Protein AF-A0A015N056-F1 (afdb_monomer)

Foldseek 3Di:
DDDDDDDDDDDPDDQLWDKDLDPVRLVPAPWWKWWPLDPVIMIIGHNADVNVVSCCVVQLATFIKTKDADFAWWWQKWKFWAFPVLQCPDPVRDDPVNVVVLLQCLLLVLCCQQPVPFDPLQKWKKWDADPTTTIIMITGLQAIEGGLQLSQLSLVSSLVSHDPSQNDPNGIPHSNPDNMDIGGFASYFDADPVPSDRDDGIAIDRADVRDRQSRDTDHPPRPHYHRDDGVSSVVCPVPDDDDDDDDLDCDVVVVVVVVVLCVVVVNDQWDWAQDDPVGNQKIKTFGRAWDADPQPRDIDGGWIKIWGDDPPWIKIATPVQQVVDDPPDDGTIHTTDDDQDPLNVVVPDDQADADPDQLLLALPNLQWPVVLQCLQVVLDEDAPNVNLVSLSNFWAWEDDVAIKIWGWDADPVRFIFIDIDSDDPQPPTWHQHVSSVGDTDGSVSSNVSCVVSVRRYAHEEAEDDDAPPDPDDPDSGHYRDSFFQAAADPAQDCLLVVLVLCCLCCFFQVNPPVSSLLVLLQLLCCRHVVLDFLLAEEEGEELDPQSCVCVNVVLCAPPQRRVNQEEEDCPCCCCQNDQVQSQGNHSEYEHEAQDDDPVVLVVRVVVVSCLRHDQWDFHDHVPDDTDIYGGNYYYYYYHNDLQRHDDFFPDLHYAYTHGDCVCGPVVVSVVQSNLSSPPNCSSNSSNNVSNPDDCPVPRSSPHDDDLSSLSSNLVPQDLLLVLLLVVLLPDPDWDKDWAFLVVSLVSSVVVCVVVVHDDDDSVVSVVSCVVLVFDWDWDQDPNDTTITTINGSVVSQVSSVVRHNDGSVSVPPPPPDPPDPDPDPDPDDRDRDDPDPDDDDDDDDDDDDDDDDDDDDDDDDDDDDDDDDDDDDDDDDDDDDDDDDDDDDDDDDDDDDDDDDDDDDDDDDDDDDDDDDDDDDDDDDDDDDDDDDPDDDPVVLLVVLVVVLVVLLVVQLVVCVVVVHHSVVLQDCDPVLVVVLVCLQVLLLVLLVLLVVCVVVVHLSVVVRPDDQSSNSSSVSVVCVVCVVVVNPDDCCHVPPVNVVSQCSCVVSVVYD

Solvent-accessible surface area (backbone atoms only — not comparable to full-atom values): 63271 Å² total; per-residue (Å²): 139,80,87,77,93,79,84,86,85,81,84,70,79,82,69,69,45,48,80,24,75,42,76,72,70,34,61,84,40,80,40,40,33,38,34,70,70,48,85,76,45,37,22,38,13,21,81,51,61,70,21,49,52,48,51,48,64,80,39,53,84,32,27,37,22,43,51,48,72,69,69,58,64,28,34,49,59,50,43,34,46,37,37,42,69,61,45,69,67,35,82,78,77,60,51,73,68,57,49,52,52,48,57,53,45,24,50,56,60,41,49,44,70,59,39,74,86,56,57,75,84,36,51,21,36,34,42,62,55,56,94,59,26,47,29,38,43,41,36,30,68,54,36,22,26,56,19,57,72,48,35,26,50,49,46,56,52,28,44,72,60,33,61,80,88,62,47,50,80,74,26,42,66,75,64,69,82,54,82,53,54,70,47,74,40,66,57,22,21,42,64,34,92,89,76,76,43,72,79,44,58,32,41,76,78,35,60,85,88,72,55,59,61,57,74,46,53,79,40,76,90,72,82,46,53,65,59,80,77,38,65,80,75,54,72,58,69,88,71,76,76,89,79,89,82,89,60,101,64,91,44,69,72,54,51,53,51,53,52,49,44,27,58,80,64,71,56,63,38,58,43,81,44,81,45,47,92,93,40,73,47,39,31,44,24,47,54,76,40,70,34,63,40,96,80,68,80,41,73,38,74,72,72,38,39,33,32,42,59,54,99,91,39,43,29,41,32,48,53,62,58,56,63,81,49,63,92,89,60,80,76,65,62,50,76,43,77,87,77,85,48,60,59,61,57,57,69,69,50,78,82,79,82,64,68,99,61,62,45,55,54,38,73,82,56,81,65,25,42,66,57,57,51,46,52,30,69,64,76,52,68,39,51,64,64,61,54,57,48,48,47,43,21,15,44,36,41,29,57,56,102,56,59,36,37,36,37,28,41,70,46,101,85,74,34,70,36,76,51,76,39,77,70,81,95,41,95,86,37,32,37,22,26,48,92,57,81,41,46,60,36,51,46,54,61,58,51,53,49,33,44,76,69,52,58,31,50,31,65,37,74,35,45,58,52,69,53,81,95,52,80,82,78,92,60,88,36,46,58,63,48,46,68,60,61,35,60,60,39,97,57,69,54,57,75,49,46,49,63,52,51,49,44,43,28,54,26,46,26,47,62,38,60,70,56,31,52,49,51,53,48,55,55,16,43,50,58,74,36,32,79,44,60,59,44,36,34,45,36,43,31,24,90,54,83,71,44,54,74,57,69,57,54,50,44,48,26,44,48,27,39,11,56,57,27,26,46,76,40,58,68,56,52,47,59,73,43,75,62,19,46,71,57,63,63,25,46,39,35,38,38,34,60,49,81,67,56,75,67,51,48,70,67,39,51,65,56,52,53,44,62,41,60,48,58,59,43,78,34,26,44,90,97,47,84,70,45,76,29,49,43,38,43,39,48,36,36,38,26,52,54,87,70,55,65,94,64,58,84,56,57,66,31,71,35,50,32,63,31,28,61,87,60,44,84,44,62,67,58,53,56,49,52,46,55,37,66,71,34,89,59,35,29,11,23,51,42,29,50,38,68,67,59,86,58,91,89,64,57,61,55,73,62,77,88,37,74,56,45,53,47,44,40,53,71,71,42,62,66,70,54,46,50,50,51,57,66,53,62,77,47,82,76,91,48,72,48,66,52,37,54,67,59,50,49,50,54,47,53,52,52,23,65,78,68,76,47,88,83,67,59,68,71,59,36,53,47,55,39,42,77,72,68,42,45,73,48,80,46,75,53,97,92,41,82,45,50,24,37,56,47,42,45,64,68,49,52,51,56,40,43,78,42,57,41,74,69,66,72,82,69,48,87,67,78,71,72,79,75,58,96,74,75,72,76,74,82,76,87,74,71,68,84,78,88,72,94,68,74,90,76,75,81,78,80,84,74,80,81,86,78,82,91,86,83,88,86,90,86,84,83,90,79,90,88,81,92,80,92,78,92,87,88,85,89,87,90,86,92,89,92,86,88,81,91,81,92,84,86,87,83,90,87,91,88,88,90,88,90,88,85,89,85,91,90,86,91,83,91,86,88,87,88,85,88,91,86,80,87,84,82,90,87,92,81,91,83,83,90,80,87,85,78,100,78,78,60,69,70,58,56,54,53,49,51,56,50,52,50,53,56,48,52,52,52,51,34,52,48,21,55,78,71,73,43,59,36,68,68,67,67,54,84,44,74,67,51,58,62,48,39,77,50,37,67,65,51,52,48,47,38,25,54,46,39,53,50,22,61,76,70,78,47,73,42,79,83,72,49,83,67,51,65,66,56,53,58,52,28,52,52,52,53,53,46,54,34,50,77,71,69,46,91,75,52,65,88,78,71,35,70,70,57,45,50,35,51,45,57,26,34,81,69,66,71,43,128

pLDDT: mean 76.14, std 20.43, range [22.56, 98.19]

Mean predicted aligned error: 22.85 Å

InterPro domains:
  IPR027417 P-loop containing nucleoside triphosphate hydrolase [G3DSA:3.40.50.300] (498-680)
  IPR045455 NrS-1 polymerase-like, helicase domain [PF19263] (540-651)

Radius of gyration: 43.73 Å; Cα contacts (8 Å, |Δi|>4): 1463; chains: 1; bounding box: 122×124×116 Å

Secondary structure (DSSP, 8-state):
---------------SSEEESSTTTTTT-SEEEEESSSSSPEEEEESSHHHHHHHHHHTTTS-EEEEEESS--B--EEEEEEEHHHHHH-SSPPPHHHHHHHHHHHHHHHHHHH-TT--GGGEEEEE---SSEEEEEEEESS-BBSSHHHHHHHHHHHHHHS-GGG--TTTB--GGG-SEEEEEPSS-EEEETTTTEEEEE-EEEE-SSSSSTTT-SS-TT----B----THHHHTGGG-S------SS--HHHHHHHHHHHHTTT--SEEE-PPPTT-TTEEEEEE-S-EEETTTTEEESS--EEEEEETTEEEEEEHHHHHSSPTTPPPP-EEE-PPPPHHHHHHHSPPPPPPSS-GGG-TT----HHHHHHHHHS--EE-HHHHHHHHHHHEEEEESSSEEEEEEEE-TTS-EEEEEESS---TT-EEEEGGGTTEEEEHHHHHHHHHHTTSSEES-EE-----TTSPPP--SSEES----SPPPPSS--HHHHHHHHHIIIIIISTT-HHHHHHHHHHHHHHHHSTT---S-EEEEE-SSTTSSHHHHHHIIIIIIIITTTEEEES-SHHHHSS--GGGTT-SEEEEES----HHHHHHHHHHHHHHHH-SEEEEEETTEEEEEEE---EEEEEE-SSS-S---TT-TTEEEEE---TTTT-HHHHHHHHHHHTSTTHHHHHHHHHHHS--TT--TTSPPP-HHHHHHHHHTS-HHHHHHHHHHHT--SS-EE--BHHHHHHHHHHHHHHTTPPPPPHHHHHHHHHHTT--EEEEEETTEEEEEE-EEHHHHHHHHHTTT---TTTTS--------TT------------------PPPP-PPPPPPPP-----------------------------------------------------------------------------PPPS---HHHHHHHHHHHHHHHHHHHHHHHHHTT--HHHHH---HHHHHHHTTHHHHHHHHHHHHHHHHHTT--GGGT-SS-HHHHHHHHHHHHHHHHHTT--S-HHHH-HHHHHHHHHHHHTTS--

Nearest PDB structures (foldseek):
  6k9c-assembly1_A  TM=6.255E-01  e=7.320E-14  Nitratiruptor phage NrS-1
  6k9e-assembly1_D  TM=5.880E-01  e=1.022E-12  Nitratiruptor phage NrS-1
  6k9e-assembly1_C  TM=5.903E-01  e=8.044E-13  Nitratiruptor phage NrS-1
  6k9e-assembly1_E  TM=5.855E-01  e=6.321E-12  Nitratiruptor phage NrS-1
  7ola-assembly1_C  TM=5.613E-01  e=2.293E-07  Staphylococcus aureus

Organism: Rhizophagus irregularis (strain DAOM 197198w) (NCBI:txid1432141)

Structure (mmCIF, N/CA/C/O backbone):
data_AF-A0A015N056-F1
#
_entry.id   AF-A0A015N056-F1
#
loop_
_atom_site.group_PDB
_atom_site.id
_atom_site.type_symbol
_atom_site.label_atom_id
_atom_site.label_alt_id
_atom_site.label_comp_id
_atom_site.label_asym_id
_atom_site.label_entity_id
_atom_site.label_seq_id
_atom_site.pdbx_PDB_ins_code
_atom_site.Cartn_x
_atom_site.Cartn_y
_atom_site.Cartn_z
_atom_site.occupancy
_atom_site.B_iso_or_equiv
_atom_site.auth_seq_id
_atom_site.auth_comp_id
_atom_site.auth_asym_id
_atom_site.auth_atom_id
_atom_site.pdbx_PDB_model_num
ATOM 1 N N . MET A 1 1 ? 27.141 62.924 22.585 1.00 34.44 1 MET A N 1
ATOM 2 C CA . MET A 1 1 ? 28.426 62.820 23.309 1.00 34.44 1 MET A CA 1
ATOM 3 C C . MET A 1 1 ? 28.078 62.685 24.780 1.00 34.44 1 MET A C 1
ATOM 5 O O . MET A 1 1 ? 27.364 63.552 25.261 1.00 34.44 1 MET A O 1
ATOM 9 N N . THR A 1 2 ? 28.452 61.622 25.483 1.00 29.98 2 THR A N 1
ATOM 10 C CA . THR A 1 2 ? 29.375 60.516 25.136 1.00 29.98 2 THR A CA 1
ATOM 11 C C . THR A 1 2 ? 28.718 59.136 25.250 1.00 29.98 2 THR A C 1
ATOM 13 O O . THR A 1 2 ? 27.623 59.002 25.785 1.00 29.98 2 THR A O 1
ATOM 16 N N . GLU A 1 3 ? 29.395 58.126 24.706 1.00 35.88 3 GLU A N 1
ATOM 17 C CA . GLU A 1 3 ? 29.207 56.703 25.036 1.00 35.88 3 GLU A CA 1
ATOM 18 C C . GLU A 1 3 ? 29.796 56.427 26.455 1.00 35.88 3 GLU A C 1
ATOM 20 O O . GLU A 1 3 ? 30.253 57.370 27.104 1.00 35.88 3 GLU A O 1
ATOM 25 N N . GLN A 1 4 ? 29.846 55.226 27.043 1.00 35.41 4 GLN A N 1
ATOM 26 C CA . GLN A 1 4 ? 29.695 53.840 26.562 1.00 35.41 4 GLN A CA 1
ATOM 27 C C . GLN A 1 4 ? 29.465 52.914 27.787 1.00 35.41 4 GLN A C 1
ATOM 29 O O . GLN A 1 4 ? 29.680 53.380 28.899 1.00 35.41 4 GLN A O 1
ATOM 34 N N . SER A 1 5 ? 29.146 51.623 27.573 1.00 33.47 5 SER A N 1
ATOM 35 C CA . SER A 1 5 ? 29.458 50.447 28.446 1.00 33.47 5 SER A CA 1
ATOM 36 C C . SER A 1 5 ? 29.094 50.440 29.957 1.00 33.47 5 SER A C 1
ATOM 38 O O . SER A 1 5 ? 29.302 51.418 30.655 1.00 33.47 5 SER A O 1
ATOM 40 N N . SER A 1 6 ? 28.775 49.336 30.646 1.00 33.00 6 SER A N 1
ATOM 41 C CA . SER A 1 6 ? 28.144 48.022 30.388 1.00 33.00 6 SER A CA 1
ATOM 42 C C . SER A 1 6 ? 28.586 47.066 31.510 1.00 33.00 6 SER A C 1
ATOM 44 O O . SER A 1 6 ? 29.789 46.961 31.731 1.00 33.00 6 SER A O 1
ATOM 46 N N . LEU A 1 7 ? 27.655 46.270 32.052 1.00 34.34 7 LEU A N 1
ATOM 47 C CA . LEU A 1 7 ? 27.890 45.038 32.834 1.00 34.34 7 LEU A CA 1
ATOM 48 C C . LEU A 1 7 ? 28.591 45.139 34.208 1.00 34.34 7 LEU A C 1
ATOM 50 O O . LEU A 1 7 ? 29.398 46.019 34.470 1.00 34.34 7 LEU A O 1
ATOM 54 N N . SER A 1 8 ? 28.260 44.127 35.024 1.00 28.84 8 SER A N 1
ATOM 55 C CA . SER A 1 8 ? 28.696 43.842 36.400 1.00 28.84 8 SER A CA 1
ATOM 56 C C . SER A 1 8 ? 28.289 44.885 37.474 1.00 28.84 8 SER A C 1
ATOM 58 O O . SER A 1 8 ? 28.124 46.067 37.196 1.00 28.84 8 SER A O 1
ATOM 60 N N . GLU A 1 9 ? 27.996 44.504 38.722 1.00 32.72 9 GLU A N 1
ATOM 61 C CA . GLU A 1 9 ? 27.945 43.153 39.301 1.00 32.72 9 GLU A CA 1
ATOM 62 C C . GLU A 1 9 ? 26.992 43.118 40.505 1.00 32.72 9 GLU A C 1
ATOM 64 O O . GLU A 1 9 ? 27.149 43.907 41.430 1.00 32.72 9 GLU A O 1
ATOM 69 N N . PHE A 1 10 ? 26.039 42.185 40.509 1.00 30.64 10 PHE A N 1
ATOM 70 C CA . PHE A 1 10 ? 25.474 41.609 41.732 1.00 30.64 10 PHE A CA 1
ATOM 71 C C . PHE A 1 10 ? 25.014 40.183 41.418 1.00 30.64 10 PHE A C 1
ATOM 73 O O . PHE A 1 10 ? 23.895 39.947 40.968 1.00 30.64 10 PHE A O 1
ATOM 80 N N . PHE A 1 11 ? 25.930 39.236 41.620 1.00 34.66 11 PHE A N 1
ATOM 81 C CA . PHE A 1 11 ? 25.552 37.853 41.869 1.00 34.66 11 PHE A CA 1
ATOM 82 C C . PHE A 1 11 ? 24.885 37.806 43.249 1.00 34.66 11 PHE A C 1
ATOM 84 O O . PHE A 1 11 ? 25.577 37.925 44.258 1.00 34.66 11 PHE A O 1
ATOM 91 N N . ASP A 1 12 ? 23.576 37.577 43.293 1.00 35.56 12 ASP A N 1
ATOM 92 C CA . ASP A 1 12 ? 23.091 36.550 44.215 1.00 35.56 12 ASP A CA 1
ATOM 93 C C . ASP A 1 12 ? 23.238 35.194 43.508 1.00 35.56 12 ASP A C 1
ATOM 95 O O . ASP A 1 12 ? 23.283 35.131 42.275 1.00 35.56 12 ASP A O 1
ATOM 99 N N . ALA A 1 13 ? 23.457 34.132 44.285 1.00 36.78 13 ALA A N 1
ATOM 100 C CA . ALA A 1 13 ? 24.031 32.884 43.785 1.00 36.78 13 ALA A CA 1
ATOM 101 C C . ALA A 1 13 ? 23.263 32.284 42.594 1.00 36.78 13 ALA A C 1
ATOM 103 O O . ALA A 1 13 ? 22.032 32.297 42.554 1.00 36.78 13 ALA A O 1
ATOM 104 N N . SER A 1 14 ? 23.999 31.683 41.653 1.00 44.03 14 SER A N 1
ATOM 105 C CA . SER A 1 14 ? 23.409 30.827 40.624 1.00 44.03 14 SER A CA 1
ATOM 106 C C . SER A 1 14 ? 22.598 29.731 41.308 1.00 44.03 14 SER A C 1
ATOM 108 O O . SER A 1 14 ? 23.179 28.895 42.007 1.00 44.03 14 SER A O 1
ATOM 110 N N . ALA A 1 15 ? 21.277 29.760 41.128 1.00 56.53 15 ALA A N 1
ATOM 111 C CA . ALA A 1 15 ? 20.385 28.761 41.689 1.00 56.53 15 ALA A CA 1
ATOM 112 C C . ALA A 1 15 ? 20.872 27.378 41.247 1.00 56.53 15 ALA A C 1
ATOM 114 O O . ALA A 1 15 ? 20.968 27.104 40.052 1.00 56.53 15 ALA A O 1
ATOM 115 N N . LEU A 1 16 ? 21.221 26.534 42.221 1.00 71.50 16 LEU A N 1
ATOM 116 C CA . LEU A 1 16 ? 21.766 25.197 41.972 1.00 71.50 16 LEU A CA 1
ATOM 117 C C . LEU A 1 16 ? 20.721 24.244 41.377 1.00 71.50 16 LEU A C 1
ATOM 119 O O . LEU A 1 16 ? 21.035 23.099 41.116 1.00 71.50 16 LEU A O 1
ATOM 123 N N . TYR A 1 17 ? 19.482 24.692 41.210 1.00 78.88 17 TYR A N 1
ATOM 124 C CA . TYR A 1 17 ? 18.370 23.940 40.657 1.00 78.88 17 TYR A CA 1
ATOM 125 C C . TYR A 1 17 ? 17.326 24.925 40.104 1.00 78.88 17 TYR A C 1
ATOM 127 O O . TYR A 1 17 ? 17.296 26.103 40.473 1.00 78.88 17 TYR A O 1
ATOM 135 N N . TYR A 1 18 ? 16.446 24.457 39.226 1.00 82.69 18 TYR A N 1
ATOM 136 C CA . TYR A 1 18 ? 15.373 25.256 38.636 1.00 82.69 18 TYR A CA 1
ATOM 137 C C . TYR A 1 18 ? 14.154 25.339 39.565 1.00 82.69 18 TYR A C 1
ATOM 139 O O . TYR A 1 18 ? 13.730 24.339 40.140 1.00 82.69 18 TYR A O 1
ATOM 147 N N . GLN A 1 19 ? 13.524 26.512 39.668 1.00 83.00 19 GLN A N 1
ATOM 148 C CA . GLN A 1 19 ? 12.279 26.705 40.421 1.00 83.00 19 GLN A CA 1
ATOM 149 C C . GLN A 1 19 ? 11.184 27.288 39.520 1.00 83.00 19 GLN A C 1
ATOM 151 O O . GLN A 1 19 ? 11.355 28.349 38.925 1.00 83.00 19 GLN A O 1
ATOM 156 N N . GLY A 1 20 ? 10.036 26.610 39.472 1.00 77.25 20 GLY A N 1
ATOM 157 C CA . GLY A 1 20 ? 8.839 27.002 38.731 1.00 77.25 20 GLY A CA 1
ATOM 158 C C . GLY A 1 20 ? 7.581 27.055 39.603 1.00 77.25 20 GLY A C 1
ATOM 159 O O . GLY A 1 20 ? 7.510 26.447 40.677 1.00 77.25 20 GLY A O 1
ATOM 160 N N . TYR A 1 21 ? 6.560 27.772 39.130 1.00 68.31 21 TYR A N 1
ATOM 161 C CA . TYR A 1 21 ? 5.266 27.906 39.819 1.00 68.31 21 TYR A CA 1
ATOM 162 C C . TYR A 1 21 ? 4.213 26.911 39.303 1.00 68.31 21 TYR A C 1
ATOM 164 O O . TYR A 1 21 ? 3.170 26.722 39.931 1.00 68.31 21 TYR A O 1
ATOM 172 N N . ARG A 1 22 ? 4.477 26.258 38.168 1.00 75.44 22 ARG A N 1
ATOM 173 C CA . ARG A 1 22 ? 3.670 25.191 37.570 1.00 75.44 22 ARG A CA 1
ATOM 174 C C . ARG A 1 22 ? 4.573 24.029 37.143 1.00 75.44 22 ARG A C 1
ATOM 176 O O . ARG A 1 22 ? 5.755 24.206 36.862 1.00 75.44 22 ARG A O 1
ATOM 183 N N . ALA A 1 23 ? 3.996 22.834 37.023 1.00 65.94 23 ALA A N 1
ATOM 184 C CA . ALA A 1 23 ? 4.718 21.633 36.585 1.00 65.94 23 ALA A CA 1
ATOM 185 C C . ALA A 1 23 ? 5.267 21.721 35.143 1.00 65.94 23 ALA A C 1
ATOM 187 O O . ALA A 1 23 ? 6.201 21.000 34.802 1.00 65.94 23 ALA A O 1
ATOM 188 N N . SER A 1 24 ? 4.694 22.599 34.311 1.00 74.38 24 SER A N 1
ATOM 189 C CA . SER A 1 24 ? 5.184 22.944 32.970 1.00 74.38 24 SER A CA 1
ATOM 190 C C . SER A 1 24 ? 6.576 23.569 32.990 1.00 74.38 24 SER A C 1
ATOM 192 O O . SER A 1 24 ? 7.385 23.304 32.106 1.00 74.38 24 SER A O 1
ATOM 194 N N . ASP A 1 25 ? 6.852 24.386 34.003 1.00 73.81 25 ASP A N 1
ATOM 195 C CA . ASP A 1 25 ? 7.953 25.351 33.994 1.00 73.81 25 ASP A CA 1
ATOM 196 C C . ASP A 1 25 ? 9.305 24.658 34.241 1.00 73.81 25 ASP A C 1
ATOM 198 O O . ASP A 1 25 ? 10.341 25.115 33.772 1.00 73.81 25 ASP A O 1
ATOM 202 N N . ILE A 1 26 ? 9.271 23.504 34.918 1.00 76.25 26 ILE A N 1
ATOM 203 C CA . ILE A 1 26 ? 10.396 22.568 35.092 1.00 76.25 26 ILE A CA 1
ATOM 204 C C . ILE A 1 26 ? 10.310 21.371 34.126 1.00 76.25 26 ILE A C 1
ATOM 206 O O . ILE A 1 26 ? 10.886 20.311 34.369 1.00 76.25 26 ILE A O 1
ATOM 210 N N . GLY A 1 27 ? 9.528 21.491 33.046 1.00 68.25 27 GLY A N 1
ATOM 211 C CA . GLY A 1 27 ? 9.158 20.368 32.180 1.00 68.25 27 GLY A CA 1
ATOM 212 C C . GLY A 1 27 ? 10.343 19.635 31.541 1.00 68.25 27 GLY A C 1
ATOM 213 O O . GLY A 1 27 ? 10.231 18.434 31.283 1.00 68.25 27 GLY A O 1
ATOM 214 N N . ALA A 1 28 ? 11.462 20.337 31.340 1.00 71.44 28 ALA A N 1
ATOM 215 C CA . ALA A 1 28 ? 12.691 19.822 30.740 1.00 71.44 28 ALA A CA 1
ATOM 216 C C . ALA A 1 28 ? 13.660 19.136 31.727 1.00 71.44 28 ALA A C 1
ATOM 218 O O . ALA A 1 28 ? 14.518 18.389 31.265 1.00 71.44 28 ALA A O 1
ATOM 219 N N . SER A 1 29 ? 13.533 19.360 33.042 1.00 80.81 29 SER A N 1
ATOM 220 C CA . SER A 1 29 ? 14.469 18.805 34.033 1.00 80.81 29 SER A CA 1
ATOM 221 C C . SER A 1 29 ? 14.294 17.294 34.222 1.00 80.81 29 SER A C 1
ATOM 223 O O . SER A 1 29 ? 13.169 16.785 34.212 1.00 80.81 29 SER A O 1
ATOM 225 N N . LEU A 1 30 ? 15.398 16.578 34.437 1.00 80.88 30 LEU A N 1
ATOM 226 C CA . LEU A 1 30 ? 15.446 15.118 34.588 1.00 80.88 30 LEU A CA 1
ATOM 227 C C . LEU A 1 30 ? 14.758 14.635 35.874 1.00 80.88 30 LEU A C 1
ATOM 229 O O . LEU A 1 30 ? 14.050 13.624 35.865 1.00 80.88 30 LEU A O 1
ATOM 233 N N . TYR A 1 31 ? 14.935 15.372 36.969 1.00 86.75 31 TYR A N 1
ATOM 234 C CA . TYR A 1 31 ? 14.334 15.111 38.272 1.00 86.75 31 TYR A CA 1
ATOM 235 C C . TYR A 1 31 ? 13.395 16.259 38.631 1.00 86.75 31 TYR A C 1
ATOM 237 O O . TYR A 1 31 ? 13.740 17.435 38.525 1.00 86.75 31 TYR A O 1
ATOM 245 N N . LYS A 1 32 ? 12.177 15.915 39.051 1.00 89.62 32 LYS A N 1
ATOM 246 C CA . LYS A 1 32 ? 11.099 16.874 39.307 1.00 89.62 32 LYS A CA 1
ATOM 247 C C . LYS A 1 32 ? 10.556 16.638 40.707 1.00 89.62 32 LYS A C 1
ATOM 249 O O . LYS A 1 32 ? 10.165 15.521 41.038 1.00 89.62 32 LYS A O 1
ATOM 254 N N . ILE A 1 33 ? 10.539 17.675 41.534 1.00 90.00 33 ILE A N 1
ATOM 255 C CA . ILE A 1 33 ? 10.151 17.617 42.945 1.00 90.00 33 ILE A CA 1
ATOM 256 C C . ILE A 1 33 ? 9.014 18.616 43.181 1.00 90.00 33 ILE A C 1
ATOM 258 O O . ILE A 1 33 ? 9.080 19.765 42.750 1.00 90.00 33 ILE A O 1
ATOM 262 N N . ARG A 1 34 ? 7.948 18.190 43.865 1.00 90.25 34 ARG A N 1
ATOM 263 C CA . ARG A 1 34 ? 6.854 19.072 44.298 1.00 90.25 34 ARG A CA 1
ATOM 264 C C . ARG A 1 34 ? 7.034 19.453 45.761 1.00 90.25 34 ARG A C 1
ATOM 266 O O . ARG A 1 34 ? 7.169 18.568 46.607 1.00 90.25 34 ARG A O 1
ATOM 273 N N . ASP A 1 35 ? 6.950 20.746 46.049 1.00 89.12 35 ASP A N 1
ATOM 274 C CA . ASP A 1 35 ? 6.860 21.279 47.405 1.00 89.12 35 ASP A CA 1
ATOM 275 C C . ASP A 1 35 ? 5.388 21.543 47.769 1.00 89.12 35 ASP A C 1
ATOM 277 O O . ASP A 1 35 ? 4.741 22.437 47.217 1.00 89.12 35 ASP A O 1
ATOM 281 N N . ASP A 1 36 ? 4.844 20.740 48.691 1.00 85.44 36 ASP A N 1
ATOM 282 C CA . ASP A 1 36 ? 3.470 20.890 49.193 1.00 85.44 36 ASP A CA 1
ATOM 283 C C . ASP A 1 36 ? 3.344 21.869 50.380 1.00 85.44 36 ASP A C 1
ATOM 285 O O . ASP A 1 36 ? 2.222 22.138 50.818 1.00 85.44 36 ASP A O 1
ATOM 289 N N . SER A 1 37 ? 4.452 22.411 50.901 1.00 82.25 37 SER A N 1
ATOM 290 C CA . SER A 1 37 ? 4.459 23.332 52.053 1.00 82.25 37 SER A CA 1
ATOM 291 C C . SER A 1 37 ? 4.240 24.804 51.682 1.00 82.25 37 SER A C 1
ATOM 293 O O . SER A 1 37 ? 3.995 25.630 52.560 1.00 82.25 37 SER A O 1
ATOM 295 N N . VAL A 1 38 ? 4.280 25.139 50.391 1.00 79.19 38 VAL A N 1
ATOM 296 C CA . VAL A 1 38 ? 4.107 26.501 49.855 1.00 79.19 38 VAL A CA 1
ATOM 297 C C . VAL A 1 38 ? 2.841 26.619 48.996 1.00 79.19 38 VAL A C 1
ATOM 299 O O . VAL A 1 38 ? 2.340 25.628 48.455 1.00 79.19 38 VAL A O 1
ATOM 302 N N . LYS A 1 39 ? 2.272 27.830 48.895 1.00 74.31 39 LYS A N 1
ATOM 303 C CA . LYS A 1 39 ? 1.048 28.110 48.119 1.00 74.31 39 LYS A CA 1
ATOM 304 C C . LYS A 1 39 ? 1.213 29.391 47.275 1.00 74.31 39 LYS A C 1
ATOM 306 O O . LYS A 1 39 ? 1.408 30.446 47.873 1.00 74.31 39 LYS A O 1
ATOM 311 N N . PRO A 1 40 ? 1.083 29.333 45.929 1.00 75.50 40 PRO A N 1
ATOM 312 C CA . PRO A 1 40 ? 0.899 28.128 45.104 1.00 75.50 40 PRO A CA 1
ATOM 313 C C . PRO A 1 40 ? 2.051 27.125 45.279 1.00 75.50 40 PRO A C 1
ATOM 315 O O . PRO A 1 40 ? 3.146 27.505 45.679 1.00 75.50 40 PRO A O 1
ATOM 318 N N . ARG A 1 41 ? 1.784 25.835 45.034 1.00 79.19 41 ARG A N 1
ATOM 319 C CA . ARG A 1 41 ? 2.791 24.771 45.190 1.00 79.19 41 ARG A CA 1
ATOM 320 C C . ARG A 1 41 ? 3.940 25.010 44.220 1.00 79.19 41 ARG A C 1
ATOM 322 O O . ARG A 1 41 ? 3.689 25.190 43.030 1.00 79.19 41 ARG A O 1
ATOM 329 N N . HIS A 1 42 ? 5.170 25.001 44.718 1.00 86.94 42 HIS A N 1
ATOM 330 C CA . HIS A 1 42 ? 6.346 25.149 43.870 1.00 86.94 42 HIS A CA 1
ATOM 331 C C . HIS A 1 42 ? 6.740 23.799 43.269 1.00 86.94 42 HIS A C 1
ATOM 333 O O . HIS A 1 42 ? 6.554 22.734 43.868 1.00 86.94 42 HIS A O 1
ATOM 339 N N . PHE A 1 43 ? 7.299 23.874 42.070 1.00 88.12 43 PHE A N 1
ATOM 340 C CA . PHE A 1 43 ? 7.843 22.751 41.329 1.00 88.12 43 PHE A CA 1
ATOM 341 C C . PHE A 1 43 ? 9.334 23.015 41.141 1.00 88.12 43 PHE A C 1
ATOM 343 O O . PHE A 1 43 ? 9.715 24.048 40.597 1.00 88.12 43 PHE A O 1
ATOM 350 N N . LEU A 1 44 ? 10.169 22.116 41.652 1.00 90.31 44 LEU A N 1
ATOM 351 C CA . LEU A 1 44 ? 11.624 22.237 41.656 1.00 90.31 44 LEU A CA 1
ATOM 352 C C . LEU A 1 44 ? 12.197 21.209 40.672 1.00 90.31 44 LEU A C 1
ATOM 354 O O . LEU A 1 44 ? 11.839 20.031 40.735 1.00 90.31 44 LEU A O 1
ATOM 358 N N . GLY A 1 45 ? 13.024 21.660 39.736 1.00 89.50 45 GLY A N 1
ATOM 359 C CA . GLY A 1 45 ? 13.655 20.851 38.698 1.00 89.50 45 GLY A CA 1
ATOM 360 C C . GLY A 1 45 ? 15.153 20.744 38.945 1.00 89.50 45 GLY A C 1
ATOM 361 O O . GLY A 1 45 ? 15.799 21.751 39.210 1.00 89.50 45 GLY A O 1
ATOM 362 N N . ALA A 1 46 ? 15.697 19.538 38.858 1.00 88.81 46 ALA A N 1
ATOM 363 C CA . ALA A 1 46 ? 17.118 19.254 39.013 1.00 88.81 46 ALA A CA 1
ATOM 364 C C . ALA A 1 46 ? 17.571 18.269 37.930 1.00 88.81 46 ALA A C 1
ATOM 366 O O . ALA A 1 46 ? 16.790 17.417 37.506 1.00 88.81 46 ALA A O 1
ATOM 367 N N . ASP A 1 47 ? 18.832 18.352 37.521 1.00 87.19 47 ASP A N 1
ATOM 368 C CA . ASP A 1 47 ? 19.428 17.533 36.463 1.00 87.19 47 ASP A CA 1
ATOM 369 C C . ASP A 1 47 ? 20.579 16.637 36.956 1.00 87.19 47 ASP A C 1
ATOM 371 O O . ASP A 1 47 ? 20.982 15.703 36.257 1.00 87.19 47 ASP A O 1
ATOM 375 N N . ASN A 1 48 ? 21.077 16.828 38.184 1.00 87.12 48 ASN A N 1
ATOM 376 C CA . ASN A 1 48 ? 22.058 15.929 38.808 1.00 87.12 48 ASN A CA 1
ATOM 377 C C . ASN A 1 48 ? 21.918 15.835 40.346 1.00 87.12 48 ASN A C 1
ATOM 379 O O . ASN A 1 48 ? 20.989 16.382 40.937 1.00 87.12 48 ASN A O 1
ATOM 383 N N . ALA A 1 49 ? 22.803 15.062 40.988 1.00 87.69 49 ALA A N 1
ATOM 384 C CA . ALA A 1 49 ? 22.730 14.745 42.417 1.00 87.69 49 ALA A CA 1
ATOM 385 C C . ALA A 1 49 ? 22.956 15.963 43.326 1.00 87.69 49 ALA A C 1
ATOM 387 O O . ALA A 1 49 ? 22.197 16.146 44.276 1.00 87.69 49 ALA A O 1
ATOM 388 N N . ASP A 1 50 ? 23.938 16.807 43.006 1.00 86.31 50 ASP A N 1
ATOM 389 C CA . ASP A 1 50 ? 24.324 17.970 43.814 1.00 86.31 50 ASP A CA 1
ATOM 390 C C . ASP A 1 50 ? 23.164 18.981 43.898 1.00 86.31 50 ASP A C 1
ATOM 392 O O . ASP A 1 50 ? 22.917 19.594 44.935 1.00 86.31 50 ASP A O 1
ATOM 396 N N . GLU A 1 51 ? 22.389 19.095 42.817 1.00 89.75 51 GLU A N 1
ATOM 397 C CA . GLU A 1 51 ? 21.189 19.933 42.716 1.00 89.75 51 GLU A CA 1
ATOM 398 C C . GLU A 1 51 ? 20.031 19.395 43.573 1.00 89.75 51 GLU A C 1
ATOM 400 O O . GLU A 1 51 ? 19.312 20.160 44.216 1.00 89.75 51 GLU A O 1
ATOM 405 N N . ILE A 1 52 ? 19.871 18.067 43.640 1.00 88.56 52 ILE A N 1
ATOM 406 C CA . ILE A 1 52 ? 18.888 17.412 44.519 1.00 88.56 52 ILE A CA 1
ATOM 407 C C . ILE A 1 52 ? 19.284 17.596 45.990 1.00 88.56 52 ILE A C 1
ATOM 409 O O . ILE A 1 52 ? 18.421 17.884 46.821 1.00 88.56 52 ILE A O 1
ATOM 413 N N . GLU A 1 53 ? 20.570 17.473 46.329 1.00 88.38 53 GLU A N 1
ATOM 414 C CA . GLU A 1 53 ? 21.059 17.745 47.686 1.00 88.38 53 GLU A CA 1
ATOM 415 C C . GLU A 1 53 ? 20.924 19.232 48.056 1.00 88.38 53 GLU A C 1
ATOM 417 O O . GLU A 1 53 ? 20.538 19.542 49.186 1.00 88.38 53 GLU A O 1
ATOM 422 N N . ALA A 1 54 ? 21.120 20.153 47.106 1.00 88.06 54 ALA A N 1
ATOM 423 C CA . ALA A 1 54 ? 20.853 21.579 47.295 1.00 88.06 54 ALA A CA 1
ATOM 424 C C . ALA A 1 54 ? 19.364 21.863 47.571 1.00 88.06 54 ALA A C 1
ATOM 426 O O . ALA A 1 54 ? 19.058 22.563 48.540 1.00 88.06 54 ALA A O 1
ATOM 427 N N . ILE A 1 55 ? 18.442 21.262 46.801 1.00 89.62 55 ILE A N 1
ATOM 428 C CA . ILE A 1 55 ? 16.994 21.314 47.079 1.00 89.62 55 ILE A CA 1
ATOM 429 C C . ILE A 1 55 ? 16.719 20.838 48.506 1.00 89.62 55 ILE A C 1
ATOM 431 O O . ILE A 1 55 ? 16.085 21.549 49.278 1.00 89.62 55 ILE A O 1
ATOM 435 N N . LEU A 1 56 ? 17.198 19.647 48.873 1.00 85.75 56 LEU A N 1
ATOM 436 C CA . LEU A 1 56 ? 16.922 19.039 50.179 1.00 85.75 56 LEU A CA 1
ATOM 437 C C . LEU A 1 56 ? 17.505 19.847 51.347 1.00 85.75 56 LEU A C 1
ATOM 439 O O . LEU A 1 56 ? 16.903 19.866 52.416 1.00 85.75 56 LEU A O 1
ATOM 443 N N . THR A 1 57 ? 18.635 20.525 51.139 1.00 85.69 57 THR A N 1
ATOM 444 C CA . THR A 1 57 ? 19.300 21.353 52.158 1.00 85.69 57 THR A CA 1
ATOM 445 C C . THR A 1 57 ? 18.588 22.691 52.361 1.00 85.69 57 THR A C 1
ATOM 447 O O . THR A 1 57 ? 18.375 23.108 53.494 1.00 85.69 57 THR A O 1
ATOM 450 N N . GLU A 1 58 ? 18.171 23.369 51.287 1.00 87.50 58 GLU A N 1
ATOM 451 C CA . GLU A 1 58 ? 17.398 24.617 51.400 1.00 87.50 58 GLU A CA 1
ATOM 452 C C . GLU A 1 58 ? 15.970 24.365 51.918 1.00 87.50 58 GLU A C 1
ATOM 454 O O . GLU A 1 58 ? 15.355 25.218 52.557 1.00 87.50 58 GLU A O 1
ATOM 459 N N . ARG A 1 59 ? 15.433 23.173 51.639 1.00 86.75 59 ARG A N 1
ATOM 460 C CA . ARG A 1 59 ? 14.043 22.783 51.893 1.00 86.75 59 ARG A CA 1
ATOM 461 C C . ARG A 1 59 ? 13.935 21.687 52.963 1.00 86.75 59 ARG A C 1
ATOM 463 O O . ARG A 1 59 ? 12.995 20.896 52.914 1.00 86.75 59 ARG A O 1
ATOM 470 N N . GLU A 1 60 ? 14.857 21.645 53.931 1.00 80.69 60 GLU A N 1
ATOM 471 C CA . GLU A 1 60 ? 14.966 20.577 54.950 1.00 80.69 60 GLU A CA 1
ATOM 472 C C . GLU A 1 60 ? 13.638 20.333 55.697 1.00 80.69 60 GLU A C 1
ATOM 474 O O . GLU A 1 60 ? 13.177 19.196 55.827 1.00 80.69 60 GLU A O 1
ATOM 479 N N . ASP A 1 61 ? 12.966 21.412 56.106 1.00 81.00 61 ASP A N 1
ATOM 480 C CA . ASP A 1 61 ? 11.665 21.355 56.777 1.00 81.00 61 ASP A CA 1
ATOM 481 C C . ASP A 1 61 ? 10.467 21.159 55.822 1.00 81.00 61 ASP A C 1
ATOM 483 O O . ASP A 1 61 ? 9.347 21.022 56.298 1.00 81.00 61 ASP A O 1
ATOM 487 N N . HIS A 1 62 ? 10.612 21.138 54.493 1.00 87.06 62 HIS A N 1
ATOM 488 C CA . HIS A 1 62 ? 9.474 21.174 53.552 1.00 87.06 62 HIS A CA 1
ATOM 489 C C . HIS A 1 62 ? 8.905 19.794 53.178 1.00 87.06 62 HIS A C 1
ATOM 491 O O . HIS A 1 62 ? 9.583 18.768 53.194 1.00 87.06 62 HIS A O 1
ATOM 497 N N . SER A 1 63 ? 7.631 19.752 52.769 1.00 87.56 63 SER A N 1
ATOM 498 C CA . SER A 1 63 ? 6.927 18.511 52.407 1.00 87.56 63 SER A CA 1
ATOM 499 C C . SER A 1 63 ? 7.167 18.084 50.952 1.00 87.56 63 SER A C 1
ATOM 501 O O . SER A 1 63 ? 6.270 18.088 50.106 1.00 87.56 63 SER A O 1
ATOM 503 N N . LEU A 1 64 ? 8.417 17.715 50.669 1.00 89.56 64 LEU A N 1
ATOM 504 C CA . LEU A 1 64 ? 8.915 17.382 49.333 1.00 89.56 64 LEU A CA 1
ATOM 505 C C . LEU A 1 64 ? 8.477 15.994 48.838 1.00 89.56 64 LEU A C 1
ATOM 507 O O . LEU A 1 64 ? 8.559 14.994 49.568 1.00 89.56 64 LEU A O 1
ATOM 511 N N . HIS A 1 65 ? 8.079 15.934 47.565 1.00 89.94 65 HIS A N 1
ATOM 512 C CA . HIS A 1 65 ? 7.686 14.714 46.857 1.00 89.94 65 HIS A CA 1
ATOM 513 C C . HIS A 1 65 ? 8.385 14.595 45.492 1.00 89.94 65 HIS A C 1
ATOM 515 O O . HIS A 1 65 ? 8.250 15.487 44.660 1.00 89.94 65 HIS A O 1
ATOM 521 N N . GLU A 1 66 ? 9.046 13.465 45.229 1.00 89.75 66 GLU A N 1
ATOM 522 C CA . GLU A 1 66 ? 9.542 13.077 43.899 1.00 89.75 66 GLU A CA 1
ATOM 523 C C . GLU A 1 66 ? 8.344 12.894 42.955 1.00 89.75 66 GLU A C 1
ATOM 525 O O . GLU A 1 66 ? 7.380 12.210 43.312 1.00 89.75 66 GLU A O 1
ATOM 530 N N . ILE A 1 67 ? 8.380 13.501 41.768 1.00 85.94 67 ILE A N 1
ATOM 531 C CA . ILE A 1 67 ? 7.382 13.341 40.705 1.00 85.94 67 ILE A CA 1
ATOM 532 C C . ILE A 1 67 ? 7.906 12.318 39.693 1.00 85.94 67 ILE A C 1
ATOM 534 O O . ILE A 1 67 ? 9.018 12.439 39.175 1.00 85.94 67 ILE A O 1
ATOM 538 N N . ILE A 1 68 ? 7.076 11.323 39.388 1.00 83.12 68 ILE A N 1
ATOM 539 C CA . ILE A 1 68 ? 7.326 10.303 38.373 1.00 83.12 68 ILE A CA 1
ATOM 540 C C . ILE A 1 68 ? 6.388 10.542 37.195 1.00 83.12 68 ILE A C 1
ATOM 542 O O . ILE A 1 68 ? 5.169 10.421 37.327 1.00 83.12 68 ILE A O 1
ATOM 546 N N . ASP A 1 69 ? 6.978 10.885 36.055 1.00 70.62 69 ASP A N 1
ATOM 547 C CA . ASP A 1 69 ? 6.341 11.183 34.775 1.00 70.62 69 ASP A CA 1
ATOM 548 C C . ASP A 1 69 ? 7.140 10.561 33.612 1.00 70.62 69 ASP A C 1
ATOM 550 O O . ASP A 1 69 ? 8.369 10.512 33.649 1.00 70.62 69 ASP A O 1
ATOM 554 N N . GLY A 1 70 ? 6.443 10.077 32.580 1.00 64.44 70 GLY A N 1
ATOM 555 C CA . GLY A 1 70 ? 7.046 9.371 31.440 1.00 64.44 70 GLY A CA 1
ATOM 556 C C . GLY A 1 70 ? 7.063 7.839 31.574 1.00 64.44 70 GLY A C 1
ATOM 557 O O . GLY A 1 70 ? 6.585 7.278 32.559 1.00 64.44 70 GLY A O 1
ATOM 558 N N . ASP A 1 71 ? 7.596 7.163 30.550 1.00 70.06 71 ASP A N 1
ATOM 559 C CA . ASP A 1 71 ? 7.624 5.689 30.423 1.00 70.06 71 ASP A CA 1
ATOM 560 C C . ASP A 1 71 ? 9.042 5.105 30.623 1.00 70.06 71 ASP A C 1
ATOM 562 O O . ASP A 1 71 ? 9.354 4.022 30.139 1.00 70.06 71 ASP A O 1
ATOM 566 N N . GLU A 1 72 ? 9.910 5.842 31.323 1.00 80.25 72 GLU A N 1
ATOM 567 C CA . GLU A 1 72 ? 11.303 5.461 31.604 1.00 80.25 72 GLU A CA 1
ATOM 568 C C . GLU A 1 72 ? 11.426 4.319 32.637 1.00 80.25 72 GLU A C 1
ATOM 570 O O . GLU A 1 72 ? 10.503 4.112 33.434 1.00 80.25 72 GLU A O 1
ATOM 575 N N . PRO A 1 73 ? 12.567 3.595 32.693 1.00 86.56 73 PRO A N 1
ATOM 576 C CA . PRO A 1 73 ? 12.795 2.544 33.682 1.00 86.56 73 PRO A CA 1
ATOM 577 C C . PRO A 1 73 ? 12.778 3.051 35.132 1.00 86.56 73 PRO A C 1
ATOM 579 O O . PRO A 1 73 ? 13.467 4.007 35.486 1.00 86.56 73 PRO A O 1
ATOM 582 N N . LEU A 1 74 ? 12.035 2.351 35.993 1.00 89.31 74 LEU A N 1
ATOM 583 C CA . LEU A 1 74 ? 11.782 2.725 37.390 1.00 89.31 74 LEU A CA 1
ATOM 584 C C . LEU A 1 74 ? 12.205 1.614 38.354 1.00 89.31 74 LEU A C 1
ATOM 586 O O . LEU A 1 74 ? 12.004 0.433 38.063 1.00 89.31 74 LEU A O 1
ATOM 590 N N . ARG A 1 75 ? 12.699 1.962 39.546 1.00 90.50 75 ARG A N 1
ATOM 591 C CA . ARG A 1 75 ? 12.858 0.977 40.633 1.00 90.50 75 ARG A CA 1
ATOM 592 C C . ARG A 1 75 ? 11.492 0.402 41.061 1.00 90.50 75 ARG A C 1
ATOM 594 O O . ARG A 1 75 ? 10.517 1.156 41.131 1.00 90.50 75 ARG A O 1
ATOM 601 N N . PRO A 1 76 ? 11.371 -0.910 41.351 1.00 89.25 76 PRO A N 1
ATOM 602 C CA . PRO A 1 76 ? 10.139 -1.468 41.898 1.00 89.25 76 PRO A CA 1
ATOM 603 C C . PRO A 1 76 ? 9.856 -0.860 43.275 1.00 89.25 76 PRO A C 1
ATOM 605 O O . PRO A 1 76 ? 10.709 -0.915 44.156 1.00 89.25 76 PRO A O 1
ATOM 608 N N . VAL A 1 77 ? 8.650 -0.329 43.481 1.00 87.81 77 VAL A N 1
ATOM 609 C CA . VAL A 1 77 ? 8.234 0.296 44.746 1.00 87.81 77 VAL A CA 1
ATOM 610 C C . VAL A 1 77 ? 6.792 -0.057 45.097 1.00 87.81 77 VAL A C 1
ATOM 612 O O . VAL A 1 77 ? 5.955 -0.296 44.225 1.00 87.81 77 VAL A O 1
ATOM 615 N N . ILE A 1 78 ? 6.497 -0.073 46.395 1.00 87.81 78 ILE A N 1
ATOM 616 C CA . ILE A 1 78 ? 5.140 -0.105 46.934 1.00 87.81 78 ILE A CA 1
ATOM 617 C C . ILE A 1 78 ? 5.036 0.799 48.171 1.00 87.81 78 ILE A C 1
ATOM 619 O O . ILE A 1 78 ? 5.979 0.899 48.960 1.00 87.81 78 ILE A O 1
ATOM 623 N N . ASP A 1 79 ? 3.884 1.448 48.334 1.00 86.62 79 ASP A N 1
ATOM 624 C CA . ASP A 1 79 ? 3.503 2.159 49.557 1.00 86.62 79 ASP A CA 1
ATOM 625 C C . ASP A 1 79 ? 2.382 1.365 50.245 1.00 86.62 79 ASP A C 1
ATOM 627 O O . ASP A 1 79 ? 1.311 1.138 49.669 1.00 86.62 79 ASP A O 1
ATOM 631 N N . PHE A 1 80 ? 2.670 0.856 51.442 1.00 87.69 80 PHE A N 1
ATOM 632 C CA . PHE A 1 80 ? 1.741 0.092 52.266 1.00 87.69 80 PHE A CA 1
ATOM 633 C C . PHE A 1 80 ? 1.183 0.978 53.372 1.00 87.69 80 PHE A C 1
ATOM 635 O O . PHE A 1 80 ? 1.948 1.469 54.196 1.00 87.69 80 PHE A O 1
ATOM 642 N N . ASP A 1 81 ? -0.141 1.087 53.462 1.00 87.69 81 ASP A N 1
ATOM 643 C CA . ASP A 1 81 ? -0.826 2.025 54.356 1.00 87.69 81 ASP A CA 1
ATOM 644 C C . ASP A 1 81 ? -1.933 1.323 55.175 1.00 87.69 81 ASP A C 1
ATOM 646 O O . ASP A 1 81 ? -3.107 1.674 55.151 1.00 87.69 81 ASP A O 1
ATOM 650 N N . LEU A 1 82 ? -1.544 0.266 55.896 1.00 87.00 82 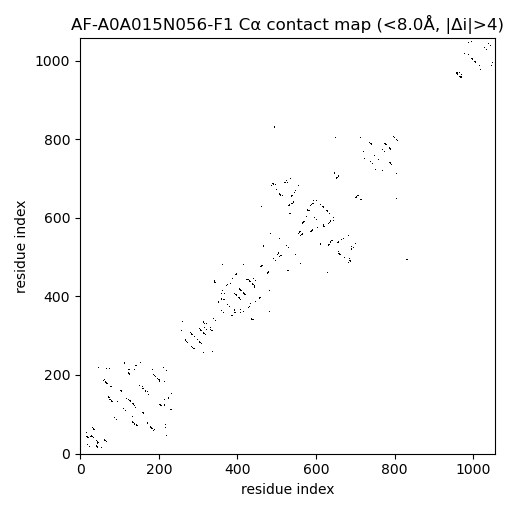LEU A N 1
ATOM 651 C CA . LEU A 1 82 ? -2.414 -0.653 56.641 1.00 87.00 82 LEU A CA 1
ATOM 652 C C . LEU A 1 82 ? -3.027 -0.007 57.904 1.00 87.00 82 LEU A C 1
ATOM 654 O O . LEU A 1 82 ? -2.299 0.200 58.879 1.00 87.00 82 LEU A O 1
ATOM 658 N N . PRO A 1 83 ? -4.353 0.213 57.995 1.00 87.88 83 PRO A N 1
ATOM 659 C CA . PRO A 1 83 ? -4.962 0.762 59.206 1.00 87.88 83 PRO A CA 1
ATOM 660 C C . PRO A 1 83 ? -4.881 -0.211 60.393 1.00 87.88 83 PRO A C 1
ATOM 662 O O . PRO A 1 83 ? -5.118 -1.414 60.255 1.00 87.88 83 PRO A O 1
ATOM 665 N N . ILE A 1 84 ? -4.612 0.315 61.589 1.00 85.50 84 ILE A N 1
ATOM 666 C CA . ILE A 1 84 ? -4.559 -0.448 62.846 1.00 85.50 84 ILE A CA 1
ATOM 667 C C . ILE A 1 84 ? -5.933 -1.050 63.181 1.00 85.50 84 ILE A C 1
ATOM 669 O O . ILE A 1 84 ? -6.007 -2.166 63.690 1.00 85.50 84 ILE A O 1
ATOM 673 N N . GLU A 1 85 ? -7.030 -0.374 62.829 1.00 83.62 85 GLU A N 1
ATOM 674 C CA . GLU A 1 85 ? -8.389 -0.933 62.913 1.00 83.62 85 GLU A CA 1
ATOM 675 C C . GLU A 1 85 ? -8.550 -2.183 62.033 1.00 83.62 85 GLU A C 1
ATOM 677 O O . GLU A 1 85 ? -9.056 -3.207 62.494 1.00 83.62 85 GLU A O 1
ATOM 682 N N . THR A 1 86 ? -8.060 -2.132 60.789 1.00 83.44 86 THR A N 1
ATOM 683 C CA . THR A 1 86 ? -8.089 -3.265 59.856 1.00 83.44 86 THR A CA 1
ATOM 684 C C . THR A 1 86 ? -7.241 -4.423 60.371 1.00 83.44 86 THR A C 1
ATOM 686 O O . THR A 1 86 ? -7.720 -5.553 60.388 1.00 83.44 86 THR A O 1
ATOM 689 N N . LEU A 1 87 ? -6.029 -4.148 60.867 1.00 84.50 87 LEU A N 1
ATOM 690 C CA . LEU A 1 87 ? -5.155 -5.148 61.489 1.00 84.50 87 LEU A CA 1
ATOM 691 C C . LEU A 1 87 ? -5.812 -5.817 62.712 1.00 84.50 87 LEU A C 1
ATOM 693 O O . LEU A 1 87 ? -5.766 -7.038 62.850 1.00 84.50 87 LEU A O 1
ATOM 697 N N . ASN A 1 88 ? -6.465 -5.035 63.576 1.00 84.00 88 ASN A N 1
ATOM 698 C CA . ASN A 1 88 ? -7.152 -5.535 64.770 1.00 84.00 88 ASN A CA 1
ATOM 699 C C . ASN A 1 88 ? -8.388 -6.398 64.462 1.00 84.00 88 ASN A C 1
ATOM 701 O O . ASN A 1 88 ? -8.787 -7.198 65.313 1.00 84.00 88 ASN A O 1
ATOM 705 N N . ALA A 1 89 ? -8.983 -6.250 63.273 1.00 83.56 89 ALA A N 1
ATOM 706 C CA . ALA A 1 89 ? -10.099 -7.067 62.798 1.00 83.56 89 ALA A CA 1
ATOM 707 C C . ALA A 1 89 ? -9.664 -8.425 62.202 1.00 83.56 89 ALA A C 1
ATOM 709 O O . ALA A 1 89 ? -10.504 -9.311 62.021 1.00 83.56 89 ALA A O 1
ATOM 710 N N . ILE A 1 90 ? -8.371 -8.621 61.907 1.00 81.44 90 ILE A N 1
ATOM 711 C CA . ILE A 1 90 ? -7.857 -9.888 61.369 1.00 81.44 90 ILE A CA 1
ATOM 712 C C . ILE A 1 90 ? -7.980 -10.990 62.429 1.00 81.44 90 ILE A C 1
ATOM 714 O O . ILE A 1 90 ? -7.604 -10.815 63.588 1.00 81.44 90 ILE A O 1
ATOM 718 N N . THR A 1 91 ? -8.506 -12.147 62.019 1.00 75.06 91 THR A N 1
ATOM 719 C CA . THR A 1 91 ? -8.654 -13.339 62.863 1.00 75.06 91 THR A CA 1
ATOM 720 C C . THR A 1 91 ? -7.963 -14.531 62.185 1.00 75.06 91 THR A C 1
ATOM 722 O O . THR A 1 91 ? -8.316 -14.834 61.045 1.00 75.06 91 THR A O 1
ATOM 725 N N . PRO A 1 92 ? -7.012 -15.228 62.845 1.00 75.31 92 PRO A N 1
ATOM 726 C CA . PRO A 1 92 ? -6.457 -14.930 64.171 1.00 75.31 92 PRO A CA 1
ATOM 727 C C . PRO A 1 92 ? -5.710 -13.587 64.202 1.00 75.31 92 PRO A C 1
ATOM 729 O O . PRO A 1 92 ? -5.217 -13.122 63.175 1.00 75.31 92 PRO A O 1
ATOM 732 N N . LYS A 1 93 ? -5.635 -12.962 65.385 1.00 79.44 93 LYS A N 1
ATOM 733 C CA . LYS A 1 93 ? -5.002 -11.646 65.551 1.00 79.44 93 LYS A CA 1
ATOM 734 C C . LYS A 1 93 ? -3.529 -11.685 65.150 1.00 79.44 93 LYS A C 1
ATOM 736 O O . LYS A 1 93 ? -2.750 -12.450 65.713 1.00 79.44 93 LYS A O 1
ATOM 741 N N . LEU A 1 94 ? -3.164 -10.811 64.218 1.00 80.06 94 LEU A N 1
ATOM 742 C CA . LEU A 1 94 ? -1.804 -10.628 63.724 1.00 80.06 94 LEU A CA 1
ATOM 743 C C . LEU A 1 94 ? -1.147 -9.460 64.475 1.00 80.06 94 LEU A C 1
ATOM 745 O O . LEU A 1 94 ? -1.747 -8.393 64.602 1.00 80.06 94 LEU A O 1
ATOM 749 N N . SER A 1 95 ? 0.073 -9.632 64.988 1.00 83.00 95 SER A N 1
ATOM 750 C CA . SER A 1 95 ? 0.792 -8.528 65.639 1.00 83.00 95 SER A CA 1
ATOM 751 C C . SER A 1 95 ? 1.315 -7.518 64.612 1.00 83.00 95 SER A C 1
ATOM 753 O O . SER A 1 95 ? 1.574 -7.870 63.461 1.00 83.00 95 SER A O 1
ATOM 755 N N . GLY A 1 96 ? 1.544 -6.266 65.023 1.00 79.31 96 GLY A N 1
ATOM 756 C CA . GLY A 1 96 ? 2.103 -5.241 64.131 1.00 79.31 96 GLY A CA 1
ATOM 757 C C . GLY A 1 96 ? 3.452 -5.640 63.515 1.00 79.31 96 GLY A C 1
ATOM 758 O O . GLY A 1 96 ? 3.685 -5.388 62.337 1.00 79.31 96 GLY A O 1
ATOM 759 N N . GLY A 1 97 ? 4.308 -6.345 64.265 1.00 78.38 97 GLY A N 1
ATOM 760 C CA . GLY A 1 97 ? 5.563 -6.893 63.736 1.00 78.38 97 GLY A CA 1
ATOM 761 C C . GLY A 1 97 ? 5.346 -8.015 62.713 1.00 78.38 97 GLY A C 1
ATOM 762 O O . GLY A 1 97 ? 5.993 -8.032 61.670 1.00 78.38 97 GLY A O 1
ATOM 763 N N . GLN A 1 98 ? 4.389 -8.918 62.956 1.00 80.19 98 GLN A N 1
ATOM 764 C CA . GLN A 1 98 ? 4.031 -9.970 61.995 1.00 80.19 98 GLN A CA 1
ATOM 765 C C . GLN A 1 98 ? 3.400 -9.395 60.717 1.00 80.19 98 GLN A C 1
ATOM 767 O O . GLN A 1 98 ? 3.674 -9.896 59.625 1.00 80.19 98 GLN A O 1
ATOM 772 N N . ALA A 1 99 ? 2.605 -8.327 60.835 1.00 84.31 99 ALA A N 1
ATOM 773 C CA . ALA A 1 99 ? 2.052 -7.598 59.699 1.00 84.31 99 ALA A CA 1
ATOM 774 C C . ALA A 1 99 ? 3.166 -6.976 58.844 1.00 84.31 99 ALA A C 1
ATOM 776 O O . ALA A 1 99 ? 3.265 -7.311 57.667 1.00 84.31 99 ALA A O 1
ATOM 777 N N . LYS A 1 100 ? 4.063 -6.173 59.440 1.00 86.25 100 LYS A N 1
ATOM 778 C CA . LYS A 1 100 ? 5.230 -5.599 58.739 1.00 86.25 100 LYS A CA 1
ATOM 779 C C . LYS A 1 100 ? 6.064 -6.673 58.038 1.00 86.25 100 LYS A C 1
ATOM 781 O O . LYS A 1 100 ? 6.347 -6.547 56.851 1.00 86.25 100 LYS A O 1
ATOM 786 N N . ASN A 1 101 ? 6.381 -7.768 58.733 1.00 84.00 101 ASN A N 1
ATOM 787 C CA . ASN A 1 101 ? 7.142 -8.872 58.148 1.00 84.00 101 ASN A CA 1
ATOM 788 C C . ASN A 1 101 ? 6.411 -9.514 56.957 1.00 84.00 101 ASN A C 1
ATOM 790 O O . ASN A 1 101 ? 7.057 -9.841 55.966 1.00 84.00 101 ASN A O 1
ATOM 794 N N . SER A 1 102 ? 5.083 -9.658 57.018 1.00 84.56 102 SER A N 1
ATOM 795 C CA . SER A 1 102 ? 4.277 -10.199 55.909 1.00 84.56 102 SER A CA 1
ATOM 796 C C . SER A 1 102 ? 4.286 -9.278 54.684 1.00 84.56 102 SER A C 1
ATOM 798 O O . SER A 1 102 ? 4.438 -9.761 53.564 1.00 84.56 102 SER A O 1
ATOM 800 N N . LEU A 1 103 ? 4.176 -7.960 54.895 1.00 88.44 103 LEU A N 1
ATOM 801 C CA . LEU A 1 103 ? 4.239 -6.943 53.837 1.00 88.44 103 LEU A CA 1
ATOM 802 C C . LEU A 1 103 ? 5.609 -6.958 53.132 1.00 88.44 103 LEU A C 1
ATOM 804 O O . LEU A 1 103 ? 5.681 -7.093 51.909 1.00 88.44 103 LEU A O 1
ATOM 808 N N . CYS A 1 104 ? 6.703 -6.912 53.900 1.00 87.75 104 CYS A N 1
ATOM 809 C CA . CYS A 1 104 ? 8.061 -6.911 53.349 1.00 87.75 104 CYS A CA 1
ATOM 810 C C . CYS A 1 104 ? 8.451 -8.255 52.707 1.00 87.75 104 CYS A C 1
ATOM 812 O O . CYS A 1 104 ? 9.140 -8.259 51.687 1.00 87.75 104 CYS A O 1
ATOM 814 N N . CYS A 1 105 ? 7.993 -9.395 53.247 1.00 86.94 105 CYS A N 1
ATOM 815 C CA . CYS A 1 105 ? 8.197 -10.694 52.596 1.00 86.94 105 CYS A CA 1
ATOM 816 C C . CYS A 1 105 ? 7.475 -10.755 51.246 1.00 86.94 105 CYS A C 1
ATOM 818 O O . CYS A 1 105 ? 8.094 -11.150 50.268 1.00 86.94 105 CYS A O 1
ATOM 820 N N . ALA A 1 106 ? 6.222 -10.296 51.143 1.00 88.94 106 ALA A N 1
ATOM 821 C CA . ALA A 1 106 ? 5.500 -10.314 49.869 1.00 88.94 106 ALA A CA 1
ATOM 822 C C . ALA A 1 106 ? 6.187 -9.470 48.775 1.00 88.94 106 ALA A C 1
ATOM 824 O O . ALA A 1 106 ? 6.188 -9.881 47.616 1.00 88.94 106 ALA A O 1
ATOM 825 N N . PHE A 1 107 ? 6.823 -8.347 49.129 1.00 92.56 107 PHE A N 1
ATOM 826 C CA . PHE A 1 107 ? 7.686 -7.592 48.210 1.00 92.56 107 PHE A CA 1
ATOM 827 C C . PHE A 1 107 ? 8.926 -8.407 47.801 1.00 92.56 107 PHE A C 1
ATOM 829 O O . PHE A 1 107 ? 9.092 -8.733 46.626 1.00 92.56 107 PHE A O 1
ATOM 836 N N . ARG A 1 108 ? 9.751 -8.813 48.779 1.00 91.06 108 ARG A N 1
ATOM 837 C CA . ARG A 1 108 ? 11.002 -9.574 48.582 1.00 91.06 108 ARG A CA 1
ATOM 838 C C . ARG A 1 108 ? 10.794 -10.852 47.760 1.00 91.06 108 ARG A C 1
ATOM 840 O O . ARG A 1 108 ? 11.582 -11.164 46.873 1.00 91.06 108 ARG A O 1
ATOM 847 N N . ASP A 1 109 ? 9.725 -11.583 48.046 1.00 89.88 109 ASP A N 1
ATOM 848 C CA . ASP A 1 109 ? 9.402 -12.860 47.408 1.00 89.88 109 ASP A CA 1
ATOM 849 C C . ASP A 1 109 ? 8.753 -12.657 46.026 1.00 89.88 109 ASP A C 1
ATOM 851 O O . ASP A 1 109 ? 8.710 -13.588 45.227 1.00 89.88 109 ASP A O 1
ATOM 855 N N . THR A 1 110 ? 8.291 -11.440 45.702 1.00 91.56 110 THR A N 1
ATOM 856 C CA . THR A 1 110 ? 7.968 -11.056 44.317 1.00 91.56 110 THR A CA 1
ATOM 857 C C . THR A 1 110 ? 9.238 -10.723 43.540 1.00 91.56 110 THR A C 1
ATOM 859 O O . THR A 1 110 ? 9.387 -11.222 42.429 1.00 91.56 110 THR A O 1
ATOM 862 N N . CYS A 1 111 ? 10.175 -9.955 44.117 1.00 90.88 111 CYS A N 1
ATOM 863 C CA . CYS A 1 111 ? 11.469 -9.650 43.491 1.00 90.88 111 CYS A CA 1
ATOM 864 C C . CYS A 1 111 ? 12.197 -10.923 43.035 1.00 90.88 111 CYS A C 1
ATOM 866 O O . CYS A 1 111 ? 12.569 -11.031 41.871 1.00 90.88 111 CYS A O 1
ATOM 868 N N . LEU A 1 112 ? 12.308 -11.918 43.921 1.00 88.31 112 LEU A N 1
ATOM 869 C CA . LEU A 1 112 ? 12.970 -13.200 43.638 1.00 88.31 112 LEU A CA 1
ATOM 870 C C . LEU A 1 112 ? 12.252 -14.061 42.586 1.00 88.31 112 LEU A C 1
ATOM 872 O O . LEU A 1 112 ? 12.881 -14.911 41.963 1.00 88.31 112 LEU A O 1
ATOM 876 N N . GLU A 1 113 ? 10.949 -13.868 42.378 1.00 88.94 113 GLU A N 1
ATOM 877 C CA . GLU A 1 113 ? 10.206 -14.560 41.319 1.00 88.94 113 GLU A CA 1
ATOM 878 C C . GLU A 1 113 ? 10.288 -13.842 39.969 1.00 88.94 113 GLU A C 1
ATOM 880 O O . GLU A 1 113 ? 10.257 -14.507 38.933 1.00 88.94 113 GLU A O 1
ATOM 885 N N . ILE A 1 114 ? 10.404 -12.506 39.951 1.00 89.81 114 ILE A N 1
ATOM 886 C CA . ILE A 1 114 ? 10.574 -11.767 38.692 1.00 89.81 114 ILE A CA 1
ATOM 887 C C . ILE A 1 114 ? 12.028 -11.744 38.205 1.00 89.81 114 ILE A C 1
ATOM 889 O O . ILE A 1 114 ? 12.233 -11.750 36.990 1.00 89.81 114 ILE A O 1
ATOM 893 N N . PHE A 1 115 ? 12.997 -11.759 39.127 1.00 91.06 115 PHE A N 1
ATOM 894 C CA . PHE A 1 115 ? 14.440 -11.770 38.881 1.00 91.06 115 PHE A CA 1
ATOM 895 C C . PHE A 1 115 ? 15.149 -12.648 39.941 1.00 91.06 115 PHE A C 1
ATOM 897 O O . PHE A 1 115 ? 15.484 -12.166 41.023 1.00 91.06 115 PHE A O 1
ATOM 904 N N . PRO A 1 116 ? 15.374 -13.950 39.666 1.00 87.25 116 PRO A N 1
ATOM 905 C CA . PRO A 1 116 ? 15.937 -14.891 40.646 1.00 87.25 116 PRO A CA 1
ATOM 906 C C . PRO A 1 116 ? 17.370 -14.598 41.109 1.00 87.25 116 PRO A C 1
ATOM 908 O O . PRO A 1 116 ? 17.782 -15.102 42.152 1.00 87.25 116 PRO A O 1
ATOM 911 N N . GLU A 1 117 ? 18.117 -13.797 40.348 1.00 85.31 117 GLU A N 1
ATOM 912 C CA . GLU A 1 117 ? 19.492 -13.375 40.658 1.00 85.31 117 GLU A CA 1
ATOM 913 C C . GLU A 1 117 ? 19.537 -12.085 41.504 1.00 85.31 117 GLU A C 1
ATOM 915 O O . GLU A 1 117 ? 20.613 -11.617 41.865 1.00 85.31 117 GLU A O 1
ATOM 920 N N . TRP A 1 118 ? 18.374 -11.527 41.870 1.00 91.75 118 TRP A N 1
ATOM 921 C CA . TRP A 1 118 ? 18.270 -10.332 42.707 1.00 91.75 118 TRP A CA 1
ATOM 922 C C . TRP A 1 118 ? 18.862 -10.534 44.108 1.00 91.75 118 TRP A C 1
ATOM 924 O O . TRP A 1 118 ? 18.405 -11.378 44.891 1.00 91.75 118 TRP A O 1
ATOM 934 N N . ASP A 1 119 ? 19.831 -9.686 44.451 1.00 86.06 119 ASP A N 1
ATOM 935 C CA . ASP A 1 119 ? 20.398 -9.621 45.790 1.00 86.06 119 ASP A CA 1
ATOM 936 C C . ASP A 1 119 ? 19.420 -8.980 46.792 1.00 86.06 119 ASP A C 1
ATOM 938 O O . ASP A 1 119 ? 18.944 -7.854 46.637 1.00 86.06 119 ASP A O 1
ATOM 942 N N . LYS A 1 120 ? 19.158 -9.721 47.869 1.00 83.56 120 LYS A N 1
ATOM 943 C CA . LYS A 1 120 ? 18.202 -9.391 48.931 1.00 83.56 120 LYS A CA 1
ATOM 944 C C . LYS A 1 120 ? 18.734 -8.324 49.884 1.00 83.56 120 LYS A C 1
ATOM 946 O O . LYS A 1 120 ? 17.926 -7.710 50.580 1.00 83.56 120 LYS A O 1
ATOM 951 N N . GLU A 1 121 ? 20.049 -8.101 49.921 1.00 83.56 121 GLU A N 1
ATOM 952 C CA . GLU A 1 121 ? 20.657 -6.997 50.673 1.00 83.56 121 GLU A CA 1
ATOM 953 C C . GLU A 1 121 ? 20.337 -5.638 50.020 1.00 83.56 121 GLU A C 1
ATOM 955 O O . GLU A 1 121 ? 20.394 -4.603 50.680 1.00 83.56 121 GLU A O 1
ATOM 960 N N . THR A 1 122 ? 19.852 -5.633 48.769 1.00 86.94 122 THR A N 1
ATOM 961 C CA . THR A 1 122 ? 19.421 -4.415 48.060 1.00 86.94 122 THR A CA 1
ATOM 962 C C . THR A 1 122 ? 17.985 -3.950 48.350 1.00 86.94 122 THR A C 1
ATOM 964 O O . THR A 1 122 ? 17.440 -3.100 47.638 1.00 86.94 122 THR A O 1
ATOM 967 N N . LEU A 1 123 ? 17.330 -4.516 49.367 1.00 89.12 123 LEU A N 1
ATOM 968 C CA . LEU A 1 123 ? 15.968 -4.171 49.788 1.00 89.12 123 LEU A CA 1
ATOM 969 C C . LEU A 1 123 ? 15.964 -2.912 50.669 1.00 89.12 123 LEU A C 1
ATOM 971 O O . LEU A 1 123 ? 16.500 -2.942 51.776 1.00 89.12 123 LEU A O 1
ATOM 975 N N . THR A 1 124 ? 15.285 -1.841 50.241 1.00 87.00 124 THR A N 1
ATOM 976 C CA . THR A 1 124 ? 15.185 -0.602 51.028 1.00 87.00 124 THR A CA 1
ATOM 977 C C . THR A 1 124 ? 13.805 -0.416 51.658 1.00 87.00 124 THR A C 1
ATOM 979 O O . THR A 1 124 ? 12.766 -0.623 51.029 1.00 87.00 124 THR A O 1
ATOM 982 N N . ILE A 1 125 ? 13.780 -0.059 52.950 1.00 87.19 125 ILE A N 1
ATOM 983 C CA . ILE A 1 125 ? 12.548 0.101 53.748 1.00 87.19 125 ILE A CA 1
ATOM 984 C C . ILE A 1 125 ? 12.584 1.423 54.520 1.00 87.19 125 ILE A C 1
ATOM 986 O O . ILE A 1 125 ? 13.518 1.670 55.288 1.00 87.19 125 ILE A O 1
ATOM 990 N N . ALA A 1 126 ? 11.537 2.239 54.364 1.00 85.44 126 ALA A N 1
ATOM 991 C CA . ALA A 1 126 ? 11.300 3.460 55.135 1.00 85.44 126 ALA A CA 1
ATOM 992 C C . ALA A 1 126 ? 9.896 3.461 55.763 1.00 85.44 126 ALA A C 1
ATOM 994 O O . ALA A 1 126 ? 8.928 3.015 55.150 1.00 85.44 126 ALA A O 1
ATOM 995 N N . GLU A 1 127 ? 9.771 3.988 56.981 1.00 83.81 127 GLU A N 1
ATOM 996 C CA . GLU A 1 127 ? 8.563 3.897 57.804 1.00 83.81 127 GLU A CA 1
ATOM 997 C C . GLU A 1 127 ? 7.996 5.263 58.232 1.00 83.81 127 GLU A C 1
ATOM 999 O O . GLU A 1 127 ? 8.716 6.195 58.609 1.00 83.81 127 GLU A O 1
ATOM 1004 N N . SER A 1 128 ? 6.661 5.334 58.266 1.00 84.00 128 SER A N 1
ATOM 1005 C CA . SER A 1 128 ? 5.885 6.396 58.910 1.00 84.00 128 SER A CA 1
ATOM 1006 C C . SER A 1 128 ? 4.627 5.905 59.658 1.00 84.00 128 SER A C 1
ATOM 1008 O O . SER A 1 128 ? 3.635 6.627 59.706 1.00 84.00 128 SER A O 1
ATOM 1010 N N . SER A 1 129 ? 4.650 4.713 60.275 1.00 83.81 129 SER A N 1
ATOM 1011 C CA . SER A 1 129 ? 3.512 4.147 61.038 1.00 83.81 129 SER A CA 1
ATOM 1012 C C . SER A 1 129 ? 3.124 4.956 62.279 1.00 83.81 129 SER A C 1
ATOM 1014 O O . SER A 1 129 ? 3.971 5.213 63.137 1.00 83.81 129 SER A O 1
ATOM 1016 N N . ASP A 1 130 ? 1.865 5.354 62.415 1.00 81.31 130 ASP A N 1
ATOM 1017 C CA . ASP A 1 130 ? 1.295 6.010 63.602 1.00 81.31 130 ASP A CA 1
ATOM 1018 C C . ASP A 1 130 ? 0.337 5.071 64.364 1.00 81.31 130 ASP A C 1
ATOM 1020 O O . ASP A 1 130 ? 0.201 3.891 64.049 1.00 81.31 130 ASP A O 1
ATOM 1024 N N . GLU A 1 131 ? -0.324 5.597 65.396 1.00 79.81 131 GLU A N 1
ATOM 1025 C CA . GLU A 1 131 ? -1.323 4.878 66.200 1.00 79.81 131 GLU A CA 1
ATOM 1026 C C . GLU A 1 131 ? -2.556 4.427 65.391 1.00 79.81 131 GLU A C 1
ATOM 1028 O O . GLU A 1 131 ? -3.322 3.584 65.857 1.00 79.81 131 GLU A O 1
ATOM 1033 N N . LYS A 1 132 ? -2.763 4.978 64.185 1.00 83.81 132 LYS A N 1
ATOM 1034 C CA . LYS A 1 132 ? -3.924 4.722 63.321 1.00 83.81 132 LYS A CA 1
ATOM 1035 C C . LYS A 1 132 ? -3.583 3.832 62.128 1.00 83.81 132 LYS A C 1
ATOM 1037 O O . LYS A 1 132 ? -4.467 3.108 61.672 1.00 83.81 132 LYS A O 1
ATOM 1042 N N . LYS A 1 133 ? -2.338 3.827 61.637 1.00 87.06 133 LYS A N 1
ATOM 1043 C CA . LYS A 1 133 ? -1.881 2.954 60.538 1.00 87.06 133 LYS A CA 1
ATOM 1044 C C . LYS A 1 133 ? -0.405 2.546 60.615 1.00 87.06 133 LYS A C 1
ATOM 1046 O O . LYS A 1 133 ? 0.458 3.331 60.994 1.00 87.06 133 LYS A O 1
ATOM 1051 N N . ILE A 1 134 ? -0.103 1.336 60.145 1.00 86.56 134 ILE A N 1
ATOM 1052 C CA . ILE A 1 134 ? 1.241 0.929 59.721 1.00 86.56 134 ILE A CA 1
ATOM 1053 C C . ILE A 1 134 ? 1.479 1.491 58.319 1.00 86.56 134 ILE A C 1
ATOM 1055 O O . ILE A 1 134 ? 0.688 1.226 57.421 1.00 86.56 134 ILE A O 1
ATOM 1059 N N . SER A 1 135 ? 2.551 2.263 58.145 1.00 87.38 135 SER A N 1
ATOM 1060 C CA . SER A 1 135 ? 2.850 2.979 56.899 1.00 87.38 135 SER A CA 1
ATOM 1061 C C . SER A 1 135 ? 4.303 2.717 56.498 1.00 87.38 135 SER A C 1
ATOM 1063 O O . SER A 1 135 ? 5.213 3.106 57.237 1.00 87.38 135 SER A O 1
ATOM 1065 N N . LEU A 1 136 ? 4.518 2.011 55.384 1.00 87.62 136 LEU A N 1
ATOM 1066 C CA . LEU A 1 136 ? 5.826 1.548 54.904 1.00 87.62 136 LEU A CA 1
ATOM 1067 C C . LEU A 1 136 ? 5.988 1.806 53.403 1.00 87.62 136 LEU A C 1
ATOM 1069 O O . LEU A 1 136 ? 5.249 1.239 52.602 1.00 87.62 136 LEU A O 1
ATOM 1073 N N . HIS A 1 137 ? 7.042 2.525 53.022 1.00 87.31 137 HIS A N 1
ATOM 1074 C CA . HIS A 1 137 ? 7.546 2.489 51.651 1.00 87.31 137 HIS A CA 1
ATOM 1075 C C . HIS A 1 137 ? 8.603 1.386 51.549 1.00 87.31 137 HIS A C 1
ATOM 1077 O O . HIS A 1 137 ? 9.568 1.389 52.320 1.00 87.31 137 HIS A O 1
ATOM 1083 N N . VAL A 1 138 ? 8.434 0.471 50.596 1.00 89.31 138 VAL A N 1
ATOM 1084 C CA . VAL A 1 138 ? 9.393 -0.606 50.309 1.00 89.31 138 VAL A CA 1
ATOM 1085 C C . VAL A 1 138 ? 9.820 -0.506 48.847 1.00 89.31 138 VAL A C 1
ATOM 1087 O O . VAL A 1 138 ? 8.969 -0.386 47.965 1.00 89.31 138 VAL A O 1
ATOM 1090 N N . SER A 1 139 ? 11.130 -0.518 48.608 1.00 90.19 139 SER A N 1
ATOM 1091 C CA . SER A 1 139 ? 11.762 -0.359 47.294 1.00 90.19 139 SER A CA 1
ATOM 1092 C C . SER A 1 139 ? 13.005 -1.257 47.184 1.00 90.19 139 SER A C 1
ATOM 1094 O O . SER A 1 139 ? 13.336 -2.003 48.109 1.00 90.19 139 SER A O 1
ATOM 1096 N N . THR A 1 140 ? 13.701 -1.224 46.050 1.00 89.25 140 THR A N 1
ATOM 1097 C CA . THR A 1 140 ? 15.022 -1.848 45.900 1.00 89.25 140 THR A CA 1
ATOM 1098 C C . THR A 1 140 ? 15.883 -1.118 44.875 1.00 89.25 140 THR A C 1
ATOM 1100 O O . THR A 1 140 ? 15.375 -0.627 43.871 1.00 89.25 140 THR A O 1
ATOM 1103 N N . PHE A 1 141 ? 17.195 -1.077 45.118 1.00 87.56 141 PHE A N 1
ATOM 1104 C CA . PHE A 1 141 ? 18.195 -0.570 44.171 1.00 87.56 141 PHE A CA 1
ATOM 1105 C C . PHE A 1 141 ? 18.879 -1.675 43.346 1.00 87.56 141 PHE A C 1
ATOM 1107 O O . PHE A 1 141 ? 19.737 -1.375 42.523 1.00 87.56 141 PHE A O 1
ATOM 1114 N N . GLY A 1 142 ? 18.525 -2.949 43.552 1.00 86.25 142 GLY A N 1
ATOM 1115 C CA . GLY A 1 142 ? 19.130 -4.084 42.842 1.00 86.25 142 GLY A CA 1
ATOM 1116 C C . GLY A 1 142 ? 18.503 -4.409 41.483 1.00 86.25 142 GLY A C 1
ATOM 1117 O O . GLY A 1 142 ? 18.975 -5.319 40.809 1.00 86.25 142 GLY A O 1
ATOM 1118 N N . MET A 1 143 ? 17.428 -3.722 41.082 1.00 91.25 143 MET A N 1
ATOM 1119 C CA . MET A 1 143 ? 16.785 -3.894 39.774 1.00 91.25 143 MET A CA 1
ATOM 1120 C C . MET A 1 143 ? 15.930 -2.678 39.390 1.00 91.25 143 MET A C 1
ATOM 1122 O O . MET A 1 143 ? 15.464 -1.935 40.255 1.00 91.25 143 MET A O 1
ATOM 1126 N N . ARG A 1 144 ? 15.603 -2.569 38.101 1.00 92.50 144 ARG A N 1
ATOM 1127 C CA . ARG A 1 144 ? 14.568 -1.684 37.552 1.00 92.50 144 ARG A CA 1
ATOM 1128 C C . ARG A 1 144 ? 13.556 -2.456 36.717 1.00 92.50 144 ARG A C 1
ATOM 1130 O O . ARG A 1 144 ? 13.872 -3.445 36.058 1.00 92.50 144 ARG A O 1
ATOM 1137 N N . LEU A 1 145 ? 12.328 -1.960 36.695 1.00 89.50 145 LEU A N 1
ATOM 1138 C CA . LEU A 1 145 ? 11.268 -2.401 35.799 1.00 89.50 145 LEU A CA 1
ATOM 1139 C C . LEU A 1 145 ? 11.220 -1.481 34.569 1.00 89.50 145 LEU A C 1
ATOM 1141 O O . LEU A 1 145 ? 11.478 -0.288 34.716 1.00 89.50 145 LEU A O 1
ATOM 1145 N N . PRO A 1 146 ? 10.894 -1.993 33.364 1.00 84.12 146 PRO A N 1
ATOM 1146 C CA . PRO A 1 146 ? 11.010 -1.223 32.125 1.00 84.12 146 PRO A CA 1
ATOM 1147 C C . PRO A 1 146 ? 10.253 0.106 32.083 1.00 84.12 146 PRO A C 1
ATOM 1149 O O . PRO A 1 146 ? 10.729 1.007 31.409 1.00 84.12 146 PRO A O 1
ATOM 1152 N N . ASN A 1 147 ? 9.098 0.205 32.755 1.00 80.88 147 ASN A N 1
ATOM 1153 C CA . ASN A 1 147 ? 8.280 1.416 32.830 1.00 80.88 147 ASN A CA 1
ATOM 1154 C C . ASN A 1 147 ? 7.234 1.354 33.966 1.00 80.88 147 ASN A C 1
ATOM 1156 O O . ASN A 1 147 ? 7.069 0.324 34.634 1.00 80.88 147 ASN A O 1
ATOM 1160 N N . ILE A 1 148 ? 6.471 2.439 34.145 1.00 77.62 148 ILE A N 1
ATOM 1161 C CA . ILE A 1 148 ? 5.392 2.573 35.143 1.00 77.62 148 ILE A CA 1
ATOM 1162 C C . ILE A 1 148 ? 4.316 1.478 35.048 1.00 77.62 148 ILE A C 1
ATOM 1164 O O . ILE A 1 148 ? 3.855 0.977 36.077 1.00 77.62 148 ILE A O 1
ATOM 1168 N N . ALA A 1 149 ? 3.962 1.029 33.840 1.00 77.25 149 ALA A N 1
ATOM 1169 C CA . ALA A 1 149 ? 2.993 -0.052 33.658 1.00 77.25 149 ALA A CA 1
ATOM 1170 C C . ALA A 1 149 ? 3.506 -1.395 34.214 1.00 77.25 149 ALA A C 1
ATOM 1172 O O . ALA A 1 149 ? 2.714 -2.205 34.696 1.00 77.25 149 ALA A O 1
ATOM 1173 N N . GLN A 1 150 ? 4.823 -1.628 34.209 1.00 81.06 150 GLN A N 1
ATOM 1174 C CA . GLN A 1 150 ? 5.410 -2.809 34.844 1.00 81.06 150 GLN A CA 1
ATOM 1175 C C . GLN A 1 150 ? 5.524 -2.671 36.369 1.00 81.06 150 GLN A C 1
ATOM 1177 O O . GLN A 1 150 ? 5.307 -3.660 37.070 1.00 81.06 150 GLN A O 1
ATOM 1182 N N . VAL A 1 151 ? 5.751 -1.463 36.903 1.00 82.69 151 VAL A N 1
ATOM 1183 C CA . VAL A 1 151 ? 5.653 -1.203 38.357 1.00 82.69 151 VAL A CA 1
ATOM 1184 C C . VAL A 1 151 ? 4.236 -1.495 38.862 1.00 82.69 151 VAL A C 1
ATOM 1186 O O . VAL A 1 151 ? 4.069 -2.239 39.824 1.00 82.69 151 VAL A O 1
ATOM 1189 N N . ALA A 1 152 ? 3.210 -1.009 38.159 1.00 79.69 152 ALA A N 1
ATOM 1190 C CA . ALA A 1 152 ? 1.806 -1.304 38.447 1.00 79.69 152 ALA A CA 1
ATOM 1191 C C . ALA A 1 152 ? 1.502 -2.815 38.494 1.00 79.69 152 ALA A C 1
ATOM 1193 O O . ALA A 1 152 ? 0.866 -3.316 39.423 1.00 79.69 152 ALA A O 1
ATOM 1194 N N . MET A 1 153 ? 1.996 -3.560 37.503 1.00 79.94 153 MET A N 1
ATOM 1195 C CA . MET A 1 153 ? 1.836 -5.014 37.419 1.00 79.94 153 MET A CA 1
ATOM 1196 C C . MET A 1 153 ? 2.544 -5.748 38.566 1.00 79.94 153 MET A C 1
ATOM 1198 O O . MET A 1 153 ? 1.996 -6.699 39.126 1.00 79.94 153 MET A O 1
ATOM 1202 N N . PHE A 1 154 ? 3.730 -5.281 38.958 1.00 86.75 154 PHE A N 1
ATOM 1203 C CA . PHE A 1 154 ? 4.476 -5.775 40.113 1.00 86.75 154 PHE A CA 1
ATOM 1204 C C . PHE A 1 154 ? 3.727 -5.515 41.437 1.00 86.75 154 PHE A C 1
ATOM 1206 O O . PHE A 1 154 ? 3.596 -6.431 42.251 1.00 86.75 154 PHE A O 1
ATOM 1213 N N . THR A 1 155 ? 3.113 -4.337 41.615 1.00 86.25 155 THR A N 1
ATOM 1214 C CA . THR A 1 155 ? 2.212 -4.043 42.749 1.00 86.25 155 THR A CA 1
ATOM 1215 C C . THR A 1 155 ? 1.043 -5.040 42.833 1.00 86.25 155 THR A C 1
ATOM 1217 O O . THR A 1 155 ? 0.716 -5.526 43.919 1.00 86.25 155 THR A O 1
ATOM 1220 N N . GLU A 1 156 ? 0.439 -5.421 41.700 1.00 83.88 156 GLU A N 1
ATOM 1221 C CA . GLU A 1 156 ? -0.632 -6.431 41.660 1.00 83.88 156 GLU A CA 1
ATOM 1222 C C . GLU A 1 156 ? -0.152 -7.864 41.948 1.00 83.88 156 GLU A C 1
ATOM 1224 O O . GLU A 1 156 ? -0.944 -8.690 42.412 1.00 83.88 156 GLU A O 1
ATOM 1229 N N . LEU A 1 157 ? 1.112 -8.198 41.666 1.00 86.00 157 LEU A N 1
ATOM 1230 C CA . LEU A 1 157 ? 1.709 -9.479 42.064 1.00 86.00 157 LEU A CA 1
ATOM 1231 C C . LEU A 1 157 ? 1.915 -9.530 43.585 1.00 86.00 157 LEU A C 1
ATOM 1233 O O . LEU A 1 157 ? 1.511 -10.509 44.216 1.00 86.00 157 LEU A O 1
ATOM 1237 N N . ILE A 1 158 ? 2.424 -8.447 44.186 1.00 87.88 158 ILE A N 1
ATOM 1238 C CA . ILE A 1 158 ? 2.565 -8.322 45.645 1.00 87.88 158 ILE A CA 1
ATOM 1239 C C . ILE A 1 158 ? 1.198 -8.427 46.332 1.00 87.88 158 ILE A C 1
ATOM 1241 O O . ILE A 1 158 ? 1.046 -9.218 47.266 1.00 87.88 158 ILE A O 1
ATOM 1245 N N . ARG A 1 159 ? 0.172 -7.705 45.849 1.00 86.38 159 ARG A N 1
ATOM 1246 C CA . ARG A 1 159 ? -1.183 -7.767 46.431 1.00 86.38 159 ARG A CA 1
ATOM 1247 C C . ARG A 1 159 ? -1.731 -9.195 46.462 1.00 86.38 159 ARG A C 1
ATOM 1249 O O . ARG A 1 159 ? -2.316 -9.587 47.464 1.00 86.38 159 ARG A O 1
ATOM 1256 N N . LYS A 1 160 ? -1.506 -9.997 45.415 1.00 84.75 160 LYS A N 1
ATOM 1257 C CA . LYS A 1 160 ? -1.958 -11.403 45.351 1.00 84.75 160 LYS A CA 1
ATOM 1258 C C . LYS A 1 160 ? -1.196 -12.338 46.296 1.00 84.75 160 LYS A C 1
ATOM 1260 O O . LYS A 1 160 ? -1.739 -13.374 46.669 1.00 84.75 160 LYS A O 1
ATOM 1265 N N . LYS A 1 161 ? 0.035 -11.982 46.680 1.00 83.94 161 LYS A N 1
ATOM 1266 C CA . LYS A 1 161 ? 0.890 -12.741 47.611 1.00 83.94 161 LYS A CA 1
ATOM 1267 C C . LYS A 1 161 ? 0.631 -12.428 49.082 1.00 83.94 161 LYS A C 1
ATOM 1269 O O . LYS A 1 161 ? 0.943 -13.256 49.935 1.00 83.94 161 LYS A O 1
ATOM 1274 N N . LEU A 1 162 ? 0.055 -11.267 49.397 1.00 85.25 162 LEU A N 1
ATOM 1275 C CA . LEU A 1 162 ? -0.373 -10.968 50.763 1.00 85.25 162 LEU A CA 1
ATOM 1276 C C . LEU A 1 162 ? -1.448 -11.964 51.237 1.00 85.25 162 LEU A C 1
ATOM 1278 O O . LEU A 1 162 ? -2.303 -12.356 50.440 1.00 85.25 162 LEU A O 1
ATOM 1282 N N . PRO A 1 163 ? -1.476 -12.336 52.533 1.00 80.81 163 PRO A N 1
ATOM 1283 C CA . PRO A 1 163 ? -2.599 -13.065 53.122 1.00 80.81 163 PRO A CA 1
ATOM 1284 C C . PRO A 1 163 ? -3.925 -12.349 52.838 1.00 80.81 163 PRO A C 1
ATOM 1286 O O . PRO A 1 163 ? -3.967 -11.124 52.900 1.00 80.81 163 PRO A O 1
ATOM 1289 N N . THR A 1 164 ? -5.021 -13.075 52.588 1.00 79.69 164 THR A N 1
ATOM 1290 C CA . THR A 1 164 ? -6.310 -12.508 52.124 1.00 79.69 164 THR A CA 1
ATOM 1291 C C . THR A 1 164 ? -6.812 -11.320 52.959 1.00 79.69 164 THR A C 1
ATOM 1293 O O . THR A 1 164 ? -7.344 -10.358 52.413 1.00 79.69 164 THR A O 1
ATOM 1296 N N . ALA A 1 165 ? -6.590 -11.341 54.277 1.00 75.12 165 ALA A N 1
ATOM 1297 C CA . ALA A 1 165 ? -6.970 -10.264 55.196 1.00 75.12 165 ALA A CA 1
ATOM 1298 C C . ALA A 1 165 ? -6.151 -8.957 55.044 1.00 75.12 165 ALA A C 1
ATOM 1300 O O . ALA A 1 165 ? -6.541 -7.927 55.586 1.00 75.12 165 ALA A O 1
ATOM 1301 N N . LEU A 1 166 ? -5.040 -8.991 54.302 1.00 79.19 166 LEU A N 1
ATOM 1302 C CA . LEU A 1 166 ? -4.169 -7.858 53.971 1.00 79.19 166 LEU A CA 1
ATOM 1303 C C . LEU A 1 166 ? -4.265 -7.432 52.489 1.00 79.19 166 LEU A C 1
ATOM 1305 O O . LEU A 1 166 ? -3.593 -6.490 52.088 1.00 79.19 166 LEU A O 1
ATOM 1309 N N . GLN A 1 167 ? -5.116 -8.068 51.673 1.00 78.75 167 GLN A N 1
ATOM 1310 C CA . GLN A 1 167 ? -5.266 -7.750 50.238 1.00 78.75 167 GLN A CA 1
ATOM 1311 C C . GLN A 1 167 ? -6.178 -6.541 49.943 1.00 78.75 167 GLN A C 1
ATOM 1313 O O . GLN A 1 167 ? -6.439 -6.233 48.780 1.00 78.75 167 GLN A O 1
ATOM 1318 N N . GLY A 1 168 ? -6.710 -5.872 50.970 1.00 74.12 168 GLY A N 1
ATOM 1319 C CA . GLY A 1 168 ? -7.687 -4.791 50.819 1.00 74.12 168 GLY A CA 1
ATOM 1320 C C . GLY A 1 168 ? -7.150 -3.572 50.060 1.00 74.12 168 GLY A C 1
ATOM 1321 O O . GLY A 1 168 ? -6.022 -3.135 50.275 1.00 74.12 168 GLY A O 1
ATOM 1322 N N . ASN A 1 169 ? -7.989 -2.965 49.215 1.00 63.38 169 ASN A N 1
ATOM 1323 C CA . ASN A 1 169 ? -7.614 -1.816 48.375 1.00 63.38 169 ASN A CA 1
ATOM 1324 C C . ASN A 1 169 ? -7.130 -0.581 49.162 1.00 63.38 169 ASN A C 1
ATOM 1326 O O . ASN A 1 169 ? -6.500 0.286 48.576 1.00 63.38 169 ASN A O 1
ATOM 1330 N N . SER A 1 170 ? -7.420 -0.493 50.464 1.00 67.19 170 SER A N 1
ATOM 1331 C CA . SER A 1 170 ? -6.967 0.576 51.365 1.00 67.19 170 SER A CA 1
ATOM 1332 C C . SER A 1 170 ? -5.683 0.232 52.138 1.00 67.19 170 SER A C 1
ATOM 1334 O O . SER A 1 170 ? -5.434 0.834 53.174 1.00 67.19 170 SER A O 1
ATOM 1336 N N . ILE A 1 171 ? -4.940 -0.799 51.718 1.00 72.00 171 ILE A N 1
ATOM 1337 C CA . ILE A 1 171 ? -3.706 -1.285 52.371 1.00 72.00 171 ILE A CA 1
ATOM 1338 C C . ILE A 1 171 ? -2.477 -1.091 51.466 1.00 72.00 171 ILE A C 1
ATOM 1340 O O . ILE A 1 171 ? -1.353 -1.058 51.956 1.00 72.00 171 ILE A O 1
ATOM 1344 N N . ILE A 1 172 ? -2.683 -0.942 50.154 1.00 71.31 172 ILE A N 1
ATOM 1345 C CA . ILE A 1 172 ? -1.649 -0.676 49.146 1.00 71.31 172 ILE A CA 1
ATOM 1346 C C . ILE A 1 172 ? -2.110 0.521 48.328 1.00 71.31 172 ILE A C 1
ATOM 1348 O O . ILE A 1 172 ? -3.138 0.412 47.650 1.00 71.31 172 ILE A O 1
ATOM 1352 N N . ASP A 1 173 ? -1.343 1.609 48.337 1.00 67.06 173 ASP A N 1
ATOM 1353 C CA . ASP A 1 173 ? -1.676 2.789 47.542 1.00 67.06 173 ASP A CA 1
ATOM 1354 C C . ASP A 1 173 ? -1.408 2.502 46.052 1.00 67.06 173 ASP A C 1
ATOM 1356 O O . ASP A 1 173 ? -0.320 2.080 45.649 1.00 67.06 173 ASP A O 1
ATOM 1360 N N . ASN A 1 174 ? -2.454 2.593 45.223 1.00 59.00 174 ASN A N 1
ATOM 1361 C CA . ASN A 1 174 ? -2.463 1.893 43.936 1.00 59.00 174 ASN A CA 1
ATOM 1362 C C . ASN A 1 174 ? -1.819 2.717 42.808 1.00 59.00 174 ASN A C 1
ATOM 1364 O O . ASN A 1 174 ? -2.476 3.551 42.180 1.00 59.00 174 ASN A O 1
ATOM 1368 N N . ILE A 1 175 ? -0.550 2.423 42.503 1.00 61.53 175 ILE A N 1
ATOM 1369 C CA . ILE A 1 175 ? 0.211 3.015 41.382 1.00 61.53 175 ILE A CA 1
ATOM 1370 C C . ILE A 1 175 ? -0.486 2.766 40.026 1.00 61.53 175 ILE A C 1
ATOM 1372 O O . ILE A 1 175 ? -0.407 3.596 39.126 1.00 61.53 175 ILE A O 1
ATOM 1376 N N . ALA A 1 176 ? -1.238 1.666 39.894 1.00 50.69 176 ALA A N 1
ATOM 1377 C CA . ALA A 1 176 ? -1.751 1.134 38.626 1.00 50.69 176 ALA A CA 1
ATOM 1378 C C . ALA A 1 176 ? -2.733 2.002 37.812 1.00 50.69 176 ALA A C 1
ATOM 1380 O O . ALA A 1 176 ? -3.081 1.622 36.697 1.00 50.69 176 ALA A O 1
ATOM 1381 N N . ASN A 1 177 ? -3.175 3.150 38.331 1.00 50.69 177 ASN A N 1
ATOM 1382 C CA . ASN A 1 177 ? -4.257 3.946 37.741 1.00 50.69 177 ASN A CA 1
ATOM 1383 C C . ASN A 1 177 ? -3.828 5.356 37.284 1.00 50.69 177 ASN A C 1
ATOM 1385 O O . ASN A 1 177 ? -4.691 6.217 37.109 1.00 50.69 177 ASN A O 1
ATOM 1389 N N . LYS A 1 178 ? -2.525 5.642 37.136 1.00 54.62 178 LYS A N 1
ATOM 1390 C CA . LYS A 1 178 ? -2.042 6.993 36.796 1.00 54.62 178 LYS A CA 1
ATOM 1391 C C . LYS A 1 178 ? -0.866 6.967 35.817 1.00 54.62 178 LYS A C 1
ATOM 1393 O O . LYS A 1 178 ? 0.069 6.200 36.007 1.00 54.62 178 LYS A O 1
ATOM 1398 N N . CYS A 1 179 ? -0.876 7.869 34.832 1.00 52.72 179 CYS A N 1
ATOM 1399 C CA . CYS A 1 179 ? 0.261 8.108 33.928 1.00 52.72 179 CYS A CA 1
ATOM 1400 C C . CYS A 1 179 ? 1.407 8.897 34.594 1.00 52.72 179 CYS A C 1
ATOM 1402 O O . CYS A 1 179 ? 2.498 8.985 34.041 1.00 52.72 179 CYS A O 1
ATOM 1404 N N . SER A 1 180 ? 1.154 9.482 35.767 1.00 66.94 180 SER A N 1
ATOM 1405 C CA . SER A 1 180 ? 2.159 10.094 36.632 1.00 66.94 180 SER A CA 1
ATOM 1406 C C . SER A 1 180 ? 1.736 9.996 38.099 1.00 66.94 180 SER A C 1
ATOM 1408 O O . SER A 1 180 ? 0.548 9.982 38.432 1.00 66.94 180 SER A O 1
ATOM 1410 N N . PHE A 1 181 ? 2.701 9.900 39.007 1.00 77.19 181 PHE A N 1
ATOM 1411 C CA . PHE A 1 181 ? 2.449 9.859 40.449 1.00 77.19 181 PHE A CA 1
ATOM 1412 C C . PHE A 1 181 ? 3.559 10.580 41.211 1.00 77.19 181 PHE A C 1
ATOM 1414 O O . PHE A 1 181 ? 4.566 10.967 40.628 1.00 77.19 181 PHE A O 1
ATOM 1421 N N . SER A 1 182 ? 3.366 10.809 42.510 1.00 80.38 182 SER A N 1
ATOM 1422 C CA . SER A 1 182 ? 4.378 11.461 43.342 1.00 80.38 182 SER A CA 1
ATOM 1423 C C . SER A 1 182 ? 4.552 10.748 44.672 1.00 80.38 182 SER A C 1
ATOM 1425 O O . SER A 1 182 ? 3.554 10.527 45.362 1.00 80.38 182 SER A O 1
ATOM 1427 N N . LEU A 1 183 ? 5.792 10.448 45.052 1.00 82.62 183 LEU A N 1
ATOM 1428 C CA . LEU A 1 183 ? 6.133 9.803 46.319 1.00 82.62 183 LEU A CA 1
ATOM 1429 C C . LEU A 1 183 ? 6.864 10.773 47.240 1.00 82.62 183 LEU A C 1
ATOM 1431 O O . LEU A 1 183 ? 7.752 11.507 46.820 1.00 82.62 183 LEU A O 1
ATOM 1435 N N . ARG A 1 184 ? 6.509 10.758 48.527 1.00 85.88 184 ARG A N 1
ATOM 1436 C CA . ARG A 1 184 ? 7.179 11.592 49.529 1.00 85.88 184 ARG A CA 1
ATOM 1437 C C . ARG A 1 184 ? 8.627 11.142 49.715 1.00 85.88 184 ARG A C 1
ATOM 1439 O O . ARG A 1 184 ? 8.871 9.955 49.957 1.00 85.88 184 ARG A O 1
ATOM 1446 N N . MET A 1 185 ? 9.557 12.086 49.636 1.00 85.69 185 MET A N 1
ATOM 1447 C CA . MET A 1 185 ? 10.996 11.841 49.765 1.00 85.69 185 MET A CA 1
ATOM 1448 C C . MET A 1 185 ? 11.366 11.328 51.173 1.00 85.69 185 MET A C 1
ATOM 1450 O O . MET A 1 185 ? 10.576 11.421 52.117 1.00 85.69 185 MET A O 1
ATOM 1454 N N . LEU A 1 186 ? 12.543 10.709 51.328 1.00 83.50 186 LEU A N 1
ATOM 1455 C CA . LEU A 1 186 ? 13.089 10.416 52.661 1.00 83.50 186 LEU A CA 1
ATOM 1456 C C . LEU A 1 186 ? 13.393 11.740 53.385 1.00 83.50 186 LEU A C 1
ATOM 1458 O O . LEU A 1 186 ? 13.660 12.746 52.735 1.00 83.50 186 LEU A O 1
ATOM 1462 N N . GLY A 1 187 ? 13.324 11.763 54.718 1.00 76.25 187 GLY A N 1
ATOM 1463 C CA . GLY A 1 187 ? 13.571 12.973 55.506 1.00 76.25 187 GLY A CA 1
ATOM 1464 C C . GLY A 1 187 ? 12.386 13.943 55.520 1.00 76.25 187 GLY A C 1
ATOM 1465 O O . GLY A 1 187 ? 12.016 14.410 56.593 1.00 76.25 187 GLY A O 1
ATOM 1466 N N . SER A 1 188 ? 11.705 14.163 54.390 1.00 81.00 188 SER A N 1
ATOM 1467 C CA . SER A 1 188 ? 10.693 15.220 54.304 1.00 81.00 188 SER A CA 1
ATOM 1468 C C . SER A 1 188 ? 9.506 15.014 55.273 1.00 81.00 188 SER A C 1
ATOM 1470 O O . SER A 1 188 ? 8.894 13.926 55.344 1.00 81.00 188 SER A O 1
ATOM 1472 N N . PRO A 1 189 ? 9.145 16.038 56.071 1.00 80.62 189 PRO A N 1
ATOM 1473 C CA . PRO A 1 189 ? 7.979 15.979 56.936 1.00 80.62 189 PRO A CA 1
ATOM 1474 C C . PRO A 1 189 ? 6.673 15.974 56.136 1.00 80.62 189 PRO A C 1
ATOM 1476 O O . PRO A 1 189 ? 6.567 16.496 55.029 1.00 80.62 189 PRO A O 1
ATOM 1479 N N . LYS A 1 190 ? 5.626 15.376 56.708 1.00 80.56 190 LYS A N 1
ATOM 1480 C CA . LYS A 1 190 ? 4.263 15.486 56.184 1.00 80.56 190 LYS A CA 1
ATOM 1481 C C . LYS A 1 190 ? 3.626 16.797 56.650 1.00 80.56 190 LYS A C 1
ATOM 1483 O O . LYS A 1 190 ? 3.370 16.950 57.847 1.00 80.56 190 LYS A O 1
ATOM 1488 N N . TYR A 1 191 ? 3.319 17.680 55.704 1.00 78.88 191 TYR A N 1
ATOM 1489 C CA . TYR A 1 191 ? 2.500 18.869 55.936 1.00 78.88 191 TYR A CA 1
ATOM 1490 C C . TYR A 1 191 ? 1.038 18.492 56.223 1.00 78.88 191 TYR A C 1
ATOM 1492 O O . TYR A 1 191 ? 0.494 17.556 55.625 1.00 78.88 191 TYR A O 1
ATOM 1500 N N . ASN A 1 192 ? 0.390 19.219 57.134 1.00 71.88 192 ASN A N 1
ATOM 1501 C CA . ASN A 1 192 ? -1.039 19.099 57.406 1.00 71.88 192 ASN A CA 1
ATOM 1502 C C . ASN A 1 192 ? -1.771 20.402 57.069 1.00 71.88 192 ASN A C 1
ATOM 1504 O O . ASN A 1 192 ? -1.840 21.312 57.893 1.00 71.88 192 ASN A O 1
ATOM 1508 N N . GLU A 1 193 ? -2.416 20.447 55.901 1.00 65.25 193 GLU A N 1
ATOM 1509 C CA . GLU A 1 193 ? -3.171 21.619 55.429 1.00 65.25 193 GLU A CA 1
ATOM 1510 C C . GLU A 1 193 ? -4.272 22.100 56.403 1.00 65.25 193 GLU A C 1
ATOM 1512 O O . GLU A 1 193 ? -4.722 23.237 56.283 1.00 65.25 193 GLU A O 1
ATOM 1517 N N . LYS A 1 194 ? -4.712 21.269 57.368 1.00 67.81 194 LYS A N 1
ATOM 1518 C CA . LYS A 1 194 ? -5.736 21.632 58.368 1.00 67.81 194 LYS A CA 1
ATOM 1519 C C . LYS A 1 194 ? -5.205 22.269 59.655 1.00 67.81 194 LYS A C 1
ATOM 1521 O O . LYS A 1 194 ? -6.001 22.875 60.365 1.00 67.81 194 LYS A O 1
ATOM 1526 N N . THR A 1 195 ? -3.920 22.120 59.981 1.00 68.50 195 THR A N 1
ATOM 1527 C CA . THR A 1 195 ? -3.302 22.809 61.138 1.00 68.50 195 THR A CA 1
ATOM 1528 C C . THR A 1 195 ? -2.172 23.756 60.741 1.00 68.50 195 THR A C 1
ATOM 1530 O O . THR A 1 195 ? -1.775 24.587 61.547 1.00 68.50 195 THR A O 1
ATOM 1533 N N . GLY A 1 196 ? -1.677 23.671 59.501 1.00 66.19 196 GLY A N 1
ATOM 1534 C CA . GLY A 1 196 ? -0.506 24.415 59.031 1.00 66.19 196 GLY A CA 1
ATOM 1535 C C . GLY A 1 196 ? 0.825 23.835 59.522 1.00 66.19 196 GLY A C 1
ATOM 1536 O O . GLY A 1 196 ? 1.872 24.410 59.253 1.00 66.19 196 GLY A O 1
ATOM 1537 N N . GLU A 1 197 ? 0.798 22.706 60.234 1.00 69.50 197 GLU A N 1
ATOM 1538 C CA . GLU A 1 197 ? 1.960 22.142 60.924 1.00 69.50 197 GLU A CA 1
ATOM 1539 C C . GLU A 1 197 ? 2.631 21.009 60.138 1.00 69.50 197 GLU A C 1
ATOM 1541 O O . GLU A 1 197 ? 2.020 20.306 59.325 1.00 69.50 197 GLU A O 1
ATOM 1546 N N . HIS A 1 198 ? 3.905 20.794 60.453 1.00 75.88 198 HIS A N 1
ATOM 1547 C CA . HIS A 1 198 ? 4.748 19.745 59.896 1.00 75.88 198 HIS A CA 1
ATOM 1548 C C . HIS A 1 198 ? 4.811 18.584 60.887 1.00 75.88 198 HIS A C 1
ATOM 1550 O O . HIS A 1 198 ? 5.604 18.568 61.824 1.00 75.88 198 HIS A O 1
ATOM 1556 N N . ILE A 1 199 ? 3.910 17.615 60.718 1.00 64.69 199 ILE A N 1
ATOM 1557 C CA . ILE A 1 199 ? 3.578 16.674 61.798 1.00 64.69 199 ILE A CA 1
ATOM 1558 C C . ILE A 1 199 ? 4.521 15.461 61.832 1.00 64.69 199 ILE A C 1
ATOM 1560 O O . ILE A 1 199 ? 4.668 14.838 62.886 1.00 64.69 199 ILE A O 1
ATOM 1564 N N . ARG A 1 200 ? 5.159 15.073 60.709 1.00 73.06 200 ARG A N 1
ATOM 1565 C CA . ARG A 1 200 ? 5.963 13.831 60.691 1.00 73.06 200 ARG A CA 1
ATOM 1566 C C . ARG A 1 200 ? 6.982 13.616 59.561 1.00 73.06 200 ARG A C 1
ATOM 1568 O O . ARG A 1 200 ? 6.594 13.328 58.429 1.00 73.06 200 ARG A O 1
ATOM 1575 N N . VAL A 1 201 ? 8.264 13.529 59.920 1.00 75.81 201 VAL A N 1
ATOM 1576 C CA . VAL A 1 201 ? 9.388 13.015 59.097 1.00 75.81 201 VAL A CA 1
ATOM 1577 C C . VAL A 1 201 ? 9.248 11.519 58.743 1.00 75.81 201 VAL A C 1
ATOM 1579 O O . VAL A 1 201 ? 8.836 10.708 59.580 1.00 75.81 201 VAL A O 1
ATOM 1582 N N . LYS A 1 202 ? 9.615 11.142 57.508 1.00 79.06 202 LYS A N 1
ATOM 1583 C CA . LYS A 1 202 ? 9.749 9.747 57.024 1.00 79.06 202 LYS A CA 1
ATOM 1584 C C . LYS A 1 202 ? 11.159 9.215 57.318 1.00 79.06 202 LYS A C 1
ATOM 1586 O O . LYS A 1 202 ? 12.133 9.820 56.878 1.00 79.06 202 LYS A O 1
ATOM 1591 N N . LYS A 1 203 ? 11.279 8.095 58.045 1.00 79.38 203 LYS A N 1
ATOM 1592 C CA . LYS A 1 203 ? 12.573 7.554 58.519 1.00 79.38 203 LYS A CA 1
ATOM 1593 C C . LYS A 1 203 ? 12.965 6.266 57.795 1.00 79.38 203 LYS A C 1
ATOM 1595 O O . LYS A 1 203 ? 12.106 5.420 57.568 1.00 79.38 203 LYS A O 1
ATOM 1600 N N . ALA A 1 204 ? 14.250 6.089 57.491 1.00 79.69 204 ALA A N 1
ATOM 1601 C CA . ALA A 1 204 ? 14.780 4.823 56.983 1.00 79.69 204 ALA A CA 1
ATOM 1602 C C . ALA A 1 204 ? 14.849 3.761 58.098 1.00 79.69 204 ALA A C 1
ATOM 1604 O O . ALA A 1 204 ? 15.005 4.093 59.274 1.00 79.69 204 ALA A O 1
ATOM 1605 N N . ILE A 1 205 ? 14.736 2.489 57.714 1.00 75.94 205 ILE A N 1
ATOM 1606 C CA . ILE A 1 205 ? 14.925 1.312 58.581 1.00 75.94 205 ILE A CA 1
ATOM 1607 C C . ILE A 1 205 ? 16.019 0.409 58.021 1.00 75.94 205 ILE A C 1
ATOM 1609 O O . ILE A 1 205 ? 16.895 -0.018 58.764 1.00 75.94 205 ILE A O 1
ATOM 1613 N N . CYS A 1 206 ? 15.962 0.137 56.718 1.00 68.12 206 CYS A N 1
ATOM 1614 C CA . CYS A 1 206 ? 16.983 -0.614 55.998 1.00 68.12 206 CYS A CA 1
ATOM 1615 C C . CYS A 1 206 ? 17.409 0.223 54.787 1.00 68.12 206 CYS A C 1
ATOM 1617 O O . CYS A 1 206 ? 16.705 0.209 53.777 1.00 68.12 206 CYS A O 1
ATOM 1619 N N . PRO A 1 207 ? 18.455 1.049 54.915 1.00 71.00 207 PRO A N 1
ATOM 1620 C CA . PRO A 1 207 ? 19.114 1.697 53.792 1.00 71.00 207 PRO A CA 1
ATOM 1621 C C . PRO A 1 207 ? 20.354 0.896 53.350 1.00 71.00 207 PRO A C 1
ATOM 1623 O O . PRO A 1 207 ? 20.742 -0.065 54.014 1.00 71.00 207 PRO A O 1
ATOM 1626 N N . LYS A 1 208 ? 20.994 1.329 52.263 1.00 66.56 208 LYS A N 1
ATOM 1627 C CA . LYS A 1 208 ? 22.321 0.869 51.825 1.00 66.56 208 LYS A CA 1
ATOM 1628 C C . LYS A 1 208 ? 23.397 1.782 52.401 1.00 66.56 208 LYS A C 1
ATOM 1630 O O . LYS A 1 208 ? 24.248 1.343 53.167 1.00 66.56 208 LYS A O 1
ATOM 1635 N N . ASP A 1 209 ? 23.286 3.065 52.067 1.00 68.62 209 ASP A N 1
ATOM 1636 C CA . ASP A 1 209 ? 24.226 4.123 52.438 1.00 68.62 209 ASP A CA 1
ATOM 1637 C C . ASP A 1 209 ? 23.598 5.105 53.449 1.00 68.62 209 ASP A C 1
ATOM 1639 O O . ASP A 1 209 ? 24.304 5.839 54.136 1.00 68.62 209 ASP A O 1
ATOM 1643 N N . GLY A 1 210 ? 22.263 5.117 53.557 1.00 64.75 210 GLY A N 1
ATOM 1644 C CA . GLY A 1 210 ? 21.496 6.034 54.414 1.00 64.75 210 GLY A CA 1
ATOM 1645 C C . GLY A 1 210 ? 21.002 7.288 53.691 1.00 64.75 210 GLY A C 1
ATOM 1646 O O . GLY A 1 210 ? 20.355 8.132 54.311 1.00 64.75 210 GLY A O 1
ATOM 1647 N N . THR A 1 211 ? 21.299 7.406 52.397 1.00 76.25 211 THR A N 1
ATOM 1648 C CA . THR A 1 211 ? 21.035 8.590 51.573 1.00 76.25 211 THR A CA 1
ATOM 1649 C C . THR A 1 211 ? 19.573 8.686 51.131 1.00 76.25 211 THR A C 1
ATOM 1651 O O . THR A 1 211 ? 18.784 7.745 51.248 1.00 76.25 211 THR A O 1
ATOM 1654 N N . ILE A 1 212 ? 19.205 9.832 50.553 1.00 76.69 212 ILE A N 1
ATOM 1655 C CA . ILE A 1 212 ? 17.930 9.993 49.846 1.00 76.69 212 ILE A CA 1
ATOM 1656 C C . ILE A 1 212 ? 17.815 9.055 48.628 1.00 76.69 212 ILE A C 1
ATOM 1658 O O . ILE A 1 212 ? 16.739 8.517 48.355 1.00 76.69 212 ILE A O 1
ATOM 1662 N N . PHE A 1 213 ? 18.925 8.811 47.927 1.00 84.25 213 PHE A N 1
ATOM 1663 C CA . PHE A 1 213 ? 18.978 8.059 46.670 1.00 84.25 213 PHE A CA 1
ATOM 1664 C C . PHE A 1 213 ? 18.699 6.553 46.839 1.00 84.25 213 PHE A C 1
ATOM 1666 O O . PHE A 1 213 ? 18.276 5.894 45.887 1.00 84.25 213 PHE A O 1
ATOM 1673 N N . ASP A 1 214 ? 18.821 6.019 48.059 1.00 76.56 214 ASP A N 1
ATOM 1674 C CA . ASP A 1 214 ? 18.359 4.670 48.438 1.00 76.56 214 ASP A CA 1
ATOM 1675 C C . ASP A 1 214 ? 16.825 4.501 48.306 1.00 76.56 214 ASP A C 1
ATOM 1677 O O . ASP A 1 214 ? 16.315 3.377 48.235 1.00 76.56 214 ASP A O 1
ATOM 1681 N N . PHE A 1 215 ? 16.079 5.615 48.287 1.00 79.19 215 PHE A N 1
ATOM 1682 C CA . PHE A 1 215 ? 14.613 5.657 48.349 1.00 79.19 215 PHE A CA 1
ATOM 1683 C C . PHE A 1 215 ? 13.940 6.423 47.203 1.00 79.19 215 PHE A C 1
ATOM 1685 O O . PHE A 1 215 ? 12.709 6.406 47.130 1.00 79.19 215 PHE A O 1
ATOM 1692 N N . MET A 1 216 ? 14.712 7.063 46.321 1.00 85.75 216 MET A N 1
ATOM 1693 C CA . MET A 1 216 ? 14.203 7.609 45.059 1.00 85.75 216 MET A CA 1
ATOM 1694 C C . MET A 1 216 ? 13.908 6.491 44.055 1.00 85.75 216 MET A C 1
ATOM 1696 O O . MET A 1 216 ? 14.555 5.439 44.064 1.00 85.75 216 MET A O 1
ATOM 1700 N N . ILE A 1 217 ? 12.936 6.725 43.175 1.00 86.62 217 ILE A N 1
ATOM 1701 C CA . ILE A 1 217 ? 12.527 5.766 42.135 1.00 86.62 217 ILE A CA 1
ATOM 1702 C C . ILE A 1 217 ? 13.316 5.979 40.844 1.00 86.62 217 ILE A C 1
ATOM 1704 O O . ILE A 1 217 ? 13.608 5.007 40.141 1.00 86.62 217 ILE A O 1
ATOM 1708 N N . ARG A 1 218 ? 13.703 7.234 40.580 1.00 85.56 218 ARG A N 1
ATOM 1709 C CA . ARG A 1 218 ? 14.692 7.642 39.577 1.00 85.56 218 ARG A CA 1
ATOM 1710 C C . ARG A 1 218 ? 15.849 8.388 40.264 1.00 85.56 218 ARG A C 1
ATOM 1712 O O . ARG A 1 218 ? 15.888 9.613 40.204 1.00 85.56 218 ARG A O 1
ATOM 1719 N N . PRO A 1 219 ? 16.777 7.703 40.955 1.00 85.62 219 PRO A N 1
ATOM 1720 C CA . PRO A 1 219 ? 17.980 8.352 41.463 1.00 85.62 219 PRO A CA 1
ATOM 1721 C C . PRO A 1 219 ? 19.005 8.588 40.338 1.00 85.62 219 PRO A C 1
ATOM 1723 O O . PRO A 1 219 ? 19.047 7.808 39.378 1.00 85.62 219 PRO A O 1
ATOM 1726 N N . PRO A 1 220 ? 19.879 9.602 40.470 1.00 81.62 220 PRO A N 1
ATOM 1727 C CA . PRO A 1 220 ? 21.010 9.795 39.571 1.00 81.62 220 PRO A CA 1
ATOM 1728 C C . PRO A 1 220 ? 21.918 8.564 39.492 1.00 81.62 220 PRO A C 1
ATOM 1730 O O . PRO A 1 220 ? 22.174 7.900 40.495 1.00 81.62 220 PRO A O 1
ATOM 1733 N N . ASN A 1 221 ? 22.440 8.297 38.292 1.00 77.69 221 ASN A N 1
ATOM 1734 C CA . ASN A 1 221 ? 23.436 7.253 38.014 1.00 77.69 221 ASN A CA 1
ATOM 1735 C C . ASN A 1 221 ? 23.026 5.826 38.441 1.00 77.69 221 ASN A C 1
ATOM 1737 O O . ASN A 1 221 ? 23.872 5.007 38.792 1.00 77.69 221 ASN A O 1
ATOM 1741 N N . ASP A 1 222 ? 21.730 5.499 38.399 1.00 83.00 222 ASP A N 1
ATOM 1742 C CA . ASP A 1 222 ? 21.258 4.135 38.654 1.00 83.00 222 ASP A CA 1
ATOM 1743 C C . ASP A 1 222 ? 21.673 3.188 37.509 1.00 83.00 222 ASP A C 1
ATOM 1745 O O . ASP A 1 222 ? 21.106 3.223 36.413 1.00 83.00 222 ASP A O 1
ATOM 1749 N N . GLU A 1 223 ? 22.666 2.329 37.748 1.00 80.88 223 GLU A N 1
ATOM 1750 C CA . GLU A 1 223 ? 23.161 1.332 36.780 1.00 80.88 223 GLU A CA 1
ATOM 1751 C C . GLU A 1 223 ? 22.443 -0.032 36.879 1.00 80.88 223 GLU A C 1
ATOM 1753 O O . GLU A 1 223 ? 22.688 -0.922 36.067 1.00 80.88 223 GLU A O 1
ATOM 1758 N N . SER A 1 224 ? 21.513 -0.204 37.828 1.00 85.56 224 SER A N 1
ATOM 1759 C CA . SER A 1 224 ? 20.838 -1.484 38.117 1.00 85.56 224 SER A CA 1
ATOM 1760 C C . SER A 1 224 ? 20.064 -2.088 36.927 1.00 85.56 224 SER A C 1
ATOM 1762 O O . SER A 1 224 ? 19.513 -1.369 36.085 1.00 85.56 224 SER A O 1
ATOM 1764 N N . GLU A 1 225 ? 20.008 -3.423 36.829 1.00 85.88 225 GLU A N 1
ATOM 1765 C CA . GLU A 1 225 ? 19.505 -4.109 35.626 1.00 85.88 225 GLU A CA 1
ATOM 1766 C C . GLU A 1 225 ? 18.009 -3.854 35.362 1.00 85.88 225 GLU A C 1
ATOM 1768 O O . GLU A 1 225 ? 17.167 -3.980 36.251 1.00 85.88 225 GLU A O 1
ATOM 1773 N N . VAL A 1 226 ? 17.663 -3.543 34.105 1.00 89.69 226 VAL A N 1
ATOM 1774 C CA . VAL A 1 226 ? 16.274 -3.346 33.661 1.00 89.69 226 VAL A CA 1
ATOM 1775 C C . VAL A 1 226 ? 15.659 -4.677 33.208 1.00 89.69 226 VAL A C 1
ATOM 1777 O O . VAL A 1 226 ? 15.949 -5.168 32.114 1.00 89.69 226 VAL A O 1
ATOM 1780 N N . ILE A 1 227 ? 14.752 -5.233 34.016 1.00 85.88 227 ILE A N 1
ATOM 1781 C CA . ILE A 1 227 ? 14.176 -6.578 33.855 1.00 85.88 227 ILE A CA 1
ATOM 1782 C C . ILE A 1 227 ? 13.134 -6.620 32.723 1.00 85.88 227 ILE A C 1
ATOM 1784 O O . ILE A 1 227 ? 11.929 -6.469 32.929 1.00 85.88 227 ILE A O 1
ATOM 1788 N N . LYS A 1 228 ? 13.598 -6.834 31.486 1.00 72.31 228 LYS A N 1
ATOM 1789 C CA . LYS A 1 228 ? 12.767 -6.746 30.265 1.00 72.31 228 LYS A CA 1
ATOM 1790 C C . LYS A 1 228 ? 11.905 -7.980 29.959 1.00 72.31 228 LYS A C 1
ATOM 1792 O O . LYS A 1 228 ? 10.895 -7.838 29.277 1.00 72.31 228 LYS A O 1
ATOM 1797 N N . ASN A 1 229 ? 12.274 -9.167 30.453 1.00 62.69 229 ASN A N 1
ATOM 1798 C CA . ASN A 1 229 ? 11.774 -10.453 29.928 1.00 62.69 229 ASN A CA 1
ATOM 1799 C C . ASN A 1 229 ? 11.057 -11.367 30.950 1.00 62.69 229 ASN A C 1
ATOM 1801 O O . ASN A 1 229 ? 10.844 -12.544 30.660 1.00 62.69 229 ASN A O 1
ATOM 1805 N N . SER A 1 230 ? 10.682 -10.878 32.138 1.00 71.50 230 SER A N 1
ATOM 1806 C CA . SER A 1 230 ? 10.072 -11.735 33.173 1.00 71.50 230 SER A CA 1
ATOM 1807 C C . SER A 1 230 ? 8.657 -12.217 32.783 1.00 71.50 230 SER A C 1
ATOM 1809 O O . SER A 1 230 ? 7.765 -11.379 32.612 1.00 71.50 230 SER A O 1
ATOM 1811 N N . PRO A 1 231 ? 8.378 -13.537 32.681 1.00 67.19 231 PRO A N 1
ATOM 1812 C CA . PRO A 1 231 ? 7.084 -14.040 32.197 1.00 67.19 231 PRO A CA 1
ATOM 1813 C C . PRO A 1 231 ? 5.879 -13.606 33.044 1.00 67.19 231 PRO A C 1
ATOM 1815 O O . PRO A 1 231 ? 4.794 -13.366 32.511 1.00 67.19 231 PRO A O 1
ATOM 1818 N N . LEU A 1 232 ? 6.070 -13.452 34.359 1.00 69.38 232 LEU A N 1
ATOM 1819 C CA . LEU A 1 232 ? 5.026 -13.022 35.299 1.00 69.38 232 LEU A CA 1
ATOM 1820 C C . LEU A 1 232 ? 4.525 -11.595 35.006 1.00 69.38 232 LEU A C 1
ATOM 1822 O O . LEU A 1 232 ? 3.350 -11.297 35.226 1.00 69.38 232 LEU A O 1
ATOM 1826 N N . LEU A 1 233 ? 5.391 -10.746 34.443 1.00 69.31 233 LEU A N 1
ATOM 1827 C CA . LEU A 1 233 ? 5.092 -9.375 34.019 1.00 69.31 233 LEU A CA 1
ATOM 1828 C C . LEU A 1 233 ? 4.507 -9.291 32.593 1.00 69.31 233 LEU A C 1
ATOM 1830 O O . LEU A 1 233 ? 4.078 -8.227 32.154 1.00 69.31 233 LEU A O 1
ATOM 1834 N N . VAL A 1 234 ? 4.435 -10.404 31.855 1.00 56.44 234 VAL A N 1
ATOM 1835 C CA . VAL A 1 234 ? 3.792 -10.453 30.527 1.00 56.44 234 VAL A CA 1
ATOM 1836 C C . VAL A 1 234 ? 2.321 -10.869 30.643 1.00 56.44 234 VAL A C 1
ATOM 1838 O O . VAL A 1 234 ? 1.446 -10.251 30.037 1.00 56.44 234 VAL A O 1
ATOM 1841 N N . VAL A 1 235 ? 2.026 -11.891 31.455 1.00 47.59 235 VAL A N 1
ATOM 1842 C CA . VAL A 1 235 ? 0.723 -12.593 31.474 1.00 47.59 235 VAL A CA 1
ATOM 1843 C C . VAL A 1 235 ? -0.470 -11.710 31.875 1.00 47.59 235 VAL A C 1
ATOM 1845 O O . VAL A 1 235 ? -1.588 -11.949 31.419 1.00 47.59 235 VAL A O 1
ATOM 1848 N N . LEU A 1 236 ? -0.268 -10.682 32.705 1.00 45.19 236 LEU A N 1
ATOM 1849 C CA . LEU A 1 236 ? -1.355 -9.815 33.188 1.00 45.19 236 LEU A CA 1
ATOM 1850 C C . LEU A 1 236 ? -1.640 -8.590 32.298 1.00 45.19 236 LEU A C 1
ATOM 1852 O O . LEU A 1 236 ? -2.696 -7.978 32.453 1.00 45.19 236 LEU A O 1
ATOM 1856 N N . LYS A 1 237 ? -0.778 -8.272 31.317 1.00 38.41 237 LYS A N 1
ATOM 1857 C CA . LYS A 1 237 ? -0.924 -7.070 30.470 1.00 38.41 237 LYS A CA 1
ATOM 1858 C C . LYS A 1 237 ? -2.183 -7.117 29.587 1.00 38.41 237 LYS A C 1
ATOM 1860 O O . LYS A 1 237 ? -2.707 -6.082 29.203 1.00 38.41 237 LYS A O 1
ATOM 1865 N N . ALA A 1 238 ? -2.721 -8.315 29.347 1.00 33.66 238 ALA A N 1
ATOM 1866 C CA . ALA A 1 238 ? -3.977 -8.561 28.635 1.00 33.66 238 ALA A CA 1
ATOM 1867 C C . ALA A 1 238 ? -5.252 -8.447 29.512 1.00 33.66 238 ALA A C 1
ATOM 1869 O O . ALA A 1 238 ? -6.294 -8.987 29.142 1.00 33.66 238 ALA A O 1
ATOM 1870 N N . LYS A 1 239 ? -5.182 -7.824 30.701 1.00 35.69 239 LYS A N 1
ATOM 1871 C CA . LYS A 1 239 ? -6.322 -7.673 31.634 1.00 35.69 239 LYS A CA 1
ATOM 1872 C C . LYS A 1 239 ? -6.517 -6.266 32.223 1.00 35.69 239 LYS A C 1
ATOM 1874 O O . LYS A 1 239 ? -7.334 -6.115 33.128 1.00 35.69 239 LYS A O 1
ATOM 1879 N N . MET A 1 240 ? -5.797 -5.252 31.741 1.00 31.97 240 MET A N 1
ATOM 1880 C CA . MET A 1 240 ? -5.893 -3.870 32.240 1.00 31.97 240 MET A CA 1
ATOM 1881 C C . MET A 1 240 ? -6.263 -2.868 31.137 1.00 31.97 240 MET A C 1
ATOM 1883 O O . MET A 1 240 ? -5.566 -1.886 30.907 1.00 31.97 240 MET A O 1
ATOM 1887 N N . GLU A 1 241 ? -7.405 -3.099 30.491 1.00 28.91 241 GLU A N 1
ATOM 1888 C CA . GLU A 1 241 ? -8.148 -2.049 29.786 1.00 28.91 241 GLU A CA 1
ATOM 1889 C C . GLU A 1 241 ? -9.384 -1.677 30.628 1.00 28.91 241 GLU A C 1
ATOM 1891 O O . GLU A 1 241 ? -10.190 -2.541 30.964 1.00 28.91 241 GLU A O 1
ATOM 1896 N N . GLY A 1 242 ? -9.515 -0.395 30.992 1.00 31.81 242 GLY A N 1
ATOM 1897 C CA . GLY A 1 242 ? -10.775 0.224 31.434 1.00 31.81 242 GLY A CA 1
ATOM 1898 C C . GLY A 1 242 ? -11.403 -0.219 32.770 1.00 31.81 242 GLY A C 1
ATOM 1899 O O . GLY A 1 242 ? -12.474 -0.816 32.770 1.00 31.81 242 GLY A O 1
ATOM 1900 N N . TYR A 1 243 ? -10.854 0.215 33.915 1.00 24.61 243 TYR A N 1
ATOM 1901 C CA . TYR A 1 243 ? -11.608 0.276 35.184 1.00 24.61 243 TYR A CA 1
ATOM 1902 C C . TYR A 1 243 ? -11.479 1.651 35.871 1.00 24.61 243 TYR A C 1
ATOM 1904 O O . TYR A 1 243 ? -10.420 1.951 36.427 1.00 24.61 243 TYR A O 1
ATOM 1912 N N . PRO A 1 244 ? -12.547 2.476 35.909 1.00 29.38 244 PRO A N 1
ATOM 1913 C CA . PRO A 1 244 ? -12.560 3.725 36.672 1.00 29.38 244 PRO A CA 1
ATOM 1914 C C . PRO A 1 244 ? -12.441 3.475 38.184 1.00 29.38 244 PRO A C 1
ATOM 1916 O O . PRO A 1 244 ? -13.214 2.710 38.767 1.00 29.38 244 PRO A O 1
ATOM 1919 N N . SER A 1 245 ? -11.487 4.133 38.847 1.00 29.25 245 SER A N 1
ATOM 1920 C CA . SER A 1 245 ? -11.293 4.020 40.300 1.00 29.25 245 SER A CA 1
ATOM 1921 C C . SER A 1 245 ? -12.148 5.008 41.086 1.00 29.25 245 SER A C 1
ATOM 1923 O O . SER A 1 245 ? -11.879 6.207 41.091 1.00 29.25 245 SER A O 1
ATOM 1925 N N . THR A 1 246 ? -13.111 4.485 41.843 1.00 26.86 246 THR A N 1
ATOM 1926 C CA . THR A 1 246 ? -13.852 5.240 42.861 1.00 26.86 246 THR A CA 1
ATOM 1927 C C . THR A 1 246 ? -12.966 5.551 44.071 1.00 26.86 246 THR A C 1
ATOM 1929 O O . THR A 1 246 ? -12.593 4.632 44.802 1.00 26.86 246 THR A O 1
ATOM 1932 N N . ASN A 1 247 ? -12.702 6.833 44.322 1.00 28.55 247 ASN A N 1
ATOM 1933 C CA . ASN A 1 247 ? -12.218 7.360 45.603 1.00 28.55 247 ASN A CA 1
ATOM 1934 C C . ASN A 1 247 ? -13.197 8.444 46.084 1.00 28.55 247 ASN A C 1
ATOM 1936 O O . ASN A 1 247 ? -13.859 9.062 45.261 1.00 28.55 247 ASN A O 1
ATOM 1940 N N . ASN A 1 248 ? -13.310 8.666 47.398 1.00 36.31 248 ASN A N 1
ATOM 1941 C CA . ASN A 1 248 ? -14.423 9.414 48.016 1.00 36.31 248 ASN A CA 1
ATOM 1942 C C . ASN A 1 248 ? -14.355 10.957 47.886 1.00 36.31 248 ASN A C 1
ATOM 1944 O O . ASN A 1 248 ? -14.654 11.672 48.842 1.00 36.31 248 ASN A O 1
ATOM 1948 N N . VAL A 1 249 ? -14.004 11.471 46.709 1.00 38.69 249 VAL A N 1
ATOM 1949 C CA . VAL A 1 249 ? -14.481 12.782 46.244 1.00 38.69 249 VAL A CA 1
ATOM 1950 C C . VAL A 1 249 ? -15.746 12.503 45.435 1.00 38.69 249 VAL A C 1
ATOM 1952 O O . VAL A 1 249 ? -15.750 11.565 44.641 1.00 38.69 249 VAL A O 1
ATOM 1955 N N . ILE A 1 250 ? -16.817 13.276 45.632 1.00 48.44 250 ILE A N 1
ATOM 1956 C CA . ILE A 1 250 ? -17.970 13.220 44.722 1.00 48.44 250 ILE A CA 1
ATOM 1957 C C . ILE A 1 250 ? -17.513 13.876 43.421 1.00 48.44 250 ILE A C 1
ATOM 1959 O O . ILE A 1 250 ? -17.384 15.096 43.356 1.00 48.44 250 ILE A O 1
ATOM 1963 N N . THR A 1 251 ? -17.164 13.053 42.437 1.00 54.34 251 THR A N 1
ATOM 1964 C CA . THR A 1 251 ? -16.779 13.506 41.101 1.00 54.34 251 THR A CA 1
ATOM 1965 C C . THR A 1 251 ? -18.018 13.895 40.308 1.00 54.34 251 THR A C 1
ATOM 1967 O O . THR A 1 251 ? -19.113 13.396 40.568 1.00 54.34 251 THR A O 1
ATOM 1970 N N . ASP A 1 252 ? -17.846 14.716 39.279 1.00 57.50 252 ASP A N 1
ATOM 1971 C CA . ASP A 1 252 ? -18.946 15.081 38.380 1.00 57.50 252 ASP A CA 1
ATOM 1972 C C . ASP A 1 252 ? -19.522 13.834 37.682 1.00 57.50 252 ASP A C 1
ATOM 1974 O O . ASP A 1 252 ? -20.732 13.688 37.580 1.00 57.50 252 ASP A O 1
ATOM 1978 N N . ALA A 1 253 ? -18.685 12.830 37.397 1.00 56.47 253 ALA A N 1
ATOM 1979 C CA . ALA A 1 253 ? -19.122 11.508 36.932 1.00 56.47 253 ALA A CA 1
ATOM 1980 C C . ALA A 1 253 ? -19.955 10.695 37.960 1.00 56.47 253 ALA A C 1
ATOM 1982 O O . ALA A 1 253 ? -20.703 9.799 37.573 1.00 56.47 253 ALA A O 1
ATOM 1983 N N . GLU A 1 254 ? -19.852 10.961 39.272 1.00 70.69 254 GLU A N 1
ATOM 1984 C CA . GLU A 1 254 ? -20.806 10.417 40.257 1.00 70.69 254 GLU A CA 1
ATOM 1985 C C . GLU A 1 254 ? -22.130 11.197 40.226 1.00 70.69 254 GLU A C 1
ATOM 1987 O O . GLU A 1 254 ? -23.192 10.606 40.419 1.00 70.69 254 GLU A O 1
ATOM 1992 N N . PHE A 1 255 ? -22.080 12.499 39.939 1.00 73.50 255 PHE A N 1
ATOM 1993 C CA . PHE A 1 255 ? -23.253 13.353 39.759 1.00 73.50 255 PHE A CA 1
ATOM 1994 C C . PHE A 1 255 ? -24.061 12.924 38.517 1.00 73.50 255 PHE A C 1
ATOM 1996 O O . PHE A 1 255 ? -25.227 12.558 38.649 1.00 73.50 255 PHE A O 1
ATOM 2003 N N . GLU A 1 256 ? -23.413 12.824 37.350 1.00 74.19 256 GLU A N 1
ATOM 2004 C CA . GLU A 1 256 ? -23.976 12.321 36.083 1.00 74.19 256 GLU A CA 1
ATOM 2005 C C . GLU A 1 256 ? -24.583 10.914 36.221 1.00 74.19 256 GLU A C 1
ATOM 2007 O O . GLU A 1 256 ? -25.680 10.640 35.728 1.00 74.19 256 GLU A O 1
ATOM 2012 N N . LEU A 1 257 ? -23.897 10.010 36.935 1.00 77.94 257 LEU A N 1
ATOM 2013 C CA . LEU A 1 257 ? -24.407 8.671 37.238 1.00 77.94 257 LEU A CA 1
ATOM 2014 C C . LEU A 1 257 ? -25.708 8.731 38.050 1.00 77.94 257 LEU A C 1
ATOM 2016 O O . LEU A 1 257 ? -26.626 7.948 37.807 1.00 77.94 257 LEU A O 1
ATOM 2020 N N . VAL A 1 258 ? -25.801 9.638 39.023 1.00 78.62 258 VAL A N 1
ATOM 2021 C CA . VAL A 1 258 ? -26.996 9.795 39.861 1.00 78.62 258 VAL A CA 1
ATOM 2022 C C . VAL A 1 258 ? -28.149 10.451 39.088 1.00 78.62 258 VAL A C 1
ATOM 2024 O O . VAL A 1 258 ? -29.296 10.057 39.301 1.00 78.62 258 VAL A O 1
ATOM 2027 N N . GLU A 1 259 ? -27.876 11.363 38.151 1.00 80.56 259 GLU A N 1
ATOM 2028 C CA . GLU A 1 259 ? -28.895 11.925 37.248 1.00 80.56 259 GLU A CA 1
ATOM 2029 C C . GLU A 1 259 ? -29.394 10.896 36.222 1.00 80.56 259 GLU A C 1
ATOM 2031 O O . GLU A 1 259 ? -30.603 10.737 36.043 1.00 80.56 259 GLU A O 1
ATOM 2036 N N . THR A 1 260 ? -28.497 10.098 35.641 1.00 75.31 260 THR A N 1
ATOM 2037 C CA . THR A 1 260 ? -28.856 8.991 34.736 1.00 75.31 260 THR A CA 1
ATOM 2038 C C . THR A 1 260 ? -29.736 7.961 35.455 1.00 75.31 260 THR A C 1
ATOM 2040 O O . THR A 1 260 ? -30.772 7.544 34.940 1.00 75.31 260 THR A O 1
ATOM 2043 N N . LEU A 1 261 ? -29.393 7.615 36.700 1.00 82.12 261 LEU A N 1
ATOM 2044 C CA . LEU A 1 261 ? -30.183 6.714 37.546 1.00 82.12 261 LEU A CA 1
ATOM 2045 C C . LEU A 1 261 ? -31.547 7.286 37.983 1.00 82.12 261 LEU A C 1
ATOM 2047 O O . LEU A 1 261 ? -32.416 6.513 38.394 1.00 82.12 261 LEU A O 1
ATOM 2051 N N . LEU A 1 262 ? -31.753 8.608 37.926 1.00 82.06 262 LEU A N 1
ATOM 2052 C CA . LEU A 1 262 ? -33.072 9.231 38.101 1.00 82.06 262 LEU A CA 1
ATOM 2053 C C . LEU A 1 262 ? -33.912 9.109 36.823 1.00 82.06 262 LEU A C 1
ATOM 2055 O O . LEU A 1 262 ? -35.091 8.756 36.913 1.00 82.06 262 LEU A O 1
ATOM 2059 N N . GLN A 1 263 ? -33.301 9.332 35.655 1.00 78.19 263 GLN A N 1
ATOM 2060 C CA . GLN A 1 263 ? -33.946 9.195 34.345 1.00 78.19 263 GLN A CA 1
ATOM 2061 C C . GLN A 1 263 ? -34.361 7.740 34.062 1.00 78.19 263 GLN A C 1
ATOM 2063 O O . GLN A 1 263 ? -35.540 7.490 33.818 1.00 78.19 263 GLN A O 1
ATOM 2068 N N . GLU A 1 264 ? -33.451 6.762 34.211 1.00 74.50 264 GLU A N 1
ATOM 2069 C CA . GLU A 1 264 ? -33.760 5.319 34.087 1.00 74.50 264 GLU A CA 1
ATOM 2070 C C . GLU A 1 264 ? -34.900 4.877 35.024 1.00 74.50 264 GLU A C 1
ATOM 2072 O O . GLU A 1 264 ? -35.640 3.938 34.732 1.00 74.50 264 GLU A O 1
ATOM 2077 N N . ALA A 1 265 ? -35.053 5.544 36.172 1.00 75.69 265 ALA A N 1
ATOM 2078 C CA . ALA A 1 265 ? -36.082 5.241 37.158 1.00 75.69 265 ALA A CA 1
ATOM 2079 C C . ALA A 1 265 ? -37.390 6.036 36.974 1.00 75.69 265 ALA A C 1
ATOM 2081 O O . ALA A 1 265 ? -38.291 5.867 37.806 1.00 75.69 265 ALA A O 1
ATOM 2082 N N . SER A 1 266 ? -37.505 6.882 35.944 1.00 78.12 266 SER A N 1
ATOM 2083 C CA . SER A 1 266 ? -38.637 7.796 35.706 1.00 78.12 266 SER A CA 1
ATOM 2084 C C . SER A 1 266 ? -38.945 8.689 36.920 1.00 78.12 266 SER A C 1
ATOM 2086 O O . SER A 1 266 ? -40.073 8.734 37.415 1.00 78.12 266 SER A O 1
ATOM 2088 N N . ILE A 1 267 ? -37.915 9.342 37.472 1.00 81.75 267 ILE A N 1
ATOM 2089 C CA . ILE A 1 267 ? -38.022 10.259 38.618 1.00 81.75 267 ILE A CA 1
ATOM 2090 C C . ILE A 1 267 ? -37.685 11.678 38.144 1.00 81.75 267 ILE A C 1
ATOM 2092 O O . ILE A 1 267 ? -36.553 12.143 38.247 1.00 81.75 267 ILE A O 1
ATOM 2096 N N . GLU A 1 268 ? -38.696 12.358 37.613 1.00 79.88 268 GLU A N 1
ATOM 2097 C CA . GLU A 1 268 ? -38.572 13.663 36.953 1.00 79.88 268 GLU A CA 1
ATOM 2098 C C . GLU A 1 268 ? -38.981 14.839 37.861 1.00 79.88 268 GLU A C 1
ATOM 2100 O O . GLU A 1 268 ? -39.562 14.659 38.936 1.00 79.88 268 GLU A O 1
ATOM 2105 N N . GLY A 1 269 ? -38.701 16.069 37.417 1.00 77.81 269 GLY A N 1
ATOM 2106 C CA . GLY A 1 269 ? -39.084 17.307 38.114 1.00 77.81 269 GLY A CA 1
ATOM 2107 C C . GLY A 1 269 ? -38.201 17.686 39.308 1.00 77.81 269 GLY A C 1
ATOM 2108 O O . GLY A 1 269 ? -38.602 18.503 40.140 1.00 77.81 269 GLY A O 1
ATOM 2109 N N . TYR A 1 270 ? -36.993 17.121 39.387 1.00 83.00 270 TYR A N 1
ATOM 2110 C CA . TYR A 1 270 ? -35.988 17.417 40.408 1.00 83.00 270 TYR A CA 1
ATOM 2111 C C . TYR A 1 270 ? -34.661 17.879 39.788 1.00 83.00 270 TYR A C 1
ATOM 2113 O O . TYR A 1 270 ? -34.200 17.308 38.807 1.00 83.00 270 TYR A O 1
ATOM 2121 N N . SER A 1 271 ? -34.025 18.865 40.418 1.00 82.81 271 SER A N 1
ATOM 2122 C CA . SER A 1 271 ? -32.612 19.219 40.257 1.00 82.81 271 SER A CA 1
ATOM 2123 C C . SER A 1 271 ? -31.793 18.513 41.341 1.00 82.81 271 SER A C 1
ATOM 2125 O O . SER A 1 271 ? -32.169 18.527 42.522 1.00 82.81 271 SER A O 1
ATOM 2127 N N . LEU A 1 272 ? -30.682 17.885 40.947 1.00 85.62 272 LEU A N 1
ATOM 2128 C CA . LEU A 1 272 ? -29.718 17.292 41.871 1.00 85.62 272 LEU A CA 1
ATOM 2129 C C . LEU A 1 272 ? -28.883 18.383 42.560 1.00 85.62 272 LEU A C 1
ATOM 2131 O O . LEU A 1 272 ? -28.750 19.510 42.083 1.00 85.62 272 LEU A O 1
ATOM 2135 N N . SER A 1 273 ? -28.339 18.082 43.735 1.00 81.81 273 SER A N 1
ATOM 2136 C CA . SER A 1 273 ? -27.435 18.980 44.457 1.00 81.81 273 SER A CA 1
ATOM 2137 C C . SER A 1 273 ? -26.342 18.180 45.158 1.00 81.81 273 SER A C 1
ATOM 2139 O O . SER A 1 273 ? -26.549 17.023 45.536 1.00 81.81 273 SER A O 1
ATOM 2141 N N . TYR A 1 274 ? -25.173 18.794 45.352 1.00 77.12 274 TYR A N 1
ATOM 2142 C CA . TYR A 1 274 ? -24.049 18.121 46.001 1.00 77.12 274 TYR A CA 1
ATOM 2143 C C . TYR A 1 274 ? -24.378 17.774 47.471 1.00 77.12 274 TYR A C 1
ATOM 2145 O O . TYR A 1 274 ? -24.974 18.589 48.186 1.00 77.12 274 TYR A O 1
ATOM 2153 N N . PRO A 1 275 ? -23.997 16.574 47.952 1.00 76.94 275 PRO A N 1
ATOM 2154 C CA . PRO A 1 275 ? -24.022 16.233 49.370 1.00 76.94 275 PRO A CA 1
ATOM 2155 C C . PRO A 1 275 ? -23.231 17.240 50.213 1.00 76.94 275 PRO A C 1
ATOM 2157 O O . PRO A 1 275 ? -22.116 17.615 49.859 1.00 76.94 275 PRO A O 1
ATOM 2160 N N . SER A 1 276 ? -23.777 17.650 51.360 1.00 69.25 276 SER A N 1
ATOM 2161 C CA . SER A 1 276 ? -23.056 18.518 52.297 1.00 69.25 276 SER A CA 1
ATOM 2162 C C . SER A 1 276 ? -22.038 17.732 53.129 1.00 69.25 276 SER A C 1
ATOM 2164 O O . SER A 1 276 ? -22.212 16.534 53.359 1.00 69.25 276 SER A O 1
ATOM 2166 N N . GLU A 1 277 ? -21.005 18.409 53.645 1.00 65.06 277 GLU A N 1
ATOM 2167 C CA . GLU A 1 277 ? -19.927 17.788 54.441 1.00 65.06 277 GLU A CA 1
ATOM 2168 C C . GLU A 1 277 ? -20.439 16.971 55.641 1.00 65.06 277 GLU A C 1
ATOM 2170 O O . GLU A 1 277 ? -19.866 15.943 55.995 1.00 65.06 277 GLU A O 1
ATOM 2175 N N . ASN A 1 278 ? -21.559 17.395 56.237 1.00 64.75 278 ASN A N 1
ATOM 2176 C CA . ASN A 1 278 ? -22.208 16.710 57.359 1.00 64.75 278 ASN A CA 1
ATOM 2177 C C . ASN A 1 278 ? -22.979 15.439 56.944 1.00 64.75 278 ASN A C 1
ATOM 2179 O O . ASN A 1 278 ? -23.298 14.608 57.793 1.00 64.75 278 ASN A O 1
ATOM 2183 N N . PHE A 1 279 ? -23.301 15.275 55.656 1.00 72.69 279 PHE A N 1
ATOM 2184 C CA . PHE A 1 279 ? -24.060 14.141 55.120 1.00 72.69 279 PHE A CA 1
ATOM 2185 C C . PHE A 1 279 ? -23.527 13.677 53.744 1.00 72.69 279 PHE A C 1
ATOM 2187 O O . PHE A 1 279 ? -24.301 13.602 52.787 1.00 72.69 279 PHE A O 1
ATOM 2194 N N . PRO A 1 280 ? -22.248 13.266 53.622 1.00 71.00 280 PRO A N 1
ATOM 2195 C CA . PRO A 1 280 ? -21.575 13.011 52.337 1.00 71.00 280 PRO A CA 1
ATOM 2196 C C . PRO A 1 280 ? -22.107 11.794 51.555 1.00 71.00 280 PRO A C 1
ATOM 2198 O O . PRO A 1 280 ? -21.610 11.471 50.484 1.00 71.00 280 PRO A O 1
ATOM 2201 N N . ASN A 1 281 ? -23.110 11.089 52.085 1.00 79.12 281 ASN A N 1
ATOM 2202 C CA . ASN A 1 281 ? -23.811 9.985 51.422 1.00 79.12 281 ASN A CA 1
ATOM 2203 C C . ASN A 1 281 ? -25.273 10.325 51.083 1.00 79.12 281 ASN A C 1
ATOM 2205 O O . ASN A 1 281 ? -26.040 9.420 50.757 1.00 79.12 281 ASN A O 1
ATOM 2209 N N . LYS A 1 282 ? -25.682 11.596 51.195 1.00 85.19 282 LYS A N 1
ATOM 2210 C CA . LYS A 1 282 ? -27.051 12.061 50.949 1.00 85.19 282 LYS A CA 1
ATOM 2211 C C . LYS A 1 282 ? -27.053 13.226 49.958 1.00 85.19 282 LYS A C 1
ATOM 2213 O O . LYS A 1 282 ? -26.742 14.351 50.335 1.00 85.19 282 LYS A O 1
ATOM 2218 N N . PHE A 1 283 ? -27.482 12.962 48.731 1.00 87.56 283 PHE A N 1
ATOM 2219 C CA . PHE A 1 283 ? -27.675 13.975 47.693 1.00 87.56 283 PHE A CA 1
ATOM 2220 C C . PHE A 1 283 ? -29.065 14.609 47.881 1.00 87.56 283 PHE A C 1
ATOM 2222 O O . PHE A 1 283 ? -30.058 13.868 47.876 1.00 87.56 283 PHE A O 1
ATOM 2229 N N . PRO A 1 284 ? -29.194 15.930 48.108 1.00 85.00 284 PRO A N 1
ATOM 2230 C CA . PRO A 1 284 ? -30.491 16.602 48.108 1.00 85.00 284 PRO A CA 1
ATOM 2231 C C . PRO A 1 284 ? -31.102 16.634 46.700 1.00 85.00 284 PRO A C 1
ATOM 2233 O O . PRO A 1 284 ? -30.375 16.697 45.712 1.00 85.00 284 PRO A O 1
ATOM 2236 N N . LEU A 1 285 ? -32.436 16.626 46.617 1.00 86.25 285 LEU A N 1
ATOM 2237 C CA . LEU A 1 285 ? -33.173 16.877 45.377 1.00 86.25 285 LEU A CA 1
ATOM 2238 C C . LEU A 1 285 ? -34.102 18.081 45.558 1.00 86.25 285 LEU A C 1
ATOM 2240 O O . LEU A 1 285 ? -35.052 18.046 46.353 1.00 86.25 285 LEU A O 1
ATOM 2244 N N . SER A 1 286 ? -33.830 19.139 44.804 1.00 82.88 286 SER A N 1
ATOM 2245 C CA . SER A 1 286 ? -34.628 20.364 44.761 1.00 82.88 286 SER A CA 1
ATOM 2246 C C . SER A 1 286 ? -35.731 20.210 43.725 1.00 82.88 286 SER A C 1
ATOM 2248 O O . SER A 1 286 ? -35.444 19.934 42.567 1.00 82.88 286 SER A O 1
ATOM 2250 N N . ARG A 1 287 ? -37.002 20.331 44.123 1.00 81.50 287 ARG A N 1
ATOM 2251 C CA . ARG A 1 287 ? -38.122 20.217 43.180 1.00 81.50 287 ARG A CA 1
ATOM 2252 C C . ARG A 1 287 ? -38.156 21.453 42.274 1.00 81.50 287 ARG A C 1
ATOM 2254 O O . ARG A 1 287 ? -38.118 22.569 42.781 1.00 81.50 287 ARG A O 1
ATOM 2261 N N . ILE A 1 288 ? -38.202 21.238 40.959 1.00 83.31 288 ILE A N 1
ATOM 2262 C CA . ILE A 1 288 ? -38.172 22.296 39.927 1.00 83.31 288 ILE A CA 1
ATOM 2263 C C . ILE A 1 288 ? -39.455 22.365 39.090 1.00 83.31 288 ILE A C 1
ATOM 2265 O O . ILE A 1 288 ? -39.730 23.392 38.478 1.00 83.31 288 ILE A O 1
ATOM 2269 N N . SER A 1 289 ? -40.269 21.309 39.094 1.00 82.19 289 SER A N 1
ATOM 2270 C CA . SER A 1 289 ? -41.609 21.297 38.499 1.00 82.19 289 SER A CA 1
ATOM 2271 C C . SER A 1 289 ? -42.552 20.383 39.294 1.00 82.19 289 SER A C 1
ATOM 2273 O O . SER A 1 289 ? -42.079 19.552 40.081 1.00 82.19 289 SER A O 1
ATOM 2275 N N . PRO A 1 290 ? -43.881 20.495 39.113 1.00 80.62 290 PRO A N 1
ATOM 2276 C CA . PRO A 1 290 ? -44.815 19.474 39.570 1.00 80.6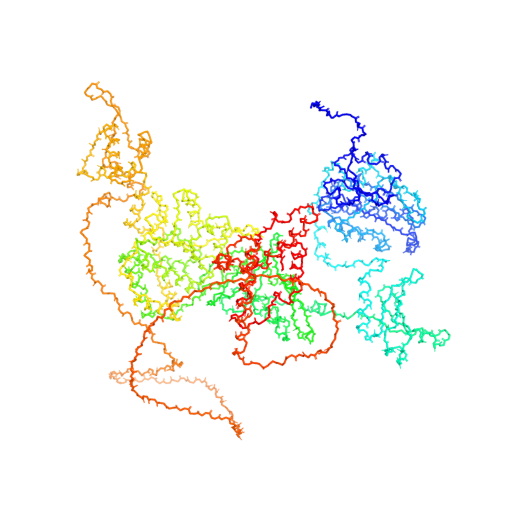2 290 PRO A CA 1
ATOM 2277 C C . PRO A 1 290 ? -44.506 18.122 38.914 1.00 80.62 290 PRO A C 1
ATOM 2279 O O . PRO A 1 290 ? -44.276 18.050 37.708 1.00 80.62 290 PRO A O 1
ATOM 2282 N N . SER A 1 291 ? -44.459 17.051 39.707 1.00 80.62 291 SER A N 1
ATOM 2283 C CA . SER A 1 291 ? -44.302 15.684 39.195 1.00 80.62 291 SER A CA 1
ATOM 2284 C C . SER A 1 291 ? -44.836 14.642 40.177 1.00 80.62 291 SER A C 1
ATOM 2286 O O . SER A 1 291 ? -44.896 14.865 41.393 1.00 80.62 291 SER A O 1
ATOM 2288 N N . HIS A 1 292 ? -45.210 13.482 39.642 1.00 81.69 292 HIS A N 1
ATOM 2289 C CA . HIS A 1 292 ? -45.657 12.330 40.415 1.00 81.69 292 HIS A CA 1
ATOM 2290 C C . HIS A 1 292 ? -44.489 11.661 41.166 1.00 81.69 292 HIS A C 1
ATOM 2292 O O . HIS A 1 292 ? -43.431 11.404 40.593 1.00 81.69 292 HIS A O 1
ATOM 2298 N N . CYS A 1 293 ? -44.676 11.331 42.448 1.00 80.50 293 CYS A N 1
ATOM 2299 C CA . CYS A 1 293 ? -43.668 10.662 43.268 1.00 80.50 293 CYS A CA 1
ATOM 2300 C C . CYS A 1 293 ? -43.940 9.149 43.418 1.00 80.50 293 CYS A C 1
ATOM 2302 O O . CYS A 1 293 ? -44.845 8.768 44.170 1.00 80.50 293 CYS A O 1
ATOM 2304 N N . PRO A 1 294 ? -43.090 8.264 42.854 1.00 73.94 294 PRO A N 1
ATOM 2305 C CA . PRO A 1 294 ? -43.288 6.807 42.854 1.00 73.94 294 PRO A CA 1
ATOM 2306 C C . PRO A 1 294 ? -42.979 6.120 44.205 1.00 73.94 294 PRO A C 1
ATOM 2308 O O . PRO A 1 294 ? -42.575 4.959 44.243 1.00 73.94 294 PRO A O 1
ATOM 2311 N N . ILE A 1 295 ? -43.101 6.845 45.323 1.00 82.94 295 ILE A N 1
ATOM 2312 C CA . ILE A 1 295 ? -42.947 6.329 46.698 1.00 82.94 295 ILE A CA 1
ATOM 2313 C C . ILE A 1 295 ? -44.223 6.544 47.524 1.00 82.94 295 ILE A C 1
ATOM 2315 O O . ILE A 1 295 ? -44.537 5.714 48.373 1.00 82.94 295 ILE A O 1
ATOM 2319 N N . CYS A 1 296 ? -44.950 7.639 47.290 1.00 80.88 296 CYS A N 1
ATOM 2320 C CA . CYS A 1 296 ? -46.200 7.962 47.988 1.00 80.88 296 CYS A CA 1
ATOM 2321 C C . CYS A 1 296 ? -47.399 8.179 47.054 1.00 80.88 296 CYS A C 1
ATOM 2323 O O . CYS A 1 296 ? -48.437 8.628 47.532 1.00 80.88 296 CYS A O 1
ATOM 2325 N N . ASP A 1 297 ? -47.259 7.826 45.770 1.00 77.38 297 ASP A N 1
ATOM 2326 C CA . ASP A 1 297 ? -48.345 7.713 44.783 1.00 77.38 297 ASP A CA 1
ATOM 2327 C C . ASP A 1 297 ? -49.184 9.000 44.651 1.00 77.38 297 ASP A C 1
ATOM 2329 O O . ASP A 1 297 ? -50.414 9.002 44.648 1.00 77.38 297 ASP A O 1
ATOM 2333 N N . ARG A 1 298 ? -48.487 10.142 44.633 1.00 78.50 298 ARG A N 1
ATOM 2334 C CA . ARG A 1 298 ? -49.065 11.494 44.641 1.00 78.50 298 ARG A CA 1
ATOM 2335 C C . ARG A 1 298 ? -48.266 12.429 43.752 1.00 78.50 298 ARG A C 1
ATOM 2337 O O . ARG A 1 298 ? -47.058 12.268 43.592 1.00 78.50 298 ARG A O 1
ATOM 2344 N N . GLU A 1 299 ? -48.942 13.432 43.215 1.00 78.94 299 GLU A N 1
ATOM 2345 C CA . GLU A 1 299 ? -48.305 14.605 42.625 1.00 78.94 299 GLU A CA 1
ATOM 2346 C C . GLU A 1 299 ? -47.831 15.559 43.731 1.00 78.94 299 GLU A C 1
ATOM 2348 O O . GLU A 1 299 ? -48.480 15.688 44.772 1.00 78.94 299 GLU A O 1
ATOM 2353 N N . HIS A 1 300 ? -46.681 16.200 43.521 1.00 76.81 300 HIS A N 1
ATOM 2354 C CA . HIS A 1 300 ? -46.105 17.159 44.460 1.00 76.81 300 HIS A CA 1
ATOM 2355 C C . HIS A 1 300 ? -45.688 18.436 43.733 1.00 76.81 300 HIS A C 1
ATOM 2357 O O . HIS A 1 300 ? -44.983 18.373 42.729 1.00 76.81 300 HIS A O 1
ATOM 2363 N N . ASP A 1 301 ? -46.070 19.583 44.288 1.00 73.75 301 ASP A N 1
ATOM 2364 C CA . ASP A 1 301 ? -45.728 20.930 43.819 1.00 73.75 301 ASP A CA 1
ATOM 2365 C C . ASP A 1 301 ? -44.400 21.445 44.405 1.00 73.75 301 ASP A C 1
ATOM 2367 O O . ASP A 1 301 ? -43.623 22.107 43.724 1.00 73.75 301 ASP A O 1
ATOM 2371 N N . SER A 1 302 ? -44.125 21.098 45.664 1.00 68.69 302 SER A N 1
ATOM 2372 C CA . SER A 1 302 ? -43.102 21.720 46.512 1.00 68.69 302 SER A CA 1
ATOM 2373 C C . SER A 1 302 ? -42.258 20.721 47.319 1.00 68.69 302 SER A C 1
ATOM 2375 O O . SER A 1 302 ? -41.167 21.060 47.774 1.00 68.69 302 SER A O 1
ATOM 2377 N N . ASP A 1 303 ? -42.706 19.468 47.476 1.00 70.81 303 ASP A N 1
ATOM 2378 C CA . ASP A 1 303 ? -41.988 18.472 48.281 1.00 70.81 303 ASP A CA 1
ATOM 2379 C C . ASP A 1 303 ? -40.658 18.028 47.640 1.00 70.81 303 ASP A C 1
ATOM 2381 O O . ASP A 1 303 ? -40.605 17.328 46.616 1.00 70.81 303 ASP A O 1
ATOM 2385 N N . HIS A 1 304 ? -39.572 18.380 48.326 1.00 77.31 304 HIS A N 1
ATOM 2386 C CA . HIS A 1 304 ? -38.209 17.940 48.048 1.00 77.31 304 HIS A CA 1
ATOM 2387 C C . HIS A 1 304 ? -38.036 16.409 48.127 1.00 77.31 304 HIS A C 1
ATOM 2389 O O . HIS A 1 304 ? -38.789 15.688 48.794 1.00 77.31 304 HIS A O 1
ATOM 2395 N N . GLY A 1 305 ? -36.963 15.916 47.510 1.00 84.81 305 GLY A N 1
ATOM 2396 C CA . GLY A 1 305 ? -36.493 14.535 47.647 1.00 84.81 305 GLY A CA 1
ATOM 2397 C C . GLY A 1 305 ? -35.071 14.461 48.208 1.00 84.81 305 GLY A C 1
ATOM 2398 O O . GLY A 1 305 ? -34.432 15.477 48.493 1.00 84.81 305 GLY A O 1
ATOM 2399 N N . TYR A 1 306 ? -34.551 13.245 48.349 1.00 89.38 306 TYR A N 1
ATOM 2400 C CA . TYR A 1 306 ? -33.115 12.997 48.490 1.00 89.38 306 TYR A CA 1
ATOM 2401 C C . TYR A 1 306 ? -32.749 11.574 48.051 1.00 89.38 306 TYR A C 1
ATOM 2403 O O . TYR A 1 306 ? -33.582 10.667 48.072 1.00 89.38 306 TYR A O 1
ATOM 2411 N N . ILE A 1 307 ? -31.482 11.356 47.706 1.00 88.94 307 ILE A N 1
ATOM 2412 C CA . ILE A 1 307 ? -30.920 10.034 47.395 1.00 88.94 307 ILE A CA 1
ATOM 2413 C C . ILE A 1 307 ? -29.900 9.668 48.471 1.00 88.94 307 ILE A C 1
ATOM 2415 O O . ILE A 1 307 ? -29.102 10.513 48.871 1.00 88.94 307 ILE A O 1
ATOM 2419 N N . ILE A 1 308 ? -29.905 8.414 48.941 1.00 86.00 308 ILE A N 1
ATOM 2420 C CA . ILE A 1 308 ? -28.832 7.879 49.798 1.00 86.00 308 ILE A CA 1
ATOM 2421 C C . ILE A 1 308 ? -27.941 6.925 49.001 1.00 86.00 308 ILE A C 1
ATOM 2423 O O . ILE A 1 308 ? -28.429 5.954 48.415 1.00 86.00 308 ILE A O 1
ATOM 2427 N N . ARG A 1 309 ? -26.629 7.170 49.059 1.00 84.56 309 ARG A N 1
ATOM 2428 C CA . ARG A 1 309 ? -25.560 6.283 48.587 1.00 84.56 309 ARG A CA 1
ATOM 2429 C C . ARG A 1 309 ? -25.222 5.244 49.658 1.00 84.56 309 ARG A C 1
ATOM 2431 O O . ARG A 1 309 ? -24.751 5.580 50.740 1.00 84.56 309 ARG A O 1
ATOM 2438 N N . ASN A 1 310 ? -25.428 3.968 49.344 1.00 76.94 310 ASN A N 1
ATOM 2439 C CA . ASN A 1 310 ? -25.098 2.820 50.189 1.00 76.94 310 ASN A CA 1
ATOM 2440 C C . ASN A 1 310 ? -24.109 1.896 49.459 1.00 76.94 310 ASN A C 1
ATOM 2442 O O . ASN A 1 310 ? -24.508 1.087 48.616 1.00 76.94 310 ASN A O 1
ATOM 2446 N N . LYS A 1 311 ? -22.816 1.997 49.799 1.00 72.31 311 LYS A N 1
ATOM 2447 C CA . LYS A 1 311 ? -21.680 1.277 49.180 1.00 72.31 311 LYS A CA 1
ATOM 2448 C C . LYS A 1 311 ? -21.555 1.492 47.661 1.00 72.31 311 LYS A C 1
ATOM 2450 O O . LYS A 1 311 ? -20.795 2.348 47.241 1.00 72.31 311 LYS A O 1
ATOM 2455 N N . LYS A 1 312 ? -22.285 0.709 46.860 1.00 62.56 312 LYS A N 1
ATOM 2456 C CA . LYS A 1 312 ? -22.361 0.775 45.384 1.00 62.56 312 LYS A CA 1
ATOM 2457 C C . LYS A 1 312 ? -23.818 0.742 44.896 1.00 62.56 312 LYS A C 1
ATOM 2459 O O . LYS A 1 312 ? -24.147 0.085 43.915 1.00 62.56 312 LYS A O 1
ATOM 2464 N N . SER A 1 313 ? -24.726 1.348 45.654 1.00 75.06 313 SER A N 1
ATOM 2465 C CA . SER A 1 313 ? -26.148 1.397 45.315 1.00 75.06 313 SER A CA 1
ATOM 2466 C C . SER A 1 313 ? -26.766 2.704 45.778 1.00 75.06 313 SER A C 1
ATOM 2468 O O . SER A 1 313 ? -26.485 3.166 46.884 1.00 75.06 313 SER A O 1
ATOM 2470 N N . TYR A 1 314 ? -27.622 3.270 44.938 1.00 87.06 314 TYR A N 1
ATOM 2471 C CA . TYR A 1 314 ? -28.360 4.491 45.225 1.00 87.06 314 TYR A CA 1
ATOM 2472 C C . TYR A 1 314 ? -29.817 4.143 45.519 1.00 87.06 314 TYR A C 1
ATOM 2474 O O . TYR A 1 314 ? -30.341 3.107 45.093 1.00 87.06 314 TYR A O 1
ATOM 2482 N N . SER A 1 315 ? -30.485 4.960 46.321 1.00 89.00 315 SER A N 1
ATOM 2483 C CA . SER A 1 315 ? -31.913 4.798 46.599 1.00 89.00 315 SER A CA 1
ATOM 2484 C C . SER A 1 315 ? -32.555 6.156 46.817 1.00 89.00 315 SER A C 1
ATOM 2486 O O . SER A 1 315 ? -32.081 6.931 47.647 1.00 89.00 315 SER A O 1
ATOM 2488 N N . PHE A 1 316 ? -33.619 6.421 46.067 1.00 88.69 316 PHE A N 1
ATOM 2489 C CA . PHE A 1 316 ? -34.438 7.623 46.154 1.00 88.69 316 PHE A CA 1
ATOM 2490 C C . PHE A 1 316 ? -35.399 7.544 47.348 1.00 88.69 316 PHE A C 1
ATOM 2492 O O . PHE A 1 316 ? -35.933 6.476 47.666 1.00 88.69 316 PHE A O 1
ATOM 2499 N N . PHE A 1 317 ? -35.622 8.689 47.991 1.00 88.75 317 PHE A N 1
ATOM 2500 C CA . PHE A 1 317 ? -36.544 8.904 49.100 1.00 88.75 317 PHE A CA 1
ATOM 2501 C C . PHE A 1 317 ? -37.307 10.221 48.893 1.00 88.75 317 PHE A C 1
ATOM 2503 O O . PHE A 1 317 ? -36.716 11.250 48.562 1.00 88.75 317 PHE A O 1
ATOM 2510 N N . CYS A 1 318 ? -38.605 10.214 49.192 1.00 86.00 318 CYS A N 1
ATOM 2511 C CA . CYS A 1 318 ? -39.402 11.429 49.357 1.00 86.00 318 CYS A CA 1
ATOM 2512 C C . CYS A 1 318 ? -39.371 11.871 50.829 1.00 86.00 318 CYS A C 1
ATOM 2514 O O . CYS A 1 318 ? -39.513 11.029 51.722 1.00 86.00 318 CYS A O 1
ATOM 2516 N N . TYR A 1 319 ? -39.218 13.173 51.109 1.00 83.12 319 TYR A N 1
ATOM 2517 C CA . TYR A 1 319 ? -39.273 13.666 52.494 1.00 83.12 319 TYR A CA 1
ATOM 2518 C C . TYR A 1 319 ? -40.643 13.419 53.135 1.00 83.12 319 TYR A C 1
ATOM 2520 O O . TYR A 1 319 ? -40.697 12.939 54.267 1.00 83.12 319 TYR A O 1
ATOM 2528 N N . ARG A 1 320 ? -41.736 13.668 52.404 1.00 78.31 320 ARG A N 1
ATOM 2529 C CA . ARG A 1 320 ? -43.113 13.518 52.898 1.00 78.31 320 ARG A CA 1
ATOM 2530 C C . ARG A 1 320 ? -43.453 12.069 53.240 1.00 78.31 320 ARG A C 1
ATOM 2532 O O . ARG A 1 320 ? -43.814 11.794 54.376 1.00 78.31 320 ARG A O 1
ATOM 2539 N N . ALA A 1 321 ? -43.151 11.118 52.353 1.00 79.44 321 ALA A N 1
ATOM 2540 C CA . ALA A 1 321 ? -43.277 9.679 52.637 1.00 79.44 321 ALA A CA 1
ATOM 2541 C C . ALA A 1 321 ? -42.422 9.189 53.831 1.00 79.44 321 ALA A C 1
ATOM 2543 O O . ALA A 1 321 ? -42.693 8.146 54.421 1.00 79.44 321 ALA A O 1
ATOM 2544 N N . ASN A 1 322 ? -41.362 9.921 54.186 1.00 77.88 322 ASN A N 1
ATOM 2545 C CA . ASN A 1 322 ? -40.531 9.653 55.360 1.00 77.88 322 ASN A CA 1
ATOM 2546 C C . ASN A 1 322 ? -41.048 10.333 56.650 1.00 77.88 322 ASN A C 1
ATOM 2548 O O . ASN A 1 322 ? -40.636 9.921 57.741 1.00 77.88 322 ASN A O 1
ATOM 2552 N N . ASN A 1 323 ? -41.906 11.347 56.530 1.00 76.81 323 ASN A N 1
ATOM 2553 C CA . ASN A 1 323 ? -42.531 12.068 57.640 1.00 76.81 323 ASN A CA 1
ATOM 2554 C C . ASN A 1 323 ? -43.895 11.455 57.999 1.00 76.81 323 ASN A C 1
ATOM 2556 O O . ASN A 1 323 ? -44.167 11.250 59.176 1.00 76.81 323 ASN A O 1
ATOM 2560 N N . ASP A 1 324 ? -44.687 11.064 56.996 1.00 76.31 324 ASP A N 1
ATOM 2561 C CA . ASP A 1 324 ? -46.025 10.459 57.118 1.00 76.31 324 ASP A CA 1
ATOM 2562 C C . ASP A 1 324 ? -45.999 8.992 57.634 1.00 76.31 324 ASP A C 1
ATOM 2564 O O . ASP A 1 324 ? -47.010 8.292 57.584 1.00 76.31 324 ASP A O 1
ATOM 2568 N N . ARG A 1 325 ? -44.846 8.486 58.102 1.00 76.75 325 ARG A N 1
ATOM 2569 C CA . ARG A 1 325 ? -44.647 7.083 58.522 1.00 76.75 325 ARG A CA 1
ATOM 2570 C C . ARG A 1 325 ? -44.757 6.907 60.038 1.00 76.75 325 ARG A C 1
ATOM 2572 O O . ARG A 1 325 ? -44.315 7.762 60.804 1.00 76.75 325 ARG A O 1
ATOM 2579 N N . GLU A 1 326 ? -45.218 5.739 60.481 1.00 73.31 326 GLU A N 1
ATOM 2580 C CA . GLU A 1 326 ? -45.283 5.414 61.912 1.00 73.31 326 GLU A CA 1
ATOM 2581 C C . GLU A 1 326 ? -43.888 5.393 62.578 1.00 73.31 326 GLU A C 1
ATOM 2583 O O . GLU A 1 326 ? -42.922 4.898 61.975 1.00 73.31 326 GLU A O 1
ATOM 2588 N N . PRO A 1 327 ? -43.743 5.875 63.829 1.00 62.44 327 PRO A N 1
ATOM 2589 C CA . PRO A 1 327 ? -42.486 5.802 64.572 1.00 62.44 327 PRO A CA 1
ATOM 2590 C C . PRO A 1 327 ? -41.954 4.364 64.687 1.00 62.44 327 PRO A C 1
ATOM 2592 O O . PRO A 1 327 ? -42.631 3.469 65.176 1.00 62.44 327 PRO A O 1
ATOM 2595 N N . GLY A 1 328 ? -40.716 4.145 64.234 1.00 64.06 328 GLY A N 1
ATOM 2596 C CA . GLY A 1 328 ? -40.068 2.824 64.204 1.00 64.06 328 GLY A CA 1
ATOM 2597 C C . GLY A 1 328 ? -40.190 2.069 62.873 1.00 64.06 328 GLY A C 1
ATOM 2598 O O . GLY A 1 328 ? -39.377 1.185 62.608 1.00 64.06 328 GLY A O 1
ATOM 2599 N N . SER A 1 329 ? -41.116 2.453 61.986 1.00 72.56 329 SER A N 1
ATOM 2600 C CA . SER A 1 329 ? -41.244 1.847 60.651 1.00 72.56 329 SER A CA 1
ATOM 2601 C C . SER A 1 329 ? -40.026 2.126 59.751 1.00 72.56 329 SER A C 1
ATOM 2603 O O . SER A 1 329 ? -39.369 3.173 59.842 1.00 72.56 329 SER A O 1
ATOM 2605 N N . ARG A 1 330 ? -39.708 1.197 58.838 1.00 73.88 330 ARG A N 1
ATOM 2606 C CA . ARG A 1 330 ? -38.627 1.377 57.853 1.00 73.88 330 ARG A CA 1
ATOM 2607 C C . ARG A 1 330 ? -38.994 2.494 56.868 1.00 73.88 330 ARG A C 1
ATOM 2609 O O . ARG A 1 330 ? -40.094 2.507 56.332 1.00 73.88 330 ARG A O 1
ATOM 2616 N N . LYS A 1 331 ? -38.049 3.399 56.585 1.00 8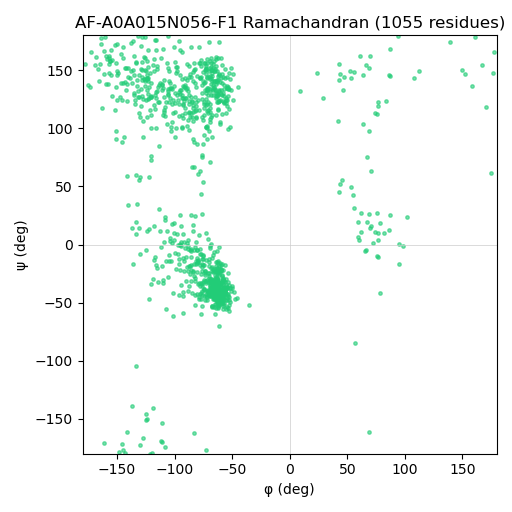0.00 331 LYS A N 1
ATOM 2617 C CA . LYS A 1 331 ? -38.225 4.450 55.567 1.00 80.00 331 LYS A CA 1
ATOM 2618 C C . LYS A 1 331 ? -38.547 3.830 54.191 1.00 80.00 331 LYS A C 1
ATOM 2620 O O . LYS A 1 331 ? -37.766 2.977 53.758 1.00 80.00 331 LYS A O 1
ATOM 2625 N N . PRO A 1 332 ? -39.619 4.254 53.496 1.00 79.50 332 PRO A N 1
ATOM 2626 C CA . PRO A 1 332 ? -39.910 3.794 52.141 1.00 79.50 332 PRO A CA 1
ATOM 2627 C C . PRO A 1 332 ? -38.914 4.406 51.138 1.00 79.50 332 PRO A C 1
ATOM 2629 O O . PRO A 1 332 ? -38.479 5.547 51.303 1.00 79.50 332 PRO A O 1
ATOM 2632 N N . SER A 1 333 ? -38.510 3.631 50.127 1.00 86.50 333 SER A N 1
ATOM 2633 C CA . SER A 1 333 ? -37.424 3.997 49.203 1.00 86.50 333 SER A CA 1
ATOM 2634 C C . SER A 1 333 ? -37.483 3.222 47.886 1.00 86.50 333 SER A C 1
ATOM 2636 O O . SER A 1 333 ? -37.624 1.997 47.924 1.00 86.50 333 SER A O 1
ATOM 2638 N N . LYS A 1 334 ? -37.253 3.887 46.747 1.00 84.38 334 LYS A N 1
ATOM 2639 C CA . LYS A 1 334 ? -37.057 3.228 45.442 1.00 84.38 334 LYS A CA 1
ATOM 2640 C C . LYS A 1 334 ? -35.557 3.007 45.218 1.00 84.38 334 LYS A C 1
ATOM 2642 O O . LYS A 1 334 ? -34.786 3.966 45.236 1.00 84.38 334 LYS A O 1
ATOM 2647 N N . LYS A 1 335 ? -35.120 1.753 45.055 1.00 84.44 335 LYS A N 1
ATOM 2648 C CA . LYS A 1 335 ? -33.717 1.432 44.735 1.00 84.44 335 LYS A CA 1
ATOM 2649 C C . LYS A 1 335 ? -33.443 1.778 43.269 1.00 84.44 335 LYS A C 1
ATOM 2651 O O . LYS A 1 335 ? -34.276 1.473 42.422 1.00 84.44 335 LYS A O 1
ATOM 2656 N N . LEU A 1 336 ? -32.281 2.364 42.991 1.00 81.31 336 LEU A N 1
ATOM 2657 C CA . LEU A 1 336 ? -31.807 2.655 41.639 1.00 81.31 336 LEU A CA 1
ATOM 2658 C C . LEU A 1 336 ? -30.730 1.625 41.250 1.00 81.31 336 LEU A C 1
ATOM 2660 O O . LEU A 1 336 ? -29.907 1.236 42.090 1.00 81.31 336 LEU A O 1
ATOM 2664 N N . THR A 1 337 ? -30.756 1.151 40.006 1.00 67.75 337 THR A N 1
ATOM 2665 C CA . THR A 1 337 ? -29.845 0.125 39.470 1.00 67.75 337 THR A CA 1
ATOM 2666 C C . THR A 1 337 ? -29.645 0.335 37.978 1.00 67.75 337 THR A C 1
ATOM 2668 O O . THR A 1 337 ? -30.634 0.304 37.255 1.00 67.75 337 THR A O 1
ATOM 2671 N N . ILE A 1 338 ? -28.382 0.461 37.564 1.00 59.50 338 ILE A N 1
ATOM 2672 C CA . ILE A 1 338 ? -27.964 0.594 36.162 1.00 59.50 338 ILE A CA 1
ATOM 2673 C C . ILE A 1 338 ? -28.475 -0.615 35.365 1.00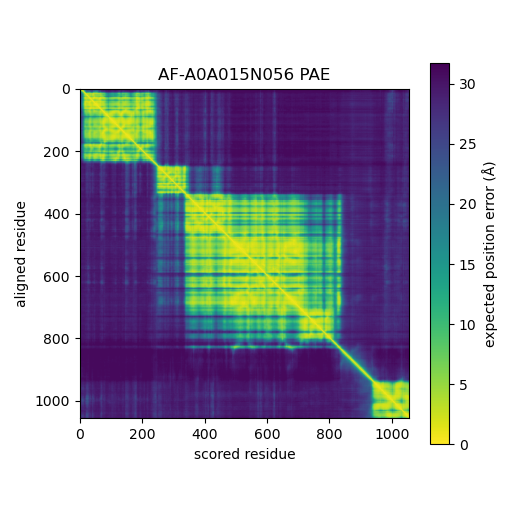 59.50 338 ILE A C 1
ATOM 2675 O O . ILE A 1 338 ? -28.330 -1.754 35.829 1.00 59.50 338 ILE A O 1
ATOM 2679 N N . SER A 1 339 ? -29.059 -0.380 34.190 1.00 58.38 339 SER A N 1
ATOM 2680 C CA . SER A 1 339 ? -29.396 -1.446 33.243 1.00 58.38 339 SER A CA 1
ATOM 2681 C C . SER A 1 339 ? -28.138 -2.112 32.654 1.00 58.38 339 SER A C 1
ATOM 2683 O O . SER A 1 339 ? -27.073 -1.508 32.549 1.00 58.38 339 SER A O 1
ATOM 2685 N N . GLU A 1 340 ? -28.213 -3.399 32.298 1.00 66.38 340 GLU A N 1
ATOM 2686 C CA . GLU A 1 340 ? -27.073 -4.079 31.663 1.00 66.38 340 GLU A CA 1
ATOM 2687 C C . GLU A 1 340 ? -26.944 -3.616 30.208 1.00 66.38 340 GLU A C 1
ATOM 2689 O O . GLU A 1 340 ? -27.895 -3.768 29.437 1.00 66.38 340 GLU A O 1
ATOM 2694 N N . THR A 1 341 ? -25.790 -3.073 29.808 1.00 75.25 341 THR A N 1
ATOM 2695 C CA . THR A 1 341 ? -25.660 -2.433 28.491 1.00 75.25 341 THR A CA 1
ATOM 2696 C C . THR A 1 341 ? -25.802 -3.434 27.341 1.00 75.25 341 THR A C 1
ATOM 2698 O O . THR A 1 341 ? -25.578 -4.640 27.497 1.00 75.25 341 THR A O 1
ATOM 2701 N N . ALA A 1 342 ? -26.144 -2.933 26.151 1.00 77.06 342 ALA A N 1
ATOM 2702 C CA . ALA A 1 342 ? -26.145 -3.725 24.922 1.00 77.06 342 ALA A CA 1
ATOM 2703 C C . ALA A 1 342 ? -24.785 -4.419 24.689 1.00 77.06 342 ALA A C 1
ATOM 2705 O O . ALA A 1 342 ? -24.738 -5.584 24.294 1.00 77.06 342 ALA A O 1
ATOM 2706 N N . LEU A 1 343 ? -23.675 -3.743 25.019 1.00 79.50 343 LEU A N 1
ATOM 2707 C CA . LEU A 1 343 ? -22.319 -4.283 24.911 1.00 79.50 343 LEU A CA 1
ATOM 2708 C C . LEU A 1 343 ? -22.043 -5.411 25.919 1.00 79.50 343 LEU A C 1
ATOM 2710 O O . LEU A 1 343 ? -21.481 -6.433 25.532 1.00 79.50 343 LEU A O 1
ATOM 2714 N N . ASP A 1 344 ? -22.443 -5.264 27.185 1.00 78.81 344 ASP A N 1
ATOM 2715 C CA . ASP A 1 344 ? -22.279 -6.316 28.203 1.00 78.81 344 ASP A CA 1
ATOM 2716 C C . ASP A 1 344 ? -23.029 -7.595 27.799 1.00 78.81 344 ASP A C 1
ATOM 2718 O O . ASP A 1 344 ? -22.495 -8.707 27.886 1.00 78.81 344 ASP A O 1
ATOM 2722 N N . ARG A 1 345 ? -24.251 -7.427 27.275 1.00 82.44 345 ARG A N 1
ATOM 2723 C CA . ARG A 1 345 ? -25.064 -8.522 26.734 1.00 82.44 345 ARG A CA 1
ATOM 2724 C C . ARG A 1 345 ? -24.424 -9.144 25.493 1.00 82.44 345 ARG A C 1
ATOM 2726 O O . ARG A 1 345 ? -24.333 -10.370 25.426 1.00 82.44 345 ARG A O 1
ATOM 2733 N N . GLU A 1 346 ? -23.904 -8.344 24.558 1.00 85.81 346 GLU A N 1
ATOM 2734 C CA . GLU A 1 346 ? -23.140 -8.833 23.397 1.00 85.81 346 GLU A CA 1
ATOM 2735 C C . GLU A 1 346 ? -21.963 -9.711 23.855 1.00 85.81 346 GLU A C 1
ATOM 2737 O O . GLU A 1 346 ? -21.805 -10.849 23.392 1.00 85.81 346 GLU A O 1
ATOM 2742 N N . GLN A 1 347 ? -21.187 -9.235 24.835 1.00 83.25 347 GLN A N 1
ATOM 2743 C CA . GLN A 1 347 ? -20.006 -9.921 25.357 1.00 83.25 347 GLN A CA 1
ATOM 2744 C C . GLN A 1 347 ? -20.307 -11.276 26.015 1.00 83.25 347 GLN A C 1
ATOM 2746 O O . GLN A 1 347 ? -19.432 -12.150 26.001 1.00 83.25 347 GLN A O 1
ATOM 2751 N N . LYS A 1 348 ? -21.528 -11.489 26.526 1.00 86.06 348 LYS A N 1
ATOM 2752 C CA . LYS A 1 348 ? -21.977 -12.773 27.094 1.00 86.06 348 LYS A CA 1
ATOM 2753 C C . LYS A 1 348 ? -22.317 -13.838 26.049 1.00 86.06 348 LYS A C 1
ATOM 2755 O O . LYS A 1 348 ? -22.250 -15.024 26.372 1.00 86.06 348 LYS A O 1
ATOM 2760 N N . PHE A 1 349 ? -22.647 -13.465 24.809 1.00 85.12 349 PHE A N 1
ATOM 2761 C CA . PHE A 1 349 ? -22.899 -14.453 23.753 1.00 85.12 349 PHE A CA 1
ATOM 2762 C C . PHE A 1 349 ? -21.624 -15.231 23.374 1.00 85.12 349 PHE A C 1
ATOM 2764 O O . PHE A 1 349 ? -20.519 -14.673 23.454 1.00 85.12 349 PHE A O 1
ATOM 2771 N N . PRO A 1 350 ? -21.753 -16.493 22.902 1.00 85.56 350 PRO A N 1
ATOM 2772 C CA . PRO A 1 350 ? -20.633 -17.299 22.421 1.00 85.56 350 PRO A CA 1
ATOM 2773 C C . PRO A 1 350 ? -19.739 -16.554 21.424 1.00 85.56 350 PRO A C 1
ATOM 2775 O O . PRO A 1 350 ? -20.212 -15.731 20.635 1.00 85.56 350 PRO A O 1
ATOM 2778 N N . SER A 1 351 ? -18.436 -16.847 21.443 1.00 83.00 351 SER A N 1
ATOM 2779 C CA . SER A 1 351 ? -17.484 -16.262 20.485 1.00 83.00 351 SER A CA 1
ATOM 2780 C C . SER A 1 351 ? -17.965 -16.524 19.046 1.00 83.00 351 SER A C 1
ATOM 2782 O O . SER A 1 351 ? -18.374 -17.655 18.780 1.00 83.00 351 SER A O 1
ATOM 2784 N N . PRO A 1 352 ? -17.942 -15.534 18.133 1.00 84.75 352 PRO A N 1
ATOM 2785 C CA . PRO A 1 352 ? -18.383 -15.756 16.758 1.00 84.75 352 PRO A CA 1
ATOM 2786 C C . PRO A 1 352 ? -17.483 -16.777 16.058 1.00 84.75 352 PRO A C 1
ATOM 2788 O O . PRO A 1 352 ? -16.288 -16.869 16.353 1.00 84.75 352 PRO A O 1
ATOM 2791 N N . THR A 1 353 ? -18.054 -17.536 15.128 1.00 85.94 353 THR A N 1
ATOM 2792 C CA . THR A 1 353 ? -17.316 -18.535 14.351 1.00 85.94 353 THR A CA 1
ATOM 2793 C C . THR A 1 353 ? -16.389 -17.851 13.346 1.00 85.94 353 THR A C 1
ATOM 2795 O O . THR A 1 353 ? -16.807 -16.942 12.623 1.00 85.94 353 THR A O 1
ATOM 2798 N N . LYS A 1 354 ? -15.131 -18.301 13.274 1.00 83.56 354 LYS A N 1
ATOM 2799 C CA . LYS A 1 354 ? -14.226 -17.919 12.186 1.00 83.56 354 LYS A CA 1
ATOM 2800 C C . LYS A 1 354 ? -14.607 -18.694 10.929 1.00 83.56 354 LYS A C 1
ATOM 2802 O O . LYS A 1 354 ? -14.750 -19.911 10.995 1.00 83.56 354 LYS A O 1
ATOM 2807 N N . LEU A 1 355 ? -14.753 -18.004 9.804 1.00 80.56 355 LEU A N 1
ATOM 2808 C CA . LEU A 1 355 ? -15.053 -18.651 8.527 1.00 80.56 355 LEU A CA 1
ATOM 2809 C C . LEU A 1 355 ? -13.846 -19.466 8.028 1.00 80.56 355 LEU A C 1
ATOM 2811 O O . LEU A 1 355 ? -12.723 -18.961 7.999 1.00 80.56 355 LEU A O 1
ATOM 2815 N N . ASP A 1 356 ? -14.087 -20.702 7.575 1.00 69.81 356 ASP A N 1
ATOM 2816 C CA . ASP A 1 356 ? -13.055 -21.599 7.013 1.00 69.81 356 ASP A CA 1
ATOM 2817 C C . ASP A 1 356 ? -12.379 -21.030 5.749 1.00 69.81 356 ASP A C 1
ATOM 2819 O O . ASP A 1 356 ? -11.291 -21.460 5.358 1.00 69.81 356 ASP A O 1
ATOM 2823 N N . ARG A 1 357 ? -13.021 -20.052 5.096 1.00 70.19 357 ARG A N 1
ATOM 2824 C CA . ARG A 1 357 ? -12.464 -19.270 3.989 1.00 70.19 357 ARG A CA 1
ATOM 2825 C C . ARG A 1 357 ? -12.562 -17.780 4.291 1.00 70.19 357 ARG A C 1
ATOM 2827 O O . ARG A 1 357 ? -13.595 -17.285 4.730 1.00 70.19 357 ARG A O 1
ATOM 2834 N N . SER A 1 358 ? -11.480 -17.067 3.993 1.00 75.19 358 SER A N 1
ATOM 2835 C CA . SER A 1 358 ? -11.387 -15.611 4.110 1.00 75.19 358 SER A CA 1
ATOM 2836 C C . SER A 1 358 ? -12.250 -14.928 3.040 1.00 75.19 358 SER A C 1
ATOM 2838 O O . SER A 1 358 ? -11.800 -14.780 1.904 1.00 75.19 358 SER A O 1
ATOM 2840 N N . ARG A 1 359 ? -13.478 -14.507 3.389 1.00 86.50 359 ARG A N 1
ATOM 2841 C CA . ARG A 1 359 ? -14.391 -13.775 2.480 1.00 86.50 359 ARG A CA 1
ATOM 2842 C C . ARG A 1 359 ? -13.769 -12.481 1.944 1.00 86.50 359 ARG A C 1
ATOM 2844 O O . ARG A 1 359 ? -13.901 -12.175 0.764 1.00 86.50 359 ARG A O 1
ATOM 2851 N N . ILE A 1 360 ? -12.997 -11.781 2.777 1.00 90.00 360 ILE A N 1
ATOM 2852 C CA . ILE A 1 360 ? -12.217 -10.600 2.375 1.00 90.00 360 ILE A CA 1
ATOM 2853 C C . ILE A 1 360 ? -11.181 -10.887 1.270 1.00 90.00 360 ILE A C 1
ATOM 2855 O O . ILE A 1 360 ? -10.777 -9.978 0.551 1.00 90.00 360 ILE A O 1
ATOM 2859 N N . SER A 1 361 ? -10.765 -12.144 1.095 1.00 84.88 361 SER A N 1
ATOM 2860 C CA . SER A 1 361 ? -9.783 -12.566 0.086 1.00 84.88 361 SER A CA 1
ATOM 2861 C C . SER A 1 361 ? -10.397 -13.283 -1.126 1.00 84.88 361 SER A C 1
ATOM 2863 O O . SER A 1 361 ? -9.641 -13.788 -1.957 1.00 84.88 361 SER A O 1
ATOM 2865 N N . ASP A 1 362 ? -11.729 -13.364 -1.234 1.00 84.00 362 ASP A N 1
ATOM 2866 C CA . ASP A 1 362 ? -12.415 -14.004 -2.362 1.00 84.00 362 ASP A CA 1
ATOM 2867 C C . ASP A 1 362 ? -12.744 -12.966 -3.463 1.00 84.00 362 ASP A C 1
ATOM 2869 O O . ASP A 1 362 ? -13.480 -12.017 -3.189 1.00 84.00 362 ASP A O 1
ATOM 2873 N N . PRO A 1 363 ? -12.253 -13.120 -4.713 1.00 79.75 363 PRO A N 1
ATOM 2874 C CA . PRO A 1 363 ? -12.549 -12.194 -5.817 1.00 79.75 363 PRO A CA 1
ATOM 2875 C C . PRO A 1 363 ? -14.009 -12.186 -6.283 1.00 79.75 363 PRO A C 1
ATOM 2877 O O . PRO A 1 363 ? -14.364 -11.388 -7.152 1.00 79.75 363 PRO A O 1
ATOM 2880 N N . ASN A 1 364 ? -14.831 -13.119 -5.806 1.00 82.12 364 ASN A N 1
ATOM 2881 C CA . ASN A 1 364 ? -16.226 -13.271 -6.211 1.00 82.12 364 ASN A CA 1
ATOM 2882 C C . ASN A 1 364 ? -17.191 -12.814 -5.103 1.00 82.12 364 ASN A C 1
ATOM 2884 O O . ASN A 1 364 ? -18.367 -12.587 -5.376 1.00 82.12 364 ASN A O 1
ATOM 2888 N N . ASP A 1 365 ? -16.696 -12.628 -3.875 1.00 88.00 365 ASP A N 1
ATOM 2889 C CA . ASP A 1 365 ? -17.408 -11.900 -2.831 1.00 88.00 365 ASP A CA 1
ATOM 2890 C C . ASP A 1 365 ? -17.330 -10.397 -3.151 1.00 88.00 365 ASP A C 1
ATOM 2892 O O . ASP A 1 365 ? -16.243 -9.818 -3.197 1.00 88.00 365 ASP A O 1
ATOM 2896 N N . ARG A 1 366 ? -18.482 -9.760 -3.378 1.00 89.62 366 ARG A N 1
ATOM 2897 C CA . ARG A 1 366 ? -18.593 -8.327 -3.707 1.00 89.62 366 ARG A CA 1
ATOM 2898 C C . ARG A 1 366 ? -18.863 -7.423 -2.505 1.00 89.62 366 ARG A C 1
ATOM 2900 O O . ARG A 1 366 ? -18.954 -6.222 -2.681 1.00 89.62 366 ARG A O 1
ATOM 2907 N N . PHE A 1 367 ? -18.957 -7.980 -1.300 1.00 93.56 367 PHE A N 1
ATOM 2908 C CA . PHE A 1 367 ? -19.240 -7.212 -0.093 1.00 93.56 367 PHE A CA 1
ATOM 2909 C C . PHE A 1 367 ? -17.974 -6.454 0.347 1.00 93.56 367 PHE A C 1
ATOM 2911 O O . PHE A 1 367 ? -16.906 -7.060 0.498 1.00 93.56 367 PHE A O 1
ATOM 2918 N N . VAL A 1 368 ? -18.073 -5.137 0.518 1.00 95.12 368 VAL A N 1
ATOM 2919 C CA . VAL A 1 368 ? -16.962 -4.199 0.749 1.00 95.12 368 VAL A CA 1
ATOM 2920 C C . VAL A 1 368 ? -17.205 -3.300 1.962 1.00 95.12 368 VAL A C 1
ATOM 2922 O O . VAL A 1 368 ? -18.275 -3.289 2.561 1.00 95.12 368 VAL A O 1
ATOM 2925 N N . TRP A 1 369 ? -16.177 -2.553 2.370 1.00 95.25 369 TRP A N 1
ATOM 2926 C CA . TRP A 1 369 ? -16.200 -1.680 3.546 1.00 95.25 369 TRP A CA 1
ATOM 2927 C C . TRP A 1 369 ? -17.397 -0.715 3.573 1.00 95.25 369 TRP A C 1
ATOM 2929 O O . TRP A 1 369 ? -17.983 -0.524 4.637 1.00 95.25 369 TRP A O 1
ATOM 2939 N N . GLY A 1 370 ? -17.803 -0.189 2.411 1.00 94.19 370 GLY A N 1
ATOM 2940 C CA . GLY A 1 370 ? -19.010 0.631 2.264 1.00 94.19 370 GLY A CA 1
ATOM 2941 C C . GLY A 1 370 ? -20.276 -0.071 2.762 1.00 94.19 370 GLY A C 1
ATOM 2942 O O . GLY A 1 370 ? -20.975 0.488 3.599 1.00 94.19 370 GLY A O 1
ATOM 2943 N N . ASP A 1 371 ? -20.511 -1.328 2.371 1.00 95.12 371 ASP A N 1
ATOM 2944 C CA . ASP A 1 371 ? -21.707 -2.081 2.778 1.00 95.12 371 ASP A CA 1
ATOM 2945 C C . ASP A 1 371 ? -21.808 -2.254 4.304 1.00 95.12 371 ASP A C 1
ATOM 2947 O O . ASP A 1 371 ? -22.899 -2.231 4.869 1.00 95.12 371 ASP A O 1
ATOM 2951 N N . LEU A 1 372 ? -20.676 -2.414 5.004 1.00 95.19 372 LEU A N 1
ATOM 2952 C CA . LEU A 1 372 ? -20.648 -2.534 6.470 1.00 95.19 372 LEU A CA 1
ATOM 2953 C C . LEU A 1 372 ? -20.922 -1.189 7.173 1.00 95.19 372 LEU A C 1
ATOM 2955 O O . LEU A 1 372 ? -21.523 -1.156 8.254 1.00 95.19 372 LEU A O 1
ATOM 2959 N N . ILE A 1 373 ? -20.516 -0.077 6.559 1.00 95.06 373 ILE A N 1
ATOM 2960 C CA . ILE A 1 373 ? -20.906 1.264 7.004 1.00 95.06 373 ILE A CA 1
ATOM 2961 C C . ILE A 1 373 ? -22.404 1.484 6.749 1.00 95.06 373 ILE A C 1
ATOM 2963 O O . ILE A 1 373 ? -23.112 1.903 7.665 1.00 95.06 373 ILE A O 1
ATOM 2967 N N . ASP A 1 374 ? -22.918 1.088 5.585 1.00 94.19 374 ASP A N 1
ATOM 2968 C CA . ASP A 1 374 ? -24.338 1.204 5.234 1.00 94.19 374 ASP A CA 1
ATOM 2969 C C . ASP A 1 374 ? -25.245 0.315 6.096 1.00 94.19 374 ASP A C 1
ATOM 2971 O O . ASP A 1 374 ? -26.336 0.737 6.483 1.00 94.19 374 ASP A O 1
ATOM 2975 N N . MET A 1 375 ? -24.795 -0.875 6.515 1.00 94.12 375 MET A N 1
ATOM 2976 C CA . MET A 1 375 ? -25.481 -1.644 7.566 1.00 94.12 375 MET A CA 1
ATOM 2977 C C . MET A 1 375 ? -25.681 -0.789 8.826 1.00 94.12 375 MET A C 1
ATOM 2979 O O . MET A 1 375 ? -26.782 -0.763 9.378 1.00 94.12 375 MET A O 1
ATOM 2983 N N . SER A 1 376 ? -24.649 -0.048 9.238 1.00 90.06 376 SER A N 1
ATOM 2984 C CA . SER A 1 376 ? -24.654 0.781 10.451 1.00 90.06 376 SER A CA 1
ATOM 2985 C C . SER A 1 376 ? -25.508 2.052 10.318 1.00 90.06 376 SER A C 1
ATOM 2987 O O . SER A 1 376 ? -26.093 2.505 11.296 1.00 90.06 376 SER A O 1
ATOM 2989 N N . THR A 1 377 ? -25.625 2.636 9.121 1.00 90.38 377 THR A N 1
ATOM 2990 C CA . THR A 1 377 ? -26.456 3.836 8.883 1.00 90.38 377 THR A CA 1
ATOM 2991 C C . THR A 1 377 ? -27.912 3.506 8.533 1.00 90.38 377 THR A C 1
ATOM 2993 O O . THR A 1 377 ? -28.799 4.325 8.765 1.00 90.38 377 THR A O 1
ATOM 2996 N N . SER A 1 378 ? -28.197 2.298 8.029 1.00 89.88 378 SER A N 1
ATOM 2997 C CA . SER A 1 378 ? -29.527 1.899 7.532 1.00 89.88 378 SER A CA 1
ATOM 2998 C C . SER A 1 378 ? -30.656 1.867 8.572 1.00 89.88 378 SER A C 1
ATOM 3000 O O . SER A 1 378 ? -31.821 1.709 8.201 1.00 89.88 378 SER A O 1
ATOM 3002 N N . GLY A 1 379 ? -30.330 1.898 9.870 1.00 83.75 379 GLY A N 1
ATOM 3003 C CA . GLY A 1 379 ? -31.274 1.718 10.981 1.00 83.75 379 GLY A CA 1
ATOM 3004 C C . GLY A 1 379 ? -31.909 0.319 11.081 1.00 83.75 379 GLY A C 1
ATOM 3005 O O . GLY A 1 379 ? -32.631 0.039 12.041 1.00 83.75 379 GLY A O 1
ATOM 3006 N N . ARG A 1 380 ? -31.644 -0.580 10.122 1.00 91.25 380 ARG A N 1
ATOM 3007 C CA . ARG A 1 380 ? -32.185 -1.947 10.092 1.00 91.25 380 ARG A CA 1
ATOM 3008 C C . ARG A 1 380 ? -31.627 -2.779 11.247 1.00 91.25 380 ARG A C 1
ATOM 3010 O O . ARG A 1 380 ? -30.552 -2.503 11.772 1.00 91.25 380 ARG A O 1
ATOM 3017 N N . LYS A 1 381 ? -32.373 -3.815 11.635 1.00 92.56 381 LYS A N 1
ATOM 3018 C CA . LYS A 1 381 ? -31.937 -4.803 12.629 1.00 92.56 381 LYS A CA 1
ATOM 3019 C C . LYS A 1 381 ? -31.333 -6.006 11.911 1.00 92.56 381 LYS A C 1
ATOM 3021 O O . LYS A 1 381 ? -31.977 -6.550 11.017 1.00 92.56 381 LYS A O 1
ATOM 3026 N N . PHE A 1 382 ? -30.144 -6.422 12.327 1.00 93.56 382 PHE A N 1
ATOM 3027 C CA . PHE A 1 382 ? -29.401 -7.548 11.753 1.00 93.56 382 PHE A CA 1
ATOM 3028 C C . PHE A 1 382 ? -29.173 -8.627 12.811 1.00 93.56 382 PHE A C 1
ATOM 3030 O O . PHE A 1 382 ? -29.138 -8.327 14.007 1.00 93.56 382 PHE A O 1
ATOM 3037 N N . SER A 1 383 ? -29.003 -9.882 12.398 1.00 92.50 383 SER A N 1
ATOM 3038 C CA . SER A 1 383 ? -28.498 -10.911 13.305 1.00 92.50 383 SER A CA 1
ATOM 3039 C C . SER A 1 383 ? -27.011 -10.701 13.565 1.00 92.50 383 SER A C 1
ATOM 3041 O O . SER A 1 383 ? -26.250 -10.226 12.716 1.00 92.50 383 SER A O 1
ATOM 3043 N N . ARG A 1 384 ? -26.561 -11.124 14.740 1.00 92.12 384 ARG A N 1
ATOM 3044 C CA . ARG A 1 384 ? -25.156 -11.064 15.133 1.00 92.12 384 ARG A CA 1
ATOM 3045 C C . ARG A 1 384 ? -24.248 -11.828 14.165 1.00 92.12 384 ARG A C 1
ATOM 3047 O O . ARG A 1 384 ? -23.123 -11.396 13.929 1.00 92.12 384 ARG A O 1
ATOM 3054 N N . ASN A 1 385 ? -24.723 -12.929 13.579 1.00 91.75 385 ASN A N 1
ATOM 3055 C CA . ASN A 1 385 ? -23.944 -13.694 12.601 1.00 91.75 385 ASN A CA 1
ATOM 3056 C C . ASN A 1 385 ? -23.702 -12.901 11.309 1.00 91.75 385 ASN A C 1
ATOM 3058 O O . ASN A 1 385 ? -22.556 -12.824 10.877 1.00 91.75 385 ASN A O 1
ATOM 3062 N N . GLU A 1 386 ? -24.730 -12.259 10.741 1.00 92.44 386 GLU A N 1
ATOM 3063 C CA . GLU A 1 386 ? -24.588 -11.430 9.530 1.00 92.44 386 GLU A CA 1
ATOM 3064 C C . GLU A 1 386 ? -23.541 -10.325 9.726 1.00 92.44 386 GLU A C 1
ATOM 3066 O O . GLU A 1 386 ? -22.693 -10.115 8.861 1.00 92.44 386 GLU A O 1
ATOM 3071 N N . VAL A 1 387 ? -23.529 -9.675 10.896 1.00 94.06 387 VAL A N 1
ATOM 3072 C CA . VAL A 1 387 ? -22.572 -8.601 11.211 1.00 94.06 387 VAL A CA 1
ATOM 3073 C C . VAL A 1 387 ? -21.139 -9.129 11.370 1.00 94.06 387 VAL A C 1
ATOM 3075 O O . VAL A 1 387 ? -20.204 -8.533 10.836 1.00 94.06 387 VAL A O 1
ATOM 3078 N N . TYR A 1 388 ? -20.927 -10.266 12.044 1.00 94.44 388 TYR A N 1
ATOM 3079 C CA . TYR A 1 388 ? -19.582 -10.856 12.153 1.00 94.44 388 TYR A CA 1
ATOM 3080 C C . TYR A 1 388 ? -19.088 -11.510 10.854 1.00 94.44 388 TYR A C 1
ATOM 3082 O O . TYR A 1 388 ? -17.874 -11.627 10.663 1.00 94.44 388 TYR A O 1
ATOM 3090 N N . GLU A 1 389 ? -19.977 -11.915 9.948 1.00 93.44 389 GLU A N 1
ATOM 3091 C CA . GLU A 1 389 ? -19.601 -12.289 8.583 1.00 93.44 389 GLU A CA 1
ATOM 3092 C C . GLU A 1 389 ? -19.236 -11.069 7.733 1.00 93.44 389 GLU A C 1
ATOM 3094 O O . GLU A 1 389 ? -18.203 -11.092 7.066 1.00 93.44 389 GLU A O 1
ATOM 3099 N N . ALA A 1 390 ? -20.019 -9.989 7.807 1.00 94.75 390 ALA A N 1
ATOM 3100 C CA . ALA A 1 390 ? -19.733 -8.723 7.137 1.00 94.75 390 ALA A CA 1
ATOM 3101 C C . ALA A 1 390 ? -18.367 -8.154 7.566 1.00 94.75 390 ALA A C 1
ATOM 3103 O O . ALA A 1 390 ? -17.548 -7.812 6.717 1.00 94.75 390 ALA A O 1
ATOM 3104 N N . ILE A 1 391 ? -18.049 -8.162 8.866 1.00 95.69 391 ILE A N 1
ATOM 3105 C CA . ILE A 1 391 ? -16.720 -7.782 9.382 1.00 95.69 391 ILE A CA 1
ATOM 3106 C C . ILE A 1 391 ? -15.607 -8.682 8.803 1.00 95.69 391 ILE A C 1
ATOM 3108 O O . ILE A 1 391 ? -14.558 -8.177 8.406 1.00 95.69 391 ILE A O 1
ATOM 3112 N N . GLN A 1 392 ? -15.831 -9.999 8.697 1.00 94.06 392 GLN A N 1
ATOM 3113 C CA . GLN A 1 392 ? -14.877 -10.949 8.092 1.00 94.06 392 GLN A CA 1
ATOM 3114 C C . GLN A 1 392 ? -14.778 -10.856 6.553 1.00 94.06 392 GLN A C 1
ATOM 3116 O O . GLN A 1 392 ? -13.843 -11.412 5.967 1.00 94.06 392 GLN A O 1
ATOM 3121 N N . ALA A 1 393 ? -15.712 -10.166 5.894 1.00 93.81 393 ALA A N 1
ATOM 3122 C CA . ALA A 1 393 ? -15.692 -9.901 4.458 1.00 93.81 393 ALA A CA 1
ATOM 3123 C C . ALA A 1 393 ? -14.998 -8.574 4.097 1.00 93.81 393 ALA A C 1
ATOM 3125 O O . ALA A 1 393 ? -14.508 -8.445 2.977 1.00 93.81 393 ALA A O 1
ATOM 3126 N N . THR A 1 394 ? -14.909 -7.611 5.025 1.00 95.06 394 THR A N 1
ATOM 3127 C CA . THR A 1 394 ? -14.477 -6.230 4.719 1.00 95.06 394 THR A CA 1
ATOM 3128 C C . THR A 1 394 ? -13.207 -5.757 5.426 1.00 95.06 394 THR A C 1
ATOM 3130 O O . THR A 1 394 ? -12.483 -4.946 4.843 1.00 95.06 394 THR A O 1
ATOM 3133 N N . VAL A 1 395 ? -12.898 -6.257 6.632 1.00 95.44 395 VAL A N 1
ATOM 3134 C CA . VAL A 1 395 ? -11.757 -5.795 7.449 1.00 95.44 395 VAL A CA 1
ATOM 3135 C C . VAL A 1 395 ? -10.766 -6.917 7.765 1.00 95.44 395 VAL A C 1
ATOM 3137 O O . VAL A 1 395 ? -11.144 -8.016 8.166 1.00 95.44 395 VAL A O 1
ATOM 3140 N N . ALA A 1 396 ? -9.472 -6.605 7.690 1.00 94.94 396 ALA A N 1
ATOM 3141 C CA . ALA A 1 396 ? -8.407 -7.364 8.341 1.00 94.94 396 ALA A CA 1
ATOM 3142 C C . ALA A 1 396 ? -7.559 -6.464 9.259 1.00 94.94 396 ALA A C 1
ATOM 3144 O O . ALA A 1 396 ? -7.269 -5.313 8.940 1.00 94.94 396 ALA A O 1
ATOM 3145 N N . CYS A 1 397 ? -7.130 -7.004 10.400 1.00 94.00 397 CYS A N 1
ATOM 3146 C CA . CYS A 1 397 ? -6.214 -6.357 11.338 1.00 94.00 397 CYS A CA 1
ATOM 3147 C C . CYS A 1 397 ? -4.840 -7.028 11.263 1.00 94.00 397 CYS A C 1
ATOM 3149 O O . CYS A 1 397 ? -4.707 -8.230 11.506 1.00 94.00 397 CYS A O 1
ATOM 3151 N N . ILE A 1 398 ? -3.806 -6.243 10.972 1.00 92.25 398 ILE A N 1
ATOM 3152 C CA . ILE A 1 398 ? -2.423 -6.700 10.859 1.00 92.25 398 ILE A CA 1
ATOM 3153 C C . ILE A 1 398 ? -1.663 -6.328 12.133 1.00 92.25 398 ILE A C 1
ATOM 3155 O O . ILE A 1 398 ? -1.553 -5.154 12.495 1.00 92.25 398 ILE A O 1
ATOM 3159 N N . GLN A 1 399 ? -1.124 -7.340 12.805 1.00 83.25 399 GLN A N 1
ATOM 3160 C CA . GLN A 1 399 ? -0.380 -7.205 14.052 1.00 83.25 399 GLN A CA 1
ATOM 3161 C C . GLN A 1 399 ? 1.084 -6.826 13.783 1.00 83.25 399 GLN A C 1
ATOM 3163 O O . GLN A 1 399 ? 1.948 -7.693 13.674 1.00 83.25 399 GLN A O 1
ATOM 3168 N N . THR A 1 400 ? 1.361 -5.527 13.683 1.00 67.94 400 THR A N 1
ATOM 3169 C CA . THR A 1 400 ? 2.727 -4.972 13.700 1.00 67.94 400 THR A CA 1
ATOM 3170 C C . THR A 1 400 ? 2.982 -4.158 14.977 1.00 67.94 400 THR A C 1
ATOM 3172 O O . THR A 1 400 ? 2.202 -4.253 15.924 1.00 67.94 400 THR A O 1
ATOM 3175 N N . THR A 1 401 ? 4.090 -3.409 15.029 1.00 67.94 401 THR A N 1
ATOM 3176 C CA . THR A 1 401 ? 4.450 -2.473 16.116 1.00 67.94 401 THR A CA 1
ATOM 3177 C C . THR A 1 401 ? 3.264 -1.587 16.521 1.00 67.94 401 THR A C 1
ATOM 3179 O O . THR A 1 401 ? 2.921 -1.488 17.697 1.00 67.94 401 THR A O 1
ATOM 3182 N N . SER A 1 402 ? 2.575 -1.040 15.520 1.00 72.44 402 SER A N 1
ATOM 3183 C CA . SER A 1 402 ? 1.201 -0.552 15.577 1.00 72.44 402 SER A CA 1
ATOM 3184 C C . SER A 1 402 ? 0.253 -1.506 14.835 1.00 72.44 402 SER A C 1
ATOM 3186 O O . SER A 1 402 ? 0.657 -2.250 13.927 1.00 72.44 402 SER A O 1
ATOM 3188 N N . ARG A 1 403 ? -1.039 -1.474 15.199 1.00 84.25 403 ARG A N 1
ATOM 3189 C CA . ARG A 1 403 ? -2.094 -2.113 14.398 1.00 84.25 403 ARG A CA 1
ATOM 3190 C C . ARG A 1 403 ? -2.175 -1.404 13.043 1.00 84.25 403 ARG A C 1
ATOM 3192 O O . ARG A 1 403 ? -2.283 -0.183 12.998 1.00 84.25 403 ARG A O 1
ATOM 3199 N N . LEU A 1 404 ? -2.166 -2.168 11.955 1.00 90.75 404 LEU A N 1
ATOM 3200 C CA . LEU A 1 404 ? -2.492 -1.668 10.619 1.00 90.75 404 LEU A CA 1
ATOM 3201 C C . LEU A 1 404 ? -3.780 -2.348 10.162 1.00 90.75 404 LEU A C 1
ATOM 3203 O O . LEU A 1 404 ? -3.840 -3.575 10.111 1.00 90.75 404 LEU A O 1
ATOM 3207 N N . TRP A 1 405 ? -4.799 -1.566 9.832 1.00 93.69 405 TRP A N 1
ATOM 3208 C CA . TRP A 1 405 ? -6.048 -2.073 9.279 1.00 93.69 405 TRP A CA 1
ATOM 3209 C C . TRP A 1 405 ? -5.934 -2.179 7.763 1.00 93.69 405 TRP A C 1
ATOM 3211 O O . TRP A 1 405 ? -5.284 -1.346 7.132 1.00 93.69 405 TRP A O 1
ATOM 3221 N N . VAL A 1 406 ? -6.560 -3.201 7.188 1.00 94.12 406 VAL A N 1
ATOM 3222 C CA . VAL A 1 406 ? -6.700 -3.395 5.744 1.00 94.12 406 VAL A CA 1
ATOM 3223 C C . VAL A 1 406 ? -8.189 -3.478 5.434 1.00 94.12 406 VAL A C 1
ATOM 3225 O O . VAL A 1 406 ? -8.899 -4.274 6.051 1.00 94.12 406 VAL A O 1
ATOM 3228 N N . LEU A 1 407 ? -8.645 -2.639 4.509 1.00 95.25 407 LEU A N 1
ATOM 3229 C CA . LEU A 1 407 ? -10.050 -2.462 4.152 1.00 95.25 407 LEU A CA 1
ATOM 3230 C C . LEU A 1 407 ? -10.258 -2.872 2.697 1.00 95.25 407 LEU A C 1
ATOM 3232 O O . LEU A 1 407 ? -9.534 -2.409 1.816 1.00 95.25 407 LEU A O 1
ATOM 3236 N N . LYS A 1 408 ? -11.242 -3.736 2.443 1.00 95.25 408 LYS A N 1
ATOM 3237 C CA . LYS A 1 408 ? -11.662 -4.119 1.090 1.00 95.25 408 LYS A CA 1
ATOM 3238 C C . LYS A 1 408 ? -12.603 -3.056 0.531 1.00 95.25 408 LYS A C 1
ATOM 3240 O O . LYS A 1 408 ? -13.630 -2.775 1.144 1.00 95.25 408 LYS A O 1
ATOM 3245 N N . ILE A 1 409 ? -12.254 -2.475 -0.610 1.00 93.00 409 ILE A N 1
ATOM 3246 C CA . ILE A 1 409 ? -12.986 -1.380 -1.260 1.00 93.00 409 ILE A CA 1
ATOM 3247 C C . ILE A 1 409 ? -13.234 -1.757 -2.728 1.00 93.00 409 ILE A C 1
ATOM 3249 O O . ILE A 1 409 ? -12.459 -2.514 -3.313 1.00 93.00 409 ILE A O 1
ATOM 3253 N N . GLU A 1 410 ? -14.321 -1.256 -3.311 1.00 89.62 410 GLU A N 1
ATOM 3254 C CA . GLU A 1 410 ? -14.611 -1.350 -4.744 1.00 89.62 410 GLU A CA 1
ATOM 3255 C C . GLU A 1 410 ? -14.337 0.002 -5.422 1.00 89.62 410 GLU A C 1
ATOM 3257 O O . GLU A 1 410 ? -14.693 1.052 -4.887 1.00 89.62 410 GLU A O 1
ATOM 3262 N N . ASP A 1 411 ? -13.664 -0.012 -6.573 1.00 83.12 411 ASP A N 1
ATOM 3263 C CA . ASP A 1 411 ? -13.438 1.173 -7.403 1.00 83.12 411 ASP A CA 1
ATOM 3264 C C . ASP A 1 411 ? -14.611 1.445 -8.366 1.00 83.12 411 ASP A C 1
ATOM 3266 O O . ASP A 1 411 ? -15.508 0.624 -8.556 1.00 83.12 411 ASP A O 1
ATOM 3270 N N . THR A 1 412 ? -14.598 2.607 -9.024 1.00 76.06 412 THR A N 1
ATOM 3271 C CA . THR A 1 412 ? -15.670 3.053 -9.934 1.00 76.06 412 THR A CA 1
ATOM 3272 C C . THR A 1 412 ? -15.839 2.210 -11.208 1.00 76.06 412 THR A C 1
ATOM 3274 O O . THR A 1 412 ? -16.784 2.438 -11.960 1.00 76.06 412 THR A O 1
ATOM 3277 N N . ASN A 1 413 ? -14.957 1.237 -11.468 1.00 71.62 413 ASN A N 1
ATOM 3278 C CA . ASN A 1 413 ? -15.078 0.252 -12.548 1.00 71.62 413 ASN A CA 1
ATOM 3279 C C . ASN A 1 413 ? -15.546 -1.126 -12.037 1.00 71.62 413 ASN A C 1
ATOM 3281 O O . ASN A 1 413 ? -15.626 -2.068 -12.828 1.00 71.62 413 ASN A O 1
ATOM 3285 N N . GLY A 1 414 ? -15.818 -1.282 -10.737 1.00 76.81 414 GLY A N 1
ATOM 3286 C CA . GLY A 1 414 ? -16.071 -2.585 -10.126 1.00 76.81 414 GLY A CA 1
ATOM 3287 C C . GLY A 1 414 ? -14.796 -3.417 -9.926 1.00 76.81 414 GLY A C 1
ATOM 3288 O O . GLY A 1 414 ? -14.862 -4.651 -9.952 1.00 76.81 414 GLY A O 1
ATOM 3289 N N . GLY A 1 415 ? -13.632 -2.780 -9.770 1.00 82.50 415 GLY A N 1
ATOM 3290 C CA . GLY A 1 415 ? -12.394 -3.425 -9.334 1.00 82.50 415 GLY A CA 1
ATOM 3291 C C . GLY A 1 415 ? -12.305 -3.497 -7.808 1.00 82.50 415 GLY A C 1
ATOM 3292 O O . GLY A 1 415 ? -12.438 -2.489 -7.122 1.00 82.50 415 GLY A O 1
ATOM 3293 N N . LEU A 1 416 ? -12.070 -4.690 -7.253 1.00 89.31 416 LEU A N 1
ATOM 3294 C CA . LEU A 1 416 ? -11.893 -4.873 -5.807 1.00 89.31 416 LEU A CA 1
ATOM 3295 C C . LEU A 1 416 ? -10.426 -4.663 -5.411 1.00 89.31 416 LEU A C 1
ATOM 3297 O O . LEU A 1 416 ? -9.535 -5.310 -5.963 1.00 89.31 416 LEU A O 1
ATOM 3301 N N . TYR A 1 417 ? -10.170 -3.814 -4.417 1.00 90.44 417 TYR A N 1
ATOM 3302 C CA . TYR A 1 417 ? -8.825 -3.509 -3.924 1.00 90.44 417 TYR A CA 1
ATOM 3303 C C . TYR A 1 417 ? -8.742 -3.440 -2.395 1.00 90.44 417 TYR A C 1
ATOM 3305 O O . TYR A 1 417 ? -9.744 -3.527 -1.686 1.00 90.44 417 TYR A O 1
ATOM 3313 N N . PHE A 1 418 ? -7.513 -3.303 -1.889 1.00 92.94 418 PHE A N 1
ATOM 3314 C CA . PHE A 1 418 ? -7.224 -3.163 -0.465 1.00 92.94 418 PHE A CA 1
ATOM 3315 C C . PHE A 1 418 ? -6.572 -1.813 -0.164 1.00 92.94 418 PHE A C 1
ATOM 3317 O O . PHE A 1 418 ? -5.442 -1.568 -0.596 1.00 92.94 418 PHE A O 1
ATOM 3324 N N . ASP A 1 419 ? -7.243 -0.975 0.625 1.00 90.69 419 ASP A N 1
ATOM 3325 C CA . ASP A 1 419 ? -6.613 0.188 1.257 1.00 90.69 419 ASP A CA 1
ATOM 3326 C C . ASP A 1 419 ? -6.155 -0.128 2.693 1.00 90.69 419 ASP A C 1
ATOM 3328 O O . ASP A 1 419 ? -6.470 -1.189 3.238 1.00 90.69 419 ASP A O 1
ATOM 3332 N N . MET A 1 420 ? -5.338 0.746 3.293 1.00 90.00 420 MET A N 1
ATOM 3333 C CA . MET A 1 420 ? -4.695 0.511 4.585 1.00 90.00 420 MET A CA 1
ATOM 3334 C C . MET A 1 420 ? -4.633 1.767 5.454 1.00 90.00 420 MET A C 1
ATOM 3336 O O . MET A 1 420 ? -3.995 2.751 5.077 1.00 90.00 420 MET A O 1
ATOM 3340 N N . ALA A 1 421 ? -5.190 1.681 6.664 1.00 88.25 421 ALA A N 1
ATOM 3341 C CA . ALA A 1 421 ? -5.269 2.786 7.618 1.00 88.25 421 ALA A CA 1
ATOM 3342 C C . ALA A 1 421 ? -4.636 2.422 8.981 1.00 88.25 421 ALA A C 1
ATOM 3344 O O . ALA A 1 421 ? -4.783 1.289 9.448 1.00 88.25 421 ALA A O 1
ATOM 3345 N N . PRO A 1 422 ? -3.949 3.356 9.670 1.00 87.25 422 PRO A N 1
ATOM 3346 C CA . PRO A 1 422 ? -3.378 3.111 11.002 1.00 87.25 422 PRO A CA 1
ATOM 3347 C C . PRO A 1 422 ? -4.430 3.136 12.128 1.00 87.25 422 PRO A C 1
ATOM 3349 O O . PRO A 1 422 ? -4.175 2.664 13.234 1.00 87.25 422 PRO A O 1
ATOM 3352 N N . LYS A 1 423 ? -5.617 3.694 11.865 1.00 87.62 423 LYS A N 1
ATOM 3353 C CA . LYS A 1 423 ? -6.773 3.772 12.771 1.00 87.62 423 LYS A CA 1
ATOM 3354 C C . LYS A 1 423 ? -8.060 3.646 11.951 1.00 87.62 423 LYS A C 1
ATOM 3356 O O . LYS A 1 423 ? -8.035 3.897 10.751 1.00 87.62 423 LYS A O 1
ATOM 3361 N N . LEU A 1 424 ? -9.165 3.302 12.609 1.00 89.56 424 LEU A N 1
ATOM 3362 C CA . LEU A 1 424 ? -10.517 3.407 12.058 1.00 89.56 424 LEU A CA 1
ATOM 3363 C C . LEU A 1 424 ? -11.254 4.481 12.864 1.00 89.56 424 LEU A C 1
ATOM 3365 O O . LEU A 1 424 ? -11.334 4.347 14.086 1.00 89.56 424 LEU A O 1
ATOM 3369 N N . ASP A 1 425 ? -11.769 5.530 12.218 1.00 87.12 425 ASP A N 1
ATOM 3370 C CA . ASP A 1 425 ? -12.736 6.416 12.875 1.00 87.12 425 ASP A CA 1
ATOM 3371 C C . ASP A 1 425 ? -14.133 5.816 12.721 1.00 87.12 425 ASP A C 1
ATOM 3373 O O . ASP A 1 425 ? -14.677 5.727 11.621 1.00 87.12 425 ASP A O 1
ATOM 3377 N N . LEU A 1 426 ? -14.671 5.336 13.841 1.00 90.31 426 LEU A N 1
ATOM 3378 C CA . LEU A 1 426 ? -15.950 4.639 13.906 1.00 90.31 426 LEU A CA 1
ATOM 3379 C C . LEU A 1 426 ? -16.815 5.082 15.093 1.00 90.31 426 LEU A C 1
ATOM 3381 O O . LEU A 1 426 ? -17.782 4.405 15.439 1.00 90.31 426 LEU A O 1
ATOM 3385 N N . ALA A 1 427 ? -16.490 6.207 15.739 1.00 80.44 427 ALA A N 1
ATOM 3386 C CA . ALA A 1 427 ? -17.130 6.614 16.996 1.00 80.44 427 ALA A CA 1
ATOM 3387 C C . ALA A 1 427 ? -18.652 6.859 16.879 1.00 80.44 427 ALA A C 1
ATOM 3389 O O . ALA A 1 427 ? -19.364 6.788 17.891 1.00 80.44 427 ALA A O 1
ATOM 3390 N N . LYS A 1 428 ? -19.116 7.130 15.648 1.00 87.88 428 LYS A N 1
ATOM 3391 C CA . LYS A 1 428 ? -20.486 7.501 15.257 1.00 87.88 428 LYS A CA 1
ATOM 3392 C C . LYS A 1 428 ? -21.328 6.344 14.679 1.00 87.88 428 LYS A C 1
ATOM 3394 O O . LYS A 1 428 ? -22.512 6.553 14.449 1.00 87.88 428 LYS A O 1
ATOM 3399 N N . TYR A 1 429 ? -20.755 5.159 14.430 1.00 92.19 429 TYR A N 1
ATOM 3400 C CA . TYR A 1 429 ? -21.469 4.041 13.786 1.00 92.19 429 TYR A CA 1
ATOM 3401 C C . TYR A 1 429 ? -21.876 2.959 14.789 1.00 92.19 429 TYR A C 1
ATOM 3403 O O . TYR A 1 429 ? -21.030 2.402 15.496 1.00 92.19 429 TYR A O 1
ATOM 3411 N N . GLU A 1 430 ? -23.162 2.612 14.804 1.00 92.75 430 GLU A N 1
ATOM 3412 C CA . GLU A 1 430 ? -23.739 1.561 15.647 1.00 92.75 430 GLU A CA 1
ATOM 3413 C C . GLU A 1 430 ? -24.568 0.588 14.805 1.00 92.75 430 GLU A C 1
ATOM 3415 O O . GLU A 1 430 ? -25.136 0.972 13.788 1.00 92.75 430 GLU A O 1
ATOM 3420 N N . VAL A 1 431 ? -24.639 -0.678 15.218 1.00 92.69 431 VAL A N 1
ATOM 3421 C CA . VAL A 1 431 ? -25.410 -1.718 14.523 1.00 92.69 431 VAL A CA 1
ATOM 3422 C C . VAL A 1 431 ? -26.470 -2.282 15.463 1.00 92.69 431 VAL A C 1
ATOM 3424 O O . VAL A 1 431 ? -26.152 -2.712 16.572 1.00 92.69 431 VAL A O 1
ATOM 3427 N N . ASN A 1 432 ? -27.727 -2.300 15.016 1.00 91.69 432 ASN A N 1
ATOM 3428 C CA . ASN A 1 432 ? -28.860 -2.779 15.808 1.00 91.69 432 ASN A CA 1
ATOM 3429 C C . ASN A 1 432 ? -28.950 -4.313 15.749 1.00 91.69 432 ASN A C 1
ATOM 3431 O O . ASN A 1 432 ? -29.317 -4.873 14.712 1.00 91.69 432 ASN A O 1
ATOM 3435 N N . LEU A 1 433 ? -28.648 -5.005 16.852 1.00 91.00 433 LEU A N 1
ATOM 3436 C CA . LEU A 1 433 ? -28.598 -6.476 16.881 1.00 91.00 433 LEU A CA 1
ATOM 3437 C C . LEU A 1 433 ? -29.929 -7.099 17.322 1.00 91.00 433 LEU A C 1
ATOM 3439 O O . LEU A 1 433 ? -30.435 -6.799 18.405 1.00 91.00 433 LEU A O 1
ATOM 3443 N N . LEU A 1 434 ? -30.481 -8.015 16.520 1.00 90.25 434 LEU A N 1
ATOM 3444 C CA . LEU A 1 434 ? -31.745 -8.718 16.797 1.00 90.25 434 LEU A CA 1
ATOM 3445 C C . LEU A 1 434 ? -31.729 -9.450 18.148 1.00 90.25 434 LEU A C 1
ATOM 3447 O O . LEU A 1 434 ? -32.702 -9.389 18.898 1.00 90.25 434 LEU A O 1
ATOM 3451 N N . GLU A 1 435 ? -30.607 -10.082 18.491 1.00 88.75 435 GLU A N 1
ATOM 3452 C CA . GLU A 1 435 ? -30.388 -10.807 19.747 1.00 88.75 435 GLU A CA 1
ATOM 3453 C C . GLU A 1 435 ? -30.348 -9.889 20.986 1.00 88.75 435 GLU A C 1
ATOM 3455 O O . GLU A 1 435 ? -30.431 -10.369 22.116 1.00 88.75 435 GLU A O 1
ATOM 3460 N N . LEU A 1 436 ? -30.265 -8.570 20.776 1.00 84.88 436 LEU A N 1
ATOM 3461 C CA . LEU A 1 436 ? -30.353 -7.517 21.792 1.00 84.88 436 LEU A CA 1
ATOM 3462 C C . LEU A 1 436 ? -31.677 -6.736 21.697 1.00 84.88 436 LEU A C 1
ATOM 3464 O O . LEU A 1 436 ? -31.754 -5.585 22.110 1.00 84.88 436 LEU A O 1
ATOM 3468 N N . GLY A 1 437 ? -32.715 -7.317 21.081 1.00 78.44 437 GLY A N 1
ATOM 3469 C CA . GLY A 1 437 ? -33.994 -6.639 20.821 1.00 78.44 437 GLY A CA 1
ATOM 3470 C C . GLY A 1 437 ? -33.923 -5.567 19.723 1.00 78.44 437 GLY A C 1
ATOM 3471 O O . GLY A 1 437 ? -34.933 -4.936 19.396 1.00 78.44 437 GLY A O 1
ATOM 3472 N N . GLY A 1 438 ? -32.757 -5.380 19.104 1.00 75.50 438 GLY A N 1
ATOM 3473 C CA . GLY A 1 438 ? -32.441 -4.289 18.189 1.00 75.50 438 GLY A CA 1
ATOM 3474 C C . GLY A 1 438 ? -31.930 -3.022 18.865 1.00 75.50 438 GLY A C 1
ATOM 3475 O O . GLY A 1 438 ? -32.113 -1.955 18.290 1.00 75.50 438 GLY A O 1
ATOM 3476 N N . GLU A 1 439 ? -31.339 -3.126 20.056 1.00 80.88 439 GLU A N 1
ATOM 3477 C CA . GLU A 1 439 ? -30.473 -2.075 20.600 1.00 80.88 439 GLU A CA 1
ATOM 3478 C C . GLU A 1 439 ? -29.178 -1.948 19.779 1.00 80.88 439 GLU A C 1
ATOM 3480 O O . GLU A 1 439 ? -28.667 -2.943 19.247 1.00 80.88 439 GLU A O 1
ATOM 3485 N N . GLY A 1 440 ? -28.655 -0.723 19.691 1.00 85.50 440 GLY A N 1
ATOM 3486 C CA . GLY A 1 440 ? -27.417 -0.403 18.985 1.00 85.50 440 GLY A CA 1
ATOM 3487 C C . GLY A 1 440 ? -26.167 -0.841 19.750 1.00 85.50 440 GLY A C 1
ATOM 3488 O O . GLY A 1 440 ? -26.079 -0.716 20.973 1.00 85.50 440 GLY A O 1
ATOM 3489 N N . VAL A 1 441 ? -25.173 -1.349 19.020 1.00 91.00 441 VAL A N 1
ATOM 3490 C CA . VAL A 1 441 ? -23.815 -1.591 19.529 1.00 91.00 441 VAL A CA 1
ATOM 3491 C C . VAL A 1 441 ? -22.808 -0.942 18.586 1.00 91.00 441 VAL A C 1
ATOM 3493 O O . VAL A 1 441 ? -22.828 -1.210 17.385 1.00 91.00 441 VAL A O 1
ATOM 3496 N N . LYS A 1 442 ? -21.900 -0.115 19.122 1.00 92.88 442 LYS A N 1
ATOM 3497 C CA . LYS A 1 442 ? -20.853 0.560 18.335 1.00 92.88 442 LYS A CA 1
ATOM 3498 C C . LYS A 1 442 ? -20.040 -0.430 17.502 1.00 92.88 442 LYS A C 1
ATOM 3500 O O . LYS A 1 442 ? -19.472 -1.377 18.051 1.00 92.88 442 LYS A O 1
ATOM 3505 N N . LEU A 1 443 ? -19.924 -0.173 16.197 1.00 94.38 443 LEU A N 1
ATOM 3506 C CA . LEU A 1 443 ? -19.269 -1.072 15.239 1.00 94.38 443 LEU A CA 1
ATOM 3507 C C . LEU A 1 443 ? -17.811 -1.368 15.629 1.00 94.38 443 LEU A C 1
ATOM 3509 O O . LEU A 1 443 ? -17.366 -2.512 15.524 1.00 94.38 443 LEU A O 1
ATOM 3513 N N . ILE A 1 444 ? -17.089 -0.371 16.156 1.00 93.19 444 ILE A N 1
ATOM 3514 C CA . ILE A 1 444 ? -15.711 -0.542 16.642 1.00 93.19 444 ILE A CA 1
ATOM 3515 C C . ILE A 1 444 ? -15.596 -1.649 17.701 1.00 93.19 444 ILE A C 1
ATOM 3517 O O . ILE A 1 444 ? -14.681 -2.460 17.621 1.00 93.19 444 ILE A O 1
ATOM 3521 N N . ASN A 1 445 ? -16.562 -1.773 18.618 1.00 92.12 445 ASN A N 1
ATOM 3522 C CA . ASN A 1 445 ? -16.539 -2.791 19.673 1.00 92.12 445 ASN A CA 1
ATOM 3523 C C . ASN A 1 445 ? -16.703 -4.209 19.098 1.00 92.12 445 ASN A C 1
ATOM 3525 O O . ASN A 1 445 ? -16.079 -5.156 19.580 1.00 92.12 445 ASN A O 1
ATOM 3529 N N . LEU A 1 446 ? -17.519 -4.358 18.048 1.00 94.31 446 LEU A N 1
ATOM 3530 C CA . LEU A 1 446 ? -17.704 -5.626 17.336 1.00 94.31 446 LEU A CA 1
ATOM 3531 C C . LEU A 1 446 ? -16.438 -5.997 16.546 1.00 94.31 446 LEU A C 1
ATOM 3533 O O . LEU A 1 446 ? -16.002 -7.149 16.576 1.00 94.31 446 LEU A O 1
ATOM 3537 N N . ILE A 1 447 ? -15.792 -5.017 15.906 1.00 94.38 447 ILE A N 1
ATOM 3538 C CA . ILE A 1 447 ? -14.511 -5.199 15.210 1.00 94.38 447 ILE A CA 1
ATOM 3539 C C . ILE A 1 447 ? -13.396 -5.569 16.203 1.00 94.38 447 ILE A C 1
ATOM 3541 O O . ILE A 1 447 ? -12.687 -6.549 15.976 1.00 94.38 447 ILE A O 1
ATOM 3545 N N . ASP A 1 448 ? -13.266 -4.878 17.338 1.00 91.44 448 ASP A N 1
ATOM 3546 C CA . ASP A 1 448 ? -12.288 -5.215 18.382 1.00 91.44 448 ASP A CA 1
ATOM 3547 C C . ASP A 1 448 ? -12.548 -6.594 19.005 1.00 91.44 448 ASP A C 1
ATOM 3549 O O . ASP A 1 448 ? -11.602 -7.345 19.274 1.00 91.44 448 ASP A O 1
ATOM 3553 N N . ARG A 1 449 ? -13.814 -7.009 19.147 1.00 91.31 449 ARG A N 1
ATOM 3554 C CA . ARG A 1 449 ? -14.141 -8.387 19.540 1.00 91.31 449 ARG A CA 1
ATOM 3555 C C . ARG A 1 449 ? -13.748 -9.390 18.450 1.00 91.31 449 ARG A C 1
ATOM 3557 O O . ARG A 1 449 ? -13.198 -10.439 18.784 1.00 91.31 449 ARG A O 1
ATOM 3564 N N . ALA A 1 450 ? -13.926 -9.074 17.166 1.00 93.12 450 ALA A N 1
ATOM 3565 C CA . ALA A 1 450 ? -13.466 -9.911 16.053 1.00 93.12 450 ALA A CA 1
ATOM 3566 C C . ALA A 1 450 ? -11.927 -10.029 15.982 1.00 93.12 450 ALA A C 1
ATOM 3568 O O . ALA A 1 450 ? -11.411 -11.114 15.693 1.00 93.12 450 ALA A O 1
ATOM 3569 N N . VAL A 1 451 ? -11.186 -8.961 16.305 1.00 92.00 451 VAL A N 1
ATOM 3570 C CA . VAL A 1 451 ? -9.720 -8.985 16.478 1.00 92.00 451 VAL A CA 1
ATOM 3571 C C . VAL A 1 451 ? -9.334 -9.870 17.664 1.00 92.00 451 VAL A C 1
ATOM 3573 O O . VAL A 1 451 ? -8.541 -10.798 17.509 1.00 92.00 451 VAL A O 1
ATOM 3576 N N . THR A 1 452 ? -9.944 -9.644 18.830 1.00 89.81 452 THR A N 1
ATOM 3577 C CA . THR A 1 452 ? -9.661 -10.363 20.088 1.00 89.81 452 THR A CA 1
ATOM 3578 C C . THR A 1 452 ? -9.975 -11.860 19.999 1.00 89.81 452 THR A C 1
ATOM 3580 O O . THR A 1 452 ? -9.324 -12.680 20.645 1.00 89.81 452 THR A O 1
ATOM 3583 N N . LYS A 1 453 ? -10.954 -12.248 19.174 1.00 90.62 453 LYS A N 1
ATOM 3584 C CA . LYS A 1 453 ? -11.289 -13.652 18.876 1.00 90.62 453 LYS A CA 1
ATOM 3585 C C . LYS A 1 453 ? -10.501 -14.240 17.697 1.00 90.62 453 LYS A C 1
ATOM 3587 O O . LYS A 1 453 ? -10.733 -15.387 17.331 1.00 90.62 453 LYS A O 1
ATOM 3592 N N . GLY A 1 454 ? -9.563 -13.490 17.116 1.00 89.38 454 GLY A N 1
ATOM 3593 C CA . GLY A 1 454 ? -8.682 -13.960 16.045 1.00 89.38 454 GLY A CA 1
ATOM 3594 C C . GLY A 1 454 ? -9.376 -14.184 14.698 1.00 89.38 454 GLY A C 1
ATOM 3595 O O . GLY A 1 454 ? -8.810 -14.848 13.827 1.00 89.38 454 GLY A O 1
ATOM 3596 N N . LEU A 1 455 ? -10.585 -13.647 14.502 1.00 91.38 455 LEU A N 1
ATOM 3597 C CA . LEU A 1 455 ? -11.375 -13.836 13.281 1.00 91.38 455 LEU A CA 1
ATOM 3598 C C . LEU A 1 455 ? -10.688 -13.135 12.104 1.00 91.38 455 LEU A C 1
ATOM 3600 O O . LEU A 1 455 ? -10.330 -13.774 11.117 1.00 91.38 455 LEU A O 1
ATOM 3604 N N . ILE A 1 456 ? -10.388 -11.847 12.286 1.00 92.94 456 ILE A N 1
ATOM 3605 C CA . ILE A 1 456 ? -9.804 -10.955 11.272 1.00 92.94 456 ILE A CA 1
ATOM 3606 C C . ILE A 1 456 ? -8.318 -10.627 11.510 1.00 92.94 456 ILE A C 1
ATOM 3608 O O . ILE A 1 456 ? -7.776 -9.718 10.887 1.00 92.94 456 ILE A O 1
ATOM 3612 N N . LEU A 1 457 ? -7.653 -11.332 12.432 1.00 91.25 457 LEU A N 1
ATOM 3613 C CA . LEU A 1 457 ? -6.268 -11.064 12.838 1.00 91.25 457 LEU A CA 1
ATOM 3614 C C . LEU A 1 457 ? -5.243 -11.811 11.964 1.00 91.25 457 LEU A C 1
ATOM 3616 O O . LEU A 1 457 ? -5.344 -13.026 11.785 1.00 91.25 457 LEU A O 1
ATOM 3620 N N . TYR A 1 458 ? -4.216 -11.093 11.498 1.00 91.25 458 TYR A N 1
ATOM 3621 C CA . TYR A 1 458 ? -3.085 -11.621 10.726 1.00 91.25 458 TYR A CA 1
ATOM 3622 C C . TYR A 1 458 ? -1.752 -11.057 11.247 1.00 91.25 458 TYR A C 1
ATOM 3624 O O . TYR A 1 458 ? -1.675 -9.896 11.641 1.00 91.25 458 TYR A 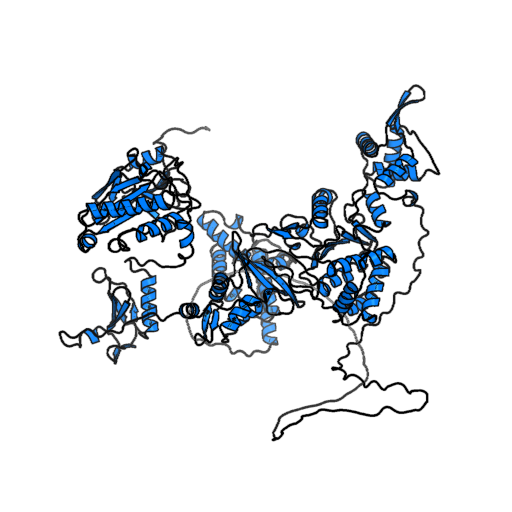O 1
ATOM 3632 N N . HIS A 1 459 ? -0.670 -11.841 11.205 1.00 88.69 459 HIS A N 1
ATOM 3633 C CA . HIS A 1 459 ? 0.638 -11.403 11.726 1.00 88.69 459 HIS A CA 1
ATOM 3634 C C . HIS A 1 459 ? 1.468 -10.550 10.749 1.00 88.69 459 HIS A C 1
ATOM 3636 O O . HIS A 1 459 ? 2.437 -9.923 11.160 1.00 88.69 459 HIS A O 1
ATOM 3642 N N . ASN A 1 460 ? 1.148 -10.547 9.451 1.00 89.25 460 ASN A N 1
ATOM 3643 C CA . ASN A 1 460 ? 1.841 -9.727 8.450 1.00 89.25 460 ASN A CA 1
ATOM 3644 C C . ASN A 1 460 ? 0.988 -9.572 7.175 1.00 89.25 460 ASN A C 1
ATOM 3646 O O . ASN A 1 460 ? 0.043 -10.336 6.974 1.00 89.25 460 ASN A O 1
ATOM 3650 N N . ILE A 1 461 ? 1.365 -8.642 6.293 1.00 91.00 461 ILE A N 1
ATOM 3651 C CA . ILE A 1 461 ? 0.892 -8.540 4.902 1.00 91.00 461 ILE A CA 1
ATOM 3652 C C . ILE A 1 461 ? 1.975 -9.029 3.941 1.00 91.00 461 ILE A C 1
ATOM 3654 O O . ILE A 1 461 ? 3.167 -8.875 4.203 1.00 91.00 461 ILE A O 1
ATOM 3658 N N . ASN A 1 462 ? 1.583 -9.590 2.800 1.00 92.62 462 ASN A N 1
ATOM 3659 C CA . ASN A 1 462 ? 2.501 -9.802 1.682 1.00 92.62 462 ASN A CA 1
ATOM 3660 C C . ASN A 1 462 ? 1.723 -9.907 0.364 1.00 92.62 462 ASN A C 1
ATOM 3662 O O . ASN A 1 462 ? 0.528 -10.189 0.358 1.00 92.62 462 ASN A O 1
ATOM 3666 N N . PHE A 1 463 ? 2.408 -9.729 -0.759 1.00 93.44 463 PHE A N 1
ATOM 3667 C CA . PHE A 1 463 ? 1.857 -10.004 -2.078 1.00 93.44 463 PHE A CA 1
ATOM 3668 C C . PHE A 1 463 ? 2.226 -11.436 -2.497 1.00 93.44 463 PHE A C 1
ATOM 3670 O O . PHE A 1 463 ? 3.384 -11.861 -2.396 1.00 93.44 463 PHE A O 1
ATOM 3677 N N . LEU A 1 464 ? 1.229 -12.214 -2.917 1.00 92.44 464 LEU A N 1
ATOM 3678 C CA . LEU A 1 464 ? 1.400 -13.510 -3.568 1.00 92.44 464 LEU A CA 1
ATOM 3679 C C . LEU A 1 464 ? 0.289 -13.698 -4.606 1.00 92.44 464 LEU A C 1
ATOM 3681 O O . LEU A 1 464 ? -0.769 -14.242 -4.280 1.00 92.44 464 LEU A O 1
ATOM 3685 N N . PRO A 1 465 ? 0.499 -13.248 -5.849 1.00 92.12 465 PRO A N 1
ATOM 3686 C CA . PRO A 1 465 ? -0.441 -13.525 -6.909 1.00 92.12 465 PRO A CA 1
ATOM 3687 C C . PRO A 1 465 ? -0.394 -15.014 -7.266 1.00 92.12 465 PRO A C 1
ATOM 3689 O O . PRO A 1 465 ? 0.658 -15.652 -7.193 1.00 92.12 465 PRO A O 1
ATOM 3692 N N . TYR A 1 466 ? -1.551 -15.570 -7.607 1.00 89.12 466 TYR A N 1
ATOM 3693 C CA . TYR A 1 466 ? -1.734 -16.994 -7.877 1.00 89.12 466 TYR A CA 1
ATOM 3694 C C . TYR A 1 466 ? -2.436 -17.207 -9.221 1.00 89.12 466 TYR A C 1
ATOM 3696 O O . TYR A 1 466 ? -3.095 -16.310 -9.747 1.00 89.12 466 TYR A O 1
ATOM 3704 N N . LEU A 1 467 ? -2.244 -18.397 -9.792 1.00 84.94 467 LEU A N 1
ATOM 3705 C CA . LEU A 1 467 ? -2.831 -18.796 -11.068 1.00 84.94 467 LEU A CA 1
ATOM 3706 C C . LEU A 1 467 ? -4.361 -18.746 -11.026 1.00 84.94 467 LEU A C 1
ATOM 3708 O O . LEU A 1 467 ? -4.982 -19.131 -10.032 1.00 84.94 467 LEU A O 1
ATOM 3712 N N . LEU A 1 468 ? -4.973 -18.338 -12.139 1.00 76.31 468 LEU A N 1
ATOM 3713 C CA . LEU A 1 468 ? -6.425 -18.369 -12.274 1.00 76.31 468 LEU A CA 1
ATOM 3714 C C . LEU A 1 468 ? -6.955 -19.801 -12.063 1.00 76.31 468 LEU A C 1
ATOM 3716 O O . LEU A 1 468 ? -6.303 -20.775 -12.439 1.00 76.31 468 LEU A O 1
ATOM 3720 N N . ASN A 1 469 ? -8.129 -19.925 -11.441 1.00 71.44 469 ASN A N 1
ATOM 3721 C CA . ASN A 1 469 ? -8.785 -21.191 -11.078 1.00 71.44 469 ASN A CA 1
ATOM 3722 C C . ASN A 1 469 ? -7.987 -22.108 -10.123 1.00 71.44 469 ASN A C 1
ATOM 3724 O O . ASN A 1 469 ? -8.458 -23.196 -9.795 1.00 71.44 469 ASN A O 1
ATOM 3728 N N . SER A 1 470 ? -6.821 -21.681 -9.626 1.00 73.44 470 SER A N 1
ATOM 3729 C CA . SER A 1 470 ? -6.153 -22.352 -8.506 1.00 73.44 470 SER A CA 1
ATOM 3730 C C . SER A 1 470 ? -6.856 -22.018 -7.185 1.00 73.44 470 SER A C 1
ATOM 3732 O O . SER A 1 470 ? -7.376 -20.908 -7.039 1.00 73.44 470 SER A O 1
ATOM 3734 N N . PRO A 1 471 ? -6.865 -22.928 -6.192 1.00 71.06 471 PRO A N 1
ATOM 3735 C CA . PRO A 1 471 ? -7.345 -22.595 -4.856 1.00 71.06 471 PRO A CA 1
ATOM 3736 C C . PRO A 1 471 ? -6.492 -21.472 -4.252 1.00 71.06 471 PRO A C 1
ATOM 3738 O O . PRO A 1 471 ? -5.266 -21.479 -4.389 1.00 71.06 471 PRO A O 1
ATOM 3741 N N . VAL A 1 472 ? -7.139 -20.528 -3.559 1.00 74.00 472 VAL A N 1
ATOM 3742 C CA . VAL A 1 472 ? -6.458 -19.417 -2.876 1.00 74.00 472 VAL A CA 1
ATOM 3743 C C . VAL A 1 472 ? -5.387 -19.989 -1.931 1.00 74.00 472 VAL A C 1
ATOM 3745 O O . VAL A 1 472 ? -5.725 -20.822 -1.082 1.00 74.00 472 VAL A O 1
ATOM 3748 N N . PRO A 1 473 ? -4.104 -19.594 -2.052 1.00 74.75 473 PRO A N 1
ATOM 3749 C CA . PRO A 1 473 ? -3.041 -20.148 -1.221 1.00 74.75 473 PRO A CA 1
ATOM 3750 C C . PRO A 1 473 ? -3.301 -19.919 0.272 1.00 74.75 473 PRO A C 1
ATOM 3752 O O . PRO A 1 473 ? -3.522 -18.789 0.700 1.00 74.75 473 PRO A O 1
ATOM 3755 N N . ASN A 1 474 ? -3.222 -20.978 1.081 1.00 78.19 474 ASN A N 1
ATOM 3756 C CA . ASN A 1 474 ? -3.335 -20.868 2.536 1.00 78.19 474 ASN A CA 1
ATOM 3757 C C . ASN A 1 474 ? -2.058 -20.224 3.111 1.00 78.19 474 ASN A C 1
ATOM 3759 O O . ASN A 1 474 ? -1.013 -20.871 3.224 1.00 78.19 474 ASN A O 1
ATOM 3763 N N . THR A 1 475 ? -2.125 -18.929 3.426 1.00 81.88 475 THR A N 1
ATOM 3764 C CA . THR A 1 475 ? -0.975 -18.108 3.822 1.00 81.88 475 THR A CA 1
ATOM 3765 C C . THR A 1 475 ? -1.024 -17.698 5.292 1.00 81.88 475 THR A C 1
ATOM 3767 O O . THR A 1 475 ? -2.032 -17.218 5.794 1.00 81.88 475 THR A O 1
ATOM 3770 N N . LYS A 1 476 ? 0.126 -17.766 5.982 1.00 84.38 476 LYS A N 1
ATOM 3771 C CA . LYS A 1 476 ? 0.302 -17.243 7.360 1.00 84.38 476 LYS A CA 1
ATOM 3772 C C . LYS A 1 476 ? 0.304 -15.700 7.454 1.00 84.38 476 LYS A C 1
ATOM 3774 O O . LYS A 1 476 ? 0.574 -15.141 8.512 1.00 84.38 476 LYS A O 1
ATOM 3779 N N . PHE A 1 477 ? 0.063 -15.023 6.336 1.00 89.31 477 PHE A N 1
ATOM 3780 C CA . PHE A 1 477 ? 0.025 -13.573 6.161 1.00 89.31 477 PHE A CA 1
ATOM 3781 C C . PHE A 1 477 ? -1.233 -13.217 5.356 1.00 89.31 477 PHE A C 1
ATOM 3783 O O . PHE A 1 477 ? -1.725 -14.048 4.590 1.00 89.31 477 PHE A O 1
ATOM 3790 N N . PHE A 1 478 ? -1.721 -11.987 5.489 1.00 91.88 478 PHE A N 1
ATOM 3791 C CA . PHE A 1 478 ? -2.800 -11.467 4.654 1.00 91.88 478 PHE A CA 1
ATOM 3792 C C . PHE A 1 478 ? -2.284 -11.210 3.230 1.00 91.88 478 PHE A C 1
ATOM 3794 O O . PHE A 1 478 ? -1.327 -10.450 3.042 1.00 91.88 478 PHE A O 1
ATOM 3801 N N . ASN A 1 479 ? -2.881 -11.870 2.235 1.00 92.38 479 ASN A N 1
ATOM 3802 C CA . ASN A 1 479 ? -2.458 -11.765 0.842 1.00 92.38 479 ASN A CA 1
ATOM 3803 C C . ASN A 1 479 ? -3.106 -10.555 0.157 1.00 92.38 479 ASN A C 1
ATOM 3805 O O . ASN A 1 479 ? -4.326 -10.470 0.075 1.00 92.38 479 ASN A O 1
ATOM 3809 N N . LEU A 1 480 ? -2.284 -9.657 -0.389 1.00 92.94 480 LEU A N 1
ATOM 3810 C CA . LEU A 1 480 ? -2.751 -8.453 -1.083 1.00 92.94 480 LEU A CA 1
ATOM 3811 C C . LEU A 1 480 ? -3.274 -8.710 -2.510 1.00 92.94 480 LEU A C 1
ATOM 3813 O O . LEU A 1 480 ? -3.816 -7.799 -3.125 1.00 92.94 480 LEU A O 1
ATOM 3817 N N . PHE A 1 481 ? -3.118 -9.921 -3.056 1.00 92.50 481 PHE A N 1
ATOM 3818 C CA . PHE A 1 481 ? -3.703 -10.284 -4.350 1.00 92.50 481 PHE A CA 1
ATOM 3819 C C . PHE A 1 481 ? -5.080 -10.927 -4.165 1.00 92.50 481 PHE A C 1
ATOM 3821 O O . PHE A 1 481 ? -5.172 -12.080 -3.740 1.00 92.50 481 PHE A O 1
ATOM 3828 N N . ILE A 1 482 ? -6.135 -10.198 -4.535 1.00 88.31 482 ILE A N 1
ATOM 3829 C CA . ILE A 1 482 ? -7.508 -10.720 -4.534 1.00 88.31 482 ILE A CA 1
ATOM 3830 C C . ILE A 1 482 ? -7.850 -11.498 -5.819 1.00 88.31 482 ILE A C 1
ATOM 3832 O O . ILE A 1 482 ? -8.701 -12.374 -5.787 1.00 88.31 482 ILE A O 1
ATOM 3836 N N . GLY A 1 483 ? -7.154 -11.254 -6.935 1.00 89.56 483 GLY A N 1
ATOM 3837 C CA . GLY A 1 483 ? -7.412 -11.886 -8.238 1.00 89.56 483 GLY A CA 1
ATOM 3838 C C . GLY A 1 483 ? -7.282 -10.893 -9.396 1.00 89.56 483 GLY A C 1
ATOM 3839 O O . GLY A 1 483 ? -7.119 -9.699 -9.159 1.00 89.56 483 GLY A O 1
ATOM 3840 N N . PHE A 1 484 ? -7.370 -11.374 -10.639 1.00 90.81 484 PHE A N 1
ATOM 3841 C CA . PHE A 1 484 ? -7.551 -10.518 -11.822 1.00 90.81 484 PHE A CA 1
ATOM 3842 C C . PHE A 1 484 ? -9.032 -10.145 -12.000 1.00 90.81 484 PHE A C 1
ATOM 3844 O O . PHE A 1 484 ? -9.909 -10.931 -11.627 1.00 90.81 484 PHE A O 1
ATOM 3851 N N . LEU A 1 485 ? -9.302 -8.975 -12.589 1.00 89.81 485 LEU A N 1
ATOM 3852 C CA . LEU A 1 485 ? -10.658 -8.493 -12.868 1.00 89.81 485 LEU A CA 1
ATOM 3853 C C . LEU A 1 485 ? -11.358 -9.349 -13.935 1.00 89.81 485 LEU A C 1
ATOM 3855 O O . LEU A 1 485 ? -12.450 -9.866 -13.690 1.00 89.81 485 LEU A O 1
ATOM 3859 N N . ALA A 1 486 ? -10.723 -9.550 -15.094 1.00 91.62 486 ALA A N 1
ATOM 3860 C CA . ALA A 1 486 ? -11.311 -10.344 -16.166 1.00 91.62 486 ALA A CA 1
ATOM 3861 C C . ALA A 1 486 ? -11.328 -11.846 -15.836 1.00 91.62 486 ALA A C 1
ATOM 3863 O O . ALA A 1 486 ? -10.318 -12.442 -15.449 1.00 91.62 486 ALA A O 1
ATOM 3864 N N . LYS A 1 487 ? -12.478 -12.487 -16.066 1.00 91.50 487 LYS A N 1
ATOM 3865 C CA . LYS A 1 487 ? -12.596 -13.949 -16.165 1.00 91.50 487 LYS A CA 1
ATOM 3866 C C . LYS A 1 487 ? -12.477 -14.342 -17.648 1.00 91.50 487 LYS A C 1
ATOM 3868 O O . LYS A 1 487 ? -12.990 -13.607 -18.486 1.00 91.50 487 LYS A O 1
ATOM 3873 N N . PRO A 1 488 ? -11.823 -15.459 -18.007 1.00 94.50 488 PRO A N 1
ATOM 3874 C CA . PRO A 1 488 ? -11.681 -15.871 -19.398 1.00 94.50 488 PRO A CA 1
ATOM 3875 C C . PRO A 1 488 ? -13.035 -16.223 -20.013 1.00 94.50 488 PRO A C 1
ATOM 3877 O O . PRO A 1 488 ? -13.820 -16.959 -19.414 1.00 94.50 488 PRO A O 1
ATOM 3880 N N . ALA A 1 489 ? -13.264 -15.744 -21.233 1.00 95.00 489 ALA A N 1
ATOM 3881 C CA . ALA A 1 489 ? -14.398 -16.144 -22.053 1.00 95.00 489 ALA A CA 1
ATOM 3882 C C . ALA A 1 489 ? -14.328 -17.642 -22.417 1.00 95.00 489 ALA A C 1
ATOM 3884 O O . ALA A 1 489 ? -13.262 -18.269 -22.381 1.00 95.00 489 ALA A O 1
ATOM 3885 N N . VAL A 1 490 ? -15.476 -18.217 -22.788 1.00 93.19 490 VAL A N 1
ATOM 3886 C CA . VAL A 1 490 ? -15.590 -19.627 -23.212 1.00 93.19 490 VAL A CA 1
ATOM 3887 C C . VAL A 1 490 ? -14.716 -19.894 -24.445 1.00 93.19 490 VAL A C 1
ATOM 3889 O O . VAL A 1 490 ? -13.977 -20.883 -24.503 1.00 93.19 490 VAL A O 1
ATOM 3892 N N . GLU A 1 491 ? -14.729 -18.962 -25.391 1.00 93.44 491 GLU A N 1
ATOM 3893 C CA . GLU A 1 491 ? -13.983 -18.991 -26.647 1.00 93.44 491 GLU A CA 1
ATOM 3894 C C . GLU A 1 491 ? -13.339 -17.628 -26.943 1.00 93.44 491 GLU A C 1
ATOM 3896 O O . GLU A 1 491 ? -13.499 -16.671 -26.185 1.00 93.44 491 GLU A O 1
ATOM 3901 N N . ILE A 1 492 ? -12.547 -17.559 -28.012 1.00 95.94 492 ILE A N 1
ATOM 3902 C CA . ILE A 1 492 ? -11.855 -16.339 -28.441 1.00 95.94 492 ILE A CA 1
ATOM 3903 C C . ILE A 1 492 ? -12.633 -15.792 -29.637 1.00 95.94 492 ILE A C 1
ATOM 3905 O O . ILE A 1 492 ? -12.497 -16.321 -30.736 1.00 95.94 492 ILE A O 1
ATOM 3909 N N . ASN A 1 493 ? -13.467 -14.769 -29.426 1.00 95.38 493 ASN A N 1
ATOM 3910 C CA . ASN A 1 493 ? -14.223 -14.151 -30.516 1.00 95.38 493 ASN A CA 1
ATOM 3911 C C . ASN A 1 493 ? -13.258 -13.376 -31.449 1.00 95.38 493 ASN A C 1
ATOM 3913 O O . ASN A 1 493 ? -12.643 -12.408 -30.984 1.00 95.38 493 ASN A O 1
ATOM 3917 N N . PRO A 1 494 ? -13.122 -13.749 -32.739 1.00 94.06 494 PRO A N 1
ATOM 3918 C CA . PRO A 1 494 ? -12.228 -13.064 -33.675 1.00 94.06 494 PRO A CA 1
ATOM 3919 C C . PRO A 1 494 ? -12.658 -11.620 -33.963 1.00 94.06 494 PRO A C 1
ATOM 3921 O O . PRO A 1 494 ? -11.795 -10.761 -34.110 1.00 94.06 494 PRO A O 1
ATOM 3924 N N . GLU A 1 495 ? -13.956 -11.295 -33.938 1.00 93.38 495 GLU A N 1
ATOM 3925 C CA . GLU A 1 495 ? -14.442 -9.918 -34.154 1.00 93.38 495 GLU A CA 1
ATOM 3926 C C . GLU A 1 495 ? -13.921 -8.934 -33.098 1.00 93.38 495 GLU A C 1
ATOM 3928 O O . GLU A 1 495 ? -13.818 -7.734 -33.349 1.00 93.38 495 GLU A O 1
ATOM 3933 N N . ILE A 1 496 ? -13.570 -9.452 -31.918 1.00 95.38 496 ILE A N 1
ATOM 3934 C CA . ILE A 1 496 ? -12.964 -8.700 -30.821 1.00 95.38 496 ILE A CA 1
ATOM 3935 C C . ILE A 1 496 ? -11.438 -8.836 -30.841 1.00 95.38 496 ILE A C 1
ATOM 3937 O O . ILE A 1 496 ? -10.725 -7.852 -30.646 1.00 95.38 496 ILE A O 1
ATOM 3941 N N . MET A 1 497 ? -10.920 -10.046 -31.064 1.00 96.25 497 MET A N 1
ATOM 3942 C CA . MET A 1 497 ? -9.490 -10.329 -30.944 1.00 96.25 497 MET A CA 1
ATOM 3943 C C . MET A 1 497 ? -8.676 -9.810 -32.139 1.00 96.25 497 MET A C 1
ATOM 3945 O O . MET A 1 497 ? -7.599 -9.246 -31.939 1.00 96.25 497 MET A O 1
ATOM 3949 N N . ASP A 1 498 ? -9.177 -9.935 -33.368 1.00 95.62 498 ASP A N 1
ATOM 3950 C CA . ASP A 1 498 ? -8.445 -9.560 -34.584 1.00 95.62 498 ASP A CA 1
ATOM 3951 C C . ASP A 1 498 ? -8.162 -8.047 -34.682 1.00 95.62 498 ASP A C 1
ATOM 3953 O O . ASP A 1 498 ? -7.035 -7.691 -35.043 1.00 95.62 498 ASP A O 1
ATOM 3957 N N . PRO A 1 499 ? -9.070 -7.127 -34.283 1.00 95.25 499 PRO A N 1
ATOM 3958 C CA . PRO A 1 499 ? -8.742 -5.706 -34.143 1.00 95.25 499 PRO A CA 1
ATOM 3959 C C . PRO A 1 499 ? -7.563 -5.430 -33.201 1.00 95.25 499 PRO A C 1
ATOM 3961 O O . PRO A 1 499 ? -6.722 -4.566 -33.476 1.00 95.25 499 PRO A O 1
ATOM 3964 N N . ILE A 1 500 ? -7.476 -6.185 -32.103 1.00 96.38 500 ILE A N 1
ATOM 3965 C CA . ILE A 1 500 ? -6.457 -6.037 -31.058 1.00 96.38 500 ILE A CA 1
ATOM 3966 C C . ILE A 1 500 ? -5.119 -6.634 -31.525 1.00 96.38 500 ILE A C 1
ATOM 3968 O O . ILE A 1 500 ? -4.063 -6.011 -31.356 1.00 96.38 500 ILE A O 1
ATOM 3972 N N . LEU A 1 501 ? -5.148 -7.797 -32.183 1.00 96.69 501 LEU A N 1
ATOM 3973 C CA . LEU A 1 501 ? -3.986 -8.408 -32.837 1.00 96.69 501 LEU A CA 1
ATOM 3974 C C . LEU A 1 501 ? -3.450 -7.517 -33.964 1.00 96.69 501 LEU A C 1
ATOM 3976 O O . LEU A 1 501 ? -2.248 -7.259 -34.028 1.00 96.69 501 LEU A O 1
ATOM 3980 N N . TRP A 1 502 ? -4.324 -6.960 -34.806 1.00 95.38 502 TRP A N 1
ATOM 3981 C CA . TRP A 1 502 ? -3.918 -6.041 -35.867 1.00 95.38 502 TRP A CA 1
ATOM 3982 C C . TRP A 1 502 ? -3.288 -4.767 -35.296 1.00 95.38 502 TRP A C 1
ATOM 3984 O O . TRP A 1 502 ? -2.240 -4.347 -35.788 1.00 95.38 502 TRP A O 1
ATOM 3994 N N . HIS A 1 503 ? -3.860 -4.166 -34.244 1.00 95.25 503 HIS A N 1
ATOM 3995 C CA . HIS A 1 503 ? -3.267 -2.986 -33.606 1.00 95.25 503 HIS A CA 1
ATOM 3996 C C . HIS A 1 503 ? -1.883 -3.296 -33.013 1.00 95.25 503 HIS A C 1
ATOM 3998 O O . HIS A 1 503 ? -0.906 -2.591 -33.271 1.00 95.25 503 HIS A O 1
ATOM 4004 N N . THR A 1 504 ? -1.762 -4.391 -32.260 1.00 96.19 504 THR A N 1
ATOM 4005 C CA . THR A 1 504 ? -0.492 -4.782 -31.627 1.00 96.19 504 THR A CA 1
ATOM 4006 C C . THR A 1 504 ? 0.576 -5.225 -32.633 1.00 96.19 504 THR A C 1
ATOM 4008 O O . THR A 1 504 ? 1.765 -5.014 -32.381 1.00 96.19 504 THR A O 1
ATOM 4011 N N . LYS A 1 505 ? 0.194 -5.785 -33.789 1.00 95.75 505 LYS A N 1
ATOM 4012 C CA . LYS A 1 505 ? 1.122 -6.137 -34.875 1.00 95.75 505 LYS A CA 1
ATOM 4013 C C . LYS A 1 505 ? 1.558 -4.918 -35.682 1.00 95.75 505 LYS A C 1
ATOM 4015 O O . LYS A 1 505 ? 2.745 -4.619 -35.744 1.00 95.75 505 LYS A O 1
ATOM 4020 N N . ASN A 1 506 ? 0.611 -4.213 -36.297 1.00 93.00 506 ASN A N 1
ATOM 4021 C CA . ASN A 1 506 ? 0.905 -3.193 -37.308 1.00 93.00 506 ASN A CA 1
ATOM 4022 C C . ASN A 1 506 ? 1.267 -1.836 -36.691 1.00 93.00 506 ASN A C 1
ATOM 4024 O O . ASN A 1 506 ? 2.015 -1.076 -37.296 1.00 93.00 506 ASN A O 1
ATOM 4028 N N . ILE A 1 507 ? 0.769 -1.530 -35.485 1.00 92.88 507 ILE A N 1
ATOM 4029 C CA . ILE A 1 507 ? 1.040 -0.255 -34.810 1.00 92.88 507 ILE A CA 1
ATOM 4030 C C . ILE A 1 507 ? 2.114 -0.427 -33.736 1.00 92.88 507 ILE A C 1
ATOM 4032 O O . ILE A 1 507 ? 3.185 0.157 -33.868 1.00 92.88 507 ILE A O 1
ATOM 4036 N N . ILE A 1 508 ? 1.887 -1.259 -32.713 1.00 94.69 508 ILE A N 1
ATOM 4037 C CA . ILE A 1 508 ? 2.832 -1.378 -31.582 1.00 94.69 508 ILE A CA 1
ATOM 4038 C C . ILE A 1 508 ? 4.152 -2.051 -31.983 1.00 94.69 508 ILE A C 1
ATOM 4040 O O . ILE A 1 508 ? 5.214 -1.574 -31.597 1.00 94.69 508 ILE A O 1
ATOM 4044 N N . SER A 1 509 ? 4.100 -3.131 -32.768 1.00 94.00 509 SER A N 1
ATOM 4045 C CA . SER A 1 509 ? 5.305 -3.851 -33.221 1.00 94.00 509 SER A CA 1
ATOM 4046 C C . SER A 1 509 ? 5.807 -3.403 -34.600 1.00 94.00 509 SER A C 1
ATOM 4048 O O . SER A 1 509 ? 6.812 -3.931 -35.066 1.00 94.00 509 SER A O 1
ATOM 4050 N N . ASN A 1 510 ? 5.119 -2.455 -35.255 1.00 92.50 510 ASN A N 1
ATOM 4051 C CA . ASN A 1 510 ? 5.411 -1.968 -36.613 1.00 92.50 510 ASN A CA 1
ATOM 4052 C C . ASN A 1 510 ? 5.739 -3.114 -37.599 1.00 92.50 510 ASN A C 1
ATOM 4054 O O . ASN A 1 510 ? 6.791 -3.139 -38.230 1.00 92.50 510 ASN A O 1
ATOM 4058 N N . GLU A 1 511 ? 4.841 -4.104 -37.644 1.00 92.94 511 GLU A N 1
ATOM 4059 C CA . GLU A 1 511 ? 4.896 -5.344 -38.441 1.00 92.94 511 GLU A CA 1
ATOM 4060 C C . GLU A 1 511 ? 6.011 -6.348 -38.103 1.00 92.94 511 GLU A C 1
ATOM 4062 O O . GLU A 1 511 ? 5.970 -7.479 -38.595 1.00 92.94 511 GLU A O 1
ATOM 4067 N N . ASN A 1 512 ? 6.938 -6.025 -37.196 1.00 92.62 512 ASN A N 1
ATOM 4068 C CA . ASN A 1 512 ? 7.934 -6.978 -36.712 1.00 92.62 512 ASN A CA 1
ATOM 4069 C C . ASN A 1 512 ? 7.250 -8.134 -35.950 1.00 92.62 512 ASN A C 1
ATOM 4071 O O . ASN A 1 512 ? 6.704 -7.959 -34.857 1.00 92.62 512 ASN A O 1
ATOM 4075 N N . VAL A 1 513 ? 7.291 -9.329 -36.547 1.00 93.62 513 VAL A N 1
ATOM 4076 C CA . VAL A 1 513 ? 6.647 -10.545 -36.026 1.00 93.62 513 VAL A CA 1
ATOM 4077 C C . VAL A 1 513 ? 7.307 -11.033 -34.733 1.00 93.62 513 VAL A C 1
ATOM 4079 O O . VAL A 1 513 ? 6.604 -11.426 -33.810 1.00 93.62 513 VAL A O 1
ATOM 4082 N N . GLU A 1 514 ? 8.634 -10.956 -34.626 1.00 93.69 514 GLU A N 1
ATOM 4083 C CA . GLU A 1 514 ? 9.383 -11.373 -33.432 1.00 93.69 514 GLU A CA 1
ATOM 4084 C C . GLU A 1 514 ? 8.998 -10.524 -32.208 1.00 93.69 514 GLU A C 1
ATOM 4086 O O . GLU A 1 514 ? 8.691 -11.056 -31.141 1.00 93.69 514 GLU A O 1
ATOM 4091 N N . LEU A 1 515 ? 8.909 -9.200 -32.385 1.00 94.19 515 LEU A N 1
ATOM 4092 C CA . LEU A 1 515 ? 8.423 -8.278 -31.355 1.00 94.19 515 LEU A CA 1
ATOM 4093 C C . LEU A 1 515 ? 6.950 -8.505 -31.005 1.00 94.19 515 LEU A C 1
ATOM 4095 O O . LEU A 1 515 ? 6.589 -8.392 -29.834 1.00 94.19 515 LEU A O 1
ATOM 4099 N N . HIS A 1 516 ? 6.109 -8.843 -31.984 1.00 96.00 516 HIS A N 1
ATOM 4100 C CA . HIS A 1 516 ? 4.694 -9.132 -31.752 1.00 96.00 516 HIS A CA 1
ATOM 4101 C C . HIS A 1 516 ? 4.497 -10.399 -30.906 1.00 96.00 516 HIS A C 1
ATOM 4103 O O . HIS A 1 516 ? 3.763 -10.373 -29.915 1.00 96.00 516 HIS A O 1
ATOM 4109 N N . GLU A 1 517 ? 5.196 -11.487 -31.242 1.00 95.94 517 GLU A N 1
ATOM 4110 C CA . GLU A 1 517 ? 5.141 -12.728 -30.466 1.00 95.94 517 GLU A CA 1
ATOM 4111 C C . GLU A 1 517 ? 5.783 -12.560 -29.081 1.00 95.94 517 GLU A C 1
ATOM 4113 O O . GLU A 1 517 ? 5.215 -13.026 -28.091 1.00 95.94 517 GLU A O 1
ATOM 4118 N N . TYR A 1 518 ? 6.902 -11.827 -28.968 1.00 96.56 518 TYR A N 1
ATOM 4119 C CA . TYR A 1 518 ? 7.499 -11.490 -27.671 1.00 96.56 518 TYR A CA 1
ATOM 4120 C C . TYR A 1 518 ? 6.530 -10.675 -26.800 1.00 96.56 518 TYR A C 1
ATOM 4122 O O . TYR A 1 518 ? 6.363 -10.987 -25.623 1.00 96.56 518 TYR A O 1
ATOM 4130 N N . LEU A 1 519 ? 5.855 -9.658 -27.354 1.00 96.94 519 LEU A N 1
ATOM 4131 C CA . LEU A 1 519 ? 4.887 -8.819 -26.635 1.00 96.94 519 LEU A CA 1
ATOM 4132 C C . LEU A 1 519 ? 3.738 -9.654 -26.050 1.00 96.94 519 LEU A C 1
ATOM 4134 O O . LEU A 1 519 ? 3.449 -9.570 -24.852 1.00 96.94 519 LEU A O 1
ATOM 4138 N N . TRP A 1 520 ? 3.120 -10.504 -26.873 1.00 97.50 520 TRP A N 1
ATOM 4139 C CA . TRP A 1 520 ? 2.025 -11.365 -26.429 1.00 97.50 520 TRP A CA 1
ATOM 4140 C C . TRP A 1 520 ? 2.480 -12.468 -25.471 1.00 97.50 520 TRP A C 1
ATOM 4142 O O . TRP A 1 520 ? 1.766 -12.754 -24.508 1.00 97.50 520 TRP A O 1
ATOM 4152 N N . ASN A 1 521 ? 3.679 -13.031 -25.646 1.00 97.44 521 ASN A N 1
ATOM 4153 C CA . ASN A 1 521 ? 4.267 -13.953 -24.672 1.00 97.44 521 ASN A CA 1
ATOM 4154 C C . ASN A 1 521 ? 4.599 -13.262 -23.342 1.00 97.44 521 ASN A C 1
ATOM 4156 O O . ASN A 1 521 ? 4.377 -13.837 -22.278 1.00 97.44 521 ASN A O 1
ATOM 4160 N N . TRP A 1 522 ? 5.057 -12.010 -23.360 1.00 97.12 522 TRP A N 1
ATOM 4161 C CA . TRP A 1 522 ? 5.370 -11.243 -22.155 1.00 97.12 522 TRP A CA 1
ATOM 4162 C C . TRP A 1 522 ? 4.114 -10.910 -21.336 1.00 97.12 522 TRP A C 1
ATOM 4164 O O . TRP A 1 522 ? 4.131 -11.047 -20.105 1.00 97.12 522 TRP A O 1
ATOM 4174 N N . TRP A 1 523 ? 3.004 -10.549 -21.994 1.00 97.12 523 TRP A N 1
ATOM 4175 C CA . TRP A 1 523 ? 1.697 -10.408 -21.340 1.00 97.12 523 TRP A CA 1
ATOM 4176 C C . TRP A 1 523 ? 1.117 -11.760 -20.898 1.00 97.12 523 TRP A C 1
ATOM 4178 O O . TRP A 1 523 ? 0.625 -11.866 -19.776 1.00 97.12 523 TRP A O 1
ATOM 4188 N N . ALA A 1 524 ? 1.231 -12.827 -21.693 1.00 96.81 524 ALA A N 1
ATOM 4189 C CA . ALA A 1 524 ? 0.771 -14.158 -21.283 1.00 96.81 524 ALA A CA 1
ATOM 4190 C C . ALA A 1 524 ? 1.545 -14.657 -20.050 1.00 96.81 524 ALA A C 1
ATOM 4192 O O . ALA A 1 524 ? 0.947 -15.115 -19.078 1.00 96.81 524 ALA A O 1
ATOM 4193 N N . TYR A 1 525 ? 2.864 -14.444 -20.005 1.00 95.56 525 TYR A N 1
ATOM 4194 C CA . TYR A 1 525 ? 3.719 -14.750 -18.857 1.00 95.56 525 TYR A CA 1
ATOM 4195 C C . TYR A 1 525 ? 3.329 -13.949 -17.598 1.00 95.56 525 TYR A C 1
ATOM 4197 O O . TYR A 1 525 ? 3.683 -14.360 -16.496 1.00 95.56 525 TYR A O 1
ATOM 4205 N N . LEU A 1 526 ? 2.611 -12.819 -17.716 1.00 94.31 526 LEU A N 1
ATOM 4206 C CA . LEU A 1 526 ? 2.109 -12.020 -16.580 1.00 94.31 526 LEU A CA 1
ATOM 4207 C C . LEU A 1 526 ? 0.954 -12.734 -15.869 1.00 94.31 526 LEU A C 1
ATOM 4209 O O . LEU A 1 526 ? 0.921 -12.751 -14.637 1.00 94.31 526 LEU A O 1
ATOM 4213 N N . VAL A 1 527 ? 0.064 -13.356 -16.647 1.00 94.81 527 VAL A N 1
ATOM 4214 C CA . VAL A 1 527 ? -1.133 -14.068 -16.174 1.00 94.81 527 VAL A CA 1
ATOM 4215 C C . VAL A 1 527 ? -0.840 -15.542 -15.860 1.00 94.81 527 VAL A C 1
ATOM 4217 O O . VAL A 1 527 ? -1.324 -16.060 -14.856 1.00 94.81 527 VAL A O 1
ATOM 4220 N N . GLN A 1 528 ? -0.031 -16.218 -16.684 1.00 94.94 528 GLN A N 1
ATOM 4221 C CA . GLN A 1 528 ? 0.276 -17.650 -16.565 1.00 94.94 528 GLN A CA 1
ATOM 4222 C C . GLN A 1 528 ? 1.406 -17.992 -15.584 1.00 94.94 528 GLN A C 1
ATOM 4224 O O . GLN A 1 528 ? 1.484 -19.135 -15.130 1.00 94.94 528 GLN A O 1
ATOM 4229 N N . LYS A 1 529 ? 2.313 -17.049 -15.297 1.00 93.50 529 LYS A N 1
ATOM 4230 C CA . LYS A 1 529 ? 3.389 -17.188 -14.294 1.00 93.50 529 LYS A CA 1
ATOM 4231 C C . LYS A 1 529 ? 3.383 -15.959 -13.371 1.00 93.50 529 LYS A C 1
ATOM 4233 O O . LYS A 1 529 ? 4.356 -15.196 -13.331 1.00 93.50 529 LYS A O 1
ATOM 4238 N N . PRO A 1 530 ? 2.256 -15.684 -12.685 1.00 92.25 530 PRO A N 1
ATOM 4239 C CA . PRO A 1 530 ? 2.063 -14.439 -11.950 1.00 92.25 530 PRO A CA 1
ATOM 4240 C C . PRO A 1 530 ? 3.042 -14.287 -10.778 1.00 92.25 530 PRO A C 1
ATOM 4242 O O . PRO A 1 530 ? 3.392 -13.159 -10.426 1.00 92.25 530 PRO A O 1
ATOM 4245 N N . GLU A 1 531 ? 3.537 -15.399 -10.235 1.00 91.00 531 GLU A N 1
ATOM 4246 C CA . GLU A 1 531 ? 4.583 -15.507 -9.216 1.00 91.00 531 GLU A CA 1
ATOM 4247 C C . GLU A 1 531 ? 6.016 -15.337 -9.765 1.00 91.00 531 GLU A C 1
ATOM 4249 O O . GLU A 1 531 ? 6.989 -15.550 -9.041 1.00 91.00 531 GLU A O 1
ATOM 4254 N N . LYS A 1 532 ? 6.174 -14.943 -11.038 1.00 91.62 532 LYS A N 1
ATOM 4255 C CA . LYS A 1 532 ? 7.471 -14.663 -11.668 1.00 91.62 532 LYS A CA 1
ATOM 4256 C C . LYS A 1 532 ? 7.528 -13.269 -12.293 1.00 91.62 532 LYS A C 1
ATOM 4258 O O . LYS A 1 532 ? 6.595 -12.790 -12.948 1.00 91.62 532 LYS A O 1
ATOM 4263 N N . LYS A 1 533 ? 8.687 -12.626 -12.135 1.00 92.62 533 LYS A N 1
ATOM 4264 C CA . LYS A 1 533 ? 9.086 -11.436 -12.901 1.00 92.62 533 LYS A CA 1
ATOM 4265 C C . LYS A 1 533 ? 9.764 -11.883 -14.207 1.00 92.62 533 LYS A C 1
ATOM 4267 O O . LYS A 1 533 ? 10.459 -12.897 -14.189 1.00 92.62 533 LYS A O 1
ATOM 4272 N N . PRO A 1 534 ? 9.612 -11.139 -15.316 1.00 90.81 534 PRO A N 1
ATOM 4273 C CA . PRO A 1 534 ? 10.300 -11.427 -16.573 1.00 90.81 534 PRO A CA 1
ATOM 4274 C C . PRO A 1 534 ? 11.751 -10.926 -16.562 1.00 90.81 534 PRO A C 1
ATOM 4276 O O . PRO A 1 534 ? 12.520 -11.266 -17.446 1.00 90.81 534 PRO A O 1
ATOM 4279 N N . ARG A 1 535 ? 12.127 -10.080 -15.587 1.00 92.69 535 ARG A N 1
ATOM 4280 C CA . ARG A 1 535 ? 13.409 -9.348 -15.536 1.00 92.69 535 ARG A CA 1
ATOM 4281 C C . ARG A 1 535 ? 13.671 -8.417 -16.730 1.00 92.69 535 ARG A C 1
ATOM 4283 O O . ARG A 1 535 ? 14.731 -7.798 -16.780 1.00 92.69 535 ARG A O 1
ATOM 4290 N N . SER A 1 536 ? 12.685 -8.252 -17.612 1.00 93.25 536 SER A N 1
ATOM 4291 C CA . SER A 1 536 ? 12.671 -7.294 -18.711 1.00 93.25 536 SER A CA 1
ATOM 4292 C C . SER A 1 536 ? 11.640 -6.170 -18.515 1.00 93.25 536 SER A C 1
ATOM 4294 O O . SER A 1 536 ? 10.700 -6.283 -17.720 1.00 93.25 536 SER A O 1
ATOM 4296 N N . ILE A 1 537 ? 11.844 -5.075 -19.246 1.00 93.56 537 ILE A N 1
ATOM 4297 C CA . ILE A 1 537 ? 11.008 -3.871 -19.324 1.00 93.56 537 ILE A CA 1
ATOM 4298 C C . ILE A 1 537 ? 10.731 -3.564 -20.800 1.00 93.56 537 ILE A C 1
ATOM 4300 O O . ILE A 1 537 ? 11.653 -3.589 -21.620 1.00 93.56 537 ILE A O 1
ATOM 4304 N N . LEU A 1 538 ? 9.474 -3.275 -21.141 1.00 94.75 538 LEU A N 1
ATOM 4305 C CA . LEU A 1 538 ? 9.091 -2.905 -22.509 1.00 94.75 538 LEU A CA 1
ATOM 4306 C C . LEU A 1 538 ? 9.115 -1.382 -22.660 1.00 94.75 538 LEU A C 1
ATOM 4308 O O . LEU A 1 538 ? 8.617 -0.674 -21.790 1.00 94.75 538 LEU A O 1
ATOM 4312 N N . VAL A 1 539 ? 9.662 -0.870 -23.757 1.00 92.50 539 VAL A N 1
ATOM 4313 C CA . VAL A 1 539 ? 9.746 0.568 -24.044 1.00 92.50 539 VAL A CA 1
ATOM 4314 C C . VAL A 1 539 ? 9.088 0.842 -25.389 1.00 92.50 539 VAL A C 1
ATOM 4316 O O . VAL A 1 539 ? 9.622 0.460 -26.426 1.00 92.50 539 VAL A O 1
ATOM 4319 N N . LEU A 1 540 ? 7.929 1.497 -25.357 1.00 92.19 540 LEU A N 1
ATOM 4320 C CA . LEU A 1 540 ? 7.121 1.877 -26.512 1.00 92.19 540 LEU A CA 1
ATOM 4321 C C . LEU A 1 540 ? 7.401 3.348 -26.841 1.00 92.19 540 LEU A C 1
ATOM 4323 O O . LEU A 1 540 ? 6.872 4.264 -26.201 1.00 92.19 540 LEU A O 1
ATOM 4327 N N . LYS A 1 541 ? 8.248 3.580 -27.843 1.00 88.56 541 LYS A N 1
ATOM 4328 C CA . LYS A 1 541 ? 8.567 4.915 -28.360 1.00 88.56 541 LYS A CA 1
ATOM 4329 C C . LYS A 1 541 ? 7.741 5.196 -29.610 1.00 88.56 541 LYS A C 1
ATOM 4331 O O . LYS A 1 541 ? 7.470 4.292 -30.381 1.00 88.56 541 LYS A O 1
ATOM 4336 N N . SER A 1 542 ? 7.378 6.451 -29.841 1.00 83.50 542 SER A N 1
ATOM 4337 C CA . SER A 1 542 ? 7.068 6.944 -31.190 1.00 83.50 542 SER A CA 1
ATOM 4338 C C . SER A 1 542 ? 7.537 8.387 -31.287 1.00 83.50 542 SER A C 1
ATOM 4340 O O . SER A 1 542 ? 7.319 9.144 -30.349 1.00 83.50 542 SER A O 1
ATOM 4342 N N . THR A 1 543 ? 8.141 8.800 -32.402 1.00 72.56 543 THR A N 1
ATOM 4343 C CA . THR A 1 543 ? 8.604 10.193 -32.609 1.00 72.56 543 THR A CA 1
ATOM 4344 C C . THR A 1 543 ? 7.473 11.228 -32.582 1.00 72.56 543 THR A C 1
ATOM 4346 O O . THR A 1 543 ? 7.715 12.427 -32.478 1.00 72.56 543 THR A O 1
ATOM 4349 N N . LEU A 1 544 ? 6.224 10.769 -32.681 1.00 75.12 544 LEU A N 1
ATOM 4350 C CA . LEU A 1 544 ? 5.019 11.582 -32.703 1.00 75.12 544 LEU A CA 1
ATOM 4351 C C . LEU A 1 544 ? 4.036 11.118 -31.618 1.00 75.12 544 LEU A C 1
ATOM 4353 O O . LEU A 1 544 ? 3.859 9.918 -31.393 1.00 75.12 544 LEU A O 1
ATOM 4357 N N . GLN A 1 545 ? 3.351 12.068 -30.980 1.00 76.62 545 GLN A N 1
ATOM 4358 C CA . GLN A 1 545 ? 2.209 11.790 -30.102 1.00 76.62 545 GLN A CA 1
ATOM 4359 C C . GLN A 1 545 ? 0.991 11.270 -30.891 1.00 76.62 545 GLN A C 1
ATOM 4361 O O . GLN A 1 545 ? 0.858 11.510 -32.095 1.00 76.62 545 GLN A O 1
ATOM 4366 N N . GLN A 1 546 ? 0.064 10.624 -30.171 1.00 76.94 546 GLN A N 1
ATOM 4367 C CA . GLN A 1 546 ? -1.219 10.093 -30.672 1.00 76.94 546 GLN A CA 1
ATOM 4368 C C . GLN A 1 546 ? -1.115 8.894 -31.644 1.00 76.94 546 GLN A C 1
ATOM 4370 O O . GLN A 1 546 ? -2.038 8.634 -32.412 1.00 76.94 546 GLN A O 1
ATOM 4375 N N . CYS A 1 547 ? -0.037 8.104 -31.566 1.00 81.75 547 CYS A N 1
ATOM 4376 C CA . CYS A 1 547 ? 0.085 6.821 -32.284 1.00 81.75 547 CYS A CA 1
ATOM 4377 C C . CYS A 1 547 ? -0.692 5.650 -31.639 1.00 81.75 547 CYS A C 1
ATOM 4379 O O . CYS A 1 547 ? -0.724 4.562 -32.197 1.00 81.75 547 CYS A O 1
ATOM 4381 N N . GLY A 1 548 ? -1.325 5.844 -30.475 1.00 79.00 548 GLY A N 1
ATOM 4382 C CA . GLY A 1 548 ? -2.199 4.840 -29.845 1.00 79.00 548 GLY A CA 1
ATOM 4383 C C . GLY A 1 548 ? -1.582 3.976 -28.737 1.00 79.00 548 GLY A C 1
ATOM 4384 O O . GLY A 1 548 ? -2.321 3.207 -28.141 1.00 79.00 548 GLY A O 1
ATOM 4385 N N . LYS A 1 549 ? -0.290 4.139 -28.403 1.00 88.25 549 LYS A N 1
ATOM 4386 C CA . LYS A 1 549 ? 0.452 3.375 -27.363 1.00 88.25 549 LYS A CA 1
ATOM 4387 C C . LYS A 1 549 ? -0.388 2.996 -26.130 1.00 88.25 549 LYS A C 1
ATOM 4389 O O . LYS A 1 549 ? -0.461 1.825 -25.773 1.00 88.25 549 LYS A O 1
ATOM 4394 N N . ASN A 1 550 ? -1.043 3.992 -25.539 1.00 90.88 550 ASN A N 1
ATOM 4395 C CA . ASN A 1 550 ? -1.829 3.864 -24.316 1.00 90.88 550 ASN A CA 1
ATOM 4396 C C . ASN A 1 550 ? -3.121 3.046 -24.461 1.00 90.88 550 ASN A C 1
ATOM 4398 O O . ASN A 1 550 ? -3.507 2.360 -23.523 1.00 90.88 550 ASN A O 1
ATOM 4402 N N . ILE A 1 551 ? -3.775 3.048 -25.632 1.00 92.56 551 ILE A N 1
ATOM 4403 C CA . ILE A 1 551 ? -5.113 2.445 -25.781 1.00 92.56 551 ILE A CA 1
ATOM 4404 C C . ILE A 1 551 ? -5.113 0.945 -25.454 1.00 92.56 551 ILE A C 1
ATOM 4406 O O . ILE A 1 551 ? -6.099 0.419 -24.948 1.00 92.56 551 ILE A O 1
ATOM 4410 N N . ILE A 1 552 ? -3.988 0.267 -25.707 1.00 93.75 552 ILE A N 1
ATOM 4411 C CA . ILE A 1 552 ? -3.815 -1.154 -25.412 1.00 93.75 552 ILE A CA 1
ATOM 4412 C C . ILE A 1 552 ? -3.154 -1.409 -24.053 1.00 93.75 552 ILE A C 1
ATOM 4414 O O . ILE A 1 552 ? -3.539 -2.365 -23.385 1.00 93.75 552 ILE A O 1
ATOM 4418 N N . THR A 1 553 ? -2.210 -0.576 -23.593 1.00 94.38 553 THR A N 1
ATOM 4419 C CA . THR A 1 553 ? -1.618 -0.757 -22.251 1.00 94.38 553 THR A CA 1
ATOM 4420 C C . THR A 1 553 ? -2.647 -0.550 -21.156 1.00 94.38 553 THR A C 1
ATOM 4422 O O . THR A 1 553 ? -2.686 -1.329 -20.207 1.00 94.38 553 THR A O 1
ATOM 4425 N N . ASP A 1 554 ? -3.509 0.446 -21.330 1.00 94.50 554 ASP A N 1
ATOM 4426 C CA . ASP A 1 554 ? -4.464 0.881 -20.319 1.00 94.50 554 ASP A CA 1
ATOM 4427 C C . ASP A 1 554 ? -5.679 -0.070 -20.322 1.00 94.50 554 ASP A C 1
ATOM 4429 O O . ASP A 1 554 ? -6.166 -0.455 -19.265 1.00 94.50 554 ASP A O 1
ATOM 4433 N N . PHE A 1 555 ? -6.078 -0.614 -21.482 1.00 95.81 555 PHE A N 1
ATOM 4434 C CA . PHE A 1 555 ? -7.033 -1.732 -21.553 1.00 95.81 555 PHE A CA 1
ATOM 4435 C C . PHE A 1 555 ? -6.505 -3.015 -20.880 1.00 95.81 555 PHE A C 1
ATOM 4437 O O . PHE A 1 555 ? -7.206 -3.620 -20.063 1.00 95.81 555 PHE A O 1
ATOM 4444 N N . ILE A 1 556 ? -5.268 -3.438 -21.188 1.00 96.50 556 ILE A N 1
ATOM 4445 C CA . ILE A 1 556 ? -4.652 -4.610 -20.542 1.00 96.50 556 ILE A CA 1
ATOM 4446 C C . ILE A 1 556 ? -4.542 -4.370 -19.029 1.00 96.50 556 ILE A C 1
ATOM 4448 O O . ILE A 1 556 ? -4.876 -5.251 -18.238 1.00 96.50 556 ILE A O 1
ATOM 4452 N N . GLY A 1 557 ? -4.122 -3.175 -18.621 1.00 94.69 557 GLY A N 1
ATOM 4453 C CA . GLY A 1 557 ? -4.029 -2.762 -17.229 1.00 94.69 557 GLY A CA 1
ATOM 4454 C C . GLY A 1 557 ? -5.378 -2.765 -16.512 1.00 94.69 557 GLY A C 1
ATOM 4455 O O . GLY A 1 557 ? -5.620 -3.609 -15.653 1.00 94.69 557 GLY A O 1
ATOM 4456 N N . ASP A 1 558 ? -6.261 -1.838 -16.863 1.00 92.62 558 ASP A N 1
ATOM 4457 C CA . ASP A 1 558 ? -7.447 -1.510 -16.071 1.00 92.62 558 ASP A CA 1
ATOM 4458 C C . ASP A 1 558 ? -8.624 -2.460 -16.302 1.00 92.62 558 ASP A C 1
ATOM 4460 O O . ASP A 1 558 ? -9.416 -2.668 -15.383 1.00 92.62 558 ASP A O 1
ATOM 4464 N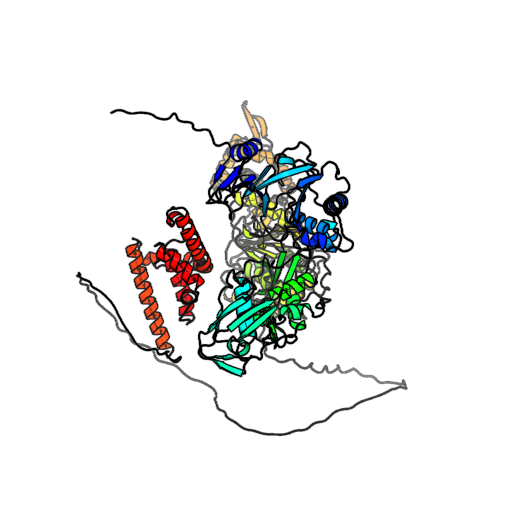 N . LYS A 1 559 ? -8.749 -3.062 -17.494 1.00 93.00 559 LYS A N 1
ATOM 4465 C CA . LYS A 1 559 ? -9.879 -3.946 -17.832 1.00 93.00 559 LYS A CA 1
ATOM 4466 C C . LYS A 1 559 ? -9.525 -5.434 -17.742 1.00 93.00 559 LYS A C 1
ATOM 4468 O O . LYS A 1 559 ? -10.324 -6.207 -17.218 1.00 93.00 559 LYS A O 1
ATOM 4473 N N . VAL A 1 560 ? -8.341 -5.855 -18.207 1.00 94.31 560 VAL A N 1
ATOM 4474 C CA . VAL A 1 560 ? -7.935 -7.279 -18.154 1.00 94.31 560 VAL A CA 1
ATOM 4475 C C . VAL A 1 560 ? -7.373 -7.662 -16.781 1.00 94.31 560 VAL A C 1
ATOM 4477 O O . VAL A 1 560 ? -7.840 -8.629 -16.174 1.00 94.31 560 VAL A O 1
ATOM 4480 N N . LEU A 1 561 ? -6.393 -6.915 -16.259 1.00 93.19 561 LEU A N 1
ATOM 4481 C CA . LEU A 1 561 ? -5.836 -7.175 -14.923 1.00 93.19 561 LEU A CA 1
ATOM 4482 C C . LEU A 1 561 ? -6.708 -6.565 -13.816 1.00 93.19 561 LEU A C 1
ATOM 4484 O O . LEU A 1 561 ? -6.979 -7.245 -12.825 1.00 93.19 561 LEU A O 1
ATOM 4488 N N . GLY A 1 562 ? -7.163 -5.327 -14.015 1.00 91.25 562 GLY A N 1
ATOM 4489 C CA . GLY A 1 562 ? -7.884 -4.493 -13.052 1.00 91.25 562 GLY A CA 1
ATOM 4490 C C . GLY A 1 562 ? -7.023 -3.339 -12.520 1.00 91.25 562 GLY A C 1
ATOM 4491 O O . GLY A 1 562 ? -5.825 -3.512 -12.271 1.00 91.25 562 GLY A O 1
ATOM 4492 N N . GLY A 1 563 ? -7.635 -2.170 -12.296 1.00 88.44 563 GLY A N 1
ATOM 4493 C CA . GLY A 1 563 ? -6.969 -0.953 -11.792 1.00 88.44 563 GLY A CA 1
ATOM 4494 C C . GLY A 1 563 ? -6.316 -1.100 -10.405 1.00 88.44 563 GLY A C 1
ATOM 4495 O O . GLY A 1 563 ? -5.434 -0.329 -10.021 1.00 88.44 563 GLY A O 1
ATOM 4496 N N . HIS A 1 564 ? -6.669 -2.150 -9.661 1.00 89.00 564 HIS A N 1
ATOM 4497 C CA . HIS A 1 564 ? -6.009 -2.563 -8.420 1.00 89.00 564 HIS A CA 1
ATOM 4498 C C . HIS A 1 564 ? -4.634 -3.212 -8.654 1.00 89.00 564 HIS A C 1
ATOM 4500 O O . HIS A 1 564 ? -3.744 -3.094 -7.811 1.00 89.00 564 HIS A O 1
ATOM 4506 N N . LEU A 1 565 ? -4.404 -3.821 -9.820 1.00 93.69 565 LEU A N 1
ATOM 4507 C CA . LEU A 1 565 ? -3.131 -4.436 -10.219 1.00 93.69 565 LEU A CA 1
ATOM 4508 C C . LEU A 1 565 ? -2.336 -3.603 -11.237 1.00 93.69 565 LEU A C 1
ATOM 4510 O O . LEU A 1 565 ? -1.147 -3.872 -11.440 1.00 93.69 565 LEU A O 1
ATOM 4514 N N . HIS A 1 566 ? -2.963 -2.608 -11.858 1.00 94.75 566 HIS A N 1
ATOM 4515 C CA . HIS A 1 566 ? -2.337 -1.661 -12.777 1.00 94.75 566 HIS A CA 1
ATOM 4516 C C . HIS A 1 566 ? -1.975 -0.335 -12.085 1.00 94.75 566 HIS A C 1
ATOM 4518 O O . HIS A 1 566 ? -2.599 0.059 -11.103 1.00 94.75 566 HIS A O 1
ATOM 4524 N N . TYR A 1 567 ? -0.957 0.367 -12.586 1.00 93.88 567 TYR A N 1
ATOM 4525 C CA . TYR A 1 567 ? -0.724 1.770 -12.253 1.00 93.88 567 TYR A CA 1
ATOM 4526 C C . TYR A 1 567 ? -0.014 2.504 -13.396 1.00 93.88 567 TYR A C 1
ATOM 4528 O O . TYR A 1 567 ? 1.138 2.198 -13.709 1.00 93.88 567 TYR A O 1
ATOM 4536 N N . ALA A 1 568 ? -0.682 3.492 -13.989 1.00 92.88 568 ALA A N 1
ATOM 4537 C CA . ALA A 1 568 ? -0.102 4.385 -14.987 1.00 92.88 568 ALA A CA 1
ATOM 4538 C C . ALA A 1 568 ? 0.230 5.755 -14.368 1.00 92.88 568 ALA A C 1
ATOM 4540 O O . ALA A 1 568 ? -0.580 6.321 -13.634 1.00 92.88 568 ALA A O 1
ATOM 4541 N N . THR A 1 569 ? 1.415 6.302 -14.653 1.00 90.50 569 THR A N 1
ATOM 4542 C CA . THR A 1 569 ? 1.840 7.629 -14.164 1.00 90.50 569 THR A CA 1
ATOM 4543 C C . THR A 1 569 ? 2.927 8.234 -15.051 1.00 90.50 569 THR A C 1
ATOM 4545 O O . THR A 1 569 ? 3.762 7.503 -15.583 1.00 90.50 569 THR A O 1
ATOM 4548 N N . SER A 1 570 ? 2.946 9.562 -15.180 1.00 87.06 570 SER A N 1
ATOM 4549 C CA . SER A 1 570 ? 4.105 10.328 -15.669 1.00 87.06 570 SER A CA 1
ATOM 4550 C C . SER A 1 570 ? 4.985 10.870 -14.538 1.00 87.06 570 SER A C 1
ATOM 4552 O O . SER A 1 570 ? 6.180 11.088 -14.720 1.00 87.06 570 SER A O 1
ATOM 4554 N N . ASP A 1 571 ? 4.431 11.003 -13.330 1.00 86.00 571 ASP A N 1
ATOM 4555 C CA . ASP A 1 571 ? 5.206 11.243 -12.117 1.00 86.00 571 ASP A CA 1
ATOM 4556 C C . ASP A 1 571 ? 5.965 9.963 -11.740 1.00 86.00 571 ASP A C 1
ATOM 4558 O O . ASP A 1 571 ? 5.397 9.005 -11.203 1.00 86.00 571 ASP A O 1
ATOM 4562 N N . LEU A 1 572 ? 7.260 9.969 -12.056 1.00 84.50 572 LEU A N 1
ATOM 4563 C CA . LEU A 1 572 ? 8.212 8.910 -11.745 1.00 84.50 572 LEU A CA 1
ATOM 4564 C C . LEU A 1 572 ? 8.683 8.919 -10.283 1.00 84.50 572 LEU A C 1
ATOM 4566 O O . LEU A 1 572 ? 9.198 7.897 -9.827 1.00 84.50 572 LEU A O 1
ATOM 4570 N N . GLU A 1 573 ? 8.520 10.006 -9.521 1.00 85.12 573 GLU A N 1
ATOM 4571 C CA . GLU A 1 573 ? 8.953 10.046 -8.116 1.00 85.12 573 GLU A CA 1
ATOM 4572 C C . GLU A 1 573 ? 8.041 9.184 -7.227 1.00 85.12 573 GLU A C 1
ATOM 4574 O O . GLU A 1 573 ? 8.533 8.517 -6.315 1.00 85.12 573 GLU A O 1
ATOM 4579 N N . LYS A 1 574 ? 6.754 9.052 -7.582 1.00 87.50 574 LYS A N 1
ATOM 4580 C CA . LYS A 1 574 ? 5.820 8.076 -6.976 1.00 87.50 574 LYS A CA 1
ATOM 4581 C C . LYS A 1 574 ? 6.254 6.604 -7.108 1.00 87.50 574 LYS A C 1
ATOM 4583 O O . LYS A 1 574 ? 5.729 5.749 -6.393 1.00 87.50 574 LYS A O 1
ATOM 4588 N N . ILE A 1 575 ? 7.190 6.294 -8.010 1.00 89.44 575 ILE A N 1
ATOM 4589 C CA . ILE A 1 575 ? 7.757 4.950 -8.219 1.00 89.44 575 ILE A CA 1
ATOM 4590 C C . ILE A 1 575 ? 9.194 4.894 -7.679 1.00 89.44 575 ILE A C 1
ATOM 4592 O O . ILE A 1 575 ? 9.536 4.035 -6.871 1.00 89.44 575 ILE A O 1
ATOM 4596 N N . LEU A 1 576 ? 10.054 5.801 -8.146 1.00 87.56 576 LEU A N 1
ATOM 4597 C CA . LEU A 1 576 ? 11.510 5.725 -7.987 1.00 87.56 576 LEU A CA 1
ATOM 4598 C C . LEU A 1 576 ? 12.042 6.553 -6.805 1.00 87.56 576 LEU A C 1
ATOM 4600 O O . LEU A 1 576 ? 13.229 6.443 -6.481 1.00 87.56 576 LEU A O 1
ATOM 4604 N N . GLY A 1 577 ? 11.189 7.367 -6.178 1.00 87.19 577 GLY A N 1
ATOM 4605 C CA . GLY A 1 577 ? 11.470 8.136 -4.967 1.00 87.19 577 GLY A CA 1
ATOM 4606 C C . GLY A 1 577 ? 11.292 7.338 -3.673 1.00 87.19 577 GLY A C 1
ATOM 4607 O O . GLY A 1 577 ? 11.282 6.108 -3.665 1.00 87.19 577 GLY A O 1
ATOM 4608 N N . ARG A 1 578 ? 11.174 8.062 -2.551 1.00 85.00 578 ARG A N 1
ATOM 4609 C CA . ARG A 1 578 ? 11.089 7.470 -1.203 1.00 85.00 578 ARG A CA 1
ATOM 4610 C C . ARG A 1 578 ? 9.712 6.870 -0.903 1.00 85.00 578 ARG A C 1
ATOM 4612 O O . ARG A 1 578 ? 9.626 5.708 -0.527 1.00 85.00 578 ARG A O 1
ATOM 4619 N N . PHE A 1 579 ? 8.638 7.642 -1.082 1.00 89.00 579 PHE A N 1
ATOM 4620 C CA . PHE A 1 579 ? 7.265 7.207 -0.791 1.00 89.00 579 PHE A CA 1
ATOM 4621 C C . PHE A 1 579 ? 6.671 6.404 -1.960 1.00 89.00 579 PHE A C 1
ATOM 4623 O O . PHE A 1 579 ? 5.742 6.832 -2.639 1.00 89.00 579 PHE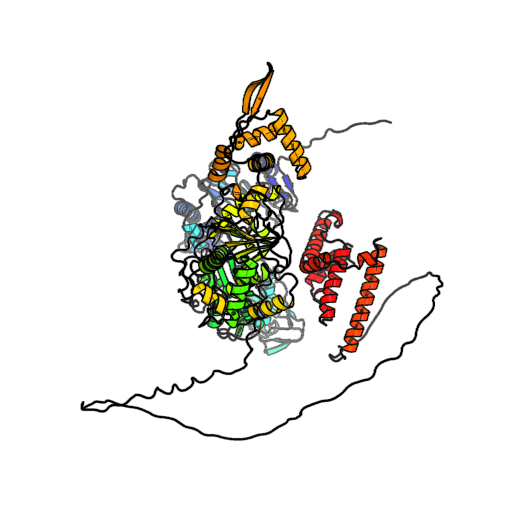 A O 1
ATOM 4630 N N . ASN A 1 580 ? 7.244 5.227 -2.200 1.00 90.06 580 ASN A N 1
ATOM 4631 C CA . ASN A 1 580 ? 7.001 4.353 -3.353 1.00 90.06 580 ASN A CA 1
ATOM 4632 C C . ASN A 1 580 ? 5.749 3.453 -3.231 1.00 90.06 580 ASN A C 1
ATOM 4634 O O . ASN A 1 580 ? 5.665 2.394 -3.861 1.00 90.06 580 ASN A O 1
ATOM 4638 N N . SER A 1 581 ? 4.763 3.844 -2.418 1.00 89.88 581 SER A N 1
ATOM 4639 C CA . SER A 1 581 ? 3.580 3.026 -2.111 1.00 89.88 581 SER A CA 1
ATOM 4640 C C . SER A 1 581 ? 2.731 2.656 -3.329 1.00 89.88 581 SER A C 1
ATOM 4642 O O . SER A 1 581 ? 2.033 1.646 -3.287 1.00 89.88 581 SER A O 1
ATOM 4644 N N . ALA A 1 582 ? 2.840 3.401 -4.432 1.00 89.19 582 ALA A N 1
ATOM 4645 C CA . ALA A 1 582 ? 2.168 3.095 -5.691 1.00 89.19 582 ALA A CA 1
ATOM 4646 C C . ALA A 1 582 ? 2.601 1.753 -6.321 1.00 89.19 582 ALA A C 1
ATOM 4648 O O . ALA A 1 582 ? 1.821 1.164 -7.071 1.00 89.19 582 ALA A O 1
ATOM 4649 N N . ILE A 1 583 ? 3.801 1.246 -5.988 1.00 91.75 583 ILE A N 1
ATOM 4650 C CA . ILE A 1 583 ? 4.305 -0.073 -6.421 1.00 91.75 583 ILE A CA 1
ATOM 4651 C C . ILE A 1 583 ? 3.607 -1.227 -5.680 1.00 91.75 583 ILE A C 1
ATOM 4653 O O . ILE A 1 583 ? 3.569 -2.361 -6.162 1.00 91.75 583 ILE A O 1
ATOM 4657 N N . GLN A 1 584 ? 3.042 -0.968 -4.498 1.00 91.56 584 GLN A N 1
ATOM 4658 C CA . GLN A 1 584 ? 2.530 -2.011 -3.616 1.00 91.56 584 GLN A CA 1
ATOM 4659 C C . GLN A 1 584 ? 1.453 -2.871 -4.300 1.00 91.56 584 GLN A C 1
ATOM 4661 O O . GLN A 1 584 ? 0.421 -2.367 -4.730 1.00 91.56 584 GLN A O 1
ATOM 4666 N N . ALA A 1 585 ? 1.690 -4.187 -4.344 1.00 90.44 585 ALA A N 1
ATOM 4667 C CA . ALA A 1 585 ? 0.774 -5.194 -4.893 1.00 90.44 585 ALA A CA 1
ATOM 4668 C C . ALA A 1 585 ? 0.387 -5.023 -6.382 1.00 90.44 585 ALA A C 1
ATOM 4670 O O . ALA A 1 585 ? -0.589 -5.621 -6.838 1.00 90.44 585 ALA A O 1
ATOM 4671 N N . ARG A 1 586 ? 1.163 -4.268 -7.172 1.00 93.50 586 ARG A N 1
ATOM 4672 C CA . ARG A 1 586 ? 0.931 -4.147 -8.618 1.00 93.50 586 ARG A CA 1
ATOM 4673 C C . ARG A 1 586 ? 1.449 -5.365 -9.396 1.00 93.50 586 ARG A C 1
ATOM 4675 O O . ARG A 1 586 ? 2.342 -6.101 -8.974 1.00 93.50 586 ARG A O 1
ATOM 4682 N N . LYS A 1 587 ? 0.877 -5.577 -10.581 1.00 95.06 587 LYS A N 1
ATOM 4683 C CA . LYS A 1 587 ? 1.347 -6.519 -11.610 1.00 95.06 587 LYS A CA 1
ATOM 4684 C C . LYS A 1 587 ? 1.916 -5.805 -12.829 1.00 95.06 587 LYS A C 1
ATOM 4686 O O . LYS A 1 587 ? 2.858 -6.331 -13.421 1.00 95.06 587 LYS A O 1
ATOM 4691 N N . LEU A 1 588 ? 1.384 -4.635 -13.175 1.00 96.88 588 LEU A N 1
ATOM 4692 C CA . LEU A 1 588 ? 1.827 -3.821 -14.301 1.00 96.88 588 LEU A CA 1
ATOM 4693 C C . LEU A 1 588 ? 1.926 -2.354 -13.874 1.00 96.88 588 LEU A C 1
ATOM 4695 O O . LEU A 1 588 ? 0.970 -1.808 -13.332 1.00 96.88 588 LEU A O 1
ATOM 4699 N N . ILE A 1 589 ? 3.067 -1.724 -14.140 1.00 96.25 589 ILE A N 1
ATOM 4700 C CA . ILE A 1 589 ? 3.258 -0.279 -14.009 1.00 96.25 589 ILE A CA 1
ATOM 4701 C C . ILE A 1 589 ? 3.650 0.283 -15.372 1.00 96.25 589 ILE A C 1
ATOM 4703 O O . ILE A 1 589 ? 4.603 -0.197 -15.991 1.00 96.25 589 ILE A O 1
ATOM 4707 N N . VAL A 1 590 ? 2.919 1.302 -15.821 1.00 94.94 590 VAL A N 1
ATOM 4708 C CA . VAL A 1 590 ? 3.154 2.000 -17.087 1.00 94.94 590 VAL A CA 1
ATOM 4709 C C . VAL A 1 590 ? 3.674 3.400 -16.780 1.00 94.94 590 VAL A C 1
ATOM 4711 O O . VAL A 1 590 ? 2.976 4.251 -16.233 1.00 94.94 590 VAL A O 1
ATOM 4714 N N . MET A 1 591 ? 4.938 3.628 -17.115 1.00 91.81 591 MET A N 1
ATOM 4715 C CA . MET A 1 591 ? 5.608 4.912 -16.960 1.00 91.81 591 MET A CA 1
ATOM 4716 C C . MET A 1 591 ? 5.388 5.710 -18.249 1.00 91.81 591 MET A C 1
ATOM 4718 O O . MET A 1 591 ? 5.995 5.411 -19.277 1.00 91.81 591 MET A O 1
ATOM 4722 N N . ASN A 1 592 ? 4.456 6.659 -18.210 1.00 87.00 592 ASN A N 1
ATOM 4723 C CA . ASN A 1 592 ? 4.031 7.463 -19.355 1.00 87.00 592 ASN A CA 1
ATOM 4724 C C . ASN A 1 592 ? 4.885 8.726 -19.493 1.00 87.00 592 ASN A C 1
ATOM 4726 O O . ASN A 1 592 ? 5.206 9.362 -18.499 1.00 87.00 592 ASN A O 1
ATOM 4730 N N . GLU A 1 593 ? 5.205 9.106 -20.730 1.00 72.75 593 GLU A N 1
ATOM 4731 C CA . GLU A 1 593 ? 5.902 10.351 -21.090 1.00 72.75 593 GLU A CA 1
ATOM 4732 C C . GLU A 1 593 ? 7.122 10.635 -20.189 1.00 72.75 593 GLU A C 1
ATOM 4734 O O . GLU A 1 593 ? 7.223 11.674 -19.546 1.00 72.75 593 GLU A O 1
ATOM 4739 N N . THR A 1 594 ? 8.043 9.662 -20.126 1.00 64.38 594 THR A N 1
ATOM 4740 C CA . THR A 1 594 ? 9.201 9.638 -19.210 1.00 64.38 594 THR A CA 1
ATOM 4741 C C . THR A 1 594 ? 10.276 10.684 -19.526 1.00 64.38 594 THR A C 1
ATOM 4743 O O . THR A 1 594 ? 11.386 10.366 -19.963 1.00 64.38 594 THR A O 1
ATOM 4746 N N . GLU A 1 595 ? 9.958 11.950 -19.280 1.00 58.19 595 GLU A N 1
ATOM 4747 C CA . GLU A 1 595 ? 10.899 13.062 -19.364 1.00 58.19 595 GLU A CA 1
ATOM 4748 C C . GLU A 1 595 ? 11.719 13.168 -18.073 1.00 58.19 595 GLU A C 1
ATOM 4750 O O . GLU A 1 595 ? 11.205 13.435 -16.990 1.00 58.19 595 GLU A O 1
ATOM 4755 N N . MET A 1 596 ? 13.025 12.935 -18.194 1.00 63.47 596 MET A N 1
ATOM 4756 C CA . MET A 1 596 ? 14.008 13.116 -17.127 1.00 63.47 596 MET A CA 1
ATOM 4757 C C . MET A 1 596 ? 15.298 13.651 -17.729 1.00 63.47 596 MET A C 1
ATOM 4759 O O . MET A 1 596 ? 15.750 13.185 -18.781 1.00 63.47 596 MET A O 1
ATOM 4763 N N . SER A 1 597 ? 15.938 14.592 -17.038 1.00 59.81 597 SER A N 1
ATOM 4764 C CA . SER A 1 597 ? 17.282 15.028 -17.399 1.00 59.81 597 SER A CA 1
ATOM 4765 C C . SER A 1 597 ? 18.281 13.873 -17.277 1.00 59.81 597 SER A C 1
ATOM 4767 O O . SER A 1 597 ? 18.083 12.893 -16.550 1.00 59.81 597 SER A O 1
ATOM 4769 N N . SER A 1 598 ? 19.427 14.001 -17.947 1.00 61.50 598 SER A N 1
ATOM 4770 C CA . SER A 1 598 ? 20.508 13.017 -17.824 1.00 61.50 598 SER A CA 1
ATOM 4771 C C . SER A 1 598 ? 20.995 12.852 -16.375 1.00 61.50 598 SER A C 1
ATOM 4773 O O . SER A 1 598 ? 21.382 11.749 -15.991 1.00 61.50 598 SER A O 1
ATOM 4775 N N . GLY A 1 599 ? 20.924 13.905 -15.550 1.00 60.97 599 GLY A N 1
ATOM 4776 C CA . GLY A 1 599 ? 21.249 13.852 -14.121 1.00 60.97 599 GLY A CA 1
ATOM 4777 C C . GLY A 1 599 ? 20.268 13.002 -13.306 1.00 60.97 599 GLY A C 1
ATOM 4778 O O . GLY A 1 599 ? 20.692 12.205 -12.469 1.00 60.97 599 GLY A O 1
ATOM 4779 N N . GLU A 1 600 ? 18.970 13.102 -13.590 1.00 67.56 600 GLU A N 1
ATOM 4780 C CA . GLU A 1 600 ? 17.934 12.304 -12.921 1.00 67.56 600 GLU A CA 1
ATOM 4781 C C . GLU A 1 600 ? 18.001 10.837 -13.339 1.00 67.56 600 GLU A C 1
ATOM 4783 O O . GLU A 1 600 ? 17.980 9.956 -12.479 1.00 67.56 600 GLU A O 1
ATOM 4788 N N . TRP A 1 601 ? 18.237 10.550 -14.624 1.00 73.31 601 TRP A N 1
ATOM 4789 C CA . TRP A 1 601 ? 18.545 9.185 -15.058 1.00 73.31 601 TRP A CA 1
ATOM 4790 C C . TRP A 1 601 ? 19.790 8.621 -14.363 1.00 73.31 601 TRP A C 1
ATOM 4792 O O . TRP A 1 601 ? 19.805 7.449 -13.990 1.00 73.31 601 TRP A O 1
ATOM 4802 N N . HIS A 1 602 ? 20.818 9.436 -14.114 1.00 68.44 602 HIS A N 1
ATOM 4803 C CA . HIS A 1 602 ? 21.982 9.017 -13.327 1.00 68.44 602 HIS A CA 1
ATOM 4804 C C . HIS A 1 602 ? 21.652 8.698 -11.853 1.00 68.44 602 HIS A C 1
ATOM 4806 O O . HIS A 1 602 ? 22.304 7.822 -11.285 1.00 68.44 602 HIS A O 1
ATOM 4812 N N . LYS A 1 603 ? 20.638 9.341 -11.255 1.00 76.81 603 LYS A N 1
ATOM 4813 C CA . LYS A 1 603 ? 20.129 9.052 -9.899 1.00 76.81 603 LYS A CA 1
ATOM 4814 C C . LYS A 1 603 ? 19.257 7.789 -9.863 1.00 76.81 603 LYS A C 1
ATOM 4816 O O . LYS A 1 603 ? 19.439 6.945 -8.990 1.00 76.81 603 LYS A O 1
ATOM 4821 N N . PHE A 1 604 ? 18.318 7.646 -10.799 1.00 81.38 604 PHE A N 1
ATOM 4822 C CA . PHE A 1 604 ? 17.230 6.666 -10.697 1.00 81.38 604 PHE A CA 1
ATOM 4823 C C . PHE A 1 604 ? 17.435 5.355 -11.482 1.00 81.38 604 PHE A C 1
ATOM 4825 O O . PHE A 1 604 ? 16.842 4.341 -11.114 1.00 81.38 604 PHE A O 1
ATOM 4832 N N . ASN A 1 605 ? 18.298 5.314 -12.508 1.00 82.81 605 ASN A N 1
ATOM 4833 C CA . ASN A 1 605 ? 18.514 4.117 -13.346 1.00 82.81 605 ASN A CA 1
ATOM 4834 C C . ASN A 1 605 ? 18.914 2.865 -12.531 1.00 82.81 605 ASN A C 1
ATOM 4836 O O . ASN A 1 605 ? 18.457 1.760 -12.817 1.00 82.81 605 ASN A O 1
ATOM 4840 N N . GLY A 1 606 ? 19.722 3.030 -11.475 1.00 85.94 606 GLY A N 1
ATOM 4841 C CA . GLY A 1 606 ? 20.090 1.928 -10.577 1.00 85.94 606 GLY A CA 1
ATOM 4842 C C . GLY A 1 606 ? 18.896 1.355 -9.801 1.00 85.94 606 GLY A C 1
ATOM 4843 O O . GLY A 1 606 ? 18.738 0.136 -9.730 1.00 85.94 606 GLY A O 1
ATOM 4844 N N . HIS A 1 607 ? 18.021 2.225 -9.283 1.00 88.62 607 HIS A N 1
ATOM 4845 C CA . HIS A 1 607 ? 16.811 1.824 -8.558 1.00 88.62 607 HIS A CA 1
ATOM 4846 C C . HIS A 1 607 ? 15.812 1.128 -9.492 1.00 88.62 607 HIS A C 1
ATOM 4848 O O . HIS A 1 607 ? 15.313 0.056 -9.163 1.00 88.62 607 HIS A O 1
ATOM 4854 N N . LEU A 1 608 ? 15.599 1.656 -10.703 1.00 90.31 608 LEU A N 1
ATOM 4855 C CA . LEU A 1 608 ? 14.731 1.012 -11.693 1.00 90.31 608 LEU A CA 1
ATOM 4856 C C . LEU A 1 608 ? 15.242 -0.392 -12.086 1.00 90.31 608 LEU A C 1
ATOM 4858 O O . LEU A 1 608 ? 14.451 -1.328 -12.177 1.00 90.31 608 LEU A O 1
ATOM 4862 N N . LYS A 1 609 ? 16.558 -0.591 -12.256 1.00 89.94 609 LYS A N 1
ATOM 4863 C CA . LYS A 1 609 ? 17.133 -1.921 -12.556 1.00 89.94 609 LYS A CA 1
ATOM 4864 C C . LYS A 1 609 ? 16.996 -2.917 -11.401 1.00 89.94 609 LYS A C 1
ATOM 4866 O O . LYS A 1 609 ? 16.740 -4.093 -11.668 1.00 89.94 609 LYS A O 1
ATOM 4871 N N . SER A 1 610 ? 17.107 -2.461 -10.151 1.00 91.56 610 SER A N 1
ATOM 4872 C CA . SER A 1 610 ? 16.720 -3.238 -8.962 1.00 91.56 610 SER A CA 1
ATOM 4873 C C . SER A 1 610 ? 15.238 -3.638 -9.039 1.00 91.56 610 SER A C 1
ATOM 4875 O O . SER A 1 610 ? 14.944 -4.830 -9.104 1.00 91.56 610 SER A O 1
ATOM 4877 N N . LEU A 1 611 ? 14.312 -2.684 -9.198 1.00 93.12 611 LEU A N 1
ATOM 4878 C CA . LEU A 1 611 ? 12.867 -2.951 -9.290 1.00 93.12 611 LEU A CA 1
ATOM 4879 C C . LEU A 1 611 ? 12.476 -3.886 -10.448 1.00 93.12 611 LEU A C 1
ATOM 4881 O O . LEU A 1 611 ? 11.548 -4.678 -10.314 1.00 93.12 611 LEU A O 1
ATOM 4885 N N . ILE A 1 612 ? 13.174 -3.855 -11.586 1.00 93.00 612 ILE A N 1
ATOM 4886 C CA . ILE A 1 612 ? 12.934 -4.789 -12.700 1.00 93.00 612 ILE A CA 1
ATOM 4887 C C . ILE A 1 612 ? 13.354 -6.228 -12.342 1.00 93.00 612 ILE A C 1
ATOM 4889 O O . ILE A 1 612 ? 12.754 -7.181 -12.847 1.00 93.00 612 ILE A O 1
ATOM 4893 N N . THR A 1 613 ? 14.358 -6.423 -11.478 1.00 90.88 613 THR A N 1
ATOM 4894 C CA . THR A 1 613 ? 15.029 -7.726 -11.308 1.00 90.88 613 THR A CA 1
ATOM 4895 C C . THR A 1 613 ? 14.837 -8.397 -9.947 1.00 90.88 613 THR A C 1
ATOM 4897 O O . THR A 1 613 ? 14.784 -9.630 -9.897 1.00 90.88 613 THR A O 1
ATOM 4900 N N . GLU A 1 614 ? 14.703 -7.636 -8.862 1.00 92.19 614 GLU A N 1
ATOM 4901 C CA . GLU A 1 614 ? 14.523 -8.159 -7.506 1.00 92.19 614 GLU A CA 1
ATOM 4902 C C . GLU A 1 614 ? 13.091 -8.652 -7.261 1.00 92.19 614 GLU A C 1
ATOM 4904 O O . GLU A 1 614 ? 12.121 -8.083 -7.751 1.00 92.19 614 GLU A O 1
ATOM 4909 N N . GLY A 1 615 ? 12.948 -9.725 -6.478 1.00 92.00 615 GLY A N 1
ATOM 4910 C CA . GLY A 1 615 ? 11.644 -10.290 -6.096 1.00 92.00 615 GLY A CA 1
ATOM 4911 C C . GLY A 1 615 ? 11.083 -9.757 -4.773 1.00 92.00 615 GLY A C 1
ATOM 4912 O O . GLY A 1 615 ? 10.126 -10.324 -4.251 1.00 92.00 615 GLY A O 1
ATOM 4913 N N . MET A 1 616 ? 11.702 -8.727 -4.187 1.00 93.19 616 MET A N 1
ATOM 4914 C CA . MET A 1 616 ? 11.311 -8.116 -2.912 1.00 93.19 616 MET A CA 1
ATOM 4915 C C . MET A 1 616 ? 11.506 -6.601 -2.990 1.00 93.19 616 MET A C 1
ATOM 4917 O O . MET A 1 616 ? 12.587 -6.156 -3.363 1.00 93.19 616 MET A O 1
ATOM 4921 N N . VAL A 1 617 ? 10.517 -5.821 -2.558 1.00 93.50 617 VAL A N 1
ATOM 4922 C CA . VAL A 1 617 ? 10.566 -4.351 -2.514 1.00 93.50 617 VAL A CA 1
ATOM 4923 C C . VAL A 1 617 ? 10.285 -3.853 -1.096 1.00 93.50 617 VAL A C 1
ATOM 4925 O O . VAL A 1 617 ? 9.460 -4.422 -0.378 1.00 93.50 617 VAL A O 1
ATOM 4928 N N . SER A 1 618 ? 10.983 -2.800 -0.675 1.00 92.94 618 SER A N 1
ATOM 4929 C CA . SER A 1 618 ? 10.672 -2.063 0.555 1.00 92.94 618 SER A CA 1
ATOM 4930 C C . SER A 1 618 ? 9.649 -0.980 0.230 1.00 92.94 618 SER A C 1
ATOM 4932 O O . SER A 1 618 ? 9.968 -0.068 -0.526 1.00 92.94 618 SER A O 1
ATOM 4934 N N . ILE A 1 619 ? 8.437 -1.090 0.778 1.00 92.50 619 ILE A N 1
ATOM 4935 C CA . ILE A 1 619 ? 7.367 -0.103 0.604 1.00 92.50 619 ILE A CA 1
ATOM 4936 C C . ILE A 1 619 ? 7.363 0.866 1.785 1.00 92.50 619 ILE A C 1
ATOM 4938 O O . ILE A 1 619 ? 7.150 0.436 2.920 1.00 92.50 619 ILE A O 1
ATOM 4942 N N . GLU A 1 620 ? 7.535 2.161 1.518 1.00 90.75 620 GLU A N 1
ATOM 4943 C CA . GLU A 1 620 ? 7.367 3.235 2.504 1.00 90.75 620 GLU A CA 1
ATOM 4944 C C . GLU A 1 620 ? 6.082 4.033 2.207 1.00 90.75 620 GLU A C 1
ATOM 4946 O O . GLU A 1 620 ? 5.927 4.636 1.143 1.00 90.75 620 GLU A O 1
ATOM 4951 N N . ARG A 1 621 ? 5.135 4.031 3.156 1.00 86.44 621 ARG A N 1
ATOM 4952 C CA . ARG A 1 621 ? 3.895 4.830 3.119 1.00 86.44 621 ARG A CA 1
ATOM 4953 C C . ARG A 1 621 ? 4.040 6.011 4.088 1.00 86.44 621 ARG A C 1
ATOM 4955 O O . ARG A 1 621 ? 4.552 5.842 5.191 1.00 86.44 621 ARG A O 1
ATOM 4962 N N . LYS A 1 622 ? 3.547 7.200 3.720 1.00 81.75 622 LYS A N 1
ATOM 4963 C CA . LYS A 1 622 ? 3.547 8.373 4.616 1.00 81.75 622 LYS A CA 1
ATOM 4964 C C . LYS A 1 622 ? 2.791 8.033 5.913 1.00 81.75 622 LYS A C 1
ATOM 4966 O O . LYS A 1 622 ? 1.633 7.635 5.858 1.00 81.75 622 LYS A O 1
ATOM 4971 N N . GLY A 1 623 ? 3.454 8.173 7.064 1.00 78.88 623 GLY A N 1
ATOM 4972 C CA . GLY A 1 623 ? 2.871 7.896 8.386 1.00 78.88 623 GLY A CA 1
ATOM 4973 C C . GLY A 1 623 ? 2.737 6.413 8.773 1.00 78.88 623 GLY A C 1
ATOM 4974 O O . GLY A 1 623 ? 2.083 6.120 9.771 1.00 78.88 623 GLY A O 1
ATOM 4975 N N . ILE A 1 624 ? 3.324 5.474 8.019 1.00 80.38 624 ILE A N 1
ATOM 4976 C CA . ILE A 1 624 ? 3.262 4.026 8.294 1.00 80.38 624 ILE A CA 1
ATOM 4977 C C . ILE A 1 624 ? 4.675 3.424 8.198 1.00 80.38 624 ILE A C 1
ATOM 4979 O O . ILE A 1 624 ? 5.454 3.792 7.324 1.00 80.38 624 ILE A O 1
ATOM 4983 N N . GLU A 1 625 ? 4.998 2.477 9.085 1.00 80.00 625 GLU A N 1
ATOM 4984 C CA . GL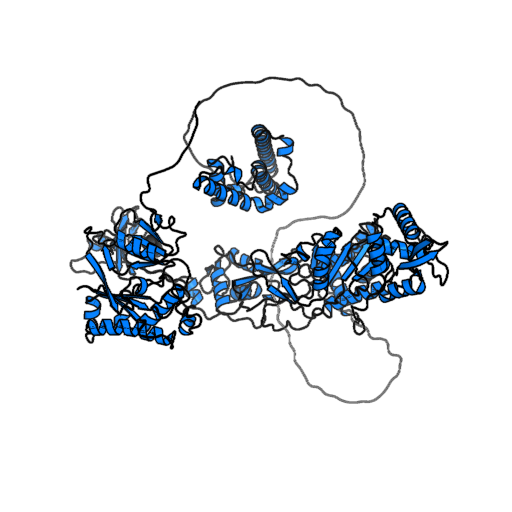U A 1 625 ? 6.282 1.757 9.103 1.00 80.00 625 GLU A CA 1
ATOM 4985 C C . GLU A 1 625 ? 6.600 1.089 7.748 1.00 80.00 625 GLU A C 1
ATOM 4987 O O . GLU A 1 625 ? 5.746 0.420 7.159 1.00 80.00 625 GLU A O 1
ATOM 4992 N N . THR A 1 626 ? 7.841 1.243 7.270 1.00 87.44 626 THR A N 1
ATOM 4993 C CA . THR A 1 626 ? 8.327 0.671 6.004 1.00 87.44 626 THR A CA 1
ATOM 4994 C C . THR A 1 626 ? 8.296 -0.859 6.032 1.00 87.44 626 THR A C 1
ATOM 4996 O O . THR A 1 626 ? 8.954 -1.486 6.862 1.00 87.44 626 THR A O 1
ATOM 4999 N N . LYS A 1 627 ? 7.580 -1.490 5.092 1.00 87.38 627 LYS A N 1
ATOM 5000 C CA . LYS A 1 627 ? 7.400 -2.955 5.046 1.00 87.38 627 LYS A CA 1
ATOM 5001 C C . LYS A 1 627 ? 8.026 -3.556 3.792 1.00 87.38 627 LYS A C 1
ATOM 5003 O O . LYS A 1 627 ? 7.706 -3.158 2.673 1.00 87.38 627 LYS A O 1
ATOM 5008 N N . ARG A 1 628 ? 8.900 -4.555 3.969 1.00 91.38 628 ARG A N 1
ATOM 5009 C CA . ARG A 1 628 ? 9.491 -5.315 2.857 1.00 91.38 628 ARG A CA 1
ATOM 5010 C C . ARG A 1 628 ? 8.569 -6.465 2.452 1.00 91.38 628 ARG A C 1
ATOM 5012 O O . ARG A 1 628 ? 8.389 -7.414 3.213 1.00 91.38 628 ARG A O 1
ATOM 5019 N N . ILE A 1 629 ? 8.008 -6.382 1.252 1.00 93.00 629 ILE A N 1
ATOM 5020 C CA . ILE A 1 629 ? 7.094 -7.378 0.673 1.00 93.00 629 ILE A CA 1
ATOM 5021 C C . ILE A 1 629 ? 7.711 -8.006 -0.578 1.00 93.00 629 ILE A C 1
ATOM 5023 O O . ILE A 1 629 ? 8.697 -7.498 -1.112 1.00 93.00 629 ILE A O 1
ATOM 5027 N N . ARG A 1 630 ? 7.129 -9.104 -1.068 1.00 94.19 630 ARG A N 1
ATOM 5028 C CA . ARG A 1 630 ? 7.461 -9.626 -2.396 1.00 94.19 630 ARG A CA 1
ATOM 5029 C C . ARG A 1 630 ? 6.967 -8.685 -3.478 1.00 94.19 630 ARG A C 1
ATOM 5031 O O . ARG A 1 630 ? 5.874 -8.132 -3.368 1.00 94.19 630 ARG A O 1
ATOM 5038 N N . ASP A 1 631 ? 7.756 -8.582 -4.535 1.00 94.19 631 ASP A N 1
ATOM 5039 C CA . ASP A 1 631 ? 7.381 -7.871 -5.744 1.00 94.19 631 ASP A CA 1
ATOM 5040 C C . ASP A 1 631 ? 7.260 -8.828 -6.933 1.00 94.19 631 ASP A C 1
ATOM 5042 O O . ASP A 1 631 ? 8.119 -9.678 -7.168 1.00 94.19 631 ASP A O 1
ATOM 5046 N N . PHE A 1 632 ? 6.190 -8.643 -7.706 1.00 94.88 632 PHE A N 1
ATOM 5047 C CA . PHE A 1 632 ? 5.954 -9.314 -8.983 1.00 94.88 632 PHE A CA 1
ATOM 5048 C C . PHE A 1 632 ? 5.502 -8.329 -10.073 1.00 94.88 632 PHE A C 1
ATOM 5050 O O . PHE A 1 632 ? 4.917 -8.749 -11.081 1.00 94.88 632 PHE A O 1
ATOM 5057 N N . THR A 1 633 ? 5.775 -7.038 -9.861 1.00 94.94 633 THR A N 1
ATOM 5058 C CA . THR A 1 633 ? 5.526 -5.941 -10.794 1.00 94.94 633 THR A CA 1
ATOM 5059 C C . THR A 1 633 ? 6.330 -6.123 -12.073 1.00 94.94 633 THR A C 1
ATOM 5061 O O . THR A 1 633 ? 7.470 -6.610 -12.067 1.00 94.94 633 THR A O 1
ATOM 5064 N N . ARG A 1 634 ? 5.730 -5.700 -13.181 1.00 95.44 634 ARG A N 1
ATOM 5065 C CA . ARG A 1 634 ? 6.356 -5.568 -14.493 1.00 95.44 634 ARG A CA 1
ATOM 5066 C C . ARG A 1 634 ? 6.239 -4.128 -14.951 1.00 95.44 634 ARG A C 1
ATOM 5068 O O . ARG A 1 634 ? 5.252 -3.470 -14.638 1.00 95.44 634 ARG A O 1
ATOM 5075 N N . PHE A 1 635 ? 7.232 -3.666 -15.693 1.00 94.81 635 PHE A N 1
ATOM 5076 C CA . PHE A 1 635 ? 7.320 -2.277 -16.114 1.00 94.81 635 PHE A CA 1
ATOM 5077 C C . PHE A 1 635 ? 7.148 -2.171 -17.626 1.00 94.81 635 PHE A C 1
ATOM 5079 O O . PHE A 1 635 ? 7.707 -2.967 -18.386 1.00 94.81 635 PHE A O 1
ATOM 5086 N N . MET A 1 636 ? 6.398 -1.159 -18.044 1.00 95.12 636 MET A N 1
ATOM 5087 C CA . MET A 1 636 ? 6.381 -0.647 -19.406 1.00 95.12 636 MET A CA 1
ATOM 5088 C C . MET A 1 636 ? 6.680 0.853 -19.367 1.00 95.12 636 MET A C 1
ATOM 5090 O O . MET A 1 636 ? 6.347 1.532 -18.398 1.00 95.12 636 MET A O 1
ATOM 5094 N N . VAL A 1 637 ? 7.309 1.370 -20.415 1.00 92.06 637 VAL A N 1
ATOM 5095 C CA . VAL A 1 637 ? 7.492 2.802 -20.668 1.00 92.06 637 VAL A CA 1
ATOM 5096 C C . VAL A 1 637 ? 6.717 3.147 -21.928 1.00 92.06 637 VAL A C 1
ATOM 5098 O O . VAL A 1 637 ? 6.891 2.469 -22.940 1.00 92.06 637 VAL A O 1
ATOM 5101 N N . THR A 1 638 ? 5.926 4.215 -21.905 1.00 90.62 638 THR A N 1
ATOM 5102 C CA . THR A 1 638 ? 5.496 4.898 -23.130 1.00 90.62 638 THR A CA 1
ATOM 5103 C C . THR A 1 638 ? 6.187 6.256 -23.177 1.00 90.62 638 THR A C 1
ATOM 5105 O O . THR A 1 638 ? 6.291 6.947 -22.167 1.00 90.62 638 THR A O 1
ATOM 5108 N N . SER A 1 639 ? 6.731 6.650 -24.326 1.00 85.50 639 SER A N 1
ATOM 5109 C CA . SER A 1 639 ? 7.392 7.955 -24.443 1.00 85.50 639 SER A CA 1
ATOM 5110 C C . SER A 1 639 ? 7.417 8.449 -25.883 1.00 85.50 639 SER A C 1
ATOM 5112 O O . SER A 1 639 ? 7.281 7.660 -26.823 1.00 85.50 639 SER A O 1
ATOM 5114 N N . ASN A 1 640 ? 7.562 9.760 -26.057 1.00 81.75 640 ASN A N 1
ATOM 5115 C CA . ASN A 1 640 ? 7.730 10.396 -27.365 1.00 81.75 640 ASN A CA 1
ATOM 5116 C C . ASN A 1 640 ? 9.184 10.841 -27.619 1.00 81.75 640 ASN A C 1
ATOM 5118 O O . ASN A 1 640 ? 9.523 11.241 -28.727 1.00 81.75 640 ASN A O 1
ATOM 5122 N N . GLN A 1 641 ? 10.037 10.767 -26.591 1.00 72.81 641 GLN A N 1
ATOM 5123 C CA . GLN A 1 641 ? 11.408 11.275 -26.610 1.00 72.81 641 GLN A CA 1
ATOM 5124 C C . GLN A 1 641 ? 12.399 10.286 -27.237 1.00 72.81 641 GLN A C 1
ATOM 5126 O O . GLN A 1 641 ? 12.186 9.070 -27.236 1.00 72.81 641 GLN A O 1
ATOM 5131 N N . ASP A 1 642 ? 13.525 10.798 -27.746 1.00 63.00 642 ASP A N 1
ATOM 5132 C CA . ASP A 1 642 ? 14.508 9.968 -28.452 1.00 63.00 642 ASP A CA 1
ATOM 5133 C C . ASP A 1 642 ? 15.266 8.981 -27.547 1.00 63.00 642 ASP A C 1
ATOM 5135 O O . ASP A 1 642 ? 15.551 7.854 -27.970 1.00 63.00 642 ASP A O 1
ATOM 5139 N N . ALA A 1 643 ? 15.514 9.377 -26.293 1.00 65.12 643 ALA A N 1
ATOM 5140 C CA . ALA A 1 643 ? 16.195 8.599 -25.256 1.00 65.12 643 ALA A CA 1
ATOM 5141 C C . ALA A 1 643 ? 15.282 8.389 -24.020 1.00 65.12 643 ALA A C 1
ATOM 5143 O O . ALA A 1 643 ? 15.506 9.002 -22.976 1.00 65.12 643 ALA A O 1
ATOM 5144 N N . PRO A 1 644 ? 14.248 7.530 -24.111 1.00 67.75 644 PRO A N 1
ATOM 5145 C CA . PRO A 1 644 ? 13.178 7.425 -23.106 1.00 67.75 644 PRO A CA 1
ATOM 5146 C C . PRO A 1 644 ? 13.567 6.681 -21.815 1.00 67.75 644 PRO A C 1
ATOM 5148 O O . PRO A 1 644 ? 12.818 6.705 -20.840 1.00 67.75 644 PRO A O 1
ATOM 5151 N N . LEU A 1 645 ? 14.709 5.988 -21.827 1.00 80.38 645 LEU A N 1
ATOM 5152 C CA . LEU A 1 645 ? 15.307 5.242 -20.719 1.00 80.38 645 LEU A CA 1
ATOM 5153 C C . LEU A 1 645 ? 16.820 5.157 -20.961 1.00 80.38 645 LEU A C 1
ATOM 5155 O O . LEU A 1 645 ? 17.255 5.030 -22.109 1.00 80.38 645 LEU A O 1
ATOM 5159 N N . LYS A 1 646 ? 17.633 5.173 -19.898 1.00 81.12 646 LYS A N 1
ATOM 5160 C CA . LYS A 1 646 ? 19.072 4.906 -20.012 1.00 81.12 646 LYS A CA 1
ATOM 5161 C C . LYS A 1 646 ? 19.348 3.413 -20.241 1.00 81.12 646 LYS A C 1
ATOM 5163 O O . LYS A 1 646 ? 19.177 2.594 -19.337 1.00 81.12 646 LYS A O 1
ATOM 5168 N N . ILE A 1 647 ? 19.821 3.068 -21.435 1.00 82.69 647 ILE A N 1
ATOM 5169 C CA . ILE A 1 647 ? 20.190 1.703 -21.818 1.00 82.69 647 ILE A CA 1
ATOM 5170 C C . ILE A 1 647 ? 21.712 1.605 -21.757 1.00 82.69 647 ILE A C 1
ATOM 5172 O O . ILE A 1 647 ? 22.422 2.142 -22.604 1.00 82.69 647 ILE A O 1
ATOM 5176 N N . ASP A 1 648 ? 22.221 0.937 -20.724 1.00 77.62 648 ASP A N 1
ATOM 5177 C CA . ASP A 1 648 ? 23.656 0.683 -20.624 1.00 77.62 648 ASP A CA 1
ATOM 5178 C C . ASP A 1 648 ? 24.065 -0.396 -21.642 1.00 77.62 648 ASP A C 1
ATOM 5180 O O . ASP A 1 648 ? 23.290 -1.281 -22.008 1.00 77.62 648 ASP A O 1
ATOM 5184 N N . ILE A 1 649 ? 25.303 -0.306 -22.115 1.00 73.19 649 ILE A N 1
ATOM 5185 C CA . ILE A 1 649 ? 25.858 -1.189 -23.143 1.00 73.19 649 ILE A CA 1
ATOM 5186 C C . ILE A 1 649 ? 25.861 -2.642 -22.626 1.00 73.19 649 ILE A C 1
ATOM 5188 O O . ILE A 1 649 ? 26.415 -2.910 -21.559 1.00 73.19 649 ILE A O 1
ATOM 5192 N N . GLY A 1 650 ? 25.218 -3.555 -23.364 1.00 72.69 650 GLY A N 1
ATOM 5193 C CA . GLY A 1 650 ? 25.033 -4.957 -22.963 1.00 72.69 650 GLY A CA 1
ATOM 5194 C C . GLY A 1 650 ? 23.808 -5.231 -22.074 1.00 72.69 650 GLY A C 1
ATOM 5195 O O . GLY A 1 650 ? 23.705 -6.313 -21.499 1.00 72.69 650 GLY A O 1
ATOM 5196 N N . ASP A 1 651 ? 22.871 -4.285 -21.920 1.00 79.69 651 ASP A N 1
ATOM 5197 C CA . ASP A 1 651 ? 21.692 -4.485 -21.069 1.00 79.69 651 ASP A CA 1
ATOM 5198 C C . ASP A 1 651 ? 20.627 -5.415 -21.700 1.00 79.69 651 ASP A C 1
ATOM 5200 O O . ASP A 1 651 ? 19.871 -5.045 -22.608 1.00 79.69 651 ASP A O 1
ATOM 5204 N N . SER A 1 652 ? 20.535 -6.634 -21.162 1.00 83.31 652 SER A N 1
ATOM 5205 C CA . SER A 1 652 ? 19.563 -7.679 -21.516 1.00 83.31 652 SER A CA 1
ATOM 5206 C C . SER A 1 652 ? 18.218 -7.578 -20.774 1.00 83.31 652 SER A C 1
ATOM 5208 O O . SER A 1 652 ? 17.528 -8.580 -20.609 1.00 83.31 652 SER A O 1
ATOM 5210 N N . ARG A 1 653 ? 17.813 -6.381 -20.322 1.00 89.50 653 ARG A N 1
ATOM 5211 C CA . ARG A 1 653 ? 16.497 -6.136 -19.693 1.00 89.50 653 ARG A CA 1
ATOM 5212 C C . ARG A 1 653 ? 15.569 -5.297 -20.567 1.00 89.50 653 ARG A C 1
ATOM 5214 O O . ARG A 1 653 ? 14.357 -5.438 -20.472 1.00 89.50 653 ARG A O 1
ATOM 5221 N N . VAL A 1 654 ? 16.102 -4.396 -21.391 1.00 90.94 654 VAL A N 1
ATOM 5222 C CA . VAL A 1 654 ? 15.279 -3.417 -22.125 1.00 90.94 654 VAL A CA 1
ATOM 5223 C C . VAL A 1 654 ? 14.880 -3.947 -23.505 1.00 90.94 654 VAL A C 1
ATOM 5225 O O . VAL A 1 654 ? 15.759 -4.266 -24.307 1.00 90.94 654 VAL A O 1
ATOM 5228 N N . VAL A 1 655 ? 13.574 -3.996 -23.786 1.00 92.31 655 VAL A N 1
ATOM 5229 C CA . VAL A 1 655 ? 12.974 -4.315 -25.098 1.00 92.31 655 VAL A CA 1
ATOM 5230 C C . VAL A 1 655 ? 12.436 -3.020 -25.710 1.00 92.31 655 VAL A C 1
ATOM 5232 O O . VAL A 1 655 ? 11.712 -2.292 -25.032 1.00 92.31 655 VAL A O 1
ATOM 5235 N N . CYS A 1 656 ? 12.771 -2.706 -26.963 1.00 91.31 656 CYS A N 1
ATOM 5236 C CA . CYS A 1 656 ? 12.477 -1.398 -27.565 1.00 91.31 656 CYS A CA 1
ATOM 5237 C C . CYS A 1 656 ? 11.599 -1.521 -28.816 1.00 91.31 656 CYS A C 1
ATOM 5239 O O . CYS A 1 656 ? 12.068 -2.001 -29.850 1.00 91.31 656 CYS A O 1
ATOM 5241 N N . PHE A 1 657 ? 10.359 -1.043 -28.708 1.00 92.06 657 PHE A N 1
ATOM 5242 C CA . PHE A 1 657 ? 9.340 -1.004 -29.754 1.00 92.06 657 PHE A CA 1
ATOM 5243 C C . PHE A 1 657 ? 9.283 0.397 -30.371 1.00 92.06 657 PHE A C 1
ATOM 5245 O O . PHE A 1 657 ? 9.021 1.374 -29.661 1.00 92.06 657 PHE A O 1
ATOM 5252 N N . ASP A 1 658 ? 9.492 0.480 -31.684 1.00 89.50 658 ASP A N 1
ATOM 5253 C CA . ASP A 1 658 ? 9.310 1.707 -32.464 1.00 89.50 658 ASP A CA 1
ATOM 5254 C C . ASP A 1 658 ? 7.888 1.704 -33.044 1.00 89.50 658 ASP A C 1
ATOM 5256 O O . ASP A 1 658 ? 7.579 0.954 -33.970 1.00 89.50 658 ASP A O 1
ATOM 5260 N N . VAL A 1 659 ? 6.987 2.451 -32.407 1.00 90.12 659 VAL A N 1
ATOM 5261 C CA . VAL A 1 659 ? 5.536 2.360 -32.603 1.00 90.12 659 VAL A CA 1
ATOM 5262 C C . VAL A 1 659 ? 5.103 3.206 -33.797 1.00 90.12 659 VAL A C 1
ATOM 5264 O O . VAL A 1 659 ? 5.292 4.426 -33.825 1.00 90.12 659 VAL A O 1
ATOM 5267 N N . SER A 1 660 ? 4.463 2.546 -34.761 1.00 90.31 660 SER A N 1
ATOM 5268 C CA . SER A 1 660 ? 4.101 3.106 -36.060 1.00 90.31 660 SER A CA 1
ATOM 5269 C C . SER A 1 660 ? 3.190 4.329 -35.954 1.00 90.31 660 SER A C 1
ATOM 5271 O O . SER A 1 660 ? 2.211 4.348 -35.205 1.00 90.31 660 SER A O 1
ATOM 5273 N N . SER A 1 661 ? 3.453 5.341 -36.778 1.00 87.50 661 SER A N 1
ATOM 5274 C CA . SER A 1 661 ? 2.596 6.521 -36.927 1.00 87.50 661 SER A CA 1
ATOM 5275 C C . SER A 1 661 ? 1.411 6.309 -37.881 1.00 87.50 661 SER A C 1
ATOM 5277 O O . SER A 1 661 ? 0.582 7.209 -37.995 1.00 87.50 661 SER A O 1
ATOM 5279 N N . ARG A 1 662 ? 1.277 5.134 -38.522 1.00 86.88 662 ARG A N 1
ATOM 5280 C CA . ARG A 1 662 ? 0.311 4.852 -39.610 1.00 86.88 662 ARG A CA 1
ATOM 5281 C C . ARG A 1 662 ? -1.146 5.240 -39.313 1.00 86.88 662 ARG A C 1
ATOM 5283 O O . ARG A 1 662 ? -1.836 5.727 -40.200 1.00 86.88 662 ARG A O 1
ATOM 5290 N N . CYS A 1 663 ? -1.622 5.058 -38.078 1.00 85.50 663 CYS A N 1
ATOM 5291 C CA . CYS A 1 663 ? -2.995 5.422 -37.686 1.00 85.50 663 CYS A CA 1
ATOM 5292 C C . CYS A 1 663 ? -3.132 6.820 -37.050 1.00 85.50 663 CYS A C 1
ATOM 5294 O O . CYS A 1 663 ? -4.233 7.192 -36.636 1.00 85.50 663 CYS A O 1
ATOM 5296 N N . ARG A 1 664 ? -2.055 7.611 -36.939 1.00 87.38 664 ARG A N 1
ATOM 5297 C CA . ARG A 1 664 ? -2.074 8.932 -36.288 1.00 87.38 664 ARG A CA 1
ATOM 5298 C C . ARG A 1 664 ? -3.095 9.855 -36.964 1.00 87.38 664 ARG A C 1
ATOM 5300 O O . ARG A 1 664 ? -3.128 9.982 -38.181 1.00 87.38 664 ARG A O 1
ATOM 5307 N N . GLY A 1 665 ? -3.948 10.497 -36.166 1.00 83.94 665 GLY A N 1
ATOM 5308 C CA . GLY A 1 665 ? -5.029 11.357 -36.667 1.00 83.94 665 GLY A CA 1
ATOM 5309 C C . GLY A 1 665 ? -6.254 10.616 -37.227 1.00 83.94 665 GLY A C 1
ATOM 5310 O O . GLY A 1 665 ? -7.299 11.243 -37.407 1.00 83.94 665 GLY A O 1
ATOM 5311 N N . ASN A 1 666 ? -6.203 9.291 -37.429 1.00 87.69 666 ASN A N 1
ATOM 5312 C CA . ASN A 1 666 ? -7.355 8.500 -37.868 1.00 87.69 666 ASN A CA 1
ATOM 5313 C C . ASN A 1 666 ? -8.343 8.274 -36.706 1.00 87.69 666 ASN A C 1
ATOM 5315 O O . ASN A 1 666 ? -8.420 7.208 -36.090 1.00 87.69 666 ASN A O 1
ATOM 5319 N N . THR A 1 667 ? -9.122 9.311 -36.397 1.00 87.88 667 THR A N 1
ATOM 5320 C CA . THR A 1 667 ? -10.116 9.281 -35.313 1.00 87.88 667 THR A CA 1
ATOM 5321 C C . THR A 1 667 ? -11.230 8.257 -35.546 1.00 87.88 667 THR A C 1
ATOM 5323 O O . THR A 1 667 ? -11.826 7.795 -34.577 1.00 87.88 667 THR A O 1
ATOM 5326 N N . VAL A 1 668 ? -11.505 7.862 -36.795 1.00 89.75 668 VAL A N 1
ATOM 5327 C CA . VAL A 1 668 ? -12.500 6.824 -37.123 1.00 89.75 668 VAL A CA 1
ATOM 5328 C C . VAL A 1 668 ? -11.987 5.442 -36.717 1.00 89.75 668 VAL A C 1
ATOM 5330 O O . VAL A 1 668 ? -12.716 4.693 -36.070 1.00 89.75 668 VAL A O 1
ATOM 5333 N N . TYR A 1 669 ? -10.725 5.131 -37.029 1.00 91.44 669 TYR A N 1
ATOM 5334 C CA . TYR A 1 669 ? -10.051 3.911 -36.581 1.00 91.44 669 TYR A CA 1
ATOM 5335 C C . TYR A 1 669 ? -10.035 3.815 -35.050 1.00 91.44 669 TYR A C 1
ATOM 5337 O O . TYR A 1 669 ? -10.534 2.838 -34.495 1.00 91.44 669 TYR A O 1
ATOM 5345 N N . PHE A 1 670 ? -9.556 4.852 -34.353 1.00 91.38 670 PHE A N 1
ATOM 5346 C CA . PHE A 1 670 ? -9.477 4.816 -32.888 1.00 91.38 670 PHE A CA 1
ATOM 5347 C C . PHE A 1 670 ? -10.854 4.768 -32.207 1.00 91.38 670 PHE A C 1
ATOM 5349 O O . PHE A 1 670 ? -10.992 4.089 -31.195 1.00 91.38 670 PHE A O 1
ATOM 5356 N N . LYS A 1 671 ? -11.899 5.387 -32.780 1.00 91.44 671 LYS A N 1
ATOM 5357 C CA . LYS A 1 671 ? -13.283 5.241 -32.286 1.00 91.44 671 LYS A CA 1
ATOM 5358 C C . LYS A 1 671 ? -13.853 3.832 -32.487 1.00 91.44 671 LYS A C 1
ATOM 5360 O O . LYS A 1 671 ? -14.655 3.399 -31.666 1.00 91.44 671 LYS A O 1
ATOM 5365 N N . ARG A 1 672 ? -13.468 3.116 -33.552 1.00 92.06 672 ARG A N 1
ATOM 5366 C CA . ARG A 1 672 ? -13.840 1.700 -33.741 1.00 92.06 672 ARG A CA 1
ATOM 5367 C C . ARG A 1 672 ? -13.092 0.797 -32.766 1.00 92.06 672 ARG A C 1
ATOM 5369 O O . ARG A 1 672 ? -13.732 0.003 -32.092 1.00 92.06 672 ARG A O 1
ATOM 5376 N N . LEU A 1 673 ? -11.773 0.964 -32.645 1.00 93.75 673 LEU A N 1
ATOM 5377 C CA . LEU A 1 673 ? -10.957 0.184 -31.711 1.00 93.75 673 LEU A CA 1
ATOM 5378 C C . LEU A 1 673 ? -11.406 0.401 -30.257 1.00 93.75 673 LEU A C 1
ATOM 5380 O O . LEU A 1 673 ? -11.592 -0.576 -29.547 1.00 93.75 673 LEU A O 1
ATOM 5384 N N . GLY A 1 674 ? -11.678 1.647 -29.849 1.00 93.88 674 GLY A N 1
ATOM 5385 C CA . GLY A 1 674 ? -12.258 1.957 -28.536 1.00 93.88 674 GLY A CA 1
ATOM 5386 C C . GLY A 1 674 ? -13.540 1.165 -28.270 1.00 93.88 674 GLY A C 1
ATOM 5387 O O . GLY A 1 674 ? -13.587 0.407 -27.315 1.00 93.88 674 GLY A O 1
ATOM 5388 N N . LYS A 1 675 ? -14.514 1.199 -29.192 1.00 94.19 675 LYS A N 1
ATOM 5389 C CA . LYS A 1 675 ? -15.754 0.405 -29.078 1.00 94.19 675 LYS A CA 1
ATOM 5390 C C . LYS A 1 675 ? -15.544 -1.110 -28.965 1.00 94.19 675 LYS A C 1
ATOM 5392 O O . LYS A 1 675 ? -16.382 -1.772 -28.364 1.00 94.19 675 LYS A O 1
ATOM 5397 N N . VAL A 1 676 ? -14.481 -1.662 -29.553 1.00 95.38 676 VAL A N 1
ATOM 5398 C CA . VAL A 1 676 ? -14.133 -3.087 -29.407 1.00 95.38 676 VAL A CA 1
ATOM 5399 C C . VAL A 1 676 ? -13.533 -3.367 -28.025 1.00 95.38 676 VAL A C 1
ATOM 5401 O O . VAL A 1 676 ? -13.842 -4.391 -27.427 1.00 95.38 676 VAL A O 1
ATOM 5404 N N . LEU A 1 677 ? -12.719 -2.453 -27.491 1.00 95.38 677 LEU A N 1
ATOM 5405 C CA . LEU A 1 677 ? -12.115 -2.558 -26.156 1.00 95.38 677 LEU A CA 1
ATOM 5406 C C . LEU A 1 677 ? -13.123 -2.281 -25.020 1.00 95.38 677 LEU A C 1
ATOM 5408 O O . LEU A 1 677 ? -13.014 -2.871 -23.948 1.00 95.38 677 LEU A O 1
ATOM 5412 N N . ASP A 1 678 ? -14.119 -1.429 -25.270 1.00 94.06 678 ASP A N 1
ATOM 5413 C CA . ASP A 1 678 ? -15.240 -1.130 -24.368 1.00 94.06 678 ASP A CA 1
ATOM 5414 C C . ASP A 1 678 ? -16.327 -2.228 -24.374 1.00 94.06 678 ASP A C 1
ATOM 5416 O O . ASP A 1 678 ? -17.257 -2.185 -23.567 1.00 94.06 678 ASP A O 1
ATOM 5420 N N . TYR A 1 679 ? -16.245 -3.211 -25.281 1.00 94.38 679 TYR A N 1
ATOM 5421 C CA . TYR A 1 679 ? -17.230 -4.288 -25.378 1.00 94.38 679 TYR A CA 1
ATOM 5422 C C . TYR A 1 679 ? -17.134 -5.228 -24.154 1.00 94.38 679 TYR A C 1
ATOM 5424 O O . TYR A 1 679 ? -16.028 -5.674 -23.838 1.00 94.38 679 TYR A O 1
ATOM 5432 N N . PRO A 1 680 ? -18.246 -5.590 -23.472 1.00 91.62 680 PRO A N 1
ATOM 5433 C CA . PRO A 1 680 ? -18.198 -6.272 -22.170 1.00 91.62 680 PRO A CA 1
ATOM 5434 C C . PRO A 1 680 ? -17.376 -7.568 -22.125 1.00 91.62 680 PRO A C 1
ATOM 5436 O O . PRO A 1 680 ? -16.676 -7.817 -21.144 1.00 91.62 680 PRO A O 1
ATOM 5439 N N . ASP A 1 681 ? -17.415 -8.372 -23.190 1.00 94.19 681 ASP A N 1
ATOM 5440 C CA . ASP A 1 681 ? -16.672 -9.637 -23.264 1.00 94.19 681 ASP A CA 1
ATOM 5441 C C . ASP A 1 681 ? -15.185 -9.461 -23.612 1.00 94.19 681 ASP A C 1
ATOM 5443 O O . ASP A 1 681 ? -14.399 -10.397 -23.441 1.00 94.19 681 ASP A O 1
ATOM 5447 N N . ALA A 1 682 ? -14.758 -8.288 -24.094 1.00 96.44 682 ALA A N 1
ATOM 5448 C CA . ALA A 1 682 ? -13.414 -8.102 -24.638 1.00 96.44 682 ALA A CA 1
ATOM 5449 C C . ALA A 1 682 ? -12.277 -8.372 -23.640 1.00 96.44 682 ALA A C 1
ATOM 5451 O O . ALA A 1 682 ? -11.316 -9.058 -24.015 1.00 96.44 682 ALA A O 1
ATOM 5452 N N . PRO A 1 683 ? -12.370 -7.962 -22.359 1.00 96.06 683 PRO A N 1
ATOM 5453 C CA . PRO A 1 683 ? -11.369 -8.336 -21.369 1.00 96.06 683 PRO A CA 1
ATOM 5454 C C . PRO A 1 683 ? -11.306 -9.852 -21.140 1.00 96.06 683 PRO A C 1
ATOM 5456 O O . PRO A 1 683 ? -10.227 -10.399 -20.913 1.00 96.06 683 PRO A O 1
ATOM 5459 N N . GLY A 1 684 ? -12.445 -10.546 -21.247 1.00 96.50 684 GLY A N 1
ATOM 5460 C CA . GLY A 1 684 ? -12.537 -11.998 -21.114 1.00 96.50 684 GLY A CA 1
ATOM 5461 C C . GLY A 1 684 ? -11.995 -12.758 -22.326 1.00 96.50 684 GLY A C 1
ATOM 5462 O O . GLY A 1 684 ? -11.307 -13.765 -22.151 1.00 96.50 684 GLY A O 1
ATOM 5463 N N . VAL A 1 685 ? -12.231 -12.259 -23.542 1.00 98.12 685 VAL A N 1
ATOM 5464 C CA . VAL A 1 685 ? -11.646 -12.784 -24.790 1.00 98.12 685 VAL A CA 1
ATOM 5465 C C . VAL A 1 685 ? -10.121 -12.658 -24.762 1.00 98.12 685 VAL A C 1
ATOM 5467 O O . VAL A 1 685 ? -9.417 -13.634 -25.022 1.00 98.12 685 VAL A O 1
ATOM 5470 N N . VAL A 1 686 ? -9.591 -11.502 -24.351 1.00 98.19 686 VAL A N 1
ATOM 5471 C CA . VAL A 1 686 ? -8.138 -11.303 -24.236 1.00 98.19 686 VAL A CA 1
ATOM 5472 C C . VAL A 1 686 ? -7.546 -12.123 -23.083 1.00 98.19 686 VAL A C 1
ATOM 5474 O O . VAL A 1 686 ? -6.508 -12.754 -23.267 1.00 98.19 686 VAL A O 1
ATOM 5477 N N . MET A 1 687 ? -8.219 -12.230 -21.931 1.00 97.12 687 MET A N 1
ATOM 5478 C CA . MET A 1 687 ? -7.815 -13.141 -20.846 1.00 97.12 687 MET A CA 1
ATOM 5479 C C . MET A 1 687 ? -7.762 -14.607 -21.319 1.00 97.12 687 MET A C 1
ATOM 5481 O O . MET A 1 687 ? -6.821 -15.332 -20.992 1.00 97.12 687 MET A O 1
ATOM 5485 N N . ARG A 1 688 ? -8.729 -15.046 -22.135 1.00 97.12 688 ARG A N 1
ATOM 5486 C CA . ARG A 1 688 ? -8.752 -16.384 -22.749 1.00 97.12 688 ARG A CA 1
ATOM 5487 C C . ARG A 1 688 ? -7.582 -16.586 -23.717 1.00 97.12 688 ARG A C 1
ATOM 5489 O O . ARG A 1 688 ? -6.916 -17.612 -23.612 1.00 97.12 688 ARG A O 1
ATOM 5496 N N . TYR A 1 689 ? -7.288 -15.607 -24.577 1.00 98.00 689 TYR A N 1
ATOM 5497 C CA . TYR A 1 689 ? -6.140 -15.635 -25.494 1.00 98.00 689 TYR A CA 1
ATOM 5498 C C . TYR A 1 689 ? -4.794 -15.699 -24.747 1.00 98.00 689 TYR A C 1
ATOM 5500 O O . TYR A 1 689 ? -3.952 -16.548 -25.044 1.00 98.00 689 TYR A O 1
ATOM 5508 N N . LEU A 1 690 ? -4.605 -14.867 -23.714 1.00 97.50 690 LEU A N 1
ATOM 5509 C CA . LEU A 1 690 ? -3.399 -14.864 -22.873 1.00 97.50 690 LEU A CA 1
ATOM 5510 C C . LEU A 1 690 ? -3.179 -16.200 -22.143 1.00 97.50 690 LEU A C 1
ATOM 5512 O O . LEU A 1 690 ? -2.035 -16.603 -21.931 1.00 97.50 690 LEU A O 1
ATOM 5516 N N . LEU A 1 691 ? -4.255 -16.903 -21.777 1.00 95.94 691 LEU A N 1
ATOM 5517 C CA . LEU A 1 691 ? -4.197 -18.233 -21.162 1.00 95.94 691 LEU A CA 1
ATOM 5518 C C . LEU A 1 691 ? -4.011 -19.381 -22.171 1.00 95.94 691 LEU A C 1
ATOM 5520 O O . LEU A 1 691 ? -3.640 -20.472 -21.748 1.00 95.94 691 LEU A O 1
ATOM 5524 N N . SER A 1 692 ? -4.253 -19.167 -23.472 1.00 96.00 692 SER A N 1
ATOM 5525 C CA . SER A 1 692 ? -4.086 -20.199 -24.511 1.00 96.00 692 SER A CA 1
ATOM 5526 C C . SER A 1 692 ? -2.715 -20.219 -25.195 1.00 96.00 692 SER A C 1
ATOM 5528 O O . SER A 1 692 ? -2.430 -21.164 -25.925 1.00 96.00 692 SER A O 1
ATOM 5530 N N . ARG A 1 693 ? -1.871 -19.197 -24.999 1.00 96.12 693 ARG A N 1
ATOM 5531 C CA . ARG A 1 693 ? -0.517 -19.162 -25.582 1.00 96.12 693 ARG A CA 1
ATOM 5532 C C . ARG A 1 693 ? 0.409 -20.170 -24.900 1.00 96.12 693 ARG A C 1
ATOM 5534 O O . ARG A 1 693 ? 0.454 -20.220 -23.672 1.00 96.12 693 ARG A O 1
ATOM 5541 N N . ASP A 1 694 ? 1.178 -20.922 -25.683 1.00 96.00 694 ASP A N 1
ATOM 5542 C CA . ASP A 1 694 ? 2.278 -21.727 -25.149 1.00 96.00 694 ASP A CA 1
ATOM 5543 C C . ASP A 1 694 ? 3.454 -20.815 -24.761 1.00 96.00 694 ASP A C 1
ATOM 5545 O O . ASP A 1 694 ? 3.761 -19.842 -25.449 1.00 96.00 694 ASP A O 1
ATOM 5549 N N . LEU A 1 695 ? 4.086 -21.127 -23.632 1.00 95.56 695 LEU A N 1
ATOM 5550 C CA . LEU A 1 695 ? 5.229 -20.416 -23.056 1.00 95.56 695 LEU A CA 1
ATOM 5551 C C . LEU A 1 695 ? 6.362 -21.384 -22.672 1.00 95.56 695 LEU A C 1
ATOM 5553 O O . LEU A 1 695 ? 7.244 -21.008 -21.902 1.00 95.56 695 LEU A O 1
ATOM 5557 N N . SER A 1 696 ? 6.322 -22.631 -23.153 1.00 93.06 696 SER A N 1
ATOM 5558 C CA . SER A 1 696 ? 7.289 -23.681 -22.802 1.00 93.06 696 SER A CA 1
ATOM 5559 C C . SER A 1 696 ? 8.718 -23.316 -23.213 1.00 93.06 696 SER A C 1
ATOM 5561 O O . SER A 1 696 ? 9.633 -23.470 -22.406 1.00 93.06 696 SER A O 1
ATOM 5563 N N . ASP A 1 697 ? 8.875 -22.741 -24.408 1.00 91.44 697 ASP A N 1
ATOM 5564 C CA . ASP A 1 697 ? 10.157 -22.284 -24.963 1.00 91.44 697 ASP A CA 1
ATOM 5565 C C . ASP A 1 697 ? 10.393 -20.766 -24.776 1.00 91.44 697 ASP A C 1
ATOM 5567 O O . ASP A 1 697 ? 11.328 -20.205 -25.340 1.00 91.44 697 ASP A O 1
ATOM 5571 N N . PHE A 1 698 ? 9.549 -20.061 -24.007 1.00 94.06 698 PHE A N 1
ATOM 5572 C CA . PHE A 1 698 ? 9.664 -18.607 -23.827 1.00 94.06 698 PHE A CA 1
ATOM 5573 C C . PHE A 1 698 ? 10.487 -18.233 -22.588 1.00 94.06 698 PHE A C 1
ATOM 5575 O O . PHE A 1 698 ? 9.964 -18.190 -21.471 1.00 94.06 698 PHE A O 1
ATOM 5582 N N . GLU A 1 699 ? 11.756 -17.873 -22.792 1.00 91.06 699 GLU A N 1
ATOM 5583 C CA . GLU A 1 699 ? 12.592 -17.213 -21.783 1.00 91.06 699 GLU A CA 1
ATOM 5584 C C . GLU A 1 699 ? 12.529 -15.678 -21.954 1.00 91.06 699 GLU A C 1
ATOM 5586 O O . GLU A 1 699 ? 13.070 -15.141 -22.919 1.00 91.06 699 GLU A O 1
ATOM 5591 N N . PRO A 1 700 ? 11.912 -14.916 -21.027 1.00 89.56 700 PRO A N 1
ATOM 5592 C CA . PRO A 1 700 ? 11.748 -13.469 -21.191 1.00 89.56 700 PRO A CA 1
ATOM 5593 C C . PRO A 1 700 ? 13.055 -12.656 -21.246 1.00 89.56 700 PRO A C 1
ATOM 5595 O O . PRO A 1 700 ? 13.014 -11.485 -21.629 1.00 89.56 700 PRO A O 1
ATOM 5598 N N . GLN A 1 701 ? 14.195 -13.228 -20.844 1.00 86.94 701 GLN A N 1
ATOM 5599 C CA . GLN A 1 701 ? 15.518 -12.599 -20.959 1.00 86.94 701 GLN A CA 1
ATOM 5600 C C . GLN A 1 701 ? 16.125 -12.721 -22.376 1.00 86.94 701 GLN A C 1
ATOM 5602 O O . GLN A 1 701 ? 17.091 -12.016 -22.677 1.00 86.94 701 GLN A O 1
ATOM 5607 N N . GLU A 1 702 ? 15.552 -13.544 -23.262 1.00 88.81 702 GLU A N 1
ATOM 5608 C CA . GLU A 1 702 ? 15.891 -13.589 -24.691 1.00 88.81 702 GLU A CA 1
ATOM 5609 C C . GLU A 1 702 ? 15.167 -12.447 -25.418 1.00 88.81 702 GLU A C 1
ATOM 5611 O O . GLU A 1 702 ? 14.032 -12.563 -25.874 1.00 88.81 702 GLU A O 1
ATOM 5616 N N . ILE A 1 703 ? 15.809 -11.276 -25.426 1.00 87.94 703 ILE A N 1
ATOM 5617 C CA . ILE A 1 703 ? 15.233 -10.031 -25.943 1.00 87.94 703 ILE A CA 1
ATOM 5618 C C . ILE A 1 703 ? 15.551 -9.852 -27.437 1.00 87.94 703 ILE A C 1
ATOM 5620 O O . ILE A 1 703 ? 16.738 -9.772 -27.772 1.00 87.94 703 ILE A O 1
ATOM 5624 N N . PRO A 1 704 ? 14.532 -9.647 -28.298 1.00 86.38 704 PRO A N 1
ATOM 5625 C CA . PRO A 1 704 ? 14.716 -9.267 -29.695 1.00 86.38 704 PRO A CA 1
ATOM 5626 C C . PRO A 1 704 ? 15.613 -8.038 -29.861 1.00 86.38 704 PRO A C 1
ATOM 5628 O O . PRO A 1 704 ? 15.456 -7.018 -29.174 1.00 86.38 704 PRO A O 1
ATOM 5631 N N . VAL A 1 705 ? 16.557 -8.117 -30.797 1.00 78.81 705 VAL A N 1
ATOM 5632 C CA . VAL A 1 705 ? 17.449 -7.003 -31.139 1.00 78.81 705 VAL A CA 1
ATOM 5633 C C . VAL A 1 705 ? 16.716 -6.067 -32.099 1.00 78.81 705 VAL A C 1
ATOM 5635 O O . VAL A 1 705 ? 16.197 -6.501 -33.121 1.00 78.81 705 VAL A O 1
ATOM 5638 N N . THR A 1 706 ? 16.653 -4.769 -31.780 1.00 82.81 706 THR A N 1
ATOM 5639 C CA . THR A 1 706 ? 15.897 -3.797 -32.586 1.00 82.81 706 THR A CA 1
ATOM 5640 C C . THR A 1 706 ? 16.736 -2.584 -32.967 1.00 82.81 706 THR A C 1
ATOM 5642 O O . THR A 1 706 ? 17.514 -2.075 -32.153 1.00 82.81 706 THR A O 1
ATOM 5645 N N . LYS A 1 707 ? 16.509 -2.066 -34.185 1.00 82.06 707 LYS A N 1
ATOM 5646 C CA . LYS A 1 707 ? 17.096 -0.810 -34.688 1.00 82.06 707 LYS A CA 1
ATOM 5647 C C . LYS A 1 707 ? 16.947 0.336 -33.679 1.00 82.06 707 LYS A C 1
ATOM 5649 O O . LYS A 1 707 ? 17.901 1.070 -33.439 1.00 82.06 707 LYS A O 1
ATOM 5654 N N . MET A 1 708 ? 15.790 0.441 -33.012 1.00 83.62 708 MET A N 1
ATOM 5655 C CA . MET A 1 708 ? 15.566 1.421 -31.943 1.00 83.62 708 MET A CA 1
ATOM 5656 C C . MET A 1 708 ? 16.508 1.204 -30.750 1.00 83.62 708 MET A C 1
ATOM 5658 O O . MET A 1 708 ? 17.150 2.160 -30.320 1.00 83.62 708 MET A O 1
ATOM 5662 N N . LYS A 1 709 ? 16.627 -0.023 -30.217 1.00 83.75 709 LYS A N 1
ATOM 5663 C CA . LYS A 1 709 ? 17.529 -0.315 -29.086 1.00 83.75 709 LYS A CA 1
ATOM 5664 C C . LYS A 1 709 ? 18.976 0.035 -29.437 1.00 83.75 709 LYS A C 1
ATOM 5666 O O . LYS A 1 709 ? 19.668 0.673 -28.647 1.00 83.75 709 LYS A O 1
ATOM 5671 N N . ILE A 1 710 ? 19.407 -0.351 -30.636 1.00 80.44 710 ILE A N 1
ATOM 5672 C CA . ILE A 1 710 ? 20.743 -0.089 -31.178 1.00 80.44 710 ILE A CA 1
ATOM 5673 C C . ILE A 1 710 ? 21.000 1.418 -31.314 1.00 80.44 710 ILE A C 1
ATOM 5675 O O . ILE A 1 710 ? 22.012 1.906 -30.806 1.00 80.44 710 ILE A O 1
ATOM 5679 N N . LYS A 1 711 ? 20.064 2.171 -31.908 1.00 80.31 711 LYS A N 1
ATOM 5680 C CA . LYS A 1 711 ? 20.146 3.633 -32.031 1.00 80.31 711 LYS A CA 1
ATOM 5681 C C . LYS A 1 711 ? 20.191 4.319 -30.662 1.00 80.31 711 LYS A C 1
ATOM 5683 O O . LYS A 1 711 ? 21.137 5.047 -30.387 1.00 80.31 711 LYS A O 1
ATOM 5688 N N . THR A 1 712 ? 19.259 4.015 -29.757 1.00 81.31 712 THR A N 1
ATOM 5689 C CA . THR A 1 712 ? 19.240 4.600 -28.405 1.00 81.31 712 THR A CA 1
ATOM 5690 C C . THR A 1 712 ? 20.521 4.285 -27.615 1.00 81.31 712 THR A C 1
ATOM 5692 O O . THR A 1 712 ? 20.997 5.147 -26.878 1.00 81.31 712 THR A O 1
ATOM 5695 N N . MET A 1 713 ? 21.138 3.108 -27.796 1.00 81.88 713 MET A N 1
ATOM 5696 C CA . MET A 1 713 ? 22.462 2.820 -27.224 1.00 81.88 713 MET A CA 1
ATOM 5697 C C . MET A 1 713 ? 23.593 3.624 -27.894 1.00 81.88 713 MET A C 1
ATOM 5699 O O . MET A 1 713 ? 24.461 4.111 -27.170 1.00 81.88 713 MET A O 1
ATOM 5703 N N . ARG A 1 714 ? 23.592 3.802 -29.230 1.00 80.62 714 ARG A N 1
ATOM 5704 C CA . ARG A 1 714 ? 24.557 4.654 -29.971 1.00 80.62 714 ARG A CA 1
ATOM 5705 C C . ARG A 1 714 ? 24.486 6.098 -29.481 1.00 80.62 714 ARG A C 1
ATOM 5707 O O . ARG A 1 714 ? 25.519 6.662 -29.136 1.00 80.62 714 ARG A O 1
ATOM 5714 N N . ASP A 1 715 ? 23.285 6.662 -29.393 1.00 80.50 715 ASP A N 1
ATOM 5715 C CA . ASP A 1 715 ? 23.041 8.068 -29.051 1.00 80.50 715 ASP A CA 1
ATOM 5716 C C . ASP A 1 715 ? 23.483 8.406 -27.615 1.00 80.50 715 ASP A C 1
ATOM 5718 O O . ASP A 1 715 ? 23.995 9.498 -27.358 1.00 80.50 715 ASP A O 1
ATOM 5722 N N . GLN A 1 716 ? 23.364 7.441 -26.692 1.00 81.25 716 GLN A N 1
ATOM 5723 C CA . GLN A 1 716 ? 23.792 7.555 -25.290 1.00 81.25 716 GLN A CA 1
ATOM 5724 C C . GLN A 1 716 ? 25.304 7.341 -25.067 1.00 81.25 716 GLN A C 1
ATOM 5726 O O . GLN A 1 716 ? 25.793 7.521 -23.945 1.00 81.25 716 GLN A O 1
ATOM 5731 N N . LEU A 1 717 ? 26.077 6.988 -26.102 1.00 82.31 717 LEU A N 1
ATOM 5732 C CA . LEU A 1 717 ? 27.539 6.963 -26.011 1.00 82.31 717 LEU A CA 1
ATOM 5733 C C . LEU A 1 717 ? 28.100 8.388 -25.845 1.00 82.31 717 LEU A C 1
ATOM 5735 O O . LEU A 1 717 ? 27.614 9.322 -26.486 1.00 82.31 717 LEU A O 1
ATOM 5739 N N . PRO A 1 718 ? 29.191 8.581 -25.074 1.00 85.81 718 PRO A N 1
ATOM 5740 C CA . PRO A 1 718 ? 29.900 9.857 -25.043 1.00 85.81 718 PRO A CA 1
ATOM 5741 C C . PRO A 1 718 ? 30.289 10.287 -26.461 1.00 85.81 718 PRO A C 1
ATOM 5743 O O . PRO A 1 718 ? 30.843 9.482 -27.212 1.00 85.81 718 PRO A O 1
ATOM 5746 N N . ASN A 1 719 ? 30.061 11.553 -26.819 1.00 90.25 719 ASN A N 1
ATOM 5747 C CA . ASN A 1 719 ? 30.239 12.007 -28.200 1.00 90.25 719 ASN A CA 1
ATOM 5748 C C . ASN A 1 719 ? 31.654 11.817 -28.817 1.00 90.25 719 ASN A C 1
ATOM 5750 O O . ASN A 1 719 ? 31.705 11.619 -30.030 1.00 90.25 719 ASN A O 1
ATOM 5754 N N . PRO A 1 720 ? 32.783 11.685 -28.072 1.00 91.38 720 PRO A N 1
ATOM 5755 C CA . PRO A 1 720 ? 34.058 11.265 -28.669 1.00 91.38 720 PRO A CA 1
ATOM 5756 C C . PRO A 1 720 ? 34.050 9.830 -29.216 1.00 91.38 720 PRO A C 1
ATOM 5758 O O . PRO A 1 720 ? 34.884 9.490 -30.047 1.00 91.38 720 PRO A O 1
ATOM 5761 N N . ILE A 1 721 ? 33.146 8.972 -28.730 1.00 87.94 721 ILE A N 1
ATOM 5762 C CA . ILE A 1 721 ? 32.982 7.588 -29.193 1.00 87.94 721 ILE A CA 1
ATOM 5763 C C . ILE A 1 721 ? 32.070 7.538 -30.420 1.00 87.94 721 ILE A C 1
ATOM 5765 O O . ILE A 1 721 ? 32.409 6.838 -31.369 1.00 87.94 721 ILE A O 1
ATOM 5769 N N . ARG A 1 722 ? 30.974 8.317 -30.435 1.00 88.19 722 ARG A N 1
ATOM 5770 C CA . ARG A 1 722 ? 30.112 8.490 -31.623 1.00 88.19 722 ARG A CA 1
ATOM 5771 C C . ARG A 1 722 ? 30.925 9.017 -32.805 1.00 88.19 722 ARG A C 1
ATOM 5773 O O . ARG A 1 722 ? 30.997 8.342 -33.822 1.00 88.19 722 ARG A O 1
ATOM 5780 N N . PHE A 1 723 ? 31.694 10.089 -32.591 1.00 91.19 723 PHE A N 1
ATOM 5781 C CA . PHE A 1 723 ? 32.676 10.584 -33.558 1.00 91.19 723 PHE A CA 1
ATOM 5782 C C . PHE A 1 723 ? 33.583 9.480 -34.126 1.00 91.19 723 PHE A C 1
ATOM 5784 O O . PHE A 1 723 ? 33.769 9.415 -35.336 1.00 91.19 723 PHE A O 1
ATOM 5791 N N . ILE A 1 724 ? 34.153 8.598 -33.291 1.00 89.38 724 ILE A N 1
ATOM 5792 C CA . ILE A 1 724 ? 35.017 7.517 -33.794 1.00 89.38 724 ILE A CA 1
ATOM 5793 C C . ILE A 1 724 ? 34.239 6.484 -34.602 1.00 89.38 724 ILE A C 1
ATOM 5795 O O . ILE A 1 724 ? 34.768 6.043 -35.619 1.00 89.38 724 ILE A O 1
ATOM 5799 N N . ILE A 1 725 ? 33.033 6.102 -34.172 1.00 85.50 725 ILE A N 1
ATOM 5800 C CA . ILE A 1 725 ? 32.161 5.188 -34.922 1.00 85.50 725 ILE A CA 1
ATOM 5801 C C . ILE A 1 725 ? 31.943 5.757 -36.324 1.00 85.50 725 ILE A C 1
ATOM 5803 O O . ILE A 1 725 ? 32.337 5.124 -37.298 1.00 85.50 725 ILE A O 1
ATOM 5807 N N . ASP A 1 726 ? 31.461 6.991 -36.426 1.00 86.81 726 ASP A N 1
ATOM 5808 C CA . ASP A 1 726 ? 31.156 7.640 -37.702 1.00 86.81 726 ASP A CA 1
ATOM 5809 C C . ASP A 1 726 ? 32.431 7.806 -38.564 1.00 86.81 726 ASP A C 1
ATOM 5811 O O . ASP A 1 726 ? 32.474 7.448 -39.748 1.00 86.81 726 ASP A O 1
ATOM 5815 N N . TYR A 1 727 ? 33.530 8.253 -37.941 1.00 87.38 727 TYR A N 1
ATOM 5816 C CA . TYR A 1 727 ? 34.825 8.467 -38.591 1.00 87.38 727 TYR A CA 1
ATOM 5817 C C . TYR A 1 727 ? 35.439 7.180 -39.165 1.00 87.38 727 TYR A C 1
ATOM 5819 O O . TYR A 1 727 ? 36.111 7.262 -40.196 1.00 87.38 727 TYR A O 1
ATOM 5827 N N . ILE A 1 728 ? 35.208 6.002 -38.561 1.00 85.00 728 ILE A N 1
ATOM 5828 C CA . ILE A 1 728 ? 35.662 4.701 -39.100 1.00 85.00 728 ILE A CA 1
ATOM 5829 C C . ILE A 1 728 ? 34.591 3.951 -39.906 1.00 85.00 728 ILE A C 1
ATOM 5831 O O . ILE A 1 728 ? 34.944 3.047 -40.665 1.00 85.00 728 ILE A O 1
ATOM 5835 N N . SER A 1 729 ? 33.309 4.302 -39.791 1.00 79.75 729 SER A N 1
ATOM 5836 C CA . SER A 1 729 ? 32.241 3.760 -40.645 1.00 79.75 729 SER A CA 1
ATOM 5837 C C . SER A 1 729 ? 32.402 4.224 -42.093 1.00 79.75 729 SER A C 1
ATOM 5839 O O . SER A 1 729 ? 32.220 3.425 -43.005 1.00 79.75 729 SER A O 1
ATOM 5841 N N . SER A 1 730 ? 32.911 5.443 -42.312 1.00 73.88 730 SER A N 1
ATOM 5842 C CA . SER A 1 730 ? 33.307 5.955 -43.639 1.00 73.88 730 SER A CA 1
ATOM 5843 C C . SER A 1 730 ? 34.439 5.172 -44.345 1.00 73.88 730 SER A C 1
ATOM 5845 O O . SER A 1 730 ? 34.860 5.527 -45.448 1.00 73.88 730 SER A O 1
ATOM 5847 N N . TRP A 1 731 ? 35.012 4.135 -43.720 1.00 81.50 731 TRP A N 1
ATOM 5848 C CA . TRP A 1 731 ? 36.155 3.394 -44.259 1.00 81.50 731 TRP A CA 1
ATOM 5849 C C . TRP A 1 731 ? 35.730 2.086 -44.926 1.00 81.50 731 TRP A C 1
ATOM 5851 O O . TRP A 1 731 ? 35.370 1.119 -44.257 1.00 81.50 731 TRP A O 1
ATOM 5861 N N . CYS A 1 732 ? 35.911 2.007 -46.243 1.00 65.62 732 CYS A N 1
ATOM 5862 C CA . CYS A 1 732 ? 35.812 0.746 -46.975 1.00 65.62 732 CYS A CA 1
ATOM 5863 C C . CYS A 1 732 ? 36.863 -0.274 -46.486 1.00 65.62 732 CYS A C 1
ATOM 5865 O O . CYS A 1 732 ? 38.051 0.043 -46.384 1.00 65.62 732 CYS A O 1
ATOM 5867 N N . GLY A 1 733 ? 36.425 -1.513 -46.237 1.00 65.44 733 GLY A N 1
ATOM 5868 C CA . GLY A 1 733 ? 37.288 -2.664 -45.948 1.00 65.44 733 GLY A CA 1
ATOM 5869 C C . GLY A 1 733 ? 38.029 -2.640 -44.601 1.00 65.44 733 GLY A C 1
ATOM 5870 O O . GLY A 1 733 ? 37.662 -1.936 -43.654 1.00 65.44 733 GLY A O 1
ATOM 5871 N N . VAL A 1 734 ? 39.082 -3.460 -44.512 1.00 70.38 734 VAL A N 1
ATOM 5872 C CA . VAL A 1 734 ? 40.000 -3.520 -43.364 1.00 70.38 734 VAL A CA 1
ATOM 5873 C C . VAL A 1 734 ? 41.023 -2.395 -43.486 1.00 70.38 734 VAL A C 1
ATOM 5875 O O . VAL A 1 734 ? 41.916 -2.439 -44.330 1.00 70.38 734 VAL A O 1
ATOM 5878 N N . LYS A 1 735 ? 40.909 -1.387 -42.619 1.00 80.56 735 LYS A N 1
ATOM 5879 C CA . LYS A 1 735 ? 41.791 -0.217 -42.602 1.00 80.56 735 LYS A CA 1
ATOM 5880 C C . LYS A 1 735 ? 42.266 0.082 -41.183 1.00 80.56 735 LYS A C 1
ATOM 5882 O O . LYS A 1 735 ? 41.490 0.045 -40.226 1.00 80.56 735 LYS A O 1
ATOM 5887 N N . ILE A 1 736 ? 43.557 0.384 -41.073 1.00 82.44 736 ILE A N 1
ATOM 5888 C CA . ILE A 1 736 ? 44.214 0.847 -39.851 1.00 82.44 736 ILE A CA 1
ATOM 5889 C C . ILE A 1 736 ? 44.802 2.226 -40.150 1.00 82.44 736 ILE A C 1
ATOM 5891 O O . ILE A 1 736 ? 45.543 2.380 -41.120 1.00 82.44 736 ILE A O 1
ATOM 5895 N N . ALA A 1 737 ? 44.484 3.223 -39.329 1.00 84.62 737 ALA A N 1
ATOM 5896 C CA . ALA A 1 737 ? 45.041 4.567 -39.431 1.00 84.62 737 ALA A CA 1
ATOM 5897 C C . ALA A 1 737 ? 45.841 4.938 -38.174 1.00 84.62 737 ALA A C 1
ATOM 5899 O O . ALA A 1 737 ? 45.677 4.359 -37.097 1.00 84.62 737 ALA A O 1
ATOM 5900 N N . SER A 1 738 ? 46.723 5.929 -38.310 1.00 85.44 738 SER A N 1
ATOM 5901 C CA . SER A 1 738 ? 47.460 6.519 -37.185 1.00 85.44 738 SER A CA 1
ATOM 5902 C C . SER A 1 738 ? 47.449 8.053 -37.240 1.00 85.44 738 SER A C 1
ATOM 5904 O O . SER A 1 738 ? 48.513 8.663 -37.369 1.00 85.44 738 SER A O 1
ATOM 5906 N N . PRO A 1 739 ? 46.262 8.697 -37.211 1.00 87.56 739 PRO A N 1
ATOM 5907 C CA . PRO A 1 739 ? 46.166 10.152 -37.192 1.00 87.56 739 PRO A CA 1
ATOM 5908 C C . PRO A 1 739 ? 46.838 10.713 -35.936 1.00 87.56 739 PRO A C 1
ATOM 5910 O O . PRO A 1 739 ? 46.808 10.096 -34.864 1.00 87.56 739 PRO A O 1
ATOM 5913 N N . SER A 1 740 ? 47.438 11.898 -36.053 1.00 87.81 740 SER A N 1
ATOM 5914 C CA . SER A 1 740 ? 48.001 12.561 -34.881 1.00 87.81 740 SER A CA 1
ATOM 5915 C C . SER A 1 740 ? 46.903 13.038 -33.934 1.00 87.81 740 SER A C 1
ATOM 5917 O O . SER A 1 740 ? 45.785 13.338 -34.355 1.00 87.81 740 SER A O 1
ATOM 5919 N N . ARG A 1 741 ? 47.222 13.125 -32.640 1.00 87.06 741 ARG A N 1
ATOM 5920 C CA . ARG A 1 741 ? 46.296 13.608 -31.605 1.00 87.06 741 ARG A CA 1
ATOM 5921 C C . ARG A 1 741 ? 45.789 15.023 -31.899 1.00 87.06 741 ARG A C 1
ATOM 5923 O O . ARG A 1 741 ? 44.668 15.356 -31.528 1.00 87.06 741 ARG A O 1
ATOM 5930 N N . THR A 1 742 ? 46.600 15.833 -32.576 1.00 87.75 742 THR A N 1
ATOM 5931 C CA . THR A 1 742 ? 46.242 17.178 -33.041 1.00 87.75 742 THR A CA 1
ATOM 5932 C C . THR A 1 742 ? 45.168 17.103 -34.130 1.00 87.75 742 THR A C 1
ATOM 5934 O O . THR A 1 742 ? 44.096 17.682 -33.978 1.00 87.75 742 THR A O 1
ATOM 5937 N N . LEU A 1 743 ? 45.421 16.319 -35.185 1.00 89.75 743 LEU A N 1
ATOM 5938 C CA . LEU A 1 743 ? 44.526 16.177 -36.338 1.00 89.75 743 LEU A CA 1
ATOM 5939 C C . LEU A 1 743 ? 43.204 15.479 -35.983 1.00 89.75 743 LEU A C 1
ATOM 5941 O O . LEU A 1 743 ? 42.144 15.914 -36.424 1.00 89.75 743 LEU A O 1
ATOM 5945 N N . LEU A 1 744 ? 43.250 14.413 -35.176 1.00 90.62 744 LEU A N 1
ATOM 5946 C CA . LEU A 1 744 ? 42.040 13.689 -34.778 1.00 90.62 744 LEU A CA 1
ATOM 5947 C C . LEU A 1 744 ? 41.144 14.545 -33.873 1.00 90.62 744 LEU A C 1
ATOM 5949 O O . LEU A 1 744 ? 39.928 14.510 -34.016 1.00 90.62 744 LEU A O 1
ATOM 5953 N N . TYR A 1 745 ? 41.736 15.350 -32.985 1.00 92.56 745 TYR A N 1
ATOM 5954 C CA . TYR A 1 745 ? 40.976 16.290 -32.163 1.00 92.56 745 TYR A CA 1
ATOM 5955 C C . TYR A 1 745 ? 40.369 17.428 -32.991 1.00 92.56 745 TYR A C 1
ATOM 5957 O O . TYR A 1 745 ? 39.233 17.807 -32.739 1.00 92.56 745 TYR A O 1
ATOM 5965 N N . GLN A 1 746 ? 41.070 17.930 -34.013 1.00 93.00 746 GLN A N 1
ATOM 5966 C CA . 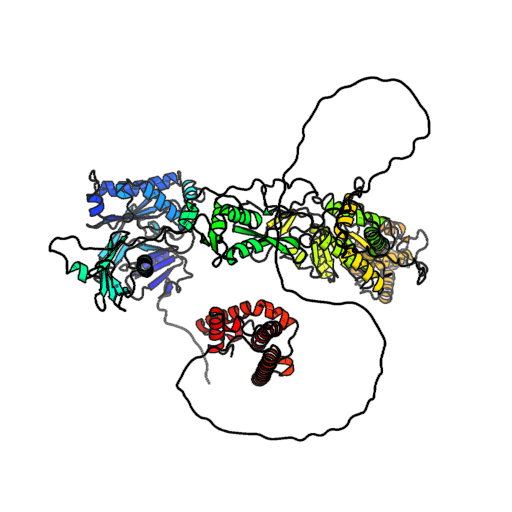GLN A 1 746 ? 40.478 18.886 -34.953 1.00 93.00 746 GLN A CA 1
ATOM 5967 C C . GLN A 1 746 ? 39.272 18.271 -35.684 1.00 93.00 746 GLN A C 1
ATOM 5969 O O . GLN A 1 746 ? 38.208 18.880 -35.704 1.00 93.00 746 GLN A O 1
ATOM 5974 N N . LYS A 1 747 ? 39.396 17.040 -36.201 1.00 92.62 747 LYS A N 1
ATOM 5975 C CA . LYS A 1 747 ? 38.283 16.331 -36.857 1.00 92.62 747 LYS A CA 1
ATOM 5976 C C . LYS A 1 747 ? 37.100 16.059 -35.918 1.00 92.62 747 LYS A C 1
ATOM 5978 O O . LYS A 1 747 ? 35.962 16.111 -36.364 1.00 92.62 747 LYS A O 1
ATOM 5983 N N . TYR A 1 748 ? 37.361 15.834 -34.631 1.00 93.88 748 TYR A N 1
ATOM 5984 C CA . TYR A 1 748 ? 36.328 15.752 -33.594 1.00 93.88 748 TYR A CA 1
ATOM 5985 C C . TYR A 1 748 ? 35.606 17.094 -33.377 1.00 93.88 748 TYR A C 1
ATOM 5987 O O . TYR A 1 748 ? 34.384 17.111 -33.283 1.00 93.88 748 TYR A O 1
ATOM 5995 N N . LEU A 1 749 ? 36.328 18.223 -33.347 1.00 93.44 749 LEU A N 1
ATOM 5996 C CA . LEU A 1 749 ? 35.711 19.554 -33.237 1.00 93.44 749 LEU A CA 1
ATOM 5997 C C . LEU A 1 749 ? 34.866 19.912 -34.471 1.00 93.44 749 LEU A C 1
ATOM 5999 O O . LEU A 1 749 ? 33.797 20.494 -34.316 1.00 93.44 749 LEU A O 1
ATOM 6003 N N . GLU A 1 750 ? 35.330 19.549 -35.670 1.00 93.44 750 GLU A N 1
ATOM 6004 C CA . GLU A 1 750 ? 34.589 19.720 -36.928 1.00 93.44 750 GLU A CA 1
ATOM 6005 C C . GLU A 1 750 ? 33.284 18.904 -36.907 1.00 93.44 750 GLU A C 1
ATOM 6007 O O . GLU A 1 750 ? 32.207 19.489 -37.010 1.00 93.44 750 GLU A O 1
ATOM 6012 N N . TRP A 1 751 ? 33.362 17.597 -36.621 1.00 93.94 751 TRP A N 1
ATOM 6013 C CA . TRP A 1 751 ? 32.189 16.723 -36.462 1.00 93.94 751 TRP A CA 1
ATOM 6014 C C . TRP A 1 751 ? 31.229 17.221 -35.370 1.00 93.94 751 TRP A C 1
ATOM 6016 O O . TRP A 1 751 ? 30.013 17.164 -35.547 1.00 93.94 751 TRP A O 1
ATOM 6026 N N . CYS A 1 752 ? 31.739 17.763 -34.255 1.00 92.31 752 CYS A N 1
ATOM 6027 C CA . CYS A 1 752 ? 30.881 18.349 -33.225 1.00 92.31 752 CYS A CA 1
ATOM 6028 C C . CYS A 1 752 ? 30.118 19.581 -33.729 1.00 92.31 752 CYS A C 1
ATOM 6030 O O . CYS A 1 752 ? 28.949 19.740 -33.391 1.00 92.31 752 CYS A O 1
ATOM 6032 N N . GLY A 1 753 ? 30.752 20.432 -34.541 1.00 90.00 753 GLY A N 1
ATOM 6033 C CA . GLY A 1 753 ? 30.087 21.570 -35.179 1.00 90.00 753 GLY A CA 1
ATOM 6034 C C . GLY A 1 753 ? 29.009 21.134 -36.174 1.00 90.00 753 GLY A C 1
ATOM 6035 O O . GLY A 1 753 ? 27.912 21.683 -36.160 1.00 90.00 753 GLY A O 1
ATOM 6036 N N . GLU A 1 754 ? 29.298 20.109 -36.978 1.00 90.56 754 GLU A N 1
ATOM 6037 C CA . GLU A 1 754 ? 28.369 19.521 -37.956 1.00 90.56 754 GLU A CA 1
ATOM 6038 C C . GLU A 1 754 ? 27.144 18.864 -37.289 1.00 90.56 754 GLU A C 1
ATOM 6040 O O . GLU A 1 754 ? 26.040 18.947 -37.821 1.00 90.56 754 GLU A O 1
ATOM 6045 N N . ASN A 1 755 ? 27.314 18.261 -36.105 1.00 86.25 755 ASN A N 1
ATOM 6046 C CA . ASN A 1 755 ? 26.264 17.524 -35.382 1.00 86.25 755 ASN A CA 1
ATOM 6047 C C . ASN A 1 755 ? 25.608 18.315 -34.226 1.00 86.25 755 ASN A C 1
ATOM 6049 O O . ASN A 1 755 ? 24.799 17.758 -33.487 1.00 86.25 755 ASN A O 1
ATOM 6053 N N . GLY A 1 756 ? 25.960 19.591 -34.019 1.00 86.75 756 GLY A N 1
ATOM 6054 C CA . GLY A 1 756 ? 25.433 20.409 -32.909 1.00 86.75 756 GLY A CA 1
ATOM 6055 C C . GLY A 1 756 ? 25.871 19.954 -31.504 1.00 86.75 756 GLY A C 1
ATOM 6056 O O . GLY A 1 756 ? 25.237 20.287 -30.501 1.00 86.75 756 GLY A O 1
ATOM 6057 N N . GLU A 1 757 ? 26.949 19.178 -31.417 1.00 87.25 757 GLU A N 1
ATOM 6058 C CA . GLU A 1 757 ? 27.408 18.482 -30.214 1.00 87.25 757 GLU A CA 1
ATOM 6059 C C . GLU A 1 757 ? 28.304 19.350 -29.315 1.00 87.25 757 GLU A C 1
ATOM 6061 O O . GLU A 1 757 ? 29.146 20.127 -29.772 1.00 87.25 757 GLU A O 1
ATOM 6066 N N . LYS A 1 758 ? 28.184 19.173 -27.991 1.00 88.56 758 LYS A N 1
ATOM 6067 C CA . LYS A 1 758 ? 29.013 19.904 -27.016 1.00 88.56 758 LYS A CA 1
ATOM 6068 C C . LYS A 1 758 ? 30.435 19.342 -26.988 1.00 88.56 758 LYS A C 1
ATOM 6070 O O . LYS A 1 758 ? 30.641 18.169 -26.679 1.00 88.56 758 LYS A O 1
ATOM 6075 N N . THR A 1 759 ? 31.422 20.188 -27.269 1.00 91.62 759 THR A N 1
ATOM 6076 C CA . THR A 1 759 ? 32.830 19.787 -27.378 1.00 91.62 759 THR A CA 1
ATOM 6077 C C . THR A 1 759 ? 33.464 19.492 -26.014 1.00 91.62 759 THR A C 1
ATOM 6079 O O . THR A 1 759 ? 33.361 20.272 -25.066 1.00 91.62 759 THR A O 1
ATOM 6082 N N . PHE A 1 760 ? 34.178 18.369 -25.913 1.00 91.12 760 PHE A N 1
ATOM 6083 C CA . PHE A 1 760 ? 35.041 18.065 -24.771 1.00 91.12 760 PHE A CA 1
ATOM 6084 C C . PHE A 1 760 ? 36.477 18.557 -25.008 1.00 91.12 760 PHE A C 1
ATOM 6086 O O . PHE A 1 760 ? 37.011 18.383 -26.101 1.00 91.12 760 PHE A O 1
ATOM 6093 N N . PRO A 1 761 ? 37.174 19.065 -23.976 1.00 90.88 761 PRO A N 1
ATOM 6094 C CA . PRO A 1 761 ? 38.619 19.277 -24.015 1.00 90.88 761 PRO A CA 1
ATOM 6095 C C . PRO A 1 761 ? 39.412 18.021 -24.424 1.00 90.88 761 PRO A C 1
ATOM 6097 O O . PRO A 1 761 ? 39.041 16.891 -24.094 1.00 90.88 761 PRO A O 1
ATOM 6100 N N . ASN A 1 762 ? 40.546 18.208 -25.109 1.00 87.44 762 ASN A N 1
ATOM 6101 C CA . ASN A 1 762 ? 41.365 17.129 -25.693 1.00 87.44 762 ASN A CA 1
ATOM 6102 C C . ASN A 1 762 ? 41.789 16.050 -24.670 1.00 87.44 762 ASN A C 1
ATOM 6104 O O . ASN A 1 762 ? 41.758 14.861 -24.974 1.00 87.44 762 ASN A O 1
ATOM 6108 N N . ASN A 1 763 ? 42.092 16.428 -23.424 1.00 87.31 763 ASN A N 1
ATOM 6109 C CA . ASN A 1 763 ? 42.409 15.478 -22.349 1.00 87.31 763 ASN A CA 1
ATOM 6110 C C . ASN A 1 763 ? 41.206 14.606 -21.928 1.00 87.31 763 ASN A C 1
ATOM 6112 O O . ASN A 1 763 ? 41.384 13.420 -21.654 1.00 87.31 763 ASN A O 1
ATOM 6116 N N . ILE A 1 764 ? 39.986 15.156 -21.908 1.00 88.38 764 ILE A N 1
ATOM 6117 C CA . ILE A 1 764 ? 38.757 14.393 -21.628 1.00 88.38 764 ILE A CA 1
ATOM 6118 C C . ILE A 1 764 ? 38.410 13.499 -22.824 1.00 88.38 764 ILE A C 1
ATOM 6120 O O . ILE A 1 764 ? 38.126 12.316 -22.641 1.00 88.38 764 ILE A O 1
ATOM 6124 N N . THR A 1 765 ? 38.530 14.032 -24.042 1.00 88.06 765 THR A N 1
ATOM 6125 C CA . THR A 1 765 ? 38.381 13.292 -25.306 1.00 88.06 765 THR A CA 1
ATOM 6126 C C . THR A 1 765 ? 39.305 12.070 -25.319 1.00 88.06 765 THR A C 1
ATOM 6128 O O . THR A 1 765 ? 38.841 10.937 -25.420 1.00 88.06 765 THR A O 1
ATOM 6131 N N . GLY A 1 766 ? 40.607 12.273 -25.089 1.00 86.50 766 GLY A N 1
ATOM 6132 C CA . GLY A 1 766 ? 41.606 11.207 -25.027 1.00 86.50 766 GLY A CA 1
ATOM 6133 C C . GLY A 1 766 ? 41.367 10.188 -23.909 1.00 86.50 766 GLY A C 1
ATOM 6134 O O . GLY A 1 766 ? 41.603 8.999 -24.123 1.00 86.50 766 GLY A O 1
ATOM 6135 N N . LYS A 1 767 ? 40.834 10.613 -22.752 1.00 87.56 767 LYS A N 1
ATOM 6136 C CA . LYS A 1 767 ? 40.395 9.689 -21.695 1.00 87.56 767 LYS A CA 1
ATOM 6137 C C . LYS A 1 767 ? 39.231 8.808 -22.164 1.00 87.56 767 LYS A C 1
ATOM 6139 O O . LYS A 1 767 ? 39.258 7.607 -21.930 1.00 87.56 767 LYS A O 1
ATOM 6144 N N . LYS A 1 768 ? 38.229 9.359 -22.859 1.00 87.56 768 LYS A N 1
ATOM 6145 C CA . LYS A 1 768 ? 37.118 8.552 -23.398 1.00 87.56 768 LYS A CA 1
ATOM 6146 C C . LYS A 1 768 ? 37.580 7.561 -24.463 1.00 87.56 768 LYS A C 1
ATOM 6148 O O . LYS A 1 768 ? 37.177 6.401 -24.421 1.00 87.56 768 LYS A O 1
ATOM 6153 N N . LEU A 1 769 ? 38.501 7.963 -25.336 1.00 87.50 769 LEU A N 1
ATOM 6154 C CA . LEU A 1 769 ? 39.131 7.051 -26.293 1.00 87.50 769 LEU A CA 1
ATOM 6155 C C . LEU A 1 769 ? 39.865 5.891 -25.587 1.00 87.50 769 LEU A C 1
ATOM 6157 O O . LEU A 1 769 ? 39.683 4.730 -25.963 1.00 87.50 769 LEU A O 1
ATOM 6161 N N . SER A 1 770 ? 40.626 6.167 -24.520 1.00 85.06 770 SER A N 1
ATOM 6162 C CA . SER A 1 770 ? 41.343 5.118 -23.782 1.00 85.06 770 SER A CA 1
ATOM 6163 C C . SER A 1 770 ? 40.424 4.199 -22.963 1.00 85.06 770 SER A C 1
ATOM 6165 O O . SER A 1 770 ? 40.691 2.997 -22.908 1.00 85.06 770 SER A O 1
ATOM 6167 N N . GLU A 1 771 ? 39.302 4.701 -22.429 1.00 81.81 771 GLU A N 1
ATOM 6168 C CA . GLU A 1 771 ? 38.234 3.887 -21.813 1.00 81.81 771 GLU A CA 1
ATOM 6169 C C . GLU A 1 771 ? 37.667 2.835 -22.796 1.00 81.81 771 GLU A C 1
ATOM 6171 O O . GLU A 1 771 ? 37.323 1.727 -22.386 1.00 81.81 771 GLU A O 1
ATOM 6176 N N . LYS A 1 772 ? 37.648 3.124 -24.108 1.00 77.31 772 LYS A N 1
ATOM 6177 C CA . LYS A 1 772 ? 37.299 2.171 -25.184 1.00 77.31 772 LYS A CA 1
ATOM 6178 C C . LYS A 1 772 ? 38.520 1.492 -25.836 1.00 77.31 772 LYS A C 1
ATOM 6180 O O . LYS A 1 772 ? 38.442 1.009 -26.960 1.00 77.31 772 LYS A O 1
ATOM 6185 N N . ASN A 1 773 ? 39.642 1.378 -25.116 1.00 78.50 773 ASN A N 1
ATOM 6186 C CA . ASN A 1 773 ? 40.888 0.724 -25.553 1.00 78.50 773 ASN A CA 1
ATOM 6187 C C . ASN A 1 773 ? 41.598 1.344 -26.780 1.00 78.50 773 ASN A C 1
ATOM 6189 O O . ASN A 1 773 ? 42.559 0.748 -27.276 1.00 78.50 773 ASN A O 1
ATOM 6193 N N . ILE A 1 774 ? 41.207 2.531 -27.253 1.00 84.31 774 ILE A N 1
ATOM 6194 C CA . ILE A 1 774 ? 41.903 3.222 -28.348 1.00 84.31 774 ILE A CA 1
ATOM 6195 C C . ILE A 1 774 ? 43.191 3.831 -27.780 1.00 84.31 774 ILE A C 1
ATOM 6197 O O . ILE A 1 774 ? 43.162 4.759 -26.971 1.00 84.31 774 ILE A O 1
ATOM 6201 N N . ARG A 1 775 ? 44.342 3.267 -28.160 1.00 81.69 775 ARG A N 1
ATOM 6202 C CA . ARG A 1 775 ? 45.649 3.612 -27.575 1.00 81.69 775 ARG A CA 1
ATOM 6203 C C . ARG A 1 775 ? 46.330 4.739 -28.347 1.00 81.69 775 ARG A C 1
ATOM 6205 O O . ARG A 1 775 ? 46.415 4.676 -29.574 1.00 81.69 775 ARG A O 1
ATOM 6212 N N . GLU A 1 776 ? 46.885 5.717 -27.629 1.00 85.06 776 GLU A N 1
ATOM 6213 C CA . GLU A 1 776 ? 47.911 6.601 -28.195 1.00 85.06 776 GLU A CA 1
ATOM 6214 C C . GLU A 1 776 ? 49.291 5.920 -28.168 1.00 85.06 776 GLU A C 1
ATOM 6216 O O . GLU A 1 776 ? 49.619 5.162 -27.253 1.00 85.06 776 GLU A O 1
ATOM 6221 N N . ASN A 1 777 ? 50.111 6.188 -29.180 1.00 83.81 777 ASN A N 1
ATOM 6222 C CA . ASN A 1 777 ? 51.535 5.881 -29.198 1.00 83.81 777 ASN A CA 1
ATOM 6223 C C . ASN A 1 777 ? 52.335 7.146 -29.541 1.00 83.81 777 ASN A C 1
ATOM 6225 O O . ASN A 1 777 ? 51.791 8.131 -30.044 1.00 83.81 777 ASN A O 1
ATOM 6229 N N . LYS A 1 778 ? 53.635 7.135 -29.236 1.00 80.75 778 LYS A N 1
ATOM 6230 C CA . LYS A 1 778 ? 54.535 8.258 -29.512 1.00 80.75 778 LYS A CA 1
ATOM 6231 C C . LYS A 1 778 ? 55.476 7.875 -30.645 1.00 80.75 778 LYS A C 1
ATOM 6233 O O . LYS A 1 778 ? 56.345 7.024 -30.459 1.00 80.75 778 LYS A O 1
ATOM 6238 N N . ARG A 1 779 ? 55.309 8.496 -31.811 1.00 74.38 779 ARG A N 1
ATOM 6239 C CA . ARG A 1 779 ? 56.128 8.247 -33.006 1.00 74.38 779 ARG A CA 1
ATOM 6240 C C . ARG A 1 779 ? 56.928 9.486 -33.389 1.00 74.38 779 ARG A C 1
ATOM 6242 O O . ARG A 1 779 ? 56.523 10.620 -33.136 1.00 74.38 779 ARG A O 1
ATOM 6249 N N . THR A 1 780 ? 58.081 9.258 -34.008 1.00 69.31 780 THR A N 1
ATOM 6250 C CA . THR A 1 780 ? 58.847 10.315 -34.672 1.00 69.31 780 THR A CA 1
ATOM 6251 C C . THR A 1 780 ? 58.392 10.377 -36.125 1.00 69.31 780 THR A C 1
ATOM 6253 O O . THR A 1 780 ? 58.570 9.405 -36.854 1.00 69.31 780 THR A O 1
ATOM 6256 N N . SER A 1 781 ? 57.825 11.506 -36.542 1.00 59.88 781 SER A N 1
ATOM 6257 C CA . SER A 1 781 ? 57.508 11.803 -37.943 1.00 59.88 781 SER A CA 1
ATOM 6258 C C . SER A 1 781 ? 58.219 13.094 -38.336 1.00 59.88 781 SER A C 1
ATOM 6260 O O . SER A 1 781 ? 58.255 14.029 -37.537 1.00 59.88 781 SER A O 1
ATOM 6262 N N . SER A 1 782 ? 58.849 13.131 -39.516 1.00 57.16 782 SER A N 1
ATOM 6263 C CA . SER A 1 782 ? 59.613 14.293 -40.019 1.00 57.16 782 SER A CA 1
ATOM 6264 C C . SER A 1 782 ? 60.501 14.976 -38.952 1.00 57.16 782 SER A C 1
ATOM 6266 O O . SER A 1 782 ? 60.463 16.190 -38.774 1.00 57.16 782 SER A O 1
ATOM 6268 N N . GLY A 1 783 ? 61.240 14.182 -38.165 1.00 66.31 783 GLY A N 1
ATOM 6269 C CA . GLY A 1 783 ? 62.122 14.654 -37.082 1.00 66.31 783 GLY A CA 1
ATOM 6270 C C . GLY A 1 783 ? 61.432 15.112 -35.784 1.00 66.31 783 GLY A C 1
ATOM 6271 O O . GLY A 1 783 ? 62.102 15.284 -34.767 1.00 66.31 783 GLY A O 1
ATOM 6272 N N . LYS A 1 784 ? 60.102 15.259 -35.764 1.00 66.88 784 LYS A N 1
ATOM 6273 C CA . LYS A 1 784 ? 59.316 15.726 -34.613 1.00 66.88 784 LYS A CA 1
ATOM 6274 C C . LYS A 1 784 ? 58.665 14.540 -33.890 1.00 66.88 784 LYS A C 1
ATOM 6276 O O . LYS A 1 784 ? 58.138 13.625 -34.520 1.00 66.88 784 LYS A O 1
ATOM 6281 N N . ARG A 1 785 ? 58.699 14.533 -32.552 1.00 76.00 785 ARG A N 1
ATOM 6282 C CA . ARG A 1 785 ? 57.998 13.530 -31.726 1.00 76.00 785 ARG A CA 1
ATOM 6283 C C . ARG A 1 785 ? 56.545 13.963 -31.531 1.00 76.00 785 ARG A C 1
ATOM 6285 O O . ARG A 1 785 ? 56.310 14.956 -30.847 1.00 76.00 785 ARG A O 1
ATOM 6292 N N . GLU A 1 786 ? 55.591 13.210 -32.068 1.00 82.94 786 GLU A N 1
ATOM 6293 C CA . GLU A 1 786 ? 54.153 13.475 -31.923 1.00 82.94 786 GLU A CA 1
ATOM 6294 C C . GLU A 1 786 ? 53.421 12.258 -31.325 1.00 82.94 786 GLU A C 1
ATOM 6296 O O . GLU A 1 786 ? 53.909 11.125 -31.377 1.00 82.94 786 GLU A O 1
ATOM 6301 N N . TRP A 1 787 ? 52.257 12.504 -30.723 1.00 86.31 787 TRP A N 1
ATOM 6302 C CA . TRP A 1 787 ? 51.333 11.463 -30.274 1.00 86.31 787 TRP A CA 1
ATOM 6303 C C . TRP A 1 787 ? 50.339 11.133 -31.394 1.00 86.31 787 TRP A C 1
ATOM 6305 O O . TRP A 1 787 ? 49.779 12.044 -32.006 1.00 86.31 787 TRP A O 1
ATOM 6315 N N . GLN A 1 788 ? 50.116 9.847 -31.657 1.00 88.81 788 GLN A N 1
ATOM 6316 C CA . GLN A 1 788 ? 49.199 9.329 -32.679 1.00 88.81 788 GLN A CA 1
ATOM 6317 C C . GLN A 1 788 ? 48.258 8.293 -32.057 1.00 88.81 788 GLN A C 1
ATOM 6319 O O . GLN A 1 788 ? 48.700 7.490 -31.237 1.00 88.81 788 GLN A O 1
ATOM 6324 N N . TYR A 1 789 ? 46.984 8.275 -32.449 1.00 88.88 789 TYR A N 1
ATOM 6325 C CA . TYR A 1 789 ? 46.043 7.227 -32.029 1.00 88.88 789 TYR A CA 1
ATOM 6326 C C . TYR A 1 789 ? 46.066 6.057 -33.005 1.00 88.88 789 TYR A C 1
ATOM 6328 O O . TYR A 1 789 ? 45.994 6.272 -34.210 1.00 88.88 789 TYR A O 1
ATOM 6336 N N . ILE A 1 790 ? 46.114 4.822 -32.506 1.00 87.31 790 ILE A N 1
ATOM 6337 C CA . ILE A 1 790 ? 45.959 3.633 -33.352 1.00 87.31 790 ILE A CA 1
ATOM 6338 C C . ILE A 1 790 ? 44.462 3.370 -33.542 1.00 87.31 790 ILE A C 1
ATOM 6340 O O . ILE A 1 790 ? 43.794 2.892 -32.625 1.00 87.31 790 ILE A O 1
ATOM 6344 N N . LEU A 1 791 ? 43.948 3.672 -34.735 1.00 88.00 791 LEU A N 1
ATOM 6345 C CA . LEU A 1 791 ? 42.564 3.401 -35.121 1.00 88.00 791 LEU A CA 1
ATOM 6346 C C . LEU A 1 791 ? 42.527 2.177 -36.039 1.00 88.00 791 LEU A C 1
ATOM 6348 O O . LEU A 1 791 ? 42.790 2.278 -37.234 1.00 88.00 791 LEU A O 1
ATOM 6352 N N . ASP A 1 792 ? 42.238 1.016 -35.461 1.00 85.75 792 ASP A N 1
ATOM 6353 C CA . ASP A 1 792 ? 42.177 -0.289 -36.126 1.00 85.75 792 ASP A CA 1
ATOM 6354 C C . ASP A 1 792 ? 40.703 -0.693 -36.263 1.00 85.75 792 ASP A C 1
ATOM 6356 O O . ASP A 1 792 ? 40.077 -1.048 -35.264 1.00 85.75 792 ASP A O 1
ATOM 6360 N N . ARG A 1 793 ? 40.122 -0.567 -37.470 1.00 82.56 793 ARG A N 1
ATOM 6361 C CA . ARG A 1 793 ? 38.666 -0.714 -37.664 1.00 82.56 793 ARG A CA 1
ATOM 6362 C C . ARG A 1 793 ? 38.151 -2.076 -37.172 1.00 82.56 793 ARG A C 1
ATOM 6364 O O . ARG A 1 793 ? 37.275 -2.047 -36.314 1.00 82.56 793 ARG A O 1
ATOM 6371 N N . PRO A 1 794 ? 38.708 -3.241 -37.571 1.00 81.12 794 PRO A N 1
ATOM 6372 C CA . PRO A 1 794 ? 38.274 -4.530 -37.027 1.00 81.12 794 PRO A CA 1
ATOM 6373 C C . PRO A 1 794 ? 38.377 -4.639 -35.502 1.00 81.12 794 PRO A C 1
ATOM 6375 O O . PRO A 1 794 ? 37.449 -5.141 -34.879 1.00 81.12 794 PRO A O 1
ATOM 6378 N N . LYS A 1 795 ? 39.457 -4.148 -34.870 1.00 82.25 795 LYS A N 1
ATOM 6379 C CA . LYS A 1 795 ? 39.586 -4.221 -33.399 1.00 82.25 795 LYS A CA 1
ATOM 6380 C C . LYS A 1 795 ? 38.676 -3.248 -32.651 1.00 82.25 795 LYS A C 1
ATOM 6382 O O . LYS A 1 795 ? 38.382 -3.502 -31.487 1.00 82.25 795 LYS A O 1
ATOM 6387 N N . ILE A 1 796 ? 38.256 -2.145 -33.271 1.00 80.56 796 ILE A N 1
ATOM 6388 C CA . ILE A 1 796 ? 37.269 -1.228 -32.684 1.00 80.56 796 ILE A CA 1
ATOM 6389 C C . ILE A 1 796 ? 35.859 -1.802 -32.860 1.00 80.56 796 ILE A C 1
ATOM 6391 O O . ILE A 1 796 ? 35.143 -1.890 -31.870 1.00 80.56 796 ILE A O 1
ATOM 6395 N N . VAL A 1 797 ? 35.505 -2.270 -34.066 1.00 77.44 797 VAL A N 1
ATOM 6396 C CA . VAL A 1 797 ? 34.240 -2.976 -34.355 1.00 77.44 797 VAL A CA 1
ATOM 6397 C C . VAL A 1 797 ? 34.058 -4.140 -33.382 1.00 77.44 797 VAL A C 1
ATOM 6399 O O . VAL A 1 797 ? 33.124 -4.120 -32.589 1.00 77.44 797 VAL A O 1
ATOM 6402 N N . ALA A 1 798 ? 35.014 -5.075 -33.331 1.00 77.94 798 ALA A N 1
ATOM 6403 C CA . ALA A 1 798 ? 34.948 -6.232 -32.440 1.00 77.94 798 ALA A CA 1
ATOM 6404 C C . ALA A 1 798 ? 34.762 -5.840 -30.965 1.00 77.94 798 ALA A C 1
ATOM 6406 O O . ALA A 1 798 ? 34.031 -6.515 -30.257 1.00 77.94 798 ALA A O 1
ATOM 6407 N N . LYS A 1 799 ? 35.337 -4.720 -30.503 1.00 76.38 799 LYS A N 1
ATOM 6408 C CA . LYS A 1 799 ? 35.176 -4.230 -29.119 1.00 76.38 799 LYS A CA 1
ATOM 6409 C C . LYS A 1 799 ? 33.876 -3.480 -28.842 1.00 76.38 799 LYS A C 1
ATOM 6411 O O . LYS A 1 799 ? 33.524 -3.284 -27.678 1.00 76.38 799 LYS A O 1
ATOM 6416 N N . LEU A 1 800 ? 33.172 -3.041 -29.880 1.00 72.94 800 LEU A N 1
ATOM 6417 C CA . LEU A 1 800 ? 31.801 -2.553 -29.769 1.00 72.94 800 LEU A CA 1
ATOM 6418 C C . LEU A 1 800 ? 30.841 -3.755 -29.727 1.00 72.94 800 LEU A C 1
ATOM 6420 O O . LEU A 1 800 ? 30.011 -3.812 -28.815 1.00 72.94 800 LEU A O 1
ATOM 6424 N N . CYS A 1 801 ? 31.070 -4.765 -30.571 1.00 69.50 801 CYS A N 1
ATOM 6425 C CA . CYS A 1 801 ? 30.345 -6.041 -30.591 1.00 69.50 801 CYS A CA 1
ATOM 6426 C C . CYS A 1 801 ? 30.511 -6.853 -29.294 1.00 69.50 801 CYS A C 1
ATOM 6428 O O . CYS A 1 801 ? 29.511 -7.203 -28.676 1.00 69.50 801 CYS A O 1
ATOM 6430 N N . GLU A 1 802 ? 31.740 -7.034 -28.790 1.00 68.62 802 GLU A N 1
ATOM 6431 C CA . GLU A 1 802 ? 32.047 -7.611 -27.462 1.00 68.62 802 GLU A CA 1
ATOM 6432 C C . GLU A 1 802 ? 31.316 -6.889 -26.318 1.00 68.62 802 GLU A C 1
ATOM 6434 O O . GLU A 1 802 ? 31.108 -7.470 -25.255 1.00 68.62 802 GLU A O 1
ATOM 6439 N N . SER A 1 803 ? 30.943 -5.618 -26.510 1.00 61.97 803 SER A N 1
ATOM 6440 C CA . SER A 1 803 ? 30.189 -4.852 -25.517 1.00 61.97 803 SER A CA 1
ATOM 6441 C C . SER A 1 803 ? 28.663 -4.931 -25.696 1.00 61.97 803 SER A C 1
ATOM 6443 O O . SER A 1 803 ? 27.939 -4.606 -24.763 1.00 61.97 803 SER A O 1
ATOM 6445 N N . GLY A 1 804 ? 28.151 -5.412 -26.834 1.00 60.28 804 GLY A N 1
ATOM 6446 C CA . GLY A 1 804 ? 26.710 -5.558 -27.091 1.00 60.28 804 GLY A CA 1
ATOM 6447 C C . GLY A 1 804 ? 26.088 -4.471 -27.978 1.00 60.28 804 GLY A C 1
ATOM 6448 O O . GLY A 1 804 ? 24.885 -4.230 -27.901 1.00 60.28 804 GLY A O 1
ATOM 6449 N N . LEU A 1 805 ? 26.892 -3.804 -28.809 1.00 64.56 805 LEU A N 1
ATOM 6450 C CA . LEU A 1 805 ? 26.422 -3.036 -29.968 1.00 64.56 805 LEU A CA 1
ATOM 6451 C C . LEU A 1 805 ? 26.560 -3.942 -31.204 1.00 64.56 805 LEU A C 1
ATOM 6453 O O . LEU A 1 805 ? 27.652 -4.451 -31.432 1.00 64.56 805 LEU A O 1
ATOM 6457 N N . SER A 1 806 ? 25.477 -4.170 -31.957 1.00 55.91 806 SER A N 1
ATOM 6458 C CA . SER A 1 806 ? 25.460 -5.096 -33.110 1.00 55.91 806 SER A CA 1
ATOM 6459 C C . SER A 1 806 ? 26.427 -4.683 -34.236 1.00 55.91 806 SER A C 1
ATOM 6461 O O . SER A 1 806 ? 27.065 -3.628 -34.167 1.00 55.91 806 SER A O 1
ATOM 6463 N N . ASP A 1 807 ? 26.562 -5.531 -35.259 1.00 54.72 807 ASP A N 1
ATOM 6464 C CA . ASP A 1 807 ? 27.505 -5.346 -36.366 1.00 54.72 807 ASP A CA 1
ATOM 6465 C C . ASP A 1 807 ? 27.411 -3.954 -37.009 1.00 54.72 807 ASP A C 1
ATOM 6467 O O . ASP A 1 807 ? 26.338 -3.455 -37.347 1.00 54.72 807 ASP A O 1
ATOM 6471 N N . MET A 1 808 ? 28.572 -3.321 -37.216 1.00 49.88 808 MET A N 1
ATOM 6472 C CA . MET A 1 808 ? 28.647 -1.901 -37.592 1.00 49.88 808 MET A CA 1
ATOM 6473 C C . MET A 1 808 ? 28.139 -1.561 -39.001 1.00 49.88 808 MET A C 1
ATOM 6475 O O . MET A 1 808 ? 28.129 -0.387 -39.368 1.00 49.88 808 MET A O 1
ATOM 6479 N N . GLU A 1 809 ? 27.692 -2.541 -39.784 1.00 50.84 809 GLU A N 1
ATOM 6480 C CA . GLU A 1 809 ? 26.944 -2.275 -41.016 1.00 50.84 809 GLU A CA 1
ATOM 6481 C C . GLU A 1 809 ? 25.558 -1.679 -40.693 1.00 50.84 809 GLU A C 1
ATOM 6483 O O . GLU A 1 809 ? 25.115 -0.769 -41.390 1.00 50.84 809 GLU A O 1
ATOM 6488 N N . GLU A 1 810 ? 24.949 -2.036 -39.553 1.00 49.84 810 GLU A N 1
ATOM 6489 C CA . GLU A 1 810 ? 23.697 -1.436 -39.052 1.00 49.84 810 GLU A CA 1
ATOM 6490 C C . GLU A 1 810 ? 23.896 -0.027 -38.437 1.00 49.84 810 GLU A C 1
ATOM 6492 O O . GLU A 1 810 ? 22.930 0.690 -38.184 1.00 49.84 810 GLU A O 1
ATOM 6497 N N . PHE A 1 811 ? 25.149 0.415 -38.244 1.00 48.66 811 PHE A N 1
ATOM 6498 C CA . PHE A 1 811 ? 25.494 1.816 -37.935 1.00 48.66 811 PHE A CA 1
ATOM 6499 C C . PHE A 1 811 ? 25.872 2.639 -39.169 1.00 48.66 811 PHE A C 1
ATOM 6501 O O . PHE A 1 811 ? 26.221 3.812 -39.027 1.00 48.66 811 PHE A O 1
ATOM 6508 N N . SER A 1 812 ? 25.862 2.050 -40.368 1.00 44.31 812 SER A N 1
ATOM 6509 C CA . SER A 1 812 ? 26.049 2.832 -41.582 1.00 44.31 812 SER A CA 1
ATOM 6510 C C . SER A 1 812 ? 24.741 3.533 -41.931 1.00 44.31 812 SER A C 1
ATOM 6512 O O . SER A 1 812 ? 23.738 2.893 -42.235 1.00 44.31 812 SER A O 1
ATOM 6514 N N . ASP A 1 813 ? 24.763 4.863 -41.896 1.00 42.06 813 ASP A N 1
ATOM 6515 C CA . ASP A 1 813 ? 23.659 5.717 -42.333 1.00 42.06 813 ASP A CA 1
ATOM 6516 C C . ASP A 1 813 ? 23.593 5.747 -43.879 1.00 42.06 813 ASP A C 1
ATOM 6518 O O . ASP A 1 813 ? 23.635 6.796 -44.520 1.00 42.06 813 ASP A O 1
ATOM 6522 N N . ILE A 1 814 ? 23.525 4.554 -44.488 1.00 32.25 814 ILE A N 1
ATOM 6523 C CA . ILE A 1 814 ? 22.955 4.365 -45.820 1.00 32.25 814 ILE A CA 1
ATOM 6524 C C . ILE A 1 814 ? 21.494 4.801 -45.687 1.00 32.25 814 ILE A C 1
ATOM 6526 O O . ILE A 1 814 ? 20.781 4.227 -44.856 1.00 32.25 814 ILE A O 1
ATOM 6530 N N . PRO A 1 815 ? 21.012 5.771 -46.482 1.00 30.84 815 PRO A N 1
ATOM 6531 C CA . PRO A 1 815 ? 19.584 5.972 -46.613 1.00 30.84 815 PRO A CA 1
ATOM 6532 C C . PRO A 1 815 ? 18.999 4.658 -47.129 1.00 30.84 815 PRO A C 1
ATOM 6534 O O . PRO A 1 815 ? 19.266 4.252 -48.259 1.00 30.84 815 PRO A O 1
ATOM 6537 N N . GLN A 1 816 ? 18.218 3.973 -46.293 1.00 28.02 816 GLN A N 1
ATOM 6538 C CA . GLN A 1 816 ? 17.140 3.172 -46.855 1.00 28.02 816 GLN A CA 1
ATOM 6539 C C . GLN A 1 816 ? 16.328 4.164 -47.686 1.00 28.02 816 GLN A C 1
ATOM 6541 O O . GLN A 1 816 ? 15.993 5.223 -47.151 1.00 28.02 816 GLN A O 1
ATOM 6546 N N . ASP A 1 817 ? 16.091 3.867 -48.969 1.00 26.38 817 ASP A N 1
ATOM 6547 C CA . ASP A 1 817 ? 15.198 4.681 -49.796 1.00 26.38 817 ASP A CA 1
ATOM 6548 C C . ASP A 1 817 ? 13.933 4.976 -48.987 1.00 26.38 817 ASP A C 1
ATOM 6550 O O . ASP A 1 817 ? 13.434 4.067 -48.313 1.00 26.38 817 ASP A O 1
ATOM 6554 N N . ASP A 1 818 ? 13.461 6.228 -49.008 1.00 30.83 818 ASP A N 1
ATOM 6555 C CA . ASP A 1 818 ? 12.274 6.646 -48.261 1.00 30.83 818 ASP A CA 1
ATOM 6556 C C . ASP A 1 818 ? 11.123 5.689 -48.596 1.00 30.83 818 ASP A C 1
ATOM 6558 O O . ASP A 1 818 ? 10.541 5.760 -49.683 1.00 30.83 818 ASP A O 1
ATOM 6562 N N . LEU A 1 819 ? 10.848 4.743 -47.683 1.00 31.52 819 LEU A N 1
ATOM 6563 C CA . LEU A 1 819 ? 9.847 3.703 -47.901 1.00 31.52 819 LEU A CA 1
ATOM 6564 C C . LEU A 1 819 ? 8.531 4.420 -48.189 1.00 31.52 819 LEU A C 1
ATOM 6566 O O . LEU A 1 819 ? 8.129 5.267 -47.385 1.00 31.52 819 LEU A O 1
ATOM 6570 N N . PRO A 1 820 ? 7.925 4.159 -49.360 1.00 31.55 820 PRO A N 1
ATOM 6571 C CA . PRO A 1 820 ? 7.170 5.168 -50.082 1.00 31.55 820 PRO A CA 1
ATOM 6572 C C . PRO A 1 820 ? 6.058 5.753 -49.224 1.00 31.55 820 PRO A C 1
ATOM 6574 O O . PRO A 1 820 ? 5.343 5.011 -48.544 1.00 31.55 820 PRO A O 1
ATOM 6577 N N . GLU A 1 821 ? 5.891 7.080 -49.290 1.00 37.12 821 GLU A N 1
ATOM 6578 C CA . GLU A 1 821 ? 4.763 7.767 -48.663 1.00 37.12 821 GLU A CA 1
ATOM 6579 C C . GLU A 1 821 ? 3.452 7.126 -49.138 1.00 37.12 821 GLU A C 1
ATOM 6581 O O . GLU A 1 821 ? 2.922 7.450 -50.200 1.00 37.12 821 GLU A O 1
ATOM 6586 N N . ASN A 1 822 ? 2.909 6.246 -48.295 1.00 38.94 822 ASN A N 1
ATOM 6587 C CA . ASN A 1 822 ? 1.721 5.435 -48.537 1.00 38.94 822 ASN A CA 1
ATOM 6588 C C . ASN A 1 822 ? 1.884 4.297 -49.569 1.00 38.94 822 ASN A C 1
ATOM 6590 O O . ASN A 1 822 ? 1.102 4.201 -50.515 1.00 38.94 822 ASN A O 1
ATOM 6594 N N . GLU A 1 823 ? 2.746 3.310 -49.292 1.00 36.25 823 GLU A N 1
ATOM 6595 C CA . GLU A 1 823 ? 2.293 1.926 -49.528 1.00 36.25 823 GLU A CA 1
ATOM 6596 C C . GLU A 1 823 ? 1.168 1.598 -48.529 1.00 36.25 823 GLU A C 1
ATOM 6598 O O . GLU A 1 823 ? 1.387 1.216 -47.376 1.00 36.25 823 GLU A O 1
ATOM 6603 N N . THR A 1 824 ? -0.076 1.822 -48.962 1.00 42.28 824 THR A N 1
ATOM 6604 C CA . THR A 1 824 ? -1.279 1.532 -48.177 1.00 42.28 824 THR A CA 1
ATOM 6605 C C . THR A 1 824 ? -1.511 0.030 -48.071 1.00 42.28 824 THR A C 1
ATOM 6607 O O . THR A 1 824 ? -2.262 -0.561 -48.845 1.00 42.28 824 THR A O 1
ATOM 6610 N N . THR A 1 825 ? -0.953 -0.578 -47.025 1.00 47.06 825 THR A N 1
ATOM 6611 C CA . THR A 1 825 ? -1.685 -1.639 -46.326 1.00 47.06 825 THR A CA 1
ATOM 6612 C C . THR A 1 825 ? -2.971 -1.018 -45.782 1.00 47.06 825 THR A C 1
ATOM 6614 O O . THR A 1 825 ? -2.929 -0.218 -44.844 1.00 47.06 825 THR A O 1
ATOM 6617 N N . ASP A 1 826 ? -4.103 -1.325 -46.423 1.00 64.31 826 ASP A N 1
ATOM 6618 C CA . ASP A 1 826 ? -5.407 -0.750 -46.083 1.00 64.31 826 ASP A CA 1
ATOM 6619 C C . ASP A 1 826 ? -5.676 -0.845 -44.577 1.00 64.31 826 ASP A C 1
ATOM 6621 O O . ASP A 1 826 ? -5.645 -1.931 -43.992 1.00 64.31 826 ASP A O 1
ATOM 6625 N N . ILE A 1 827 ? -5.956 0.299 -43.941 1.00 77.38 827 ILE A N 1
ATOM 6626 C CA . ILE A 1 827 ? -6.351 0.328 -42.531 1.00 77.38 827 ILE A CA 1
ATOM 6627 C C . ILE A 1 827 ? -7.728 -0.348 -42.448 1.00 77.38 827 ILE A C 1
ATOM 6629 O O . ILE A 1 827 ? -8.707 0.212 -42.953 1.00 77.38 827 ILE A O 1
ATOM 6633 N N . PRO A 1 828 ? -7.833 -1.540 -41.836 1.00 75.69 828 PRO A N 1
ATOM 6634 C CA . PRO A 1 828 ? -9.013 -2.377 -41.964 1.00 75.69 828 PRO A CA 1
ATOM 6635 C C . PRO A 1 828 ? -10.238 -1.726 -41.325 1.00 75.69 828 PRO A C 1
ATOM 6637 O O . PRO A 1 828 ? -10.194 -1.130 -40.242 1.00 75.69 828 PRO A O 1
ATOM 6640 N N . ILE A 1 829 ? -11.375 -1.894 -41.995 1.00 76.25 829 ILE A N 1
ATOM 6641 C CA . ILE A 1 829 ? -12.681 -1.566 -41.438 1.00 76.25 829 ILE A CA 1
ATOM 6642 C C . ILE A 1 829 ? -13.128 -2.761 -40.600 1.00 76.25 829 ILE A C 1
ATOM 6644 O O . ILE A 1 829 ? -13.750 -3.689 -41.105 1.00 76.25 829 ILE A O 1
ATOM 6648 N N . PHE A 1 830 ? -12.787 -2.739 -39.312 1.00 77.50 830 PHE A N 1
ATOM 6649 C CA . PHE A 1 830 ? -13.362 -3.678 -38.355 1.00 77.50 830 PHE A CA 1
ATOM 6650 C C . PHE A 1 830 ? -14.858 -3.408 -38.181 1.00 77.50 830 PHE A C 1
ATOM 6652 O O . PHE A 1 830 ? -15.275 -2.251 -38.021 1.00 77.50 830 PHE A O 1
ATOM 6659 N N . ASN A 1 831 ? -15.639 -4.485 -38.149 1.00 73.19 831 ASN A N 1
ATOM 6660 C CA . ASN A 1 831 ? -16.967 -4.464 -37.557 1.00 73.19 831 ASN A CA 1
ATOM 6661 C C . ASN A 1 831 ? -16.832 -4.280 -36.035 1.00 73.19 831 ASN A C 1
ATOM 6663 O O . ASN A 1 831 ? -15.799 -4.593 -35.447 1.00 73.19 831 ASN A O 1
ATOM 6667 N N . VAL A 1 832 ? -17.877 -3.754 -35.403 1.00 70.06 832 VAL A N 1
ATOM 6668 C CA . VAL A 1 832 ? -18.043 -3.806 -33.945 1.00 70.06 832 VAL A CA 1
ATOM 6669 C C . VAL A 1 832 ? -19.132 -4.851 -33.694 1.00 70.06 832 VAL A C 1
ATOM 6671 O O . VAL A 1 832 ? -20.148 -4.758 -34.389 1.00 70.06 832 VAL A O 1
ATOM 6674 N N . PRO A 1 833 ? -18.959 -5.809 -32.763 1.00 72.25 833 PRO A N 1
ATOM 6675 C CA . PRO A 1 833 ? -19.980 -6.816 -32.485 1.00 72.25 833 PRO A CA 1
ATOM 6676 C C . PRO A 1 833 ? -21.336 -6.174 -32.167 1.00 72.25 833 PRO A C 1
ATOM 6678 O O . PRO A 1 833 ? -21.410 -5.187 -31.426 1.00 72.25 833 PRO A O 1
ATOM 6681 N N . GLU A 1 834 ? -22.412 -6.710 -32.742 1.00 59.81 834 GLU A N 1
ATOM 6682 C CA . GLU A 1 834 ? -23.755 -6.173 -32.522 1.00 59.81 834 GLU A CA 1
ATOM 6683 C C . GLU A 1 834 ? -24.248 -6.512 -31.108 1.00 59.81 834 GLU A C 1
ATOM 6685 O O . GLU A 1 834 ? -24.205 -7.660 -30.669 1.00 59.81 834 GLU A O 1
ATOM 6690 N N . THR A 1 835 ? -24.742 -5.507 -30.380 1.00 44.19 835 THR A N 1
ATOM 6691 C CA . THR A 1 835 ? -25.242 -5.666 -29.006 1.00 44.19 835 THR A CA 1
ATOM 6692 C C . THR A 1 835 ? -26.624 -6.328 -28.997 1.00 44.19 835 THR A C 1
ATOM 6694 O O . THR A 1 835 ? -27.647 -5.663 -28.812 1.00 44.19 835 THR A O 1
ATOM 6697 N N . GLY A 1 836 ? -26.654 -7.639 -29.233 1.00 35.97 836 GLY A N 1
ATOM 6698 C CA . GLY A 1 836 ? -27.869 -8.448 -29.247 1.00 35.97 836 GLY A CA 1
ATOM 6699 C C . GLY A 1 836 ? -28.491 -8.607 -27.858 1.00 35.97 836 GLY A C 1
ATOM 6700 O O . GLY A 1 836 ? -27.996 -9.367 -27.030 1.00 35.97 836 GLY A O 1
ATOM 6701 N N . LEU A 1 837 ? -29.628 -7.946 -27.622 1.00 34.56 837 LEU A N 1
ATOM 6702 C CA . LEU A 1 837 ? -30.535 -8.259 -26.510 1.00 34.56 837 LEU A CA 1
ATOM 6703 C C . LEU A 1 837 ? -31.380 -9.504 -26.839 1.00 34.56 837 LEU A C 1
ATOM 6705 O O . LEU A 1 837 ? -32.604 -9.431 -26.935 1.00 34.56 837 LEU A O 1
ATOM 6709 N N . GLU A 1 838 ? -30.726 -10.655 -27.004 1.00 31.19 838 GLU A N 1
ATOM 6710 C CA . GLU A 1 838 ? -31.405 -11.952 -27.075 1.00 31.19 838 GLU A CA 1
ATOM 6711 C C . GLU A 1 838 ? -31.274 -12.710 -25.746 1.00 31.19 838 GLU A C 1
ATOM 6713 O O . GLU A 1 838 ? -30.209 -12.775 -25.132 1.00 31.19 838 GLU A O 1
ATOM 6718 N N . GLY A 1 839 ? -32.396 -13.261 -25.274 1.00 32.12 839 GLY A N 1
ATOM 6719 C CA . GLY A 1 839 ? -32.431 -14.118 -24.087 1.00 32.12 839 GLY A CA 1
ATOM 6720 C C . GLY A 1 839 ? -31.770 -15.483 -24.335 1.00 32.12 839 GLY A C 1
ATOM 6721 O O . GLY A 1 839 ? -31.420 -15.801 -25.468 1.00 32.12 839 GLY A O 1
ATOM 6722 N N . PRO A 1 840 ? -31.616 -16.330 -23.299 1.00 31.53 840 PRO A N 1
ATOM 6723 C CA . PRO A 1 840 ? -30.866 -17.581 -23.400 1.00 31.53 840 PRO A CA 1
ATOM 6724 C C . PRO A 1 840 ? -31.466 -18.545 -24.437 1.00 31.53 840 PRO A C 1
ATOM 6726 O O . PRO A 1 840 ? -32.471 -19.217 -24.186 1.00 31.53 840 PRO A O 1
ATOM 6729 N N . THR A 1 841 ? -30.820 -18.627 -25.601 1.00 27.25 841 THR A N 1
ATOM 6730 C CA . THR A 1 841 ? -31.244 -19.455 -26.732 1.00 27.25 841 THR A CA 1
ATOM 6731 C C . THR A 1 841 ? -31.249 -20.934 -26.359 1.00 27.25 841 THR A C 1
ATOM 6733 O O . THR A 1 841 ? -30.215 -21.535 -26.065 1.00 27.25 841 THR A O 1
ATOM 6736 N N . ILE A 1 842 ? -32.438 -21.541 -26.397 1.00 32.06 842 ILE A N 1
ATOM 6737 C CA . ILE A 1 842 ? -32.630 -22.975 -26.160 1.00 32.06 842 ILE A CA 1
ATOM 6738 C C . ILE A 1 842 ? -31.810 -23.760 -27.204 1.00 32.06 842 ILE A C 1
ATOM 6740 O O . ILE A 1 842 ? -31.960 -23.482 -28.398 1.00 32.06 842 ILE A O 1
ATOM 6744 N N . PRO A 1 843 ? -30.976 -24.747 -26.807 1.00 29.16 843 PRO A N 1
ATOM 6745 C CA . PRO A 1 843 ? -30.114 -25.467 -27.741 1.00 29.16 843 PRO A CA 1
ATOM 6746 C C . PRO A 1 843 ? -30.901 -26.086 -28.899 1.00 29.16 843 PRO A C 1
ATOM 6748 O O . PRO A 1 843 ? -31.806 -26.900 -28.685 1.00 29.16 843 PRO A O 1
ATOM 6751 N N . GLN A 1 844 ? -30.554 -25.715 -30.135 1.00 26.95 844 GLN A N 1
ATOM 6752 C CA . GLN A 1 844 ? -31.232 -26.270 -31.299 1.00 26.95 844 GLN A CA 1
ATOM 6753 C C . GLN A 1 844 ? -30.953 -27.769 -31.447 1.00 26.95 844 GLN A C 1
ATOM 6755 O O . GLN A 1 844 ? -29.863 -28.289 -31.206 1.00 26.95 844 GLN A O 1
ATOM 6760 N N . LYS A 1 845 ? -32.013 -28.472 -31.834 1.00 27.19 845 LYS A N 1
ATOM 6761 C CA . LYS A 1 845 ? -32.120 -29.926 -31.838 1.00 27.19 845 LYS A CA 1
ATOM 6762 C C . LYS A 1 845 ? -31.279 -30.522 -32.970 1.00 27.19 845 LYS A C 1
ATOM 6764 O O . LYS A 1 845 ? -31.723 -30.531 -34.119 1.00 27.19 845 LYS A O 1
ATOM 6769 N N . ILE A 1 846 ? -30.092 -31.041 -32.642 1.00 29.89 846 ILE A N 1
ATOM 6770 C CA . ILE A 1 846 ? -29.225 -31.743 -33.603 1.00 29.89 846 ILE A CA 1
ATOM 6771 C C . ILE A 1 846 ? -30.037 -32.845 -34.293 1.00 29.89 846 ILE A C 1
ATOM 6773 O O . ILE A 1 846 ? -30.510 -33.787 -33.655 1.00 29.89 846 ILE A O 1
ATOM 6777 N N . THR A 1 847 ? -30.197 -32.709 -35.607 1.00 24.98 847 THR A N 1
ATOM 6778 C CA . THR A 1 847 ? -30.804 -33.730 -36.463 1.00 24.98 847 THR A CA 1
ATOM 6779 C C . THR A 1 847 ? -29.672 -34.602 -37.014 1.00 24.98 847 THR A C 1
ATOM 6781 O O . THR A 1 847 ? -28.707 -34.048 -37.541 1.00 24.98 847 THR A O 1
ATOM 6784 N N . PRO A 1 848 ? -29.722 -35.938 -36.856 1.00 29.88 848 PRO A N 1
ATOM 6785 C CA . PRO A 1 848 ? -28.614 -36.811 -37.236 1.00 29.88 848 PRO A CA 1
ATOM 6786 C C . PRO A 1 848 ? -28.467 -36.932 -38.764 1.00 29.88 848 PRO A C 1
ATOM 6788 O O . PRO A 1 848 ? -29.452 -36.758 -39.488 1.00 29.88 848 PRO A O 1
ATOM 6791 N N . PRO A 1 849 ? -27.264 -37.268 -39.268 1.00 29.09 849 PRO A N 1
ATOM 6792 C CA . PRO A 1 849 ? -27.049 -37.525 -40.688 1.00 29.09 849 PRO A CA 1
ATOM 6793 C C . PRO A 1 849 ? -27.818 -38.767 -41.167 1.00 29.09 849 PRO A C 1
ATOM 6795 O O . PRO A 1 849 ? -28.015 -39.726 -40.417 1.00 29.09 849 PRO A O 1
ATOM 6798 N N . GLN A 1 850 ? -28.216 -38.755 -42.441 1.00 25.38 850 GLN A N 1
ATOM 6799 C CA . GLN A 1 850 ? -28.751 -39.930 -43.135 1.00 25.38 850 GLN A CA 1
ATOM 6800 C C . GLN A 1 850 ? -27.659 -41.014 -43.250 1.00 25.38 850 GLN A C 1
ATOM 6802 O O . GLN A 1 850 ? -26.544 -40.685 -43.660 1.00 25.38 850 GLN A O 1
ATOM 6807 N N . PRO A 1 851 ? -27.946 -42.286 -42.922 1.00 28.59 851 PRO A N 1
ATOM 6808 C CA . PRO A 1 851 ? -27.045 -43.396 -43.207 1.00 28.59 851 PRO A CA 1
ATOM 6809 C C . PRO A 1 851 ? -27.235 -43.900 -44.645 1.00 28.59 851 PRO A C 1
ATOM 6811 O O . PRO A 1 851 ? -28.367 -44.037 -45.109 1.00 28.59 851 PRO A O 1
ATOM 6814 N N . GLU A 1 852 ? -26.143 -44.252 -45.325 1.00 27.66 852 GLU A N 1
ATOM 6815 C CA . GLU A 1 852 ? -26.233 -45.125 -46.502 1.00 27.66 852 GLU A CA 1
ATOM 6816 C C . GLU A 1 852 ? -26.625 -46.556 -46.090 1.00 27.66 852 GLU A C 1
ATOM 6818 O O . GLU A 1 852 ? -26.488 -46.973 -44.935 1.00 27.66 852 GLU A O 1
ATOM 6823 N N . GLU A 1 853 ? -27.181 -47.304 -47.040 1.00 25.16 853 GLU A N 1
ATOM 6824 C CA . GLU A 1 853 ? -27.844 -48.580 -46.784 1.00 25.16 853 GLU A CA 1
ATOM 6825 C C . GLU A 1 853 ? -26.864 -49.684 -46.346 1.00 25.16 853 GLU A C 1
ATOM 6827 O O . GLU A 1 853 ? -25.825 -49.885 -46.973 1.00 25.16 853 GLU A O 1
ATOM 6832 N N . ASN A 1 854 ? -27.243 -50.492 -45.345 1.00 27.06 854 ASN A N 1
ATOM 6833 C CA . ASN A 1 854 ? -27.618 -51.903 -45.562 1.00 27.06 854 ASN A CA 1
ATOM 6834 C C . ASN A 1 854 ? -28.080 -52.617 -44.267 1.00 27.06 854 ASN A C 1
ATOM 6836 O O . ASN A 1 854 ? -27.736 -52.246 -43.147 1.00 27.06 854 ASN A O 1
ATOM 6840 N N . LEU A 1 855 ? -28.883 -53.670 -44.438 1.00 26.58 855 LEU A N 1
ATOM 6841 C CA . LEU A 1 855 ? -29.481 -54.528 -43.397 1.00 26.58 855 LEU A CA 1
ATOM 6842 C C . LEU A 1 855 ? -28.931 -55.974 -43.524 1.00 26.58 855 LEU A C 1
ATOM 6844 O O . LEU A 1 855 ? -28.389 -56.311 -44.574 1.00 26.58 855 LEU A O 1
ATOM 6848 N N . PRO A 1 856 ? -29.276 -56.930 -42.634 1.00 41.06 856 PRO A N 1
ATOM 6849 C CA . PRO A 1 856 ? -29.124 -57.036 -41.168 1.00 41.06 856 PRO A CA 1
ATOM 6850 C C . PRO A 1 856 ? -28.212 -58.295 -40.879 1.00 41.06 856 PRO A C 1
ATOM 6852 O O . PRO A 1 856 ? -27.310 -58.489 -41.691 1.00 41.06 856 PRO A O 1
ATOM 6855 N N . PRO A 1 857 ? -28.347 -59.218 -39.868 1.00 40.72 857 PRO A N 1
ATOM 6856 C CA . PRO A 1 857 ? -29.233 -59.320 -38.684 1.00 40.72 857 PRO A CA 1
ATOM 6857 C C . PRO A 1 857 ? -28.663 -59.954 -37.363 1.00 40.72 857 PRO A C 1
ATOM 6859 O O . PRO A 1 857 ? -27.562 -60.487 -37.315 1.00 40.72 857 PRO A O 1
ATOM 6862 N N . ARG A 1 858 ? -29.561 -60.073 -36.351 1.00 25.48 858 ARG A N 1
ATOM 6863 C CA . ARG A 1 858 ? -29.574 -60.960 -35.137 1.00 25.48 858 ARG A CA 1
ATOM 6864 C C . ARG A 1 858 ? -28.780 -60.521 -33.879 1.00 25.48 858 ARG A C 1
ATOM 6866 O O . ARG A 1 858 ? -27.564 -60.445 -33.911 1.00 25.48 858 ARG A O 1
ATOM 6873 N N . GLY A 1 859 ? -29.461 -60.419 -32.715 1.00 26.42 859 GLY A N 1
ATOM 6874 C CA . GLY A 1 859 ? -28.805 -60.217 -31.395 1.00 26.42 859 GLY A CA 1
ATOM 6875 C C . GLY A 1 859 ? -29.715 -60.001 -30.155 1.00 26.42 859 GLY A C 1
ATOM 6876 O O . GLY A 1 859 ? -29.675 -58.948 -29.542 1.00 26.42 859 GLY A O 1
ATOM 6877 N N . LYS A 1 860 ? -30.570 -60.969 -29.789 1.00 27.94 860 LYS A N 1
ATOM 6878 C CA . LYS A 1 860 ? -31.597 -60.921 -28.703 1.00 27.94 860 LYS A CA 1
ATOM 6879 C C . LYS A 1 860 ? -31.148 -60.469 -27.276 1.00 27.94 860 LYS A C 1
ATOM 6881 O O . LYS A 1 860 ? -30.120 -60.943 -26.813 1.00 27.94 860 LYS A O 1
ATOM 6886 N N . LYS A 1 861 ? -32.113 -59.875 -26.524 1.00 27.09 861 LYS A N 1
ATOM 6887 C CA . LYS A 1 861 ? -32.275 -59.758 -25.028 1.00 27.09 861 LYS A CA 1
ATOM 6888 C C . LYS A 1 861 ? -31.386 -58.714 -24.299 1.00 27.09 861 LYS A C 1
ATOM 6890 O O . LYS A 1 861 ? -30.191 -58.699 -24.526 1.00 27.09 861 LYS A O 1
ATOM 6895 N N . ALA A 1 862 ? -31.937 -57.730 -23.559 1.00 26.69 862 ALA A N 1
ATOM 6896 C CA . ALA A 1 862 ? -32.642 -57.721 -22.238 1.00 26.69 862 ALA A CA 1
ATOM 6897 C C . ALA A 1 862 ? -31.656 -57.580 -21.045 1.00 26.69 862 ALA A C 1
ATOM 6899 O O . ALA A 1 862 ? -30.556 -58.105 -21.144 1.00 26.69 862 ALA A O 1
ATOM 6900 N N . ASN A 1 863 ? -31.928 -56.905 -19.913 1.00 26.48 863 ASN A N 1
ATOM 6901 C CA . ASN A 1 863 ? -33.165 -56.412 -19.254 1.00 26.48 863 ASN A CA 1
ATOM 6902 C C . ASN A 1 863 ? -32.963 -54.940 -18.749 1.00 26.48 863 ASN A C 1
ATOM 6904 O O . ASN A 1 863 ? -31.843 -54.451 -18.818 1.00 26.48 863 ASN A O 1
ATOM 6908 N N . LYS A 1 864 ? -33.990 -54.123 -18.430 1.00 29.81 864 LYS A N 1
ATOM 6909 C CA . LYS A 1 864 ? -34.637 -53.898 -17.096 1.00 29.81 864 LYS A CA 1
ATOM 6910 C C . LYS A 1 864 ? -33.660 -53.741 -15.900 1.00 29.81 864 LYS A C 1
ATOM 6912 O O . LYS A 1 864 ? -32.645 -54.422 -15.882 1.00 29.81 864 LYS A O 1
ATOM 6917 N N . GLN A 1 865 ? -33.913 -52.940 -14.851 1.00 29.16 865 GLN A N 1
ATOM 6918 C CA . GLN A 1 865 ? -35.197 -52.614 -14.183 1.00 29.16 865 GLN A CA 1
ATOM 6919 C C . GLN A 1 865 ? -35.022 -51.429 -13.176 1.00 29.16 865 GLN A C 1
ATOM 6921 O O . GLN A 1 865 ? -33.921 -51.335 -12.645 1.00 29.16 865 GLN A O 1
ATOM 6926 N N . ASP A 1 866 ? -35.959 -50.553 -12.745 1.00 30.56 866 ASP A N 1
ATOM 6927 C CA . ASP A 1 866 ? -37.251 -49.961 -13.212 1.00 30.56 866 ASP A CA 1
ATOM 6928 C C . ASP A 1 866 ? -37.597 -48.724 -12.289 1.00 30.56 866 ASP A C 1
ATOM 6930 O O . ASP A 1 866 ? -37.319 -48.799 -11.095 1.00 30.56 866 ASP A O 1
ATOM 6934 N N . ASN A 1 867 ? -38.327 -47.693 -12.781 1.00 28.48 867 ASN A N 1
ATOM 6935 C CA . ASN A 1 867 ? -39.267 -46.774 -12.042 1.00 28.48 867 ASN A CA 1
ATOM 6936 C C . ASN A 1 867 ? -38.729 -45.722 -11.010 1.00 28.48 867 ASN A C 1
ATOM 6938 O O . ASN A 1 867 ? -37.602 -45.839 -10.549 1.00 28.48 867 ASN A O 1
ATOM 6942 N N . SER A 1 868 ? -39.432 -44.644 -10.575 1.00 27.55 868 SER A N 1
ATOM 6943 C CA . SER A 1 868 ? -40.802 -44.058 -10.756 1.00 27.55 868 SER A CA 1
ATOM 6944 C C . SER A 1 868 ? -40.723 -42.507 -10.580 1.00 27.55 868 SER A C 1
ATOM 6946 O O . SER A 1 868 ? -39.966 -42.077 -9.718 1.00 27.55 868 SER A O 1
ATOM 6948 N N . THR A 1 869 ? -41.328 -41.604 -11.384 1.00 27.09 869 THR A N 1
ATOM 6949 C CA . THR A 1 869 ? -42.729 -41.045 -11.350 1.00 27.09 869 THR A CA 1
ATOM 6950 C C . THR A 1 869 ? -43.232 -40.563 -9.963 1.00 27.09 869 THR A C 1
ATOM 6952 O O . THR A 1 869 ? -42.879 -41.188 -8.970 1.00 27.09 869 THR A O 1
ATOM 6955 N N . GLN A 1 870 ? -44.038 -39.495 -9.756 1.00 27.45 870 GLN A N 1
ATOM 6956 C CA . GLN A 1 870 ? -44.975 -38.653 -10.563 1.00 27.45 870 GLN A CA 1
ATOM 6957 C C . GLN A 1 870 ? -45.115 -37.270 -9.808 1.00 27.45 870 GLN A C 1
ATOM 6959 O O . GLN A 1 870 ? -44.997 -37.274 -8.589 1.00 27.45 870 GLN A O 1
ATOM 6964 N N . VAL A 1 871 ? -45.134 -36.058 -10.413 1.00 27.44 871 VAL A N 1
ATOM 6965 C CA . VAL A 1 871 ? -46.327 -35.201 -10.747 1.00 27.44 871 VAL A CA 1
ATOM 6966 C C . VAL A 1 871 ? -47.399 -35.112 -9.624 1.00 27.44 871 VAL A C 1
ATOM 6968 O O . VAL A 1 871 ? -47.731 -36.150 -9.072 1.00 27.44 871 VAL A O 1
ATOM 6971 N N . LEU A 1 872 ? -48.112 -34.019 -9.279 1.00 24.92 872 LEU A N 1
ATOM 6972 C CA . LEU A 1 872 ? -48.215 -32.564 -9.596 1.00 24.92 872 LEU A CA 1
ATOM 6973 C C . LEU A 1 872 ? -49.563 -32.084 -8.966 1.00 24.92 872 LEU A C 1
ATOM 6975 O O . LEU A 1 872 ? -50.467 -32.910 -8.884 1.00 24.92 872 LEU A O 1
ATOM 6979 N N . PHE A 1 873 ? -49.778 -30.807 -8.598 1.00 22.88 873 PHE A N 1
ATOM 6980 C CA . PHE A 1 873 ? -51.140 -30.257 -8.349 1.00 22.88 873 PHE A CA 1
ATOM 6981 C C . PHE A 1 873 ? -51.242 -28.739 -8.641 1.00 22.88 873 PHE A C 1
ATOM 6983 O O . PHE A 1 873 ? -50.227 -28.049 -8.630 1.00 22.88 873 PHE A O 1
ATOM 6990 N N . ASN A 1 874 ? -52.459 -28.241 -8.928 1.00 27.08 874 ASN A N 1
ATOM 6991 C CA . ASN A 1 874 ? -52.763 -26.913 -9.512 1.00 27.08 874 ASN A CA 1
ATOM 6992 C C . ASN A 1 874 ? -53.851 -26.122 -8.721 1.00 27.08 874 ASN A C 1
ATOM 6994 O O . ASN A 1 874 ? -54.365 -26.634 -7.730 1.00 27.08 874 ASN A O 1
ATOM 6998 N N . TYR A 1 875 ? -54.280 -24.972 -9.290 1.00 28.70 875 TYR A N 1
ATOM 6999 C CA . TYR A 1 875 ? -55.501 -24.153 -9.038 1.00 28.70 875 TYR A CA 1
ATOM 7000 C C . TYR A 1 875 ? -55.457 -23.095 -7.900 1.00 28.70 875 TYR A C 1
ATOM 7002 O O . TYR A 1 875 ? -54.889 -23.377 -6.854 1.00 28.70 875 TYR A O 1
ATOM 7010 N N . VAL A 1 876 ? -56.119 -21.912 -7.957 1.00 27.98 876 VAL A N 1
ATOM 7011 C CA . VAL A 1 876 ? -56.571 -20.949 -9.027 1.00 27.98 876 VAL A CA 1
ATOM 7012 C C . VAL A 1 876 ? -57.375 -19.802 -8.354 1.00 27.98 876 VAL A C 1
ATOM 7014 O O . VAL A 1 876 ? -58.064 -20.113 -7.386 1.00 27.98 876 VAL A O 1
ATOM 7017 N N . ALA A 1 877 ? -57.359 -18.546 -8.856 1.00 25.08 877 ALA A N 1
ATOM 7018 C CA . ALA A 1 877 ? -58.460 -17.538 -8.759 1.00 25.08 877 ALA A CA 1
ATOM 7019 C C . ALA A 1 877 ? -58.107 -16.153 -9.385 1.00 25.08 877 ALA A C 1
ATOM 7021 O O . ALA A 1 877 ? -56.941 -15.865 -9.636 1.00 25.08 877 ALA A O 1
ATOM 7022 N N . GLU A 1 878 ? -59.126 -15.307 -9.606 1.00 29.25 878 GLU A N 1
ATOM 7023 C CA . GLU A 1 878 ? -59.158 -14.035 -10.375 1.00 29.25 878 GLU A CA 1
ATOM 7024 C C . GLU A 1 878 ? -60.302 -13.131 -9.818 1.00 29.25 878 GLU A C 1
ATOM 7026 O O . GLU A 1 878 ? -61.219 -13.686 -9.212 1.00 29.25 878 GLU A O 1
ATOM 7031 N N . GLN A 1 879 ? -60.412 -11.792 -9.949 1.00 29.78 879 GLN A N 1
ATOM 7032 C CA . GLN A 1 879 ? -59.616 -10.682 -10.549 1.00 29.78 879 GLN A CA 1
ATOM 7033 C C . GLN A 1 879 ? -59.351 -9.601 -9.438 1.00 29.78 879 GLN A C 1
ATOM 7035 O O . GLN A 1 879 ? -59.194 -10.026 -8.298 1.00 29.78 879 GLN A O 1
ATOM 7040 N N . ALA A 1 880 ? -59.264 -8.253 -9.538 1.00 26.48 880 ALA A N 1
ATOM 7041 C CA . ALA A 1 880 ? -59.335 -7.151 -10.541 1.00 26.48 880 ALA A CA 1
ATOM 7042 C C . ALA A 1 880 ? -58.654 -5.876 -9.901 1.00 26.48 880 ALA A C 1
ATOM 7044 O O . ALA A 1 880 ? -58.074 -6.024 -8.829 1.00 26.48 880 ALA A O 1
ATOM 7045 N N . GLU A 1 881 ? -58.631 -4.607 -10.367 1.00 26.83 881 GLU A N 1
ATOM 7046 C CA . GLU A 1 881 ? -59.161 -3.872 -11.545 1.00 26.83 881 GLU A CA 1
ATOM 7047 C C . GLU A 1 881 ? -58.078 -2.950 -12.207 1.00 26.83 881 GLU A C 1
ATOM 7049 O O . GLU A 1 881 ? -57.236 -3.445 -12.953 1.00 26.83 881 GLU A O 1
ATOM 7054 N N . LEU A 1 882 ? -58.132 -1.614 -12.003 1.00 29.44 882 LEU A N 1
ATOM 7055 C CA . LEU A 1 882 ? -57.542 -0.509 -12.808 1.00 29.44 882 LEU A CA 1
ATOM 7056 C C . LEU A 1 882 ? -57.428 0.801 -11.962 1.00 29.44 882 LEU A C 1
ATOM 7058 O O . LEU A 1 882 ? -57.905 0.765 -10.825 1.00 29.44 882 LEU A O 1
ATOM 7062 N N . PRO A 1 883 ? -56.892 1.967 -12.440 1.00 43.12 883 PRO A N 1
ATOM 7063 C CA . PRO A 1 883 ? -56.370 2.356 -13.779 1.00 43.12 883 PRO A CA 1
ATOM 7064 C C . PRO A 1 883 ? -54.912 2.921 -13.777 1.00 43.12 883 PRO A C 1
ATOM 7066 O O . PRO A 1 883 ? -54.322 3.083 -12.717 1.00 43.12 883 PRO A O 1
ATOM 7069 N N . GLY A 1 884 ? -54.264 3.306 -14.896 1.00 24.00 884 GLY A N 1
ATOM 7070 C CA . GLY A 1 884 ? -54.581 3.191 -16.337 1.00 24.00 884 GLY A CA 1
ATOM 7071 C C . GLY A 1 884 ? -53.779 4.173 -17.244 1.00 24.00 884 GLY A C 1
ATOM 7072 O O . GLY A 1 884 ? -53.051 5.014 -16.729 1.00 24.00 884 GLY A O 1
ATOM 7073 N N . ALA A 1 885 ? -53.998 4.097 -18.574 1.00 25.56 885 ALA A N 1
ATOM 7074 C CA . ALA A 1 885 ? -53.599 5.040 -19.661 1.00 25.56 885 ALA A CA 1
ATOM 7075 C C . ALA A 1 885 ? -52.092 5.199 -20.053 1.00 25.56 885 ALA A C 1
ATOM 7077 O O . ALA A 1 885 ? -51.224 5.058 -19.205 1.00 25.56 885 ALA A O 1
ATOM 7078 N N . SER A 1 886 ? -51.674 5.557 -21.292 1.00 25.36 886 SER A N 1
ATOM 7079 C CA . SER A 1 886 ? -52.271 5.473 -22.660 1.00 25.36 886 SER A CA 1
ATOM 7080 C C . SER A 1 886 ? -51.274 5.895 -23.784 1.00 25.36 886 SER A C 1
ATOM 7082 O O . SER A 1 886 ? -50.744 6.996 -23.699 1.00 25.36 886 SER A O 1
ATOM 7084 N N . THR A 1 887 ? -51.190 5.147 -24.913 1.00 24.59 887 THR A N 1
ATOM 7085 C CA . THR A 1 887 ? -50.868 5.615 -26.318 1.00 24.59 887 THR A CA 1
ATOM 7086 C C . THR A 1 887 ? -49.499 6.305 -26.634 1.00 24.59 887 THR A C 1
ATOM 7088 O O . THR A 1 887 ? -48.827 6.752 -25.723 1.00 24.59 887 THR A O 1
ATOM 7091 N N . SER A 1 888 ? -48.960 6.454 -27.872 1.00 26.66 888 SER A N 1
ATOM 7092 C CA . SER A 1 888 ? -49.271 5.962 -29.248 1.00 26.66 888 SER A CA 1
ATOM 7093 C C . SER A 1 888 ? -48.115 6.150 -30.277 1.00 26.66 888 SER A C 1
ATOM 7095 O O . SER A 1 888 ? -47.531 7.221 -30.360 1.00 26.66 888 SER A O 1
ATOM 7097 N N . ARG A 1 889 ? -47.917 5.149 -31.155 1.00 26.16 889 ARG A N 1
ATOM 7098 C CA . ARG A 1 889 ? -47.899 5.184 -32.653 1.00 26.16 889 ARG A CA 1
ATOM 7099 C C . ARG A 1 889 ? -47.197 6.319 -33.487 1.00 26.16 889 ARG A C 1
ATOM 7101 O O . ARG A 1 889 ? -47.775 7.372 -33.709 1.00 26.16 889 ARG A O 1
ATOM 7108 N N . THR A 1 890 ? -46.047 5.970 -34.094 1.00 25.97 890 THR A N 1
ATOM 7109 C CA . THR A 1 890 ? -45.534 6.194 -35.495 1.00 25.97 890 THR A CA 1
ATOM 7110 C C . THR A 1 890 ? -45.577 7.538 -36.288 1.00 25.97 890 THR A C 1
ATOM 7112 O O . THR A 1 890 ? -46.647 8.064 -36.570 1.00 25.97 890 THR A O 1
ATOM 7115 N N . SER A 1 891 ? -44.402 7.852 -36.887 1.00 27.06 891 SER A N 1
ATOM 7116 C CA . SER A 1 891 ? -44.089 8.261 -38.300 1.00 27.06 891 SER A CA 1
ATOM 7117 C C . SER A 1 891 ? -44.354 9.675 -38.890 1.00 27.06 891 SER A C 1
ATOM 7119 O O . SER A 1 891 ? -45.504 10.033 -39.096 1.00 27.06 891 SER A O 1
ATOM 7121 N N . GLU A 1 892 ? -43.246 10.328 -39.324 1.00 25.80 892 GLU A N 1
ATOM 7122 C CA . GLU A 1 892 ? -42.990 11.196 -40.527 1.00 25.80 892 GLU A CA 1
ATOM 7123 C C . GLU A 1 892 ? -43.916 12.422 -40.824 1.00 25.80 892 GLU A C 1
ATOM 7125 O O . GLU A 1 892 ? -45.124 12.356 -40.672 1.00 25.80 892 GLU A O 1
ATOM 7130 N N . THR A 1 893 ? -43.489 13.603 -41.327 1.00 23.81 893 THR A N 1
ATOM 7131 C CA . THR A 1 893 ? -42.565 13.907 -42.456 1.00 23.81 893 THR A CA 1
ATOM 7132 C C . THR A 1 893 ? -42.230 15.432 -42.559 1.00 23.81 893 THR A C 1
ATOM 7134 O O . THR A 1 893 ? -43.021 16.258 -42.114 1.00 23.81 893 THR A O 1
ATOM 7137 N N . SER A 1 894 ? -41.187 15.809 -43.329 1.00 26.14 894 SER A N 1
ATOM 7138 C CA . SER A 1 894 ? -40.988 17.102 -44.067 1.00 26.14 894 SER A CA 1
ATOM 7139 C C . SER A 1 894 ? -40.332 18.336 -43.375 1.00 26.14 894 SER A C 1
ATOM 7141 O O . SER A 1 894 ? -40.012 18.297 -42.193 1.00 26.14 894 SER A O 1
ATOM 7143 N N . LYS A 1 895 ? -39.972 19.366 -44.182 1.00 27.06 895 LYS A N 1
ATOM 7144 C CA . LYS A 1 895 ? -38.978 20.451 -43.904 1.00 27.06 895 LYS A CA 1
ATOM 7145 C C . LYS A 1 895 ? -39.568 21.905 -44.029 1.00 27.06 895 LYS A C 1
ATOM 7147 O O . LYS A 1 895 ? -40.732 22.062 -43.687 1.00 27.06 895 LYS A O 1
ATOM 7152 N N . PRO A 1 896 ? -38.819 22.983 -44.402 1.00 51.22 896 PRO A N 1
ATOM 7153 C CA . PRO A 1 896 ? -38.537 24.158 -43.556 1.00 51.22 896 PRO A CA 1
ATOM 7154 C C . PRO A 1 896 ? -39.233 25.463 -44.041 1.00 51.22 896 PRO A C 1
ATOM 7156 O O . PRO A 1 896 ? -40.073 25.401 -44.940 1.00 51.22 896 PRO A O 1
ATOM 7159 N N . PRO A 1 897 ? -38.896 26.652 -43.490 1.00 31.47 897 PRO A N 1
ATOM 7160 C CA . PRO A 1 897 ? -37.941 27.530 -44.202 1.00 31.47 897 PRO A CA 1
ATOM 7161 C C . PRO A 1 897 ? -36.994 28.353 -43.283 1.00 31.47 897 PRO A C 1
ATOM 7163 O O . PRO A 1 897 ? -36.918 28.110 -42.083 1.00 31.47 897 PRO A O 1
ATOM 7166 N N . GLU A 1 898 ? -36.238 29.290 -43.876 1.00 25.84 898 GLU A N 1
ATOM 7167 C CA . GLU A 1 898 ? -35.092 30.017 -43.283 1.00 25.84 898 GLU A CA 1
ATOM 7168 C C . GLU A 1 898 ? -35.282 31.581 -43.374 1.00 25.84 898 GLU A C 1
ATOM 7170 O O . GLU A 1 898 ? -36.434 31.999 -43.241 1.00 25.84 898 GLU A O 1
ATOM 7175 N N . PRO A 1 899 ? -34.284 32.504 -43.464 1.00 55.19 899 PRO A N 1
ATOM 7176 C CA . PRO A 1 899 ? -34.175 33.624 -42.512 1.00 55.19 899 PRO A CA 1
ATOM 7177 C C . PRO A 1 899 ? -34.311 35.051 -43.106 1.00 55.19 899 PRO A C 1
ATOM 7179 O O . PRO A 1 899 ? -34.306 35.245 -44.319 1.00 55.19 899 PRO A O 1
ATOM 7182 N N . VAL A 1 900 ? -34.298 36.077 -42.236 1.00 24.75 900 VAL A N 1
ATOM 7183 C CA . VAL A 1 900 ? -33.959 37.481 -42.582 1.00 24.75 900 VAL A CA 1
ATOM 7184 C C . VAL A 1 900 ? -33.069 38.097 -41.483 1.00 24.75 900 VAL A C 1
ATOM 7186 O O . VAL A 1 900 ? -33.156 37.712 -40.319 1.00 24.75 900 VAL A O 1
ATOM 7189 N N . ILE A 1 901 ? -32.194 39.032 -41.869 1.00 31.69 901 ILE A N 1
ATOM 7190 C CA . ILE A 1 901 ? -31.164 39.710 -41.057 1.00 31.69 901 ILE A CA 1
ATOM 7191 C C . ILE A 1 901 ? -31.467 41.217 -41.020 1.00 31.69 901 ILE A C 1
ATOM 7193 O O . ILE A 1 901 ? -31.894 41.740 -42.045 1.00 31.69 901 ILE A O 1
ATOM 7197 N N . ASP A 1 902 ? -31.124 41.931 -39.936 1.00 24.17 902 ASP A N 1
ATOM 7198 C CA . ASP A 1 902 ? -30.671 43.331 -40.070 1.00 24.17 902 ASP A CA 1
ATOM 7199 C C . ASP A 1 902 ? -29.658 43.776 -38.980 1.00 24.17 902 ASP A C 1
ATOM 7201 O O . ASP A 1 902 ? -29.310 42.986 -38.098 1.00 24.17 902 ASP A O 1
ATOM 7205 N N . LYS A 1 903 ? -29.087 44.987 -39.114 1.00 27.67 903 LYS A N 1
ATOM 7206 C CA . LYS A 1 903 ? -27.764 45.399 -38.570 1.00 27.67 903 LYS A CA 1
ATOM 7207 C C . LYS A 1 903 ? -27.770 46.630 -37.594 1.00 27.67 903 LYS A C 1
ATOM 7209 O O . LYS A 1 903 ? -28.851 47.087 -37.239 1.00 27.67 903 LYS A O 1
ATOM 7214 N N . PRO A 1 904 ? -26.608 47.094 -37.040 1.00 52.22 904 PRO A N 1
ATOM 7215 C CA . PRO A 1 904 ? -26.525 47.777 -35.722 1.00 52.22 904 PRO A CA 1
ATOM 7216 C C . PRO A 1 904 ? -26.164 49.295 -35.770 1.00 52.22 904 PRO A C 1
ATOM 7218 O O . PRO A 1 904 ? -26.386 49.921 -36.797 1.00 52.22 904 PRO A O 1
ATOM 7221 N N . GLU A 1 905 ? -25.549 49.818 -34.677 1.00 26.17 905 GLU A N 1
ATOM 7222 C CA . GLU A 1 905 ? -24.940 51.163 -34.393 1.00 26.17 905 GLU A CA 1
ATOM 7223 C C . GLU A 1 905 ? -25.706 52.021 -33.332 1.00 26.17 905 GLU A C 1
ATOM 7225 O O . GLU A 1 905 ? -26.912 51.861 -33.201 1.00 26.17 905 GLU A O 1
ATOM 7230 N N . VAL A 1 906 ? -25.132 52.918 -32.487 1.00 24.33 906 VAL A N 1
ATOM 7231 C CA . VAL A 1 906 ? -23.727 53.309 -32.149 1.00 24.33 906 VAL A CA 1
ATOM 7232 C C . VAL A 1 906 ? -23.603 53.941 -30.722 1.00 24.33 906 VAL A C 1
ATOM 7234 O O . VAL A 1 906 ? -24.591 54.303 -30.093 1.00 24.33 906 VAL A O 1
ATOM 7237 N N . ASN A 1 907 ? -22.368 54.084 -30.210 1.00 25.59 907 ASN A N 1
ATOM 7238 C CA . ASN A 1 907 ? -21.932 54.639 -28.898 1.00 25.59 907 ASN A CA 1
ATOM 7239 C C . ASN A 1 907 ? -22.371 56.089 -28.511 1.00 25.59 907 ASN A C 1
ATOM 7241 O O . ASN A 1 907 ? -22.289 56.963 -29.372 1.00 25.59 907 ASN A O 1
ATOM 7245 N N . LYS A 1 908 ? -22.528 56.409 -27.194 1.00 26.12 908 LYS A N 1
ATOM 7246 C CA . LYS A 1 908 ? -21.532 57.178 -26.356 1.00 26.12 908 LYS A CA 1
ATOM 7247 C C . LYS A 1 908 ? -21.970 57.649 -24.932 1.00 26.12 908 LYS A C 1
ATOM 7249 O O . LYS A 1 908 ? -22.793 58.539 -24.785 1.00 26.12 908 LYS A O 1
ATOM 7254 N N . LEU A 1 909 ? -21.258 57.138 -23.915 1.00 23.80 909 LEU A N 1
ATOM 7255 C CA . LEU A 1 909 ? -20.560 57.815 -22.785 1.00 23.80 909 LEU A CA 1
ATOM 7256 C C . LEU A 1 909 ? -21.025 59.185 -22.198 1.00 23.80 909 LEU A C 1
ATOM 7258 O O . LEU A 1 909 ? -20.872 60.211 -22.858 1.00 23.80 909 LEU A O 1
ATOM 7262 N N . SER A 1 910 ? -21.244 59.240 -20.867 1.00 23.62 910 SER A N 1
ATOM 7263 C CA . SER A 1 910 ? -20.759 60.330 -19.973 1.00 23.62 910 SER A CA 1
ATOM 7264 C C . SER A 1 910 ? -20.678 59.915 -18.478 1.00 23.62 910 SER A C 1
ATOM 7266 O O . SER A 1 910 ? -21.268 58.919 -18.070 1.00 23.62 910 SER A O 1
ATOM 7268 N N . LYS A 1 911 ? -19.880 60.647 -17.677 1.00 26.50 911 LYS A N 1
ATOM 7269 C CA . LYS A 1 911 ? -19.682 60.524 -16.203 1.00 26.50 911 LYS A CA 1
ATOM 7270 C C . LYS A 1 911 ? -20.413 61.703 -15.488 1.00 26.50 911 LYS A C 1
ATOM 7272 O O . LYS A 1 911 ? -20.949 62.542 -16.202 1.00 26.50 911 LYS A O 1
ATOM 7277 N N . THR A 1 912 ? -20.478 61.942 -14.164 1.00 23.20 912 THR A N 1
ATOM 7278 C CA . THR A 1 912 ? -19.838 61.438 -12.913 1.00 23.20 912 THR A CA 1
ATOM 7279 C C . THR A 1 912 ? -20.639 61.989 -11.701 1.00 23.20 912 THR A C 1
ATOM 7281 O O . THR A 1 912 ? -21.272 63.027 -11.885 1.00 23.20 912 THR A O 1
ATOM 7284 N N . ASN A 1 913 ? -20.534 61.407 -10.487 1.00 24.02 913 ASN A N 1
ATOM 7285 C CA . ASN A 1 913 ? -20.322 62.086 -9.169 1.00 24.02 913 ASN A CA 1
ATOM 7286 C C . ASN A 1 913 ? -20.943 61.373 -7.939 1.00 24.02 913 ASN A C 1
ATOM 7288 O O . ASN A 1 913 ? -21.989 60.739 -8.014 1.00 24.02 913 ASN A O 1
ATOM 7292 N N . GLU A 1 914 ? -20.280 61.577 -6.798 1.00 23.30 914 GLU A N 1
ATOM 7293 C CA . GLU A 1 914 ? -20.589 61.206 -5.396 1.00 23.30 914 GLU A CA 1
ATOM 7294 C C . GLU A 1 914 ? -20.476 62.529 -4.547 1.00 23.30 914 GLU A C 1
ATOM 7296 O O . GLU A 1 914 ? -20.333 63.576 -5.196 1.00 23.30 914 GLU A O 1
ATOM 7301 N N . PRO A 1 915 ? -20.431 62.617 -3.182 1.00 42.22 915 PRO A N 1
ATOM 7302 C CA . PRO A 1 915 ? -20.654 61.642 -2.087 1.00 42.22 915 PRO A CA 1
ATOM 7303 C C . PRO A 1 915 ? -21.409 62.187 -0.813 1.00 42.22 915 PRO A C 1
ATOM 7305 O O . PRO A 1 915 ? -21.992 63.267 -0.821 1.00 42.22 915 PRO A O 1
ATOM 7308 N N . ILE A 1 916 ? -21.277 61.454 0.317 1.00 25.27 916 ILE A N 1
ATOM 7309 C CA . ILE A 1 916 ? -21.369 61.813 1.773 1.00 25.27 916 ILE A CA 1
ATOM 7310 C C . ILE A 1 916 ? -22.740 62.107 2.465 1.00 25.27 916 ILE A C 1
ATOM 7312 O O . ILE A 1 916 ? -23.277 63.205 2.369 1.00 25.27 916 ILE A O 1
ATOM 7316 N N . SER A 1 917 ? -23.181 61.248 3.415 1.00 23.75 917 SER A N 1
ATOM 7317 C CA . SER A 1 917 ? -22.894 61.379 4.882 1.00 23.75 917 SER A CA 1
ATOM 7318 C C . SER A 1 917 ? -23.939 60.787 5.880 1.00 23.75 917 SER A C 1
ATOM 7320 O O . SER A 1 917 ? -25.138 60.927 5.679 1.00 23.75 917 SER A O 1
ATOM 7322 N N . LYS A 1 918 ? -23.427 60.275 7.026 1.00 26.02 918 LYS A N 1
ATOM 7323 C CA . LYS A 1 918 ? -24.032 60.117 8.389 1.00 26.02 918 LYS A CA 1
ATOM 7324 C C . LYS A 1 918 ? -25.070 59.006 8.706 1.00 26.02 918 LYS A C 1
ATOM 7326 O O . LYS A 1 918 ? -26.226 59.081 8.317 1.00 26.02 918 LYS A O 1
ATOM 7331 N N . ASN A 1 919 ? -24.639 58.056 9.554 1.00 24.33 919 ASN A N 1
ATOM 7332 C CA . ASN A 1 919 ? -25.039 57.782 10.964 1.00 24.33 919 ASN A CA 1
ATOM 7333 C C . ASN A 1 919 ? -26.439 58.264 11.461 1.00 24.33 919 ASN A C 1
ATOM 7335 O O . ASN A 1 919 ? -26.863 59.359 11.113 1.00 24.33 919 ASN A O 1
ATOM 7339 N N . THR A 1 920 ? -27.162 57.592 12.384 1.00 23.56 920 THR A N 1
ATOM 7340 C CA . THR A 1 920 ? -26.720 56.796 13.570 1.00 23.56 920 THR A CA 1
ATOM 7341 C C . THR A 1 920 ? -27.845 55.886 14.152 1.00 23.56 920 THR A C 1
ATOM 7343 O O . THR A 1 920 ? -29.005 56.269 14.089 1.00 23.56 920 THR A O 1
ATOM 7346 N N . ASN A 1 921 ? -27.465 54.793 14.841 1.00 25.08 921 ASN A N 1
ATOM 7347 C CA . ASN A 1 921 ? -28.087 54.163 16.043 1.00 25.08 921 ASN A CA 1
ATOM 7348 C C . ASN A 1 921 ? -29.520 53.532 16.065 1.00 25.08 921 ASN A C 1
ATOM 7350 O O . ASN A 1 921 ? -30.511 54.233 16.222 1.00 25.08 921 ASN A O 1
ATOM 7354 N N . THR A 1 922 ? -29.570 52.181 16.040 1.00 23.19 922 THR A N 1
ATOM 7355 C CA . THR A 1 922 ? -29.998 51.220 17.121 1.00 23.19 922 THR A CA 1
ATOM 7356 C C . THR A 1 922 ? -31.244 51.442 18.035 1.00 23.19 922 THR A C 1
ATOM 7358 O O . THR A 1 922 ? -31.504 52.571 18.438 1.00 23.19 922 THR A O 1
ATOM 7361 N N . PRO A 1 923 ? -31.870 50.369 18.618 1.00 30.80 923 PRO A N 1
ATOM 7362 C CA . PRO A 1 923 ? -32.060 48.969 18.161 1.00 30.80 923 PRO A CA 1
ATOM 7363 C C . PRO A 1 923 ? -33.539 48.450 18.443 1.00 30.80 923 PRO A C 1
ATOM 7365 O O . PRO A 1 923 ? -34.434 49.235 18.137 1.00 30.80 923 PRO A O 1
ATOM 7368 N N . PRO A 1 924 ? -33.919 47.209 18.899 1.00 47.44 924 PRO A N 1
ATOM 7369 C CA . PRO A 1 924 ? -35.136 46.535 18.369 1.00 47.44 924 PRO A CA 1
ATOM 7370 C C . PRO A 1 924 ? -36.179 46.009 19.404 1.00 47.44 924 PRO A C 1
ATOM 7372 O O . PRO A 1 924 ? -35.936 46.045 20.610 1.00 47.44 924 PRO A O 1
ATOM 7375 N N . LYS A 1 925 ? -37.302 45.415 18.935 1.00 23.59 925 LYS A N 1
ATOM 7376 C CA . LYS A 1 925 ? -37.992 44.258 19.581 1.00 23.59 925 LYS A CA 1
ATOM 7377 C C . LYS A 1 925 ? -39.186 43.689 18.779 1.00 23.59 925 LYS A C 1
ATOM 7379 O O . LYS A 1 925 ? -40.021 44.471 18.354 1.00 23.59 925 LYS A O 1
ATOM 7384 N N . GLU A 1 926 ? -39.263 42.346 18.720 1.00 26.16 926 GLU A N 1
ATOM 7385 C CA . GLU A 1 926 ? -40.462 41.456 18.648 1.00 26.16 926 GLU A CA 1
ATOM 7386 C C . GLU A 1 926 ? -41.519 41.645 17.510 1.00 26.16 926 GLU A C 1
ATOM 7388 O O . GLU A 1 926 ? -41.706 42.732 16.985 1.00 26.16 926 GLU A O 1
ATOM 7393 N N . THR A 1 927 ? -42.227 40.614 17.003 1.00 22.56 927 THR A N 1
ATOM 7394 C CA . THR A 1 927 ? -42.491 39.241 17.513 1.00 22.56 927 THR A CA 1
ATOM 7395 C C . THR A 1 927 ? -42.733 38.198 16.385 1.00 22.56 927 THR A C 1
ATOM 7397 O O . THR A 1 927 ? -42.980 38.548 15.236 1.00 22.56 927 THR A O 1
ATOM 7400 N N . THR A 1 928 ? -42.808 36.910 16.767 1.00 23.91 928 THR A N 1
ATOM 7401 C CA . THR A 1 928 ? -43.513 35.772 16.103 1.00 23.91 928 THR A CA 1
ATOM 7402 C C . THR A 1 928 ? -43.031 35.210 14.751 1.00 23.91 928 THR A C 1
ATOM 7404 O O . THR A 1 928 ? -43.437 35.639 13.677 1.00 23.91 928 THR A O 1
ATOM 7407 N N . SER A 1 929 ? -42.262 34.123 14.868 1.00 29.88 929 SER A N 1
ATOM 7408 C CA . SER A 1 929 ? -42.361 32.836 14.145 1.00 29.88 929 SER A CA 1
ATOM 7409 C C . SER A 1 929 ? -43.316 32.647 12.945 1.00 29.88 929 SER A C 1
ATOM 7411 O O . SER A 1 929 ? -44.537 32.760 13.062 1.00 29.88 929 SER A O 1
ATOM 7413 N N . LYS A 1 930 ? -42.756 32.076 11.863 1.00 25.80 930 LYS A N 1
ATOM 7414 C CA . LYS A 1 930 ? -43.338 30.969 11.067 1.00 25.80 930 LYS A CA 1
ATOM 7415 C C . LYS A 1 930 ? -42.262 30.279 10.212 1.00 25.80 930 LYS A C 1
ATOM 7417 O O . LYS A 1 930 ? -41.347 30.947 9.742 1.00 25.80 930 LYS A O 1
ATOM 7422 N N . LEU A 1 931 ? -42.383 28.964 10.001 1.00 32.25 931 LEU A N 1
ATOM 7423 C CA . LEU A 1 931 ? -41.620 28.246 8.968 1.00 32.25 931 LEU A CA 1
ATOM 7424 C C . LEU A 1 931 ? -42.177 28.599 7.571 1.00 32.25 931 LEU A C 1
ATOM 7426 O O . LEU A 1 931 ? -43.394 28.764 7.449 1.00 32.25 931 LEU A O 1
ATOM 7430 N N . PRO A 1 932 ? -41.340 28.662 6.520 1.00 30.53 932 PRO A N 1
ATOM 7431 C CA . PRO A 1 932 ? -41.787 28.589 5.129 1.00 30.53 932 PRO A CA 1
ATOM 7432 C C . PRO A 1 932 ? -42.016 27.129 4.696 1.00 30.53 932 PRO A C 1
ATOM 7434 O O . PRO A 1 932 ? -41.175 26.271 4.957 1.00 30.53 932 PRO A O 1
ATOM 7437 N N . ASP A 1 933 ? -43.122 26.858 3.999 1.00 27.70 933 ASP A N 1
ATOM 7438 C CA . ASP A 1 933 ? -43.430 25.538 3.429 1.00 27.70 933 ASP A CA 1
ATOM 7439 C C . ASP A 1 933 ? -42.524 25.156 2.245 1.00 27.70 933 ASP A C 1
ATOM 7441 O O . ASP A 1 933 ? -42.112 25.993 1.436 1.00 27.70 933 ASP A O 1
ATOM 7445 N N . SER A 1 934 ? -42.284 23.853 2.085 1.00 36.16 934 SER A N 1
ATOM 7446 C CA . SER A 1 934 ? -41.455 23.257 1.031 1.00 36.16 934 SER A CA 1
ATOM 7447 C C . SER A 1 934 ? -42.177 23.128 -0.322 1.00 36.16 934 SER A C 1
ATOM 7449 O O . SER A 1 934 ? -42.320 22.039 -0.875 1.00 36.16 934 SER A O 1
ATOM 7451 N N . SER A 1 935 ? -42.616 24.250 -0.905 1.00 43.53 935 SER A N 1
ATOM 7452 C CA . SER A 1 935 ? -43.048 24.287 -2.316 1.00 43.53 935 SER A CA 1
ATOM 7453 C C . SER A 1 935 ? -42.842 25.652 -2.992 1.00 43.53 935 SER A C 1
ATOM 7455 O O . SER A 1 935 ? -43.674 26.553 -2.918 1.00 43.53 935 SER A O 1
ATOM 7457 N N . LYS A 1 936 ? -41.730 25.786 -3.726 1.00 35.91 936 LYS A N 1
ATOM 7458 C CA . LYS A 1 936 ? -41.477 26.870 -4.692 1.00 35.91 936 LYS A CA 1
ATOM 7459 C C . LYS A 1 936 ? -40.999 26.282 -6.025 1.00 35.91 936 LYS A C 1
ATOM 7461 O O . LYS A 1 936 ? -40.324 25.253 -6.016 1.00 35.91 936 LYS A O 1
ATOM 7466 N N . PRO A 1 937 ? -41.346 26.888 -7.175 1.00 37.75 937 PRO A N 1
ATOM 7467 C CA . PRO A 1 937 ? -40.940 26.376 -8.479 1.00 37.75 937 PRO A CA 1
ATOM 7468 C C . PRO A 1 937 ? -39.430 26.551 -8.698 1.00 37.75 937 PRO A C 1
ATOM 7470 O O . PRO A 1 937 ? -38.848 27.560 -8.304 1.00 37.75 937 PRO A O 1
ATOM 7473 N N . ILE A 1 938 ? -38.811 25.595 -9.396 1.00 48.22 938 ILE A N 1
ATOM 7474 C CA . ILE A 1 938 ? -37.353 25.522 -9.632 1.00 48.22 938 ILE A CA 1
ATOM 7475 C C . ILE A 1 938 ? -36.784 26.831 -10.221 1.00 48.22 938 ILE A C 1
ATOM 7477 O O . ILE A 1 938 ? -35.695 27.261 -9.842 1.00 48.22 938 ILE A O 1
ATOM 7481 N N . ASN A 1 939 ? -37.548 27.522 -11.074 1.00 49.41 939 ASN A N 1
ATOM 7482 C CA . ASN A 1 939 ? -37.143 28.805 -11.660 1.00 49.41 939 ASN A CA 1
ATOM 7483 C C . ASN A 1 939 ? -36.963 29.929 -10.620 1.00 49.41 939 ASN A C 1
ATOM 7485 O O . ASN A 1 939 ? -36.088 30.774 -10.800 1.00 49.41 939 ASN A O 1
ATOM 7489 N N . GLU A 1 940 ? -37.737 29.949 -9.526 1.00 52.00 940 GLU A N 1
ATOM 7490 C CA . GLU A 1 940 ? -37.515 30.923 -8.446 1.00 52.00 940 GLU A CA 1
ATOM 7491 C C . GLU A 1 940 ? -36.218 30.615 -7.691 1.00 52.00 940 GLU A C 1
ATOM 7493 O O . GLU A 1 940 ? -35.428 31.528 -7.451 1.00 52.00 940 GLU A O 1
ATOM 7498 N N . VAL A 1 941 ? -35.961 29.339 -7.380 1.00 56.44 941 VAL A N 1
ATOM 7499 C CA . VAL A 1 941 ? -34.743 28.896 -6.677 1.00 56.44 941 VAL A CA 1
ATOM 7500 C C . VAL A 1 941 ? -33.493 29.257 -7.486 1.00 56.44 941 VAL A C 1
ATOM 7502 O O . VAL A 1 941 ? -32.584 29.896 -6.960 1.00 56.44 941 VAL A O 1
ATOM 7505 N N . SER A 1 942 ? -33.489 28.959 -8.789 1.00 62.97 942 SER A N 1
ATOM 7506 C CA . SER A 1 942 ? -32.398 29.341 -9.696 1.00 62.97 942 SER A CA 1
ATOM 7507 C C . SER A 1 942 ? -32.196 30.864 -9.758 1.00 62.97 942 SER A C 1
ATOM 7509 O O . SER A 1 942 ? -31.062 31.339 -9.685 1.00 62.97 942 SER A O 1
ATOM 7511 N N . SER A 1 943 ? -33.277 31.655 -9.798 1.00 70.12 943 SER A N 1
ATOM 7512 C CA . SER A 1 943 ? -33.170 33.123 -9.789 1.00 70.12 943 SER A CA 1
ATOM 7513 C C . SER A 1 943 ? -32.592 33.684 -8.480 1.00 70.12 943 SER A C 1
ATOM 7515 O O . SER A 1 943 ? -31.826 34.647 -8.509 1.00 70.12 943 SER A O 1
ATOM 7517 N N . ALA A 1 944 ? -32.904 33.058 -7.339 1.00 73.25 944 ALA A N 1
ATOM 7518 C CA . ALA A 1 944 ? -32.378 33.444 -6.033 1.00 73.25 944 ALA A CA 1
ATOM 7519 C C . ALA A 1 944 ? -30.883 33.111 -5.892 1.00 73.25 944 ALA A C 1
ATOM 7521 O O . ALA A 1 944 ? -30.132 33.939 -5.382 1.00 73.25 944 ALA A O 1
ATOM 7522 N N . ILE A 1 945 ? -30.448 31.953 -6.405 1.00 78.94 945 ILE A N 1
ATOM 7523 C CA . ILE A 1 945 ? -29.035 31.533 -6.447 1.00 78.94 945 ILE A CA 1
ATOM 7524 C C . ILE A 1 945 ? -28.197 32.474 -7.329 1.00 78.94 945 ILE A C 1
ATOM 7526 O O . ILE A 1 945 ? -27.104 32.892 -6.955 1.00 78.94 945 ILE A O 1
ATOM 7530 N N . LEU A 1 946 ? -28.714 32.884 -8.492 1.00 78.38 946 LEU A N 1
ATOM 7531 C CA . LEU A 1 946 ? -28.012 33.849 -9.347 1.00 78.38 946 LEU A CA 1
ATOM 7532 C C . LEU A 1 946 ? -27.872 35.227 -8.670 1.00 78.38 946 LEU A C 1
ATOM 7534 O O . LEU A 1 946 ? -26.833 35.876 -8.803 1.00 78.38 946 LEU A O 1
ATOM 7538 N N . LEU A 1 947 ? -28.877 35.652 -7.896 1.00 81.50 947 LEU A N 1
ATOM 7539 C CA . LEU A 1 947 ? -28.827 36.883 -7.100 1.00 81.50 947 LEU A CA 1
ATOM 7540 C C . LEU A 1 947 ? -27.868 36.786 -5.899 1.00 81.50 947 LEU A C 1
ATOM 7542 O O . LEU A 1 947 ? -27.109 37.730 -5.670 1.00 81.50 947 LEU A O 1
ATOM 7546 N N . SER A 1 948 ? -27.856 35.676 -5.150 1.00 80.00 948 SER A N 1
ATOM 7547 C CA . SER A 1 948 ? -26.925 35.479 -4.024 1.00 80.00 948 SER A CA 1
ATOM 7548 C C . SER A 1 948 ? -25.474 35.448 -4.508 1.00 80.00 948 SER A C 1
ATOM 7550 O O . SER A 1 948 ? -24.626 36.145 -3.947 1.00 80.00 948 SER A O 1
ATOM 7552 N N . ARG A 1 949 ? -25.198 34.717 -5.594 1.00 85.81 949 ARG A N 1
ATOM 7553 C CA . ARG A 1 949 ? -23.879 34.613 -6.230 1.00 85.81 949 ARG A CA 1
ATOM 7554 C C . ARG A 1 949 ? -23.381 35.969 -6.723 1.00 85.81 949 ARG A C 1
ATOM 7556 O O . ARG A 1 949 ? -22.274 36.356 -6.362 1.00 85.81 949 ARG A O 1
ATOM 7563 N N . ALA A 1 950 ? -24.209 36.750 -7.423 1.00 83.06 950 ALA A N 1
ATOM 7564 C CA . ALA A 1 950 ? -23.854 38.116 -7.828 1.00 83.06 950 ALA A CA 1
ATOM 7565 C C . ALA A 1 950 ? -23.528 39.026 -6.623 1.00 83.06 950 ALA A C 1
ATOM 7567 O O . ALA A 1 950 ? -22.552 39.776 -6.652 1.00 83.06 950 ALA A O 1
ATOM 7568 N N . GLN A 1 951 ? -24.288 38.923 -5.526 1.00 84.69 951 GLN A N 1
ATOM 7569 C CA . GLN A 1 951 ? -24.007 39.673 -4.296 1.00 84.69 951 GLN A CA 1
ATOM 7570 C C . GLN A 1 951 ? -22.725 39.220 -3.578 1.00 84.69 951 GLN A C 1
ATOM 7572 O O . GLN A 1 951 ? -22.104 40.039 -2.899 1.00 84.69 951 GLN A O 1
ATOM 7577 N N . ARG A 1 952 ? -22.323 37.945 -3.683 1.00 89.50 952 ARG A N 1
ATOM 7578 C CA . ARG A 1 952 ? -21.033 37.463 -3.154 1.00 89.50 952 ARG A CA 1
ATOM 7579 C C . ARG A 1 952 ? -19.869 37.914 -4.032 1.00 89.50 952 ARG A C 1
ATOM 7581 O O . ARG A 1 952 ? -18.901 38.441 -3.492 1.00 89.50 952 ARG A O 1
ATOM 7588 N N . GLU A 1 953 ? -19.989 37.813 -5.358 1.00 88.75 953 GLU A N 1
ATOM 7589 C CA . GLU A 1 953 ? -18.975 38.321 -6.293 1.00 88.75 953 GLU A CA 1
ATOM 7590 C C . GLU A 1 953 ? -18.700 39.817 -6.084 1.00 88.75 953 GLU A C 1
ATOM 7592 O O . GLU A 1 953 ? -17.540 40.213 -6.023 1.00 88.75 953 GLU A O 1
ATOM 7597 N N . GLU A 1 954 ? -19.733 40.640 -5.884 1.00 88.81 954 GLU A N 1
ATOM 7598 C CA . GLU A 1 954 ? -19.562 42.074 -5.613 1.00 88.81 954 GLU A CA 1
ATOM 7599 C C . GLU A 1 954 ? -18.855 42.341 -4.268 1.00 88.81 954 GLU A C 1
ATOM 7601 O O . GLU A 1 954 ? -17.958 43.185 -4.190 1.00 88.81 954 GLU A O 1
ATOM 7606 N N . ARG A 1 955 ? -19.176 41.579 -3.207 1.00 87.62 955 ARG A N 1
ATOM 7607 C CA . ARG A 1 955 ? -18.464 41.677 -1.916 1.00 87.62 955 ARG A CA 1
ATOM 7608 C C . ARG A 1 955 ? -16.987 41.302 -2.047 1.00 87.62 955 ARG A C 1
ATOM 7610 O O . ARG A 1 955 ? -16.135 42.009 -1.512 1.00 87.62 955 ARG A O 1
ATOM 7617 N N . LEU A 1 956 ? -16.679 40.234 -2.780 1.00 88.31 956 LEU A N 1
ATOM 7618 C CA . LEU A 1 956 ? -15.307 39.780 -3.021 1.00 88.31 956 LEU A CA 1
ATOM 7619 C C . LEU A 1 956 ? -14.520 40.774 -3.894 1.00 88.31 956 LEU A C 1
ATOM 7621 O O . LEU A 1 956 ? -13.382 41.112 -3.564 1.00 88.31 956 LEU A O 1
ATOM 7625 N N . ARG A 1 957 ? -15.143 41.329 -4.943 1.00 89.56 957 ARG A N 1
ATOM 7626 C CA . ARG A 1 957 ? -14.571 42.406 -5.772 1.00 89.56 957 ARG A CA 1
ATOM 7627 C C . ARG A 1 957 ? -14.252 43.652 -4.949 1.00 89.56 957 ARG A C 1
ATOM 7629 O O . ARG A 1 957 ? -13.157 44.194 -5.081 1.00 89.56 957 ARG A O 1
ATOM 7636 N N . LYS A 1 958 ? -15.157 44.075 -4.060 1.00 89.06 958 LYS A N 1
ATOM 7637 C CA . LYS A 1 958 ? -14.901 45.176 -3.118 1.00 89.06 958 LYS A CA 1
ATOM 7638 C C . LYS A 1 958 ? -13.752 44.846 -2.161 1.00 89.06 958 LYS A C 1
ATOM 7640 O O . LYS A 1 958 ? -12.881 45.688 -1.950 1.00 89.06 958 LYS A O 1
ATOM 7645 N N . ARG A 1 959 ? -13.706 43.622 -1.622 1.00 83.19 959 ARG A N 1
ATOM 7646 C CA . ARG A 1 959 ? -12.647 43.191 -0.695 1.00 83.19 959 ARG A CA 1
ATOM 7647 C C . ARG A 1 959 ? -11.263 43.173 -1.346 1.00 83.19 959 ARG A C 1
ATOM 7649 O O . ARG A 1 959 ? -10.296 43.538 -0.688 1.00 83.19 959 ARG A O 1
ATOM 7656 N N . ALA A 1 960 ? -11.166 42.840 -2.633 1.00 87.31 960 ALA A N 1
ATOM 7657 C CA . ALA A 1 960 ? -9.920 42.972 -3.386 1.00 87.31 960 ALA A CA 1
ATOM 7658 C C . ALA A 1 960 ? -9.399 44.423 -3.385 1.00 87.31 960 ALA A C 1
ATOM 7660 O O . ALA A 1 960 ? -8.232 44.648 -3.075 1.00 87.31 960 ALA A O 1
ATOM 7661 N N . VAL A 1 961 ? -10.276 45.412 -3.623 1.00 88.69 961 VAL A N 1
ATOM 7662 C CA . VAL A 1 961 ? -9.916 46.845 -3.564 1.00 88.69 961 VAL A CA 1
ATOM 7663 C C . VAL A 1 961 ? -9.452 47.254 -2.162 1.00 88.69 961 VAL A C 1
ATOM 7665 O O . VAL A 1 961 ? -8.463 47.971 -2.038 1.00 88.69 961 VAL A O 1
ATOM 7668 N N . GLU A 1 962 ? -10.119 46.777 -1.105 1.00 85.62 962 GLU A N 1
ATOM 7669 C CA . GLU A 1 962 ? -9.723 47.032 0.293 1.00 85.62 962 GLU A CA 1
ATOM 7670 C C . GLU A 1 962 ? -8.339 46.450 0.643 1.00 85.62 962 GLU A C 1
ATOM 7672 O O . GLU A 1 962 ? -7.635 47.014 1.477 1.00 85.62 962 GLU A O 1
ATOM 7677 N N . LEU A 1 963 ? -7.936 45.354 -0.010 1.00 80.50 963 LEU A N 1
ATOM 7678 C CA . LEU A 1 963 ? -6.619 44.718 0.130 1.00 80.50 963 LEU A CA 1
ATOM 7679 C C . LEU A 1 963 ? -5.556 45.286 -0.835 1.00 80.50 963 LEU A C 1
ATOM 7681 O O . LEU A 1 963 ? -4.395 44.888 -0.770 1.00 80.50 963 LEU A O 1
ATOM 7685 N N . GLY A 1 964 ? -5.929 46.203 -1.736 1.00 86.06 964 GLY A N 1
ATOM 7686 C CA . GLY A 1 964 ? -5.049 46.727 -2.788 1.00 86.06 964 GLY A CA 1
ATOM 7687 C C . GLY A 1 964 ? -4.788 45.755 -3.950 1.00 86.06 964 GLY A C 1
ATOM 7688 O O . GLY A 1 964 ? -3.925 46.021 -4.787 1.00 86.06 964 GLY A O 1
ATOM 7689 N N . GLU A 1 965 ? -5.524 44.644 -4.027 1.00 87.25 965 GLU A N 1
ATOM 7690 C CA . GLU A 1 965 ? -5.436 43.658 -5.106 1.00 87.25 965 GLU A CA 1
ATOM 7691 C C . GLU A 1 965 ? -6.355 44.022 -6.290 1.00 87.25 965 GLU A C 1
ATOM 7693 O O . GLU A 1 965 ? -7.378 44.694 -6.147 1.00 87.25 965 GLU A O 1
ATOM 7698 N N . ASN A 1 966 ? -6.008 43.563 -7.497 1.00 90.50 966 ASN A N 1
ATOM 7699 C CA . ASN A 1 966 ? -6.845 43.761 -8.683 1.00 90.50 966 ASN A CA 1
ATOM 7700 C C . ASN A 1 966 ? -8.120 42.887 -8.590 1.00 90.50 966 ASN A C 1
ATOM 7702 O O . ASN A 1 966 ? -7.977 41.665 -8.519 1.00 90.50 966 ASN A O 1
ATOM 7706 N N . PRO A 1 967 ? -9.347 43.447 -8.647 1.00 89.75 967 PRO A N 1
ATOM 7707 C CA . PRO A 1 967 ? -10.575 42.674 -8.432 1.00 89.75 967 PRO A CA 1
ATOM 7708 C C . PRO A 1 967 ? -10.829 41.543 -9.431 1.00 89.75 967 PRO A C 1
ATOM 7710 O O . PRO A 1 967 ? -11.342 40.498 -9.042 1.00 89.75 967 PRO A O 1
ATOM 7713 N N . ASP A 1 968 ? -10.462 41.707 -10.703 1.00 86.12 968 ASP A N 1
ATOM 7714 C CA . ASP A 1 968 ? -10.662 40.659 -11.708 1.00 86.12 968 ASP A CA 1
ATOM 7715 C C . ASP A 1 968 ? -9.658 39.510 -11.531 1.00 86.12 968 ASP A C 1
ATOM 7717 O O . ASP A 1 968 ? -10.033 38.340 -11.610 1.00 86.12 968 ASP A O 1
ATOM 7721 N N . ALA A 1 969 ? -8.401 39.818 -11.193 1.00 83.69 969 ALA A N 1
ATOM 7722 C CA . ALA A 1 969 ? -7.401 38.811 -10.825 1.00 83.69 969 ALA A CA 1
ATOM 7723 C C . ALA A 1 969 ? -7.753 38.101 -9.502 1.00 83.69 969 ALA A C 1
ATOM 7725 O O . ALA A 1 969 ? -7.616 36.879 -9.389 1.00 83.69 969 ALA A O 1
ATOM 7726 N N . PHE A 1 970 ? -8.275 38.841 -8.518 1.00 88.81 970 PHE A N 1
ATOM 7727 C CA . PHE A 1 970 ? -8.759 38.288 -7.255 1.00 88.81 970 PHE A CA 1
ATOM 7728 C C . PHE A 1 970 ? -9.860 37.250 -7.505 1.00 88.81 970 PHE A C 1
ATOM 7730 O O . PHE A 1 970 ? -9.744 36.124 -7.033 1.00 88.81 970 PHE A O 1
ATOM 7737 N N . MET A 1 971 ? -10.852 37.588 -8.338 1.00 88.75 971 MET A N 1
ATOM 7738 C CA . MET A 1 971 ? -11.979 36.716 -8.699 1.00 88.75 971 MET A CA 1
ATOM 7739 C C . MET A 1 971 ? -11.652 35.581 -9.686 1.00 88.75 971 MET A C 1
ATOM 7741 O O . MET A 1 971 ? -12.492 34.707 -9.905 1.00 88.75 971 MET A O 1
ATOM 7745 N N . THR A 1 972 ? -10.466 35.568 -10.302 1.00 89.19 972 THR A N 1
ATOM 7746 C CA . THR A 1 972 ? -10.089 34.540 -11.287 1.00 89.19 972 THR A CA 1
ATOM 7747 C C . THR A 1 972 ? -9.783 33.209 -10.593 1.00 89.19 972 THR A C 1
ATOM 7749 O O . THR A 1 972 ? -8.660 32.972 -10.155 1.00 89.19 972 THR A O 1
ATOM 7752 N N . ILE A 1 973 ? -10.779 32.322 -10.501 1.00 87.56 973 ILE A N 1
ATOM 7753 C CA . ILE A 1 973 ? -10.607 30.948 -10.002 1.00 87.56 973 ILE A CA 1
ATOM 7754 C C . ILE A 1 973 ? -9.638 30.195 -10.924 1.00 87.56 973 ILE A C 1
ATOM 7756 O O . ILE A 1 973 ? -9.935 29.960 -12.096 1.00 87.56 973 ILE A O 1
ATOM 7760 N N . THR A 1 974 ? -8.482 29.807 -10.389 1.00 87.81 974 THR A N 1
ATOM 7761 C CA . THR A 1 974 ? -7.475 29.006 -11.097 1.00 87.81 974 THR A CA 1
ATOM 7762 C C . THR A 1 974 ? -7.651 27.509 -10.830 1.00 87.81 974 THR A C 1
ATOM 7764 O O . THR A 1 974 ? -8.311 27.099 -9.874 1.00 87.81 974 THR A O 1
ATOM 7767 N N . GLU A 1 975 ? -6.994 26.663 -11.628 1.00 78.50 975 GLU A N 1
ATOM 7768 C CA . GLU A 1 975 ? -6.963 25.217 -11.366 1.00 78.50 975 GLU A CA 1
ATOM 7769 C C . GLU A 1 975 ? -6.248 24.881 -10.042 1.00 78.50 975 GLU A C 1
ATOM 7771 O O . GLU A 1 975 ? -6.616 23.927 -9.361 1.00 78.50 975 GLU A O 1
ATOM 7776 N N . LYS A 1 976 ? -5.295 25.723 -9.605 1.00 82.62 976 LYS A N 1
ATOM 7777 C CA . LYS A 1 976 ? -4.699 25.624 -8.263 1.00 82.62 976 LYS A CA 1
ATOM 7778 C C . LYS A 1 976 ? -5.741 25.893 -7.174 1.00 82.62 976 LYS A C 1
ATOM 7780 O O . LYS A 1 976 ? -5.777 25.162 -6.193 1.00 82.62 976 LYS A O 1
ATOM 7785 N N . ASP A 1 977 ? -6.596 26.905 -7.346 1.00 86.00 977 ASP A N 1
ATOM 7786 C CA . ASP A 1 977 ? -7.647 27.229 -6.372 1.00 86.00 977 ASP A CA 1
ATOM 7787 C C . ASP A 1 977 ? -8.658 26.068 -6.235 1.00 86.00 977 ASP A C 1
ATOM 7789 O O . ASP A 1 977 ? -9.043 25.726 -5.119 1.00 86.00 977 ASP A O 1
ATOM 7793 N N . ARG A 1 978 ? -9.005 25.394 -7.344 1.00 83.00 978 ARG A N 1
ATOM 7794 C CA . ARG A 1 978 ? -9.855 24.181 -7.361 1.00 83.00 978 ARG A CA 1
ATOM 7795 C C . ARG A 1 978 ? -9.215 22.972 -6.676 1.00 83.00 978 ARG A C 1
ATOM 7797 O O . ARG A 1 978 ? -9.867 22.286 -5.896 1.00 83.00 978 ARG A O 1
ATOM 7804 N N . LEU A 1 979 ? -7.939 22.697 -6.948 1.00 76.25 979 LEU A N 1
ATOM 7805 C CA . LEU A 1 979 ? -7.220 21.610 -6.273 1.00 76.25 979 LEU A CA 1
ATOM 7806 C C . LEU A 1 979 ? -7.071 21.901 -4.770 1.00 76.25 979 LEU A C 1
ATOM 7808 O O . LEU A 1 979 ? -7.247 21.007 -3.944 1.00 76.25 979 LEU A O 1
ATOM 7812 N N . ASN A 1 980 ? -6.827 23.164 -4.409 1.00 80.38 980 ASN A N 1
ATOM 7813 C CA . ASN A 1 980 ? -6.754 23.612 -3.021 1.00 80.38 980 ASN A CA 1
ATOM 7814 C C . ASN A 1 980 ? -8.108 23.543 -2.292 1.00 80.38 980 ASN A C 1
ATOM 7816 O O . ASN A 1 980 ? -8.108 23.295 -1.086 1.00 80.38 980 ASN A O 1
ATOM 7820 N N . SER A 1 981 ? -9.250 23.730 -2.973 1.00 82.44 981 SER A N 1
ATOM 7821 C CA . SER A 1 981 ? -10.564 23.677 -2.311 1.00 82.44 981 SER A CA 1
ATOM 7822 C C . SER A 1 981 ? -10.929 22.281 -1.790 1.00 82.44 981 SER A C 1
ATOM 7824 O O . SER A 1 981 ? -11.718 22.172 -0.858 1.00 82.44 981 SER A O 1
ATOM 7826 N N . ILE A 1 982 ? -10.311 21.217 -2.320 1.00 81.56 982 ILE A N 1
ATOM 7827 C CA . ILE A 1 982 ? -10.488 19.837 -1.830 1.00 81.56 982 ILE A CA 1
ATOM 7828 C C . ILE A 1 982 ? -9.992 19.696 -0.378 1.00 81.56 982 ILE A C 1
ATOM 7830 O O . ILE A 1 982 ? -10.604 18.989 0.415 1.00 81.56 982 ILE A O 1
ATOM 7834 N N . ALA A 1 983 ? -8.917 20.403 -0.013 1.00 83.69 983 ALA A N 1
ATOM 7835 C CA . ALA A 1 983 ? -8.325 20.400 1.331 1.00 83.69 983 ALA A CA 1
ATOM 7836 C C . ALA A 1 983 ? -8.697 21.651 2.158 1.00 83.69 983 ALA A C 1
ATOM 7838 O O . ALA A 1 983 ? -8.023 21.984 3.132 1.00 83.69 983 ALA A O 1
ATOM 7839 N N . PHE A 1 984 ? -9.743 22.383 1.758 1.00 86.81 984 PHE A N 1
ATOM 7840 C CA . PHE A 1 984 ? -10.095 23.681 2.342 1.00 86.81 984 PHE A CA 1
ATOM 7841 C C . PHE A 1 984 ? -10.378 23.622 3.846 1.00 86.81 984 PHE A C 1
ATOM 7843 O O . PHE A 1 984 ? -9.880 24.463 4.593 1.00 86.81 984 PHE A O 1
ATOM 7850 N N . ARG A 1 985 ? -11.157 22.622 4.286 1.00 83.88 985 ARG A N 1
ATOM 7851 C CA . ARG A 1 985 ? -11.564 22.465 5.690 1.00 83.88 985 ARG A CA 1
ATOM 7852 C C . ARG A 1 985 ? -10.343 22.281 6.593 1.00 83.88 985 ARG A C 1
ATOM 7854 O O . ARG A 1 985 ? -10.155 23.056 7.525 1.00 83.88 985 ARG A O 1
ATOM 7861 N N . ASP A 1 986 ? -9.483 21.328 6.246 1.00 83.12 986 ASP A N 1
ATOM 7862 C CA . ASP A 1 986 ? -8.264 20.976 6.980 1.00 83.12 986 ASP A CA 1
ATOM 7863 C C . ASP A 1 986 ? -7.283 22.157 7.082 1.00 83.12 986 ASP A C 1
ATOM 7865 O O . ASP A 1 986 ? -6.686 22.383 8.137 1.00 83.12 986 ASP A O 1
ATOM 7869 N N . ARG A 1 987 ? -7.121 22.939 6.001 1.00 86.19 987 ARG A N 1
ATOM 7870 C CA . ARG A 1 987 ? -6.252 24.131 5.988 1.00 86.19 987 ARG A CA 1
ATOM 7871 C C . ARG A 1 987 ? -6.813 25.256 6.862 1.00 86.19 987 ARG A C 1
ATOM 7873 O O . ARG A 1 987 ? -6.073 25.822 7.658 1.00 86.19 987 ARG A O 1
ATOM 7880 N N . MET A 1 988 ? -8.117 25.527 6.780 1.00 86.88 988 MET A N 1
ATOM 7881 C CA . MET A 1 988 ? -8.794 26.531 7.614 1.00 86.88 988 MET A CA 1
ATOM 7882 C C . MET A 1 988 ? -8.785 26.159 9.105 1.00 86.88 988 MET A C 1
ATOM 7884 O O . MET A 1 988 ? -8.582 27.024 9.955 1.00 86.88 988 MET A O 1
ATOM 7888 N N . GLU A 1 989 ? -8.942 24.876 9.441 1.00 85.94 989 GLU A N 1
ATOM 7889 C CA . GLU A 1 989 ? -8.784 24.395 10.818 1.00 85.94 989 GLU A CA 1
ATOM 7890 C C . GLU A 1 989 ? -7.324 24.487 11.298 1.00 85.94 989 GLU A C 1
ATOM 7892 O O . GLU A 1 989 ? -7.067 24.861 12.443 1.00 85.94 989 GLU A O 1
ATOM 7897 N N . THR A 1 990 ? -6.355 24.195 10.426 1.00 83.12 990 THR A N 1
ATOM 7898 C CA . THR A 1 990 ? -4.925 24.346 10.739 1.00 83.12 990 THR A CA 1
ATOM 7899 C C . THR A 1 990 ? -4.580 25.808 11.029 1.00 83.12 990 THR A C 1
ATOM 7901 O O . THR A 1 990 ? -3.990 26.093 12.069 1.00 83.12 990 THR A O 1
ATOM 7904 N N . ASP A 1 991 ? -5.025 26.740 10.182 1.00 84.62 991 ASP A N 1
ATOM 7905 C CA . ASP A 1 991 ? -4.858 28.182 10.390 1.00 84.62 991 ASP A CA 1
ATOM 7906 C C . ASP A 1 991 ? -5.549 28.672 11.674 1.00 84.62 991 ASP A C 1
ATOM 7908 O O . ASP A 1 991 ? -4.982 29.488 12.393 1.00 84.62 991 ASP A O 1
ATOM 7912 N N . SER A 1 992 ? -6.741 28.160 12.007 1.00 86.25 992 SER A N 1
ATOM 7913 C CA . SER A 1 992 ? -7.441 28.465 13.269 1.00 86.25 992 SER A CA 1
ATOM 7914 C C . SER A 1 992 ? -6.612 28.058 14.496 1.00 86.25 992 SER A C 1
ATOM 7916 O O . SER A 1 992 ? -6.407 28.855 15.415 1.00 86.25 992 SER A O 1
ATOM 7918 N N . ARG A 1 993 ? -6.052 26.840 14.485 1.00 83.31 993 ARG A N 1
ATOM 7919 C CA . ARG A 1 993 ? -5.188 26.326 15.563 1.00 83.31 993 ARG A CA 1
ATOM 7920 C C . ARG A 1 993 ? -3.872 27.105 15.674 1.00 83.31 993 ARG A C 1
ATOM 7922 O O . ARG A 1 993 ? -3.445 27.404 16.786 1.00 83.31 993 ARG A O 1
ATOM 7929 N N . ILE A 1 994 ? -3.256 27.461 14.544 1.00 78.94 994 ILE A N 1
ATOM 7930 C CA . ILE A 1 994 ? -2.058 28.316 14.495 1.00 78.94 994 ILE A CA 1
ATOM 7931 C C . ILE A 1 994 ? -2.375 29.725 15.009 1.00 78.94 994 ILE A C 1
ATOM 7933 O O . ILE A 1 994 ? -1.573 30.295 15.743 1.00 78.94 994 ILE A O 1
ATOM 7937 N N . CYS A 1 995 ? -3.556 30.266 14.688 1.00 80.25 995 CYS A N 1
ATOM 7938 C CA . CYS A 1 995 ? -4.009 31.556 15.198 1.00 80.25 995 CYS A CA 1
ATOM 7939 C C . CYS A 1 995 ? -4.082 31.552 16.727 1.00 80.25 995 CYS A C 1
ATOM 7941 O O . CYS A 1 995 ? -3.501 32.429 17.357 1.00 80.25 995 CYS A O 1
ATOM 7943 N N . GLY A 1 996 ? -4.744 30.547 17.314 1.00 75.75 996 GLY A N 1
ATOM 7944 C CA . GLY A 1 996 ? -4.818 30.384 18.767 1.00 75.75 996 GLY A CA 1
ATOM 7945 C C . GLY A 1 996 ? -3.436 30.263 19.414 1.00 75.75 996 GLY A C 1
ATOM 7946 O O . GLY A 1 996 ? -3.146 30.985 20.362 1.00 75.75 996 GLY A O 1
ATOM 7947 N N . TRP A 1 997 ? -2.560 29.422 18.852 1.00 83.06 997 TRP A N 1
ATOM 7948 C CA . TRP A 1 997 ? -1.190 29.249 19.346 1.00 83.06 997 TRP A CA 1
ATOM 7949 C C . TRP A 1 997 ? -0.375 30.553 19.328 1.00 83.06 997 TRP A C 1
ATOM 7951 O O . TRP A 1 997 ? 0.203 30.908 20.349 1.00 83.06 997 TRP A O 1
ATOM 7961 N N . ALA A 1 998 ? -0.370 31.294 18.215 1.00 72.94 998 ALA A N 1
ATOM 7962 C CA . ALA A 1 998 ? 0.398 32.538 18.100 1.00 72.94 998 ALA A CA 1
ATOM 7963 C C . ALA A 1 998 ? -0.106 33.634 19.062 1.00 72.94 998 ALA A C 1
ATOM 7965 O O . ALA A 1 998 ? 0.682 34.413 19.594 1.00 72.94 998 ALA A O 1
ATOM 7966 N N . ILE A 1 999 ? -1.414 33.664 19.348 1.00 72.44 999 ILE A N 1
ATOM 7967 C CA . ILE A 1 999 ? -1.995 34.555 20.366 1.00 72.44 999 ILE A CA 1
ATOM 7968 C C . ILE A 1 999 ? -1.553 34.139 21.777 1.00 72.44 999 ILE A C 1
ATOM 7970 O O . ILE A 1 999 ? -1.255 35.003 22.599 1.00 72.44 999 ILE A O 1
ATOM 7974 N N . GLU A 1 1000 ? -1.475 32.835 22.060 1.00 70.38 1000 GLU A N 1
ATOM 7975 C CA . GLU A 1 1000 ? -0.965 32.305 23.332 1.00 70.38 1000 GLU A CA 1
ATOM 7976 C C . GLU A 1 1000 ? 0.550 32.533 23.529 1.00 70.38 1000 GLU A C 1
ATOM 7978 O O . GLU A 1 1000 ? 1.006 32.518 24.674 1.00 70.38 1000 GLU A O 1
ATOM 7983 N N . THR A 1 1001 ? 1.325 32.779 22.460 1.00 59.38 1001 THR A N 1
ATOM 7984 C CA . THR A 1 1001 ? 2.772 33.090 22.517 1.00 59.38 1001 THR A CA 1
ATOM 7985 C C . THR A 1 1001 ? 3.139 34.570 22.312 1.00 59.38 1001 THR A C 1
ATOM 7987 O O . THR A 1 1001 ? 4.322 34.902 22.346 1.00 59.38 1001 THR A O 1
ATOM 7990 N N . GLU A 1 1002 ? 2.157 35.470 22.168 1.00 76.31 1002 GLU A N 1
ATOM 7991 C CA . GLU A 1 1002 ? 2.336 36.908 21.861 1.00 76.31 1002 GLU A CA 1
ATOM 7992 C C . GLU A 1 1002 ? 3.018 37.216 20.497 1.00 76.31 1002 GLU A C 1
ATOM 7994 O O . GLU A 1 1002 ? 3.609 38.282 20.306 1.00 76.31 1002 GLU A O 1
ATOM 7999 N N . GLU A 1 1003 ? 2.899 36.321 19.510 1.00 67.50 1003 GLU A N 1
ATOM 8000 C CA . GLU A 1 1003 ? 3.459 36.462 18.151 1.00 67.50 1003 GLU A CA 1
ATOM 8001 C C . GLU A 1 1003 ? 2.392 36.950 17.132 1.00 67.50 1003 GLU A C 1
ATOM 8003 O O . GLU A 1 1003 ? 1.205 36.696 17.326 1.00 67.50 1003 GLU A O 1
ATOM 8008 N N . ASP A 1 1004 ? 2.751 37.645 16.027 1.00 75.88 1004 ASP A N 1
ATOM 8009 C CA . ASP A 1 1004 ? 1.745 38.038 15.004 1.00 75.88 1004 ASP A CA 1
ATOM 8010 C C . ASP A 1 1004 ? 1.290 36.791 14.225 1.00 75.88 1004 ASP A C 1
ATOM 8012 O O . ASP A 1 1004 ? 2.082 36.230 13.457 1.00 75.88 1004 ASP A O 1
ATOM 8016 N N . PRO A 1 1005 ? 0.012 36.371 14.325 1.00 74.12 1005 PRO A N 1
ATOM 8017 C CA . PRO A 1 1005 ? -0.438 35.153 13.665 1.00 74.12 1005 PRO A CA 1
ATOM 8018 C C . PRO A 1 1005 ? -0.280 35.201 12.139 1.00 74.12 1005 PRO A C 1
ATOM 8020 O O . PRO A 1 1005 ? -0.184 34.151 11.507 1.00 74.12 1005 PRO A O 1
ATOM 8023 N N . LYS A 1 1006 ? -0.219 36.395 11.526 1.00 74.69 1006 LYS A N 1
ATOM 8024 C CA . LYS A 1 1006 ? -0.077 36.565 10.068 1.00 74.69 1006 LYS A CA 1
ATOM 8025 C C . LYS A 1 1006 ? 1.207 35.971 9.498 1.00 74.69 1006 LYS A C 1
ATOM 8027 O O . LYS A 1 1006 ? 1.204 35.627 8.318 1.00 74.69 1006 LYS A O 1
ATOM 8032 N N . GLU A 1 1007 ? 2.276 35.858 10.286 1.00 73.81 1007 GLU A N 1
ATOM 8033 C CA . GLU A 1 1007 ? 3.547 35.298 9.803 1.00 73.81 1007 GLU A CA 1
ATOM 8034 C C . GLU A 1 1007 ? 3.495 33.767 9.645 1.00 73.81 1007 GLU A C 1
ATOM 8036 O O . GLU A 1 1007 ? 4.288 33.202 8.892 1.00 73.81 1007 GLU A O 1
ATOM 8041 N N . TYR A 1 1008 ? 2.514 33.107 10.277 1.00 73.06 1008 TYR A N 1
ATOM 8042 C CA . TYR A 1 1008 ? 2.402 31.645 10.365 1.00 73.06 1008 TYR A CA 1
ATOM 8043 C C . TYR A 1 1008 ? 1.226 31.028 9.589 1.00 73.06 1008 TYR A C 1
ATOM 8045 O O . TYR A 1 1008 ? 1.087 29.806 9.560 1.00 73.06 1008 TYR A O 1
ATOM 8053 N N . MET A 1 1009 ? 0.389 31.844 8.944 1.00 79.31 1009 MET A N 1
ATOM 8054 C CA . MET A 1 1009 ? -0.776 31.385 8.173 1.00 79.31 1009 MET A CA 1
ATOM 8055 C C . MET A 1 1009 ? -0.375 30.628 6.898 1.00 79.31 1009 MET A C 1
ATOM 8057 O O . MET A 1 1009 ? 0.348 31.165 6.057 1.00 79.31 1009 MET A O 1
ATOM 8061 N N . ASP A 1 1010 ? -0.929 29.431 6.688 1.00 79.62 1010 ASP A N 1
ATOM 8062 C CA . ASP A 1 1010 ? -0.760 28.665 5.447 1.00 79.62 1010 ASP A CA 1
ATOM 8063 C C . ASP A 1 1010 ? -1.652 29.213 4.316 1.00 79.62 1010 ASP A C 1
ATOM 8065 O O . ASP A 1 1010 ? -1.242 29.251 3.149 1.00 79.62 1010 ASP A O 1
ATOM 8069 N N . MET A 1 1011 ? -2.863 29.692 4.633 1.00 85.75 1011 MET A N 1
ATOM 8070 C CA . MET A 1 1011 ? -3.749 30.307 3.639 1.00 85.75 1011 MET A CA 1
ATOM 8071 C C . MET A 1 1011 ? -3.628 31.832 3.598 1.00 85.75 1011 MET A C 1
ATOM 8073 O O . MET A 1 1011 ? -3.767 32.536 4.597 1.00 85.75 1011 MET A O 1
ATOM 8077 N N . LYS A 1 1012 ? -3.510 32.385 2.386 1.00 85.00 1012 LYS A N 1
ATOM 8078 C CA . LYS A 1 1012 ? -3.727 33.825 2.162 1.00 85.00 1012 LYS A CA 1
ATOM 8079 C C . LYS A 1 1012 ? -5.215 34.165 2.248 1.00 85.00 1012 LYS A C 1
ATOM 8081 O O . LYS A 1 1012 ? -6.053 33.352 1.868 1.00 85.00 1012 LYS A O 1
ATOM 8086 N N . VAL A 1 1013 ? -5.542 35.408 2.610 1.00 83.12 1013 VAL A N 1
ATOM 8087 C CA . VAL A 1 1013 ? -6.931 35.919 2.673 1.00 83.12 1013 VAL A CA 1
ATOM 8088 C C . VAL A 1 1013 ? -7.712 35.648 1.374 1.00 83.12 1013 VAL A C 1
ATOM 8090 O O . VAL A 1 1013 ? -8.860 35.213 1.435 1.00 83.12 1013 VAL A O 1
ATOM 8093 N N . ARG A 1 1014 ? -7.076 35.797 0.198 1.00 87.00 1014 ARG A N 1
ATOM 8094 C CA . ARG A 1 1014 ? -7.659 35.386 -1.094 1.00 87.00 1014 ARG A CA 1
ATOM 8095 C C . ARG A 1 1014 ? -7.977 33.889 -1.156 1.00 87.00 1014 ARG A C 1
ATOM 8097 O O . ARG A 1 1014 ? -9.061 33.533 -1.596 1.00 87.00 1014 ARG A O 1
ATOM 8104 N N . GLU A 1 1015 ? -7.060 33.013 -0.742 1.00 87.88 1015 GLU A N 1
ATOM 8105 C CA . GLU A 1 1015 ? -7.283 31.558 -0.793 1.00 87.88 1015 GLU A CA 1
ATOM 8106 C C . GLU A 1 1015 ? -8.423 31.123 0.139 1.00 87.88 1015 GLU A C 1
ATOM 8108 O O . GLU A 1 1015 ? -9.176 30.221 -0.222 1.00 87.88 1015 GLU A O 1
ATOM 8113 N N . ARG A 1 1016 ? -8.599 31.789 1.292 1.00 87.44 1016 ARG A N 1
ATOM 8114 C CA . ARG A 1 1016 ? -9.739 31.552 2.198 1.00 87.44 1016 ARG A CA 1
ATOM 8115 C C . ARG A 1 1016 ? -11.065 31.927 1.527 1.00 87.44 1016 ARG A C 1
ATOM 8117 O O . ARG A 1 1016 ? -11.955 31.095 1.389 1.00 87.44 1016 ARG A O 1
ATOM 8124 N N . LEU A 1 1017 ? -11.159 33.162 1.036 1.00 87.56 1017 LEU A N 1
ATOM 8125 C CA . LEU A 1 1017 ? -12.386 33.705 0.447 1.00 87.56 1017 LEU A CA 1
ATOM 8126 C C . LEU A 1 1017 ? -12.778 33.035 -0.885 1.00 87.56 1017 LEU A C 1
ATOM 8128 O O . LEU A 1 1017 ? -13.958 32.804 -1.138 1.00 87.56 1017 LEU A O 1
ATOM 8132 N N . ILE A 1 1018 ? -11.803 32.700 -1.736 1.00 89.88 1018 ILE A N 1
ATOM 8133 C CA . ILE A 1 1018 ? -12.054 32.003 -3.007 1.00 89.88 1018 ILE A CA 1
ATOM 8134 C C . ILE A 1 1018 ? -12.336 30.510 -2.778 1.00 89.88 1018 ILE A C 1
ATOM 8136 O O . ILE A 1 1018 ? -13.176 29.950 -3.478 1.00 89.88 1018 ILE A O 1
ATOM 8140 N N . GLY A 1 1019 ? -11.707 29.869 -1.787 1.00 88.50 1019 GLY A N 1
ATOM 8141 C CA . GLY A 1 1019 ? -11.991 28.474 -1.438 1.00 88.50 1019 GLY A CA 1
ATOM 8142 C C . GLY A 1 1019 ? -13.428 28.261 -0.947 1.00 88.50 1019 GLY A C 1
ATOM 8143 O O . GLY A 1 1019 ? -14.098 27.340 -1.414 1.00 88.50 1019 GLY A O 1
ATOM 8144 N N . GLU A 1 1020 ? -13.938 29.157 -0.093 1.00 87.50 1020 GLU A N 1
ATOM 8145 C CA . GLU A 1 1020 ? -15.340 29.124 0.347 1.00 87.50 1020 GLU A CA 1
ATOM 8146 C C . GLU A 1 1020 ? -16.306 29.317 -0.835 1.00 87.50 1020 GLU A C 1
ATOM 8148 O O . GLU A 1 1020 ? -17.262 28.559 -0.999 1.00 87.50 1020 GLU A O 1
ATOM 8153 N N . GLU A 1 1021 ? -16.031 30.294 -1.706 1.00 89.69 1021 GLU A N 1
ATOM 8154 C CA . GLU A 1 1021 ? -16.865 30.589 -2.875 1.00 89.69 1021 GLU A CA 1
ATOM 8155 C C . GLU A 1 1021 ? -16.871 29.444 -3.908 1.00 89.69 1021 GLU A C 1
ATOM 8157 O O . GLU A 1 1021 ? -17.895 29.218 -4.550 1.00 89.69 1021 GLU A O 1
ATOM 8162 N N . ILE A 1 1022 ? -15.782 28.675 -4.046 1.00 89.44 1022 ILE A N 1
ATOM 8163 C CA . ILE A 1 1022 ? -15.758 27.454 -4.874 1.00 89.44 1022 ILE A CA 1
ATOM 8164 C C . ILE A 1 1022 ? -16.686 26.378 -4.290 1.00 89.44 1022 ILE A C 1
ATOM 8166 O O . ILE A 1 1022 ? -17.485 25.801 -5.028 1.00 89.44 1022 ILE A O 1
ATOM 8170 N N . ILE A 1 1023 ? -16.627 26.135 -2.976 1.00 86.56 1023 ILE A N 1
ATOM 8171 C CA . ILE A 1 1023 ? -17.472 25.132 -2.305 1.00 86.56 1023 ILE A CA 1
ATOM 8172 C C . ILE A 1 1023 ? -18.949 25.527 -2.395 1.00 86.56 1023 ILE A C 1
ATOM 8174 O O . ILE A 1 1023 ? -19.785 24.702 -2.767 1.00 86.56 1023 ILE A O 1
ATOM 8178 N N . ARG A 1 1024 ? -19.273 26.800 -2.133 1.00 85.44 1024 ARG A N 1
ATOM 8179 C CA . ARG A 1 1024 ? -20.644 27.314 -2.267 1.00 85.44 1024 ARG A CA 1
ATOM 8180 C C . ARG A 1 1024 ? -21.168 27.190 -3.696 1.00 85.44 1024 ARG A C 1
ATOM 8182 O O . ARG A 1 1024 ? -22.319 26.808 -3.857 1.00 85.44 1024 ARG A O 1
ATOM 8189 N N . ARG A 1 1025 ? -20.339 27.433 -4.721 1.00 85.94 1025 ARG A N 1
ATOM 8190 C CA . ARG A 1 1025 ? -20.726 27.219 -6.129 1.00 85.94 1025 ARG A CA 1
ATOM 8191 C C . ARG A 1 1025 ? -21.017 25.761 -6.446 1.00 85.94 1025 ARG A C 1
ATOM 8193 O O . ARG A 1 1025 ? -22.040 25.514 -7.062 1.00 85.94 1025 ARG A O 1
ATOM 8200 N N . SER A 1 1026 ? -20.174 24.818 -6.014 1.00 83.12 1026 SER A N 1
ATOM 8201 C CA . SER A 1 1026 ? -20.417 23.386 -6.265 1.00 83.12 1026 SER A CA 1
ATOM 8202 C C . SER A 1 1026 ? -21.772 22.952 -5.706 1.00 83.12 1026 SER A C 1
ATOM 8204 O O . SER A 1 1026 ? -22.565 22.335 -6.405 1.00 83.12 1026 SER A O 1
ATOM 8206 N N . LEU A 1 1027 ? -22.077 23.368 -4.473 1.00 80.00 1027 LEU A N 1
ATOM 8207 C CA . LEU A 1 1027 ? -23.338 23.043 -3.808 1.00 80.00 1027 LEU A CA 1
ATOM 8208 C C . LEU A 1 1027 ? -24.540 23.777 -4.431 1.00 80.00 1027 LEU A C 1
ATOM 8210 O O . LEU A 1 1027 ? -25.591 23.171 -4.609 1.00 80.00 1027 LEU A O 1
ATOM 8214 N N . GLU A 1 1028 ? -24.394 25.045 -4.829 1.00 81.56 1028 GLU A N 1
ATOM 8215 C CA . GLU A 1 1028 ? -25.436 25.789 -5.556 1.00 81.56 1028 GLU A CA 1
ATOM 8216 C C . GLU A 1 1028 ? -25.717 25.206 -6.953 1.00 81.56 1028 GLU A C 1
ATOM 8218 O O . GLU A 1 1028 ? -26.880 25.119 -7.351 1.00 81.56 1028 GLU A O 1
ATOM 8223 N N . ASP A 1 1029 ? -24.679 24.773 -7.676 1.00 79.19 1029 ASP A N 1
ATOM 8224 C CA . ASP A 1 1029 ? -24.784 24.128 -8.990 1.00 79.19 1029 ASP A CA 1
ATOM 8225 C C . ASP A 1 1029 ? -25.391 22.697 -8.862 1.00 79.19 1029 ASP A C 1
ATOM 8227 O O . ASP A 1 1029 ? -26.045 22.219 -9.789 1.00 79.19 1029 ASP A O 1
ATOM 8231 N N . GLU A 1 1030 ? -25.273 22.054 -7.689 1.00 78.00 1030 GLU A N 1
ATOM 8232 C CA . GLU A 1 1030 ? -25.987 20.824 -7.279 1.00 78.00 1030 GLU A CA 1
ATOM 8233 C C . GLU A 1 1030 ? -27.409 21.081 -6.716 1.00 78.00 1030 GLU A C 1
ATOM 8235 O O . GLU A 1 1030 ? -28.154 20.140 -6.437 1.00 78.00 1030 GLU A O 1
ATOM 8240 N N . GLY A 1 1031 ? -27.824 22.346 -6.561 1.00 72.25 1031 GLY A N 1
ATOM 8241 C CA . GLY A 1 1031 ? -29.142 22.741 -6.042 1.00 72.25 1031 GLY A CA 1
ATOM 8242 C C . GLY A 1 1031 ? -29.284 22.738 -4.510 1.00 72.25 1031 GLY A C 1
ATOM 8243 O O . GLY A 1 1031 ? -30.392 22.901 -3.995 1.00 72.25 1031 GLY A O 1
ATOM 8244 N N . VAL A 1 1032 ? -28.186 22.577 -3.770 1.00 75.00 1032 VAL A N 1
ATOM 8245 C CA . VAL A 1 1032 ? -28.132 22.548 -2.302 1.00 75.00 1032 VAL A CA 1
ATOM 8246 C C . VAL A 1 1032 ? -27.991 23.970 -1.745 1.00 75.00 1032 VAL A C 1
ATOM 8248 O O . VAL A 1 1032 ? -26.945 24.604 -1.850 1.00 75.00 1032 VAL A O 1
ATOM 8251 N N . THR A 1 1033 ? -29.047 24.482 -1.105 1.00 62.00 1033 THR A N 1
ATOM 8252 C CA . THR A 1 1033 ? -29.121 25.882 -0.631 1.00 62.00 1033 THR A CA 1
ATOM 8253 C C . THR A 1 1033 ? -28.574 26.131 0.781 1.00 62.00 1033 THR A C 1
ATOM 8255 O O . THR A 1 1033 ? -28.618 27.263 1.256 1.00 62.00 1033 THR A O 1
ATOM 8258 N N . SER A 1 1034 ? -28.104 25.097 1.480 1.00 61.69 1034 SER A N 1
ATOM 8259 C CA . SER A 1 1034 ? -27.538 25.187 2.834 1.00 61.69 1034 SER A CA 1
ATOM 8260 C C . SER A 1 1034 ? -26.420 24.165 2.988 1.00 61.69 1034 SER A C 1
ATOM 8262 O O . SER A 1 1034 ? -26.650 22.977 2.762 1.00 61.69 1034 SER A O 1
ATOM 8264 N N . SER A 1 1035 ? -25.225 24.614 3.360 1.00 69.31 1035 SER A N 1
ATOM 8265 C CA . SER A 1 1035 ? -24.025 23.779 3.396 1.00 69.31 1035 SER A CA 1
ATOM 8266 C C . SER A 1 1035 ? -23.551 23.498 4.820 1.00 69.31 1035 SER A C 1
ATOM 8268 O O . SER A 1 1035 ? -23.944 24.179 5.765 1.00 69.31 1035 SER A O 1
ATOM 8270 N N . TRP A 1 1036 ? -22.623 22.551 4.974 1.00 74.81 1036 TRP A N 1
ATOM 8271 C CA . TRP A 1 1036 ? -21.928 22.341 6.248 1.00 74.81 1036 TRP A CA 1
ATOM 8272 C C . TRP A 1 1036 ? -21.155 23.590 6.708 1.00 74.81 1036 TRP A C 1
ATOM 8274 O O . TRP A 1 1036 ? -20.976 23.766 7.908 1.00 74.81 1036 TRP A O 1
ATOM 8284 N N . LEU A 1 1037 ? -20.781 24.506 5.798 1.00 75.19 1037 LEU A N 1
ATOM 8285 C CA . LEU A 1 1037 ? -20.198 25.805 6.166 1.00 75.19 1037 LEU A CA 1
ATOM 8286 C C . LEU A 1 1037 ? -21.150 26.629 7.052 1.00 75.19 1037 LEU A C 1
ATOM 8288 O O . LEU A 1 1037 ? -20.696 27.466 7.826 1.00 75.19 1037 LEU A O 1
ATOM 8292 N N . ASP A 1 1038 ? -22.460 26.394 6.931 1.00 75.62 1038 ASP A N 1
ATOM 8293 C CA . ASP A 1 1038 ? -23.532 27.178 7.548 1.00 75.62 1038 ASP A CA 1
ATOM 8294 C C . ASP A 1 1038 ? -24.160 26.488 8.777 1.00 75.62 1038 ASP A C 1
ATOM 8296 O O . ASP A 1 1038 ? -24.902 27.130 9.518 1.00 75.62 1038 ASP A O 1
ATOM 8300 N N . THR A 1 1039 ? -23.899 25.188 8.990 1.00 71.44 1039 THR A N 1
ATOM 8301 C CA . THR A 1 1039 ? -24.597 24.360 10.001 1.00 71.44 1039 THR A CA 1
ATOM 8302 C C . THR A 1 1039 ? -23.688 23.546 10.928 1.00 71.44 1039 THR A C 1
ATOM 8304 O O . THR A 1 1039 ? -24.191 22.900 11.843 1.00 71.44 1039 THR A O 1
ATOM 8307 N N . ASP A 1 1040 ? -22.380 23.494 10.680 1.00 81.62 1040 ASP A N 1
ATOM 8308 C CA . ASP A 1 1040 ? -21.423 22.705 11.465 1.00 81.62 1040 ASP A CA 1
ATOM 8309 C C . ASP A 1 1040 ? -20.841 23.559 12.609 1.00 81.62 1040 ASP A C 1
ATOM 8311 O O . ASP A 1 1040 ? -20.139 24.542 12.368 1.00 81.62 1040 ASP A O 1
ATOM 8315 N N . GLU A 1 1041 ? -21.161 23.218 13.862 1.00 78.94 1041 GLU A N 1
ATOM 8316 C CA . GLU A 1 1041 ? -20.780 24.008 15.047 1.00 78.94 1041 GLU A CA 1
ATOM 8317 C C . GLU A 1 1041 ? -19.257 24.067 15.272 1.00 78.94 1041 GLU A C 1
ATOM 8319 O O . GLU A 1 1041 ? -18.725 25.085 15.721 1.00 78.94 1041 GLU A O 1
ATOM 8324 N N . GLU A 1 1042 ? -18.534 22.997 14.932 1.00 72.81 1042 GLU A N 1
ATOM 8325 C CA . GLU A 1 1042 ? -17.077 22.914 15.085 1.00 72.81 1042 GLU A CA 1
ATOM 8326 C C . GLU A 1 1042 ? -16.362 23.715 13.988 1.00 72.81 1042 GLU A C 1
ATOM 8328 O O . GLU A 1 1042 ? -15.367 24.398 14.247 1.00 72.81 1042 GLU A O 1
ATOM 8333 N N . TRP A 1 1043 ? -16.914 23.720 12.774 1.00 82.38 1043 TRP A N 1
ATOM 8334 C CA . TRP A 1 1043 ? -16.507 24.649 11.724 1.00 82.38 1043 TRP A CA 1
ATOM 8335 C C . TRP A 1 1043 ? -16.766 26.107 12.115 1.00 82.38 1043 TRP A C 1
ATOM 8337 O O . TRP A 1 1043 ? -15.847 26.923 12.058 1.00 82.38 1043 TRP A O 1
ATOM 8347 N N . GLN A 1 1044 ? -17.980 26.434 12.568 1.00 83.38 1044 GLN A N 1
ATOM 8348 C CA . GLN A 1 1044 ? -18.350 27.791 12.980 1.00 83.38 1044 GLN A CA 1
ATOM 8349 C C . GLN A 1 1044 ? -17.439 28.314 14.100 1.00 83.38 1044 GLN A C 1
ATOM 8351 O O . GLN A 1 1044 ? -16.982 29.450 14.024 1.00 83.38 1044 GLN A O 1
ATOM 8356 N N . LYS A 1 1045 ? -17.051 27.469 15.064 1.00 84.06 1045 LYS A N 1
ATOM 8357 C CA . LYS A 1 1045 ? -16.052 27.820 16.085 1.00 84.06 1045 LYS A CA 1
ATOM 8358 C C . LYS A 1 1045 ? -14.682 28.187 15.490 1.00 84.06 1045 LYS A C 1
ATOM 8360 O O . LYS A 1 1045 ? -14.081 29.170 15.916 1.00 84.06 1045 LYS A O 1
ATOM 8365 N N . ASN A 1 1046 ? -14.187 27.429 14.509 1.00 83.00 1046 ASN A N 1
ATOM 8366 C CA . ASN A 1 1046 ? -12.923 27.736 13.822 1.00 83.00 1046 ASN A CA 1
ATOM 8367 C C . ASN A 1 1046 ? -13.009 29.030 12.987 1.00 83.00 1046 ASN A C 1
ATOM 8369 O O . ASN A 1 1046 ? -12.057 29.808 12.946 1.00 83.00 1046 ASN A O 1
ATOM 8373 N N . ILE A 1 1047 ? -14.166 29.291 12.371 1.00 83.31 1047 ILE A N 1
ATOM 8374 C CA . ILE A 1 1047 ? -14.465 30.550 11.678 1.00 83.31 1047 ILE A CA 1
ATOM 8375 C C . ILE A 1 1047 ? -14.451 31.728 12.664 1.00 83.31 1047 ILE A C 1
ATOM 8377 O O . ILE A 1 1047 ? -13.774 32.720 12.395 1.00 83.31 1047 ILE A O 1
ATOM 8381 N N . SER A 1 1048 ? -15.098 31.601 13.831 1.00 84.31 1048 SER A N 1
ATOM 8382 C CA . SER A 1 1048 ? -15.091 32.636 14.877 1.00 84.31 1048 SER A CA 1
ATOM 8383 C C . SER A 1 1048 ? -13.678 32.956 15.369 1.00 84.31 1048 SER A C 1
ATOM 8385 O O . SER A 1 1048 ? -13.319 34.127 15.406 1.00 84.31 1048 SER A O 1
ATOM 8387 N N . ILE A 1 1049 ? -12.839 31.947 15.646 1.00 82.38 1049 ILE A N 1
ATOM 8388 C CA . ILE A 1 1049 ? -11.440 32.151 16.076 1.00 82.38 1049 ILE A CA 1
ATOM 8389 C C . ILE A 1 1049 ? -10.659 33.002 15.060 1.00 82.38 1049 ILE A C 1
ATOM 8391 O O . ILE A 1 1049 ? -9.922 33.912 15.445 1.00 82.38 1049 ILE A O 1
ATOM 8395 N N . LEU A 1 1050 ? -10.835 32.752 13.760 1.00 82.44 1050 LEU A N 1
ATOM 8396 C CA . LEU A 1 1050 ? -10.167 33.529 12.714 1.00 82.44 1050 LEU A CA 1
ATOM 8397 C C . LEU A 1 1050 ? -10.788 34.926 12.513 1.00 82.44 1050 LEU A C 1
ATOM 8399 O O . LEU A 1 1050 ? -10.060 35.863 12.184 1.00 82.44 1050 LEU A O 1
ATOM 8403 N N . GLN A 1 1051 ? -12.100 35.091 12.711 1.00 82.62 1051 GLN A N 1
ATOM 8404 C CA . GLN A 1 1051 ? -12.800 36.380 12.598 1.00 82.62 1051 GLN A CA 1
ATOM 8405 C C . GLN A 1 1051 ? -12.501 37.319 13.776 1.00 82.62 1051 GLN A C 1
ATOM 8407 O O . GLN A 1 1051 ? -12.146 38.476 13.554 1.00 82.62 1051 GLN A O 1
ATOM 8412 N N . GLU A 1 1052 ? -12.582 36.828 15.016 1.00 81.50 1052 GLU A N 1
ATOM 8413 C CA . GLU A 1 1052 ? -12.309 37.594 16.245 1.00 81.50 1052 GLU A CA 1
ATOM 8414 C C . GLU A 1 1052 ? -10.891 38.184 16.252 1.00 81.50 1052 GLU A C 1
ATOM 8416 O O . GLU A 1 1052 ? -10.672 39.284 16.757 1.00 81.50 1052 GLU A O 1
ATOM 8421 N N . ASN A 1 1053 ? -9.949 37.490 15.607 1.00 76.44 1053 ASN A N 1
ATOM 8422 C CA . ASN A 1 1053 ? -8.548 37.889 15.495 1.00 76.44 1053 ASN A CA 1
ATOM 8423 C C . ASN A 1 1053 ? -8.190 38.534 14.139 1.00 76.44 1053 ASN A C 1
ATOM 8425 O O . ASN A 1 1053 ? -7.018 38.761 13.844 1.00 76.44 1053 ASN A O 1
ATOM 8429 N N . GLY A 1 1054 ? -9.184 38.857 13.301 1.00 71.38 1054 GLY A N 1
ATOM 8430 C CA . GLY A 1 1054 ? -9.005 39.622 12.058 1.00 71.38 1054 GLY A CA 1
ATOM 8431 C C . GLY A 1 1054 ? -8.269 38.897 10.922 1.00 71.38 1054 GLY A C 1
ATOM 8432 O O . GLY A 1 1054 ? -7.844 39.538 9.958 1.00 71.38 1054 GLY A O 1
ATOM 8433 N N . MET A 1 1055 ? -8.116 37.574 11.019 1.00 72.62 1055 MET A N 1
ATOM 8434 C CA . MET A 1 1055 ? -7.514 36.704 9.996 1.00 72.62 1055 MET A CA 1
ATOM 8435 C C . MET A 1 1055 ? -8.547 36.245 8.949 1.00 72.62 1055 MET A C 1
ATOM 8437 O O . MET A 1 1055 ? -8.190 35.837 7.838 1.00 72.62 1055 MET A O 1
ATOM 8441 N N . LEU A 1 1056 ? -9.829 36.343 9.293 1.00 69.50 1056 LEU A N 1
ATOM 8442 C CA . LEU A 1 1056 ? -11.002 36.166 8.440 1.00 69.50 1056 LEU A CA 1
ATOM 8443 C C . LEU A 1 1056 ? -11.961 37.360 8.666 1.00 69.50 1056 LEU A C 1
ATOM 8445 O O . LEU A 1 1056 ? -11.627 38.280 9.418 1.00 69.50 1056 LEU A O 1
ATOM 8449 N N . TRP A 1 1057 ? -13.102 37.403 7.975 1.00 58.12 1057 TRP A N 1
ATOM 8450 C CA . TRP A 1 1057 ? -14.094 38.487 8.058 1.00 58.12 1057 TRP A CA 1
ATOM 8451 C C . TRP A 1 1057 ? -15.524 37.942 8.020 1.00 58.12 1057 TRP A C 1
ATOM 8453 O O . TRP A 1 1057 ? -15.664 36.747 7.675 1.00 58.12 1057 TRP A O 1
#

Sequence (1057 aa):
MTEQSSLSEFFDASALYYQGYRASDIGASLYKIRDDSVKPRHFLGADNADEIEAILTEREDHSLHEIIDGDEPLRPVIDFDLPIETLNAITPKLSGGQAKNSLCCAFRDTCLEIFPEWDKETLTIAESSDEKKISLHVSTFGMRLPNIAQVAMFTELIRKKLPTALQGNSIIDNIANKCSFSLRMLGSPKYNEKTGEHIRVKKAICPKDGTIFDFMIRPPNDESEVIKNSPLLVVLKAKMEGYPSTNNVITDAEFELVETLLQEASIEGYSLSYPSENFPNKFPLSRISPSHCPICDREHDSDHGYIIRNKKSYSFFCYRANNDREPGSRKPSKKLTISETALDREQKFPSPTKLDRSRISDPNDRFVWGDLIDMSTSGRKFSRNEVYEAIQATVACIQTTSRLWVLKIEDTNGGLYFDMAPKLDLAKYEVNLLELGGEGVKLINLIDRAVTKGLILYHNINFLPYLLNSPVPNTKFFNLFIGFLAKPAVEINPEIMDPILWHTKNIISNENVELHEYLWNWWAYLVQKPEKKPRSILVLKSTLQQCGKNIITDFIGDKVLGGHLHYATSDLEKILGRFNSAIQARKLIVMNETEMSSGEWHKFNGHLKSLITEGMVSIERKGIETKRIRDFTRFMVTSNQDAPLKIDIGDSRVVCFDVSSRCRGNTVYFKRLGKVLDYPDAPGVVMRYLLSRDLSDFEPQEIPVTKMKIKTMRDQLPNPIRFIIDYISSWCGVKIASPSRTLLYQKYLEWCGENGEKTFPNNITGKKLSEKNIRENKRTSSGKREWQYILDRPKIVAKLCESGLSDMEEFSDIPQDDLPENETTDIPIFNVPETGLEGPTIPQKITPPQPEENLPPRGKKANKQDNSTQVLFNYVAEQAELPGASTSRTSETSKPPEPVIDKPEVNKLSKTNEPISKNTNTPPKETTSKLPDSSKPINEVSSAILLSRAQREERLRKRAVELGENPDAFMTITEKDRLNSIAFRDRMETDSRICGWAIETEEDPKEYMDMKVRERLIGEEIIRRSLEDEGVTSSWLDTDEEWQKNISILQENGMLW